Protein AF-A0A8T3WDE3-F1 (afdb_monomer_lite)

Radius of gyration: 59.28 Å; chains: 1; bounding box: 131×129×185 Å

Secondary structure (DSSP, 8-state):
-HHHHHHHHHHHHHHHHHHHHHHHHHHHHHHHHHHHHHHHHHHHHHHHHHHHHHHHHHHHHHTT-HHHHHHHHHHHHHHHHTS-HHHHHHHHHHHHHHHHHHHHHHHHHHHHHHHHHHHHHHHHHHHHHHHHHHHHHHHHHHHHHHHHHHHHHHHHHHHHHHHHHHTT-S--TTTHHHHHHHHHHHHHHHHHHHHHHHHHHHHHHHHHHHHHHHHHHHHHHHHHHHHHHHHHHHHHHHHHHHHHHHHHHHHHHHHHHHHHHHHHHHHHHHHHHHHHHHHHHHHHHHHHHHHHHHHHHHHHHHHHHHHHHHHHHHHHHHSTTTGGGSTTTTTTTHHHHHHHHHHHHHHHHHHHHHHHHHHHHHHHHHHHHHHHHHHHHHHHHHHHHHHHHHHHHHHHHHHHHHHHHHHHHHHHHHHHHHHHHHHHHHHHHHHHHHHHHHHHHHHHHHHHHHHHHHHHHHHHHHHHHHHHHGGGS-HHHHHHHHHHHHHHHHHHHHHHHHHHHHHHHHHHHHHHHHHHHHHHHHHHHHHHTTSSSPHHHHHHHHHHHHHHHHHHHHHHHHHHHHHHHHHHHHHHHHHHHHHHHHHHHHHHHHHHHHHHHHHTTTTTTTTTS------------------------------------------------------------------------------------S-------SSSSSSS-SS---S-----PPPPPPHHHHHHHHHHHHHHHHHHHHHHHHHHHHHHHHHHHHHHHHHHHHHHHHHHHHHGGGS-------PPPP--------SHHHHSSSSSS--------------------------------------------------------TT--HHHHHHHHHHHHHHHHHHTT-HHHHHHHHHHHHHHHTTS-HHHHHHHHHHHHHHHHHHH-

Structure (mmCIF, N/CA/C/O backbone):
data_AF-A0A8T3WDE3-F1
#
_entry.id   AF-A0A8T3WDE3-F1
#
loop_
_atom_site.group_PDB
_atom_site.id
_atom_site.type_symbol
_atom_site.label_atom_id
_atom_site.label_alt_id
_atom_site.label_comp_id
_atom_site.label_asym_id
_atom_site.label_entity_id
_atom_site.label_seq_id
_atom_site.pdbx_PDB_ins_code
_atom_site.Cartn_x
_atom_site.Cartn_y
_atom_site.Cartn_z
_atom_site.occupancy
_atom_site.B_iso_or_equiv
_atom_site.auth_seq_id
_atom_site.auth_comp_id
_atom_site.auth_asym_id
_atom_site.auth_atom_id
_atom_site.pdbx_PDB_model_num
ATOM 1 N N . ARG A 1 1 ? -43.737 63.883 -14.590 1.00 59.25 1 ARG A N 1
ATOM 2 C CA . ARG A 1 1 ? -43.101 63.045 -15.646 1.00 59.25 1 ARG A CA 1
ATOM 3 C C . ARG A 1 1 ? -41.974 63.747 -16.408 1.00 59.25 1 ARG A C 1
ATOM 5 O O . ARG A 1 1 ? -40.887 63.188 -16.427 1.00 59.25 1 ARG A O 1
ATOM 12 N N . GLY A 1 2 ? -42.183 64.905 -17.054 1.00 72.88 2 GLY A N 1
ATOM 13 C CA . GLY A 1 2 ? -41.092 65.641 -17.728 1.00 72.88 2 GLY A CA 1
ATOM 14 C C . GLY A 1 2 ? -40.029 66.145 -16.743 1.00 72.88 2 GLY A C 1
ATOM 15 O O . GLY A 1 2 ? -38.862 65.785 -16.854 1.00 72.88 2 GLY A O 1
ATOM 16 N N . GLU A 1 3 ? -40.470 66.841 -15.697 1.00 69.88 3 GLU A N 1
ATOM 17 C CA . GLU A 1 3 ? -39.607 67.372 -14.630 1.00 69.88 3 GLU A CA 1
ATOM 18 C C . GLU A 1 3 ? -38.892 66.276 -13.823 1.00 69.88 3 GLU A C 1
ATOM 20 O O . GLU A 1 3 ? -37.726 66.413 -13.474 1.00 69.88 3 GLU A O 1
ATOM 25 N N . GLU A 1 4 ? -39.544 65.134 -13.582 1.00 68.06 4 GLU A N 1
ATOM 26 C CA . GLU A 1 4 ? -38.920 63.985 -12.901 1.00 68.06 4 GLU A CA 1
ATOM 27 C C . GLU A 1 4 ? -37.795 63.356 -13.731 1.00 68.06 4 GLU A C 1
ATOM 29 O O . GLU A 1 4 ? -36.775 62.941 -13.182 1.00 68.06 4 GLU A O 1
ATOM 34 N N . ARG A 1 5 ? -37.948 63.307 -15.062 1.00 69.81 5 ARG A N 1
ATOM 35 C CA . ARG A 1 5 ? -36.880 62.841 -15.959 1.00 69.81 5 ARG A CA 1
ATOM 36 C C . ARG A 1 5 ? -35.717 63.823 -15.985 1.00 69.81 5 ARG A C 1
ATOM 38 O O . ARG A 1 5 ? -34.568 63.394 -16.030 1.00 69.81 5 ARG A O 1
ATOM 45 N N . GLU A 1 6 ? -36.006 65.118 -15.926 1.00 77.75 6 GLU A N 1
ATOM 46 C CA . GLU A 1 6 ? -34.978 66.151 -15.862 1.00 77.75 6 GLU A CA 1
ATOM 47 C C . GLU A 1 6 ? -34.227 66.125 -14.523 1.00 77.75 6 GLU A C 1
ATOM 49 O O . GLU A 1 6 ? -32.999 66.192 -14.506 1.00 77.75 6 GLU A O 1
ATOM 54 N N . LYS A 1 7 ? -34.935 65.913 -13.408 1.00 82.75 7 LYS A N 1
ATOM 55 C CA . LYS A 1 7 ? -34.335 65.742 -12.080 1.00 82.75 7 LYS A CA 1
ATOM 56 C C . LYS A 1 7 ? -33.436 64.506 -12.013 1.00 82.75 7 LYS A C 1
ATOM 58 O O . LYS A 1 7 ? -32.291 64.616 -11.590 1.00 82.75 7 LYS A O 1
ATOM 63 N N . HIS A 1 8 ? -33.896 63.364 -12.528 1.00 77.75 8 HIS A N 1
ATOM 64 C CA . HIS A 1 8 ? -33.082 62.146 -12.585 1.00 77.75 8 HIS A CA 1
ATOM 65 C C . HIS A 1 8 ? -31.847 62.318 -13.490 1.00 77.75 8 HIS A C 1
ATOM 67 O O . HIS A 1 8 ? -30.788 61.744 -13.224 1.00 77.75 8 HIS A O 1
ATOM 73 N N . ARG A 1 9 ? -31.956 63.094 -14.576 1.00 82.44 9 ARG A N 1
ATOM 74 C CA . ARG A 1 9 ? -30.813 63.385 -15.450 1.00 82.44 9 ARG A CA 1
ATOM 75 C C . ARG A 1 9 ? -29.769 64.242 -14.731 1.00 82.44 9 ARG A C 1
ATOM 77 O O . ARG A 1 9 ? -28.599 63.877 -14.750 1.00 82.44 9 ARG A O 1
ATOM 84 N N . LYS A 1 10 ? -30.202 65.291 -14.026 1.00 85.31 10 LYS A N 1
ATOM 85 C CA . LYS A 1 10 ? -29.323 66.140 -13.204 1.00 85.31 10 LYS A CA 1
ATOM 86 C C . LYS A 1 10 ? -28.672 65.353 -12.059 1.00 85.31 10 LYS A C 1
ATOM 88 O O . LYS A 1 10 ? -27.486 65.517 -11.810 1.00 85.31 10 LYS A O 1
ATOM 93 N N . GLU A 1 11 ? -29.400 64.446 -11.407 1.00 84.69 11 GLU A N 1
ATOM 94 C CA . GLU A 1 11 ? -28.840 63.576 -10.358 1.00 84.69 11 GLU A CA 1
ATOM 95 C C . GLU A 1 11 ? -27.772 62.612 -10.902 1.00 84.69 11 GLU A C 1
ATOM 97 O O . GLU A 1 11 ? -26.721 62.459 -10.281 1.00 84.69 11 GLU A O 1
ATOM 102 N N . LYS A 1 12 ? -27.988 62.026 -12.089 1.00 83.50 12 LYS A N 1
ATOM 103 C CA . LYS A 1 12 ? -26.982 61.186 -12.762 1.00 83.50 12 LYS A CA 1
ATOM 104 C C . LYS A 1 12 ? -25.739 61.968 -13.175 1.00 83.50 12 LYS A C 1
ATOM 106 O O . LYS A 1 12 ? -24.635 61.467 -13.003 1.00 83.50 12 LYS A O 1
ATOM 111 N N . GLU A 1 13 ? -25.904 63.182 -13.693 1.00 87.44 13 GLU A N 1
ATOM 112 C CA . GLU A 1 13 ? -24.774 64.044 -14.063 1.00 87.44 13 GLU A CA 1
ATOM 113 C C . GLU A 1 13 ? -23.933 64.413 -12.828 1.00 87.44 13 GLU A C 1
ATOM 115 O O . GLU A 1 13 ? -22.708 64.297 -12.861 1.00 87.44 13 GLU A O 1
ATOM 120 N N . VAL A 1 14 ? -24.577 64.728 -11.697 1.00 87.44 14 VAL A N 1
ATOM 121 C CA . VAL A 1 14 ? -23.891 64.986 -10.417 1.00 87.44 14 VAL A CA 1
ATOM 122 C C . VAL A 1 14 ? -23.185 63.733 -9.880 1.00 87.44 14 VAL A C 1
ATOM 124 O O . VAL A 1 14 ? -22.096 63.826 -9.308 1.00 87.44 14 VAL A O 1
ATOM 127 N N . GLU A 1 15 ? -23.774 62.548 -10.040 1.00 86.06 15 GLU A N 1
ATOM 128 C CA . GLU A 1 15 ? -23.151 61.292 -9.615 1.00 86.06 15 GLU A CA 1
ATOM 129 C C . GLU A 1 15 ? -21.940 60.923 -10.488 1.00 86.06 15 GLU A C 1
ATOM 131 O O . GLU A 1 15 ? -20.881 60.585 -9.952 1.00 86.06 15 GLU A O 1
ATOM 136 N N . GLU A 1 16 ? -22.034 61.096 -11.810 1.00 87.12 16 GLU A N 1
ATOM 137 C CA . GLU A 1 16 ? -20.905 60.918 -12.730 1.00 87.12 16 GLU A CA 1
ATOM 138 C C . GLU A 1 16 ? -19.761 61.901 -12.447 1.00 87.12 16 GLU A C 1
ATOM 140 O O . GLU A 1 16 ? -18.586 61.524 -12.516 1.00 87.12 16 GLU A O 1
ATOM 145 N N . GLU A 1 17 ? -20.061 63.156 -12.104 1.00 87.00 17 GLU A N 1
ATOM 146 C CA . GLU A 1 17 ? -19.039 64.123 -11.691 1.00 87.00 17 GLU A CA 1
ATOM 147 C C . GLU A 1 17 ? -18.347 63.706 -10.390 1.00 87.00 17 GLU A C 1
ATOM 149 O O . GLU A 1 17 ? -17.114 63.740 -10.311 1.00 87.00 17 GLU A O 1
ATOM 154 N N . ARG A 1 18 ? -19.100 63.212 -9.399 1.00 85.69 18 ARG A N 1
ATOM 155 C CA . ARG A 1 18 ? -18.530 62.672 -8.152 1.00 85.69 18 ARG A CA 1
ATOM 156 C C . ARG A 1 18 ? -17.650 61.450 -8.407 1.00 85.69 18 ARG A C 1
ATOM 158 O O . ARG A 1 18 ? -16.615 61.296 -7.754 1.00 85.69 18 ARG A O 1
ATOM 165 N N . GLU A 1 19 ? -18.013 60.578 -9.345 1.00 85.31 19 GLU A N 1
ATOM 166 C CA . GLU A 1 19 ? -17.170 59.442 -9.734 1.00 85.31 19 GLU A CA 1
ATOM 167 C C . GLU A 1 19 ? -15.892 59.881 -10.453 1.00 85.31 19 GLU A C 1
ATOM 169 O O . GLU A 1 19 ? -14.805 59.391 -10.123 1.00 85.31 19 GLU A O 1
ATOM 174 N N . LYS A 1 20 ? -15.982 60.849 -11.373 1.00 87.88 20 LYS A N 1
ATOM 175 C CA . LYS A 1 20 ? -14.810 61.445 -12.036 1.00 87.88 20 LYS A CA 1
ATOM 176 C C . LYS A 1 20 ? -13.873 62.096 -11.019 1.00 87.88 20 LYS A C 1
ATOM 178 O O . LYS A 1 20 ? -12.659 61.902 -11.099 1.00 87.88 20 LYS A O 1
ATOM 183 N N . GLU A 1 21 ? -14.413 62.791 -10.021 1.00 89.12 21 GLU A N 1
ATOM 184 C CA . GLU A 1 21 ? -13.631 63.395 -8.941 1.00 89.12 21 GLU A CA 1
ATOM 185 C C . GLU A 1 21 ? -12.954 62.333 -8.055 1.00 89.12 21 GLU A C 1
ATOM 187 O O . GLU A 1 21 ? -11.772 62.455 -7.726 1.00 89.12 21 GLU A O 1
ATOM 192 N N . ARG A 1 22 ? -13.652 61.236 -7.721 1.00 87.56 22 ARG A N 1
ATOM 193 C CA . ARG A 1 22 ? -13.064 60.092 -6.993 1.00 87.56 22 ARG A CA 1
ATOM 194 C C . ARG A 1 22 ? -11.936 59.434 -7.784 1.00 87.56 22 ARG A C 1
ATOM 196 O O . ARG A 1 22 ? -10.885 59.140 -7.215 1.00 87.56 22 ARG A O 1
ATOM 203 N N . LEU A 1 23 ? -12.123 59.232 -9.088 1.00 87.25 23 LEU A N 1
ATOM 204 C CA . LEU A 1 23 ? -11.095 58.703 -9.988 1.00 87.25 23 LEU A CA 1
ATOM 205 C C . LEU A 1 23 ? -9.884 59.636 -10.075 1.00 87.25 23 LEU A C 1
ATOM 207 O O . LEU A 1 23 ? -8.751 59.153 -10.035 1.00 87.25 23 LEU A O 1
ATOM 211 N N . LYS A 1 24 ? -10.107 60.953 -10.139 1.00 90.88 24 LYS A N 1
ATOM 212 C CA . LYS A 1 24 ? -9.041 61.961 -10.139 1.00 90.88 24 LYS A CA 1
ATOM 213 C C . LYS A 1 24 ? -8.242 61.933 -8.832 1.00 90.88 24 LYS A C 1
ATOM 215 O O . LYS A 1 24 ? -7.031 61.742 -8.883 1.00 90.88 24 LYS A O 1
ATOM 220 N N . LYS A 1 25 ? -8.911 61.963 -7.673 1.00 87.94 25 LYS A N 1
ATOM 221 C CA . LYS A 1 25 ? -8.264 61.835 -6.349 1.00 87.94 25 LYS A CA 1
ATOM 222 C C . LYS A 1 25 ? -7.477 60.527 -6.210 1.00 87.94 25 LYS A C 1
ATOM 224 O O . LYS A 1 25 ? -6.413 60.496 -5.596 1.00 87.94 25 LYS A O 1
ATOM 229 N N . LEU A 1 26 ? -7.970 59.433 -6.795 1.00 86.62 26 LEU A N 1
ATOM 230 C CA . LEU A 1 26 ? -7.289 58.138 -6.763 1.00 86.62 26 LEU A CA 1
ATOM 231 C C . LEU A 1 26 ? -6.051 58.098 -7.675 1.00 86.62 26 LEU A C 1
ATOM 233 O O . LEU A 1 26 ? -5.077 57.430 -7.329 1.00 86.62 26 LEU A O 1
ATOM 237 N N . ARG A 1 27 ? -6.060 58.820 -8.805 1.00 85.88 27 ARG A N 1
ATOM 238 C CA . ARG A 1 27 ? -4.871 59.024 -9.652 1.00 85.88 27 ARG A CA 1
ATOM 239 C C . ARG A 1 27 ? -3.837 59.897 -8.950 1.00 85.88 27 ARG A C 1
ATOM 241 O O . ARG A 1 27 ? -2.703 59.460 -8.814 1.00 85.88 27 ARG A O 1
ATOM 248 N N . GLU A 1 28 ? -4.246 61.037 -8.400 1.00 87.69 28 GLU A N 1
ATOM 249 C CA . GLU A 1 28 ? -3.359 61.945 -7.656 1.00 87.69 28 GLU A CA 1
ATOM 250 C C . GLU A 1 28 ? -2.711 61.246 -6.452 1.00 87.69 28 GLU A C 1
ATOM 252 O O . GLU A 1 28 ? -1.512 61.383 -6.214 1.00 87.69 28 GLU A O 1
ATOM 257 N N . ARG A 1 29 ? -3.466 60.412 -5.723 1.00 84.06 29 ARG A N 1
ATOM 258 C CA . ARG A 1 29 ? -2.914 59.600 -4.631 1.00 84.06 29 ARG A CA 1
ATOM 259 C C . ARG A 1 29 ? -1.891 58.573 -5.123 1.00 84.06 29 ARG A C 1
ATOM 261 O O . ARG A 1 29 ? -0.862 58.406 -4.473 1.00 84.06 29 ARG A O 1
ATOM 268 N N . LYS A 1 30 ? -2.149 57.896 -6.248 1.00 84.38 30 LYS A N 1
ATOM 269 C CA . LYS A 1 30 ? -1.196 56.948 -6.851 1.00 84.38 30 LYS A CA 1
ATOM 270 C C . LYS A 1 30 ? 0.073 57.653 -7.317 1.00 84.38 30 LYS A C 1
ATOM 272 O O . LYS A 1 30 ? 1.156 57.169 -7.020 1.00 84.38 30 LYS A O 1
ATOM 277 N N . GLU A 1 31 ? -0.054 58.808 -7.960 1.00 85.38 31 GLU A N 1
ATOM 278 C CA . GLU A 1 31 ? 1.087 59.621 -8.388 1.00 85.38 31 GLU A CA 1
ATOM 279 C C . GLU A 1 31 ? 1.900 60.129 -7.191 1.00 85.38 31 GLU A C 1
ATOM 281 O O . GLU A 1 31 ? 3.127 60.063 -7.203 1.00 85.38 31 GLU A O 1
ATOM 286 N N . LEU A 1 32 ? 1.243 60.577 -6.115 1.00 85.88 32 LEU A N 1
ATOM 287 C CA . LEU A 1 32 ? 1.921 60.979 -4.880 1.00 85.88 32 LEU A CA 1
ATOM 288 C C . LEU A 1 32 ? 2.655 59.795 -4.226 1.00 85.88 32 LEU A C 1
ATOM 290 O O . LEU A 1 32 ? 3.780 59.947 -3.746 1.00 85.88 32 LEU A O 1
ATOM 294 N N . GLU A 1 33 ? 2.036 58.614 -4.195 1.00 81.31 33 GLU A N 1
ATOM 295 C CA . GLU A 1 33 ? 2.661 57.389 -3.686 1.00 81.31 33 GLU A CA 1
ATOM 296 C C . GLU A 1 33 ? 3.837 56.940 -4.569 1.00 81.31 33 GLU A C 1
ATOM 298 O O . GLU A 1 33 ? 4.871 56.537 -4.033 1.00 81.31 33 GLU A O 1
ATOM 303 N N . GLU A 1 34 ? 3.734 57.071 -5.893 1.00 80.69 34 GLU A N 1
ATOM 304 C CA . GLU A 1 34 ? 4.823 56.807 -6.837 1.00 80.69 34 GLU A CA 1
ATOM 305 C C . GLU A 1 34 ? 5.979 57.792 -6.664 1.00 80.69 34 GLU A C 1
ATOM 307 O O . GLU A 1 34 ? 7.121 57.348 -6.553 1.00 80.69 34 GLU A O 1
ATOM 312 N N . ARG A 1 35 ? 5.707 59.096 -6.518 1.00 77.94 35 ARG A N 1
ATOM 313 C CA . ARG A 1 35 ? 6.735 60.108 -6.217 1.00 77.94 35 ARG A CA 1
ATOM 314 C C . ARG A 1 35 ? 7.446 59.808 -4.901 1.00 77.94 35 ARG A C 1
ATOM 316 O O . ARG A 1 35 ? 8.670 59.764 -4.860 1.00 77.94 35 ARG A O 1
ATOM 323 N N . LYS A 1 36 ? 6.699 59.498 -3.834 1.00 80.62 36 LYS A N 1
ATOM 324 C CA . LYS A 1 36 ? 7.280 59.099 -2.536 1.00 80.62 36 LYS A CA 1
ATOM 325 C C . LYS A 1 36 ? 8.092 57.808 -2.637 1.00 80.62 36 LYS A C 1
ATOM 327 O O . LYS A 1 36 ? 9.055 57.624 -1.894 1.00 80.62 36 LYS A O 1
ATOM 332 N N . LYS A 1 37 ? 7.699 56.882 -3.512 1.00 79.00 37 LYS A N 1
ATOM 333 C CA . LYS A 1 37 ? 8.418 55.628 -3.742 1.00 79.00 37 LYS A CA 1
ATOM 334 C C . LYS A 1 37 ? 9.713 55.863 -4.517 1.00 79.00 37 LYS A C 1
ATOM 336 O O . LYS A 1 37 ? 10.736 55.342 -4.090 1.00 79.00 37 LYS A O 1
ATOM 341 N N . GLN A 1 38 ? 9.679 56.684 -5.564 1.00 76.25 38 GLN A N 1
ATOM 342 C CA . GLN A 1 38 ? 10.861 57.103 -6.320 1.00 76.25 38 GLN A CA 1
ATOM 343 C C . GLN A 1 38 ? 11.845 57.871 -5.431 1.00 76.25 38 GLN A C 1
ATOM 345 O O . GLN A 1 38 ? 13.034 57.579 -5.447 1.00 76.25 38 GLN A O 1
ATOM 350 N N . GLU A 1 39 ? 11.357 58.773 -4.575 1.00 79.12 39 GLU A N 1
ATOM 351 C CA . GLU A 1 39 ? 12.195 59.514 -3.624 1.00 79.12 39 GLU A CA 1
ATOM 352 C C . GLU A 1 39 ? 12.849 58.580 -2.593 1.00 79.12 39 GLU A C 1
ATOM 354 O O . GLU A 1 39 ? 14.033 58.706 -2.281 1.00 79.12 39 GLU A O 1
ATOM 359 N N . LYS A 1 40 ? 12.101 57.592 -2.082 1.00 77.81 40 LYS A N 1
ATOM 360 C CA . LYS A 1 40 ? 12.667 56.551 -1.214 1.00 77.81 40 LYS A CA 1
ATOM 361 C C . LYS A 1 40 ? 13.713 55.727 -1.960 1.00 77.81 40 LYS A C 1
ATOM 363 O O . LYS A 1 40 ? 14.777 55.510 -1.400 1.00 77.81 40 LYS A O 1
ATOM 368 N N . GLU A 1 41 ? 13.427 55.281 -3.183 1.00 74.44 41 GLU A N 1
ATOM 369 C CA . GLU A 1 41 ? 14.337 54.488 -4.026 1.00 74.44 41 GLU A CA 1
ATOM 370 C C . GLU A 1 41 ? 15.632 55.245 -4.351 1.00 74.44 41 GLU A C 1
ATOM 372 O O . GLU A 1 41 ? 16.709 54.668 -4.208 1.00 74.44 41 GLU A O 1
ATOM 377 N N . ALA A 1 42 ? 15.551 56.546 -4.641 1.00 77.12 42 ALA A N 1
ATOM 378 C CA . ALA A 1 42 ? 16.715 57.410 -4.827 1.00 77.12 42 ALA A CA 1
ATOM 379 C C . ALA A 1 42 ? 17.589 57.502 -3.560 1.00 77.12 42 ALA A C 1
ATOM 381 O O . ALA A 1 42 ? 18.812 57.433 -3.655 1.00 77.12 42 ALA A O 1
ATOM 382 N N . LYS A 1 43 ? 16.981 57.573 -2.365 1.00 77.31 43 LYS A N 1
ATOM 383 C CA . LYS A 1 43 ? 17.709 57.634 -1.079 1.00 77.31 43 LYS A CA 1
ATOM 384 C C . LYS A 1 43 ? 18.438 56.339 -0.704 1.00 77.31 43 LYS A C 1
ATOM 386 O O . LYS A 1 43 ? 19.350 56.372 0.110 1.00 77.31 43 LYS A O 1
ATOM 391 N N . ILE A 1 44 ? 18.023 55.193 -1.243 1.00 79.69 44 ILE A N 1
ATOM 392 C CA . ILE A 1 44 ? 18.559 53.871 -0.865 1.00 79.69 44 ILE A CA 1
ATOM 393 C C . ILE A 1 44 ? 19.778 53.479 -1.714 1.00 79.69 44 ILE A C 1
ATOM 395 O O . ILE A 1 44 ? 20.548 52.602 -1.316 1.00 79.69 44 ILE A O 1
ATOM 399 N N . GLY A 1 45 ? 19.951 54.111 -2.879 1.00 88.38 45 GLY A N 1
ATOM 400 C CA . GLY A 1 45 ? 20.974 53.748 -3.857 1.00 88.38 45 GLY A CA 1
ATOM 401 C C . GLY A 1 45 ? 20.726 52.380 -4.509 1.00 88.38 45 GLY A C 1
ATOM 402 O O . GLY A 1 45 ? 19.945 51.553 -4.029 1.00 88.38 45 GLY A O 1
ATOM 403 N N . GLY A 1 46 ? 21.410 52.108 -5.625 1.00 88.44 46 GLY A N 1
ATOM 404 C CA . GLY A 1 46 ? 21.230 50.853 -6.369 1.00 88.44 46 GLY A CA 1
ATOM 405 C C . GLY A 1 46 ? 21.548 49.600 -5.536 1.00 88.44 46 GLY A C 1
ATOM 406 O O . GLY A 1 46 ? 20.845 48.596 -5.633 1.00 88.44 46 GLY A O 1
ATOM 407 N N . VAL A 1 47 ? 22.554 49.684 -4.658 1.00 92.00 47 VAL A N 1
ATOM 408 C CA . VAL A 1 47 ? 22.977 48.598 -3.754 1.00 92.00 47 VAL A CA 1
ATOM 409 C C . VAL A 1 47 ? 21.833 48.162 -2.835 1.00 92.00 47 VAL A C 1
ATOM 411 O O . VAL A 1 47 ? 21.506 46.975 -2.754 1.00 92.00 47 VAL A O 1
ATOM 414 N N . GLY A 1 48 ? 21.155 49.111 -2.182 1.00 91.31 48 GLY A N 1
ATOM 415 C CA . GLY A 1 48 ? 20.051 48.784 -1.282 1.00 91.31 48 GLY A CA 1
ATOM 416 C C . GLY A 1 48 ? 18.786 48.315 -2.014 1.00 91.31 48 GLY A C 1
ATOM 417 O O . GLY A 1 48 ? 18.014 47.526 -1.461 1.00 91.31 48 GLY A O 1
ATOM 418 N N . ILE A 1 49 ? 18.580 48.726 -3.273 1.00 92.81 49 ILE A N 1
ATOM 419 C CA . ILE A 1 49 ? 17.501 48.181 -4.114 1.00 92.81 49 ILE A CA 1
ATOM 420 C C . ILE A 1 49 ? 17.769 46.702 -4.426 1.00 92.81 49 ILE A C 1
ATOM 422 O O . ILE A 1 49 ? 16.859 45.882 -4.262 1.00 92.81 49 ILE A O 1
ATOM 426 N N . CYS A 1 50 ? 19.007 46.338 -4.784 1.00 94.81 50 CYS A N 1
ATOM 427 C CA . CYS A 1 50 ? 19.394 44.942 -4.999 1.00 94.81 50 CYS A CA 1
ATOM 428 C C . CYS A 1 50 ? 19.152 44.084 -3.750 1.00 94.81 50 CYS A C 1
ATOM 430 O O . CYS A 1 50 ? 18.479 43.058 -3.855 1.00 94.81 50 CYS A O 1
ATOM 432 N N . ARG A 1 51 ? 19.575 44.531 -2.557 1.00 96.25 51 ARG A N 1
ATOM 433 C CA . ARG A 1 51 ? 19.331 43.800 -1.294 1.00 96.25 51 ARG A CA 1
ATOM 434 C C . ARG A 1 51 ? 17.845 43.536 -1.032 1.00 96.25 51 ARG A C 1
ATOM 436 O O . ARG A 1 51 ? 17.442 42.407 -0.761 1.00 96.25 51 ARG A O 1
ATOM 443 N N . ARG A 1 52 ? 16.982 44.542 -1.218 1.00 95.00 52 ARG A N 1
ATOM 444 C CA . ARG A 1 52 ? 15.523 44.366 -1.056 1.00 95.00 52 ARG A CA 1
ATOM 445 C C . ARG A 1 52 ? 14.918 43.400 -2.065 1.00 95.00 52 ARG A C 1
ATOM 447 O O . ARG A 1 52 ? 13.938 42.717 -1.756 1.00 95.00 52 ARG A O 1
ATOM 454 N N . LEU A 1 53 ? 15.422 43.391 -3.296 1.00 96.19 53 LEU A N 1
ATOM 455 C CA . LEU A 1 53 ? 14.969 42.441 -4.306 1.00 96.19 53 LEU A CA 1
ATOM 456 C C . LEU A 1 53 ? 15.430 41.020 -3.969 1.00 96.19 53 LEU A C 1
ATOM 458 O O . LEU A 1 53 ? 14.628 40.100 -4.129 1.00 96.19 53 LEU A O 1
ATOM 462 N N . ILE A 1 54 ? 16.644 40.854 -3.436 1.00 96.81 54 ILE A N 1
ATOM 463 C CA . ILE A 1 54 ? 17.172 39.572 -2.949 1.00 96.81 54 ILE A CA 1
ATOM 464 C C . ILE A 1 54 ? 16.293 39.030 -1.814 1.00 96.81 54 ILE A C 1
ATOM 466 O O . ILE A 1 54 ? 15.816 37.900 -1.901 1.00 96.81 54 ILE A O 1
ATOM 470 N N . GLU A 1 55 ? 15.957 39.842 -0.807 1.00 97.00 55 GLU A N 1
ATOM 471 C CA . GLU A 1 55 ? 15.044 39.441 0.278 1.00 97.00 55 GLU A CA 1
ATOM 472 C C . GLU A 1 55 ? 13.655 39.034 -0.236 1.00 97.00 55 GLU A C 1
ATOM 474 O O . GLU A 1 55 ? 13.084 38.020 0.176 1.00 97.00 55 GLU A O 1
ATOM 479 N N . LYS A 1 56 ? 13.085 39.812 -1.169 1.00 96.94 56 LYS A N 1
ATOM 480 C CA . LYS A 1 56 ? 11.816 39.457 -1.828 1.00 96.94 56 LYS A CA 1
ATOM 481 C C . LYS A 1 56 ? 11.942 38.157 -2.623 1.00 96.94 56 LYS A C 1
ATOM 483 O O . LYS A 1 56 ? 10.962 37.416 -2.719 1.00 96.94 56 LYS A O 1
ATOM 488 N N . GLY A 1 57 ? 13.116 37.902 -3.194 1.00 97.06 57 GLY A N 1
ATOM 489 C CA . GLY A 1 57 ? 13.480 36.678 -3.890 1.00 97.06 57 GLY A CA 1
ATOM 490 C C . GLY A 1 57 ? 13.468 35.473 -2.956 1.00 97.06 57 GLY A C 1
ATOM 491 O O . GLY A 1 57 ? 12.774 34.499 -3.244 1.00 97.06 57 GLY A O 1
ATOM 492 N N . TYR A 1 58 ? 14.139 35.560 -1.806 1.00 97.81 58 TYR A N 1
ATOM 493 C CA . TYR A 1 58 ? 14.121 34.512 -0.780 1.00 97.81 58 TYR A CA 1
ATOM 494 C C . TYR A 1 58 ? 12.710 34.247 -0.251 1.00 97.81 58 TYR A C 1
ATOM 496 O O . TYR A 1 58 ? 12.263 33.102 -0.264 1.00 97.81 58 TYR A O 1
ATOM 504 N N . LYS A 1 59 ? 11.932 35.295 0.051 1.00 96.81 59 LYS A N 1
ATOM 505 C CA . LYS A 1 59 ? 10.510 35.143 0.417 1.00 96.81 59 LYS A CA 1
ATOM 506 C C . LYS A 1 59 ? 9.693 34.459 -0.684 1.00 96.81 59 LYS A C 1
ATOM 508 O O . LYS A 1 59 ? 8.737 33.740 -0.401 1.00 96.81 59 LYS A O 1
ATOM 513 N N . ALA A 1 60 ? 10.012 34.680 -1.960 1.00 96.00 60 ALA A N 1
ATOM 514 C CA . ALA A 1 60 ? 9.353 33.974 -3.057 1.00 96.00 60 ALA A CA 1
ATOM 515 C C . ALA A 1 60 ? 9.775 32.495 -3.137 1.00 96.00 60 ALA A C 1
ATOM 517 O O . ALA A 1 60 ? 8.921 31.660 -3.439 1.00 96.00 60 ALA A O 1
ATOM 518 N N . LEU A 1 61 ? 11.040 32.172 -2.845 1.00 95.56 61 LEU A N 1
ATOM 519 C CA . LEU A 1 61 ? 11.553 30.798 -2.775 1.00 95.56 61 LEU A CA 1
ATOM 520 C C . LEU A 1 61 ? 10.953 29.993 -1.618 1.00 95.56 61 LEU A C 1
ATOM 522 O O . LEU A 1 61 ? 10.591 28.835 -1.822 1.00 95.56 61 LEU A O 1
ATOM 526 N N . GLU A 1 62 ? 10.802 30.602 -0.441 1.00 93.88 62 GLU A N 1
ATOM 527 C CA . GLU A 1 62 ? 10.144 29.991 0.725 1.00 93.88 62 GLU A CA 1
ATOM 528 C C . GLU A 1 62 ? 8.688 29.622 0.425 1.00 93.88 62 GLU A C 1
ATOM 530 O O . GLU A 1 62 ? 8.220 28.554 0.799 1.00 93.88 62 GLU A O 1
ATOM 535 N N . ASN A 1 63 ? 7.993 30.474 -0.333 1.00 94.00 63 ASN A N 1
ATOM 536 C CA . ASN A 1 63 ? 6.610 30.255 -0.757 1.00 94.00 63 ASN A CA 1
ATOM 537 C C . ASN A 1 63 ? 6.475 29.376 -2.022 1.00 94.00 63 ASN A C 1
ATOM 539 O O . ASN A 1 63 ? 5.422 29.403 -2.662 1.00 94.00 63 ASN A O 1
ATOM 543 N N . ASP A 1 64 ? 7.533 28.672 -2.443 1.00 92.69 64 ASP A N 1
ATOM 544 C CA . ASP A 1 64 ? 7.588 27.823 -3.648 1.00 92.69 64 ASP A CA 1
ATOM 545 C C . ASP A 1 64 ? 7.225 28.545 -4.975 1.00 92.69 64 ASP A C 1
ATOM 547 O O . ASP A 1 64 ? 6.892 27.925 -5.990 1.00 92.69 64 ASP A O 1
ATOM 551 N N . LYS A 1 65 ? 7.334 29.881 -5.032 1.00 95.31 65 LYS A N 1
ATOM 552 C CA . LYS A 1 65 ? 7.018 30.704 -6.218 1.00 95.31 65 LYS A CA 1
ATOM 553 C C . LYS A 1 65 ? 8.249 30.915 -7.105 1.00 95.31 65 LYS A C 1
ATOM 555 O O . LYS A 1 65 ? 8.651 32.054 -7.349 1.00 95.31 65 LYS A O 1
ATOM 560 N N . ILE A 1 66 ? 8.808 29.831 -7.653 1.00 94.69 66 ILE A N 1
ATOM 561 C CA . ILE A 1 66 ? 10.070 29.863 -8.428 1.00 94.69 66 ILE A CA 1
ATOM 562 C C . ILE A 1 66 ? 10.044 30.881 -9.575 1.00 94.69 66 ILE A C 1
ATOM 564 O O . ILE A 1 66 ? 10.931 31.719 -9.653 1.00 94.69 66 ILE A O 1
ATOM 568 N N . ARG A 1 67 ? 8.984 30.924 -10.394 1.00 93.88 67 ARG A N 1
ATOM 569 C CA . ARG A 1 67 ? 8.874 31.898 -11.507 1.00 93.88 67 ARG A CA 1
ATOM 570 C C . ARG A 1 67 ? 8.887 33.362 -11.060 1.00 93.88 67 ARG A C 1
ATOM 572 O O . ARG A 1 67 ? 9.115 34.258 -11.869 1.00 93.88 67 ARG A O 1
ATOM 579 N N . LYS A 1 68 ? 8.506 33.638 -9.809 1.00 95.81 68 LYS A N 1
ATOM 580 C CA . LYS A 1 68 ? 8.576 34.987 -9.235 1.00 95.81 68 LYS A CA 1
ATOM 581 C C . LYS A 1 68 ? 9.995 35.274 -8.749 1.00 95.81 68 LYS A C 1
ATOM 583 O O . LYS A 1 68 ? 10.457 36.387 -8.948 1.00 95.81 68 LYS A O 1
ATOM 588 N N . ALA A 1 69 ? 10.666 34.286 -8.158 1.00 96.56 69 ALA A N 1
ATOM 589 C CA . ALA A 1 69 ? 12.068 34.385 -7.765 1.00 96.56 69 ALA A CA 1
ATOM 590 C C . ALA A 1 69 ? 13.001 34.549 -8.984 1.00 96.56 69 ALA A C 1
ATOM 592 O O . ALA A 1 69 ? 13.856 35.422 -8.945 1.00 96.56 69 ALA A O 1
ATOM 593 N N . GLU A 1 70 ? 12.772 33.822 -10.087 1.00 96.19 70 GLU A N 1
ATOM 594 C CA . GLU A 1 70 ? 13.502 33.983 -11.362 1.00 96.19 70 GLU A CA 1
ATOM 595 C C . GLU A 1 70 ? 13.347 35.409 -11.918 1.00 96.19 70 GLU A C 1
ATOM 597 O O . GLU A 1 70 ? 14.336 36.090 -12.157 1.00 96.19 70 GLU A O 1
ATOM 602 N N . ARG A 1 71 ? 12.112 35.927 -11.990 1.00 96.88 71 ARG A N 1
ATOM 603 C CA . ARG A 1 71 ? 11.853 37.316 -12.416 1.00 96.88 71 ARG A CA 1
ATOM 604 C C . ARG A 1 71 ? 12.462 38.373 -11.496 1.00 96.88 71 ARG A C 1
ATOM 606 O O . ARG A 1 71 ? 12.707 39.496 -11.922 1.00 96.88 71 ARG A O 1
ATOM 613 N N . LEU A 1 72 ? 12.616 38.070 -10.207 1.00 96.44 72 LEU A N 1
ATOM 614 C CA . LEU A 1 72 ? 13.298 38.965 -9.273 1.00 96.44 72 LEU A CA 1
ATOM 615 C C . LEU A 1 72 ? 14.812 38.898 -9.468 1.00 96.44 72 LEU A C 1
ATOM 617 O O . LEU A 1 72 ? 15.446 39.943 -9.414 1.00 96.44 72 LEU A O 1
ATOM 621 N N . TYR A 1 73 ? 15.364 37.714 -9.746 1.00 97.25 73 TYR A N 1
ATOM 622 C CA . TYR A 1 73 ? 16.771 37.535 -10.099 1.00 97.25 73 TYR A CA 1
ATOM 623 C C . TYR A 1 73 ? 17.146 38.313 -11.364 1.00 97.25 73 TYR A C 1
ATOM 625 O O . TYR A 1 73 ? 18.111 39.064 -11.332 1.00 97.25 73 TYR A O 1
ATOM 633 N N . GLU A 1 74 ? 16.340 38.229 -12.426 1.00 96.75 74 GLU A N 1
ATOM 634 C CA . GLU A 1 74 ? 16.532 39.018 -13.655 1.00 96.75 74 GLU A CA 1
ATOM 635 C C . GLU A 1 74 ? 16.626 40.522 -13.346 1.00 96.75 74 GLU A C 1
ATOM 637 O O . GLU A 1 74 ? 17.615 41.165 -13.681 1.00 96.75 74 GLU A O 1
ATOM 642 N N . LYS A 1 75 ? 15.674 41.057 -12.568 1.00 96.81 75 LYS A N 1
ATOM 643 C CA . LYS A 1 75 ? 15.689 42.470 -12.144 1.00 96.81 75 LYS A CA 1
ATOM 644 C C . LYS A 1 75 ? 16.900 42.846 -11.293 1.00 96.81 75 LYS A C 1
ATOM 646 O O . LYS A 1 75 ? 17.348 43.986 -11.342 1.00 96.81 75 LYS A O 1
ATOM 651 N N . ILE A 1 76 ? 17.392 41.923 -10.466 1.00 96.69 76 ILE A N 1
ATOM 652 C CA . ILE A 1 76 ? 18.610 42.135 -9.677 1.00 96.69 76 ILE A CA 1
ATOM 653 C C . ILE A 1 76 ? 19.815 42.248 -10.613 1.00 96.69 76 ILE A C 1
ATOM 655 O O . ILE A 1 76 ? 20.641 43.130 -10.406 1.00 96.69 76 ILE A O 1
ATOM 659 N N . MET A 1 77 ? 19.898 41.403 -11.644 1.00 97.00 77 MET A N 1
ATOM 660 C CA . MET A 1 77 ? 20.993 41.431 -12.617 1.00 97.00 77 MET A CA 1
ATOM 661 C C . MET A 1 77 ? 20.978 42.705 -13.471 1.00 97.00 77 MET A C 1
ATOM 663 O O . MET A 1 77 ? 22.041 43.285 -13.690 1.00 97.00 77 MET A O 1
ATOM 667 N N . ASP A 1 78 ? 19.796 43.190 -13.865 1.00 95.50 78 ASP A N 1
ATOM 668 C CA . ASP A 1 78 ? 19.649 44.459 -14.592 1.00 95.50 78 ASP A CA 1
ATOM 669 C C . ASP A 1 78 ? 20.189 45.643 -13.773 1.00 95.50 78 ASP A C 1
ATOM 671 O O . ASP A 1 78 ? 20.969 46.455 -14.265 1.00 95.50 78 ASP A O 1
ATOM 675 N N . ILE A 1 79 ? 19.833 45.724 -12.485 1.00 95.31 79 ILE A N 1
ATOM 676 C CA . ILE A 1 79 ? 20.329 46.790 -11.599 1.00 95.31 79 ILE A CA 1
ATOM 677 C C . ILE A 1 79 ? 21.822 46.604 -11.324 1.00 95.31 79 ILE A C 1
ATOM 679 O O . ILE A 1 79 ? 22.574 47.577 -11.341 1.00 95.31 79 ILE A O 1
ATOM 683 N N . TYR A 1 80 ? 22.263 45.362 -11.110 1.00 95.31 80 TYR A N 1
ATOM 684 C CA . TYR A 1 80 ? 23.664 45.032 -10.876 1.00 95.31 80 TYR A CA 1
ATOM 685 C C . TYR A 1 80 ? 24.565 45.499 -12.023 1.00 95.31 80 TYR A C 1
ATOM 687 O O . TYR A 1 80 ? 25.653 46.004 -11.760 1.00 95.31 80 TYR A O 1
ATOM 695 N N . ALA A 1 81 ? 24.113 45.411 -13.279 1.00 95.94 81 ALA A N 1
ATOM 696 C CA . ALA A 1 81 ? 24.870 45.890 -14.435 1.00 95.94 81 ALA A CA 1
ATOM 697 C C . ALA A 1 81 ? 25.221 47.389 -14.336 1.00 95.94 81 ALA A C 1
ATOM 699 O O . ALA A 1 81 ? 26.348 47.774 -14.667 1.00 95.94 81 ALA A O 1
ATOM 700 N N . HIS A 1 82 ? 24.305 48.202 -13.797 1.00 94.75 82 HIS A N 1
ATOM 701 C CA . HIS A 1 82 ? 24.438 49.656 -13.656 1.00 94.75 82 HIS A CA 1
ATOM 702 C C . HIS A 1 82 ? 25.094 50.120 -12.343 1.00 94.75 82 HIS A C 1
ATOM 704 O O . HIS A 1 82 ? 25.285 51.320 -12.150 1.00 94.75 82 HIS A O 1
ATOM 710 N N . LEU A 1 83 ? 25.455 49.206 -11.436 1.00 94.19 83 LEU A N 1
ATOM 711 C CA . LEU A 1 83 ? 26.176 49.555 -10.208 1.00 94.19 83 LEU A CA 1
ATOM 712 C C . LEU A 1 83 ? 27.640 49.940 -10.484 1.00 94.19 83 LEU A C 1
ATOM 714 O O . LEU A 1 83 ? 28.280 49.412 -11.403 1.00 94.19 83 LEU A O 1
ATOM 718 N N . SER A 1 84 ? 28.184 50.819 -9.635 1.00 92.88 84 SER A N 1
ATOM 719 C CA . SER A 1 84 ? 29.623 51.104 -9.569 1.00 92.88 84 SER A CA 1
ATOM 720 C C . SER A 1 84 ? 30.415 49.842 -9.202 1.00 92.88 84 SER A C 1
ATOM 722 O O . SER A 1 84 ? 29.858 48.880 -8.672 1.00 92.88 84 SER A O 1
ATOM 724 N N . ALA A 1 85 ? 31.721 49.821 -9.485 1.00 92.75 85 ALA A N 1
ATOM 725 C CA . ALA A 1 85 ? 32.569 48.657 -9.208 1.00 92.75 85 ALA A CA 1
ATOM 726 C C . ALA A 1 85 ? 32.551 48.254 -7.720 1.00 92.75 85 ALA A C 1
ATOM 728 O O . ALA A 1 85 ? 32.400 47.076 -7.407 1.00 92.75 85 ALA A O 1
ATOM 729 N N . GLU A 1 86 ? 32.605 49.232 -6.815 1.00 90.69 86 GLU A N 1
ATOM 730 C CA . GLU A 1 86 ? 32.507 49.017 -5.365 1.00 90.69 86 GLU A CA 1
ATOM 731 C C . GLU A 1 86 ? 31.141 48.429 -4.975 1.00 90.69 86 GLU A C 1
ATOM 733 O O . GLU A 1 86 ? 31.067 47.380 -4.336 1.00 90.69 86 GLU A O 1
ATOM 738 N N . GLY A 1 87 ? 30.045 49.013 -5.478 1.00 90.19 87 GLY A N 1
ATOM 739 C CA . GLY A 1 87 ? 28.694 48.513 -5.210 1.00 90.19 87 GLY A CA 1
ATOM 740 C C . GLY A 1 87 ? 28.423 47.118 -5.788 1.00 90.19 87 GLY A C 1
ATOM 741 O O . GLY A 1 87 ? 27.614 46.367 -5.243 1.00 90.19 87 GLY A O 1
ATOM 742 N N . LYS A 1 88 ? 29.107 46.737 -6.875 1.00 94.12 88 LYS A N 1
ATOM 743 C CA . LYS A 1 88 ? 29.062 45.373 -7.420 1.00 94.12 88 LYS A CA 1
ATOM 744 C C . LYS A 1 88 ? 29.695 44.378 -6.451 1.00 94.12 88 LYS A C 1
ATOM 746 O O . LYS A 1 88 ? 29.074 43.361 -6.147 1.00 94.12 88 LYS A O 1
ATOM 751 N N . ILE A 1 89 ? 30.884 44.679 -5.930 1.00 93.00 89 ILE A N 1
ATOM 752 C CA . ILE A 1 89 ? 31.605 43.796 -5.000 1.00 93.00 89 ILE A CA 1
ATOM 753 C C . ILE A 1 89 ? 30.769 43.533 -3.738 1.00 93.00 89 ILE A C 1
ATOM 755 O O . ILE A 1 89 ? 30.634 42.376 -3.327 1.00 93.00 89 ILE A O 1
ATOM 759 N N . ASP A 1 90 ? 30.137 44.574 -3.191 1.00 92.31 90 ASP A N 1
ATOM 760 C CA . ASP A 1 90 ? 29.358 44.488 -1.951 1.00 92.31 90 ASP A CA 1
ATOM 761 C C . ASP A 1 90 ? 28.146 43.556 -2.044 1.00 92.31 90 ASP A C 1
ATOM 763 O O . ASP A 1 90 ? 27.819 42.849 -1.089 1.00 92.31 90 ASP A O 1
ATOM 767 N N . VAL A 1 91 ? 27.467 43.528 -3.195 1.00 95.12 91 VAL A N 1
ATOM 768 C CA . VAL A 1 91 ? 26.208 42.779 -3.355 1.00 95.12 91 VAL A CA 1
ATOM 769 C C . VAL A 1 91 ? 26.418 41.438 -4.061 1.00 95.12 91 VAL A C 1
ATOM 771 O O . VAL A 1 91 ? 25.578 40.542 -3.957 1.00 95.12 91 VAL A O 1
ATOM 774 N N . PHE A 1 92 ? 27.555 41.236 -4.733 1.00 95.81 92 PHE A N 1
ATOM 775 C CA . PHE A 1 92 ? 27.831 40.028 -5.515 1.00 95.81 92 PHE A CA 1
ATOM 776 C C . PHE A 1 92 ? 27.711 38.735 -4.698 1.00 95.81 92 PHE A C 1
ATOM 778 O O . PHE A 1 92 ? 27.116 37.759 -5.162 1.00 95.81 92 PHE A O 1
ATOM 785 N N . LYS A 1 93 ? 28.221 38.721 -3.458 1.00 96.00 93 LYS A N 1
ATOM 786 C CA . LYS A 1 93 ? 28.131 37.541 -2.577 1.00 96.00 93 LYS A CA 1
ATOM 787 C C . LYS A 1 93 ? 26.677 37.168 -2.268 1.00 96.00 93 LYS A C 1
ATOM 789 O O . LYS A 1 93 ? 26.324 35.989 -2.317 1.00 96.00 93 LYS A O 1
ATOM 794 N N . GLU A 1 94 ? 25.828 38.159 -2.004 1.00 96.19 94 GLU A N 1
ATOM 795 C CA . GLU A 1 94 ? 24.406 37.958 -1.704 1.00 96.19 94 GLU A CA 1
ATOM 796 C C . GLU A 1 94 ? 23.629 37.487 -2.944 1.00 96.19 94 GLU A C 1
ATOM 798 O O . GLU A 1 94 ? 22.832 36.550 -2.852 1.00 96.19 94 GLU A O 1
ATOM 803 N N . ILE A 1 95 ? 23.918 38.066 -4.117 1.00 97.25 95 ILE A N 1
ATOM 804 C CA . ILE A 1 95 ? 23.333 37.658 -5.408 1.00 97.25 95 ILE A CA 1
ATOM 805 C C . ILE A 1 95 ? 23.698 36.210 -5.724 1.00 97.25 95 ILE A C 1
ATOM 807 O O . ILE A 1 95 ? 22.828 35.417 -6.086 1.00 97.25 95 ILE A O 1
ATOM 811 N N . ASN A 1 96 ? 24.970 35.844 -5.556 1.00 96.94 96 ASN A N 1
ATOM 812 C CA . ASN A 1 96 ? 25.446 34.490 -5.816 1.00 96.94 96 ASN A CA 1
ATOM 813 C C . ASN A 1 96 ? 24.813 33.477 -4.845 1.00 96.94 96 ASN A C 1
ATOM 815 O O . ASN A 1 96 ? 24.381 32.401 -5.256 1.00 96.94 96 ASN A O 1
ATOM 819 N N . SER A 1 97 ? 24.686 33.836 -3.564 1.00 97.19 97 SER A N 1
ATOM 820 C CA . SER A 1 97 ? 23.984 33.014 -2.569 1.00 97.19 97 SER A CA 1
ATOM 821 C C . SER A 1 97 ? 22.509 32.793 -2.940 1.00 97.19 97 SER A C 1
ATOM 823 O O . SER A 1 97 ? 22.010 31.660 -2.928 1.00 97.19 97 SER A O 1
ATOM 825 N N . PHE A 1 98 ? 21.823 33.858 -3.369 1.00 97.50 98 PHE A N 1
ATOM 826 C CA . PHE A 1 98 ? 20.429 33.784 -3.806 1.00 97.50 98 PHE A CA 1
ATOM 827 C C . PHE A 1 98 ? 20.268 32.925 -5.063 1.00 97.50 98 PHE A C 1
ATOM 829 O O . PHE A 1 98 ? 19.374 32.080 -5.121 1.00 97.50 98 PHE A O 1
ATOM 836 N N . TYR A 1 99 ? 21.171 33.068 -6.033 1.00 97.56 99 TYR A N 1
ATOM 837 C CA . TYR A 1 99 ? 21.178 32.262 -7.251 1.00 97.56 99 TYR A CA 1
ATOM 838 C C . TYR A 1 99 ? 21.380 30.767 -6.966 1.00 97.56 99 TYR A C 1
ATOM 840 O O . TYR A 1 99 ? 20.622 29.936 -7.468 1.00 97.56 99 TYR A O 1
ATOM 848 N N . LYS A 1 100 ? 22.337 30.409 -6.100 1.00 96.88 100 LYS A N 1
ATOM 849 C CA . LYS A 1 100 ? 22.545 29.014 -5.671 1.00 96.88 100 LYS A CA 1
ATOM 850 C C . LYS A 1 100 ? 21.297 28.437 -5.001 1.00 96.88 100 LYS A C 1
ATOM 852 O O . LYS A 1 100 ? 20.891 27.320 -5.316 1.00 96.88 100 LYS A O 1
ATOM 857 N N . SER A 1 101 ? 20.651 29.217 -4.136 1.00 96.12 101 SER A N 1
ATOM 858 C CA . SER A 1 101 ? 19.400 28.823 -3.475 1.00 96.12 101 SER A CA 1
ATOM 859 C C . SER A 1 101 ? 18.250 28.635 -4.472 1.00 96.12 101 SER A C 1
ATOM 861 O O . SER A 1 101 ? 17.477 27.680 -4.364 1.00 96.12 101 SER A O 1
ATOM 863 N N . LEU A 1 102 ? 18.157 29.507 -5.481 1.00 96.94 102 LEU A N 1
ATOM 864 C CA . LEU A 1 102 ? 17.187 29.411 -6.572 1.00 96.94 102 LEU A CA 1
ATOM 865 C C . LEU A 1 102 ? 17.397 28.143 -7.414 1.00 96.94 102 LEU A C 1
ATOM 867 O O . LEU A 1 102 ? 16.425 27.431 -7.680 1.00 96.94 102 LEU A O 1
ATOM 871 N N . LEU A 1 103 ? 18.642 27.834 -7.792 1.00 95.94 103 LEU A N 1
ATOM 872 C CA . LEU A 1 103 ? 18.991 26.618 -8.536 1.00 95.94 103 LEU A CA 1
ATOM 873 C C . LEU A 1 103 ? 18.665 25.352 -7.742 1.00 95.94 103 LEU A C 1
ATOM 875 O O . LEU A 1 103 ? 17.944 24.488 -8.241 1.00 95.94 103 LEU A O 1
ATOM 879 N N . LEU A 1 104 ? 19.097 25.284 -6.480 1.00 95.56 104 LEU A N 1
ATOM 880 C CA . LEU A 1 104 ? 18.825 24.136 -5.616 1.00 95.56 104 LEU A CA 1
ATOM 881 C C . LEU A 1 104 ? 17.314 23.899 -5.479 1.00 95.56 104 LEU A C 1
ATOM 883 O O . LEU A 1 104 ? 16.824 22.779 -5.628 1.00 95.56 104 LEU A O 1
ATOM 887 N N . LYS A 1 105 ? 16.537 24.968 -5.270 1.00 94.88 105 LYS A N 1
ATOM 888 C CA . LYS A 1 105 ? 15.078 24.869 -5.183 1.00 94.88 105 LYS A CA 1
ATOM 889 C C . LYS A 1 105 ? 14.456 24.397 -6.504 1.00 94.88 105 LYS A C 1
ATOM 891 O O . LYS A 1 105 ? 13.534 23.578 -6.482 1.00 94.88 105 LYS A O 1
ATOM 896 N N . LYS A 1 106 ? 14.965 24.851 -7.651 1.00 93.38 106 LYS A N 1
ATOM 897 C CA . LYS A 1 106 ? 14.517 24.413 -8.984 1.00 93.38 106 LYS A CA 1
ATOM 898 C C . LYS A 1 106 ? 14.738 22.917 -9.197 1.00 93.38 106 LYS A C 1
ATOM 900 O O . LYS A 1 106 ? 13.833 22.242 -9.689 1.00 93.38 106 LYS A O 1
ATOM 905 N N . ASP A 1 107 ? 15.873 22.389 -8.757 1.00 91.31 107 ASP A N 1
ATOM 906 C CA . ASP A 1 107 ? 16.181 20.961 -8.863 1.00 91.31 107 ASP A CA 1
ATOM 907 C C . ASP A 1 107 ? 15.328 20.118 -7.912 1.00 91.31 107 ASP A C 1
ATOM 909 O O . ASP A 1 107 ? 14.764 19.104 -8.325 1.00 91.31 107 ASP A O 1
ATOM 913 N N . THR A 1 108 ? 15.081 20.589 -6.683 1.00 92.12 108 THR A N 1
ATOM 914 C CA . THR A 1 108 ? 14.144 19.896 -5.778 1.00 92.12 108 THR A CA 1
ATOM 915 C C . THR A 1 108 ? 12.722 19.819 -6.342 1.00 92.12 108 THR A C 1
ATOM 917 O O . THR A 1 108 ? 12.057 18.794 -6.180 1.00 92.12 108 THR A O 1
ATOM 920 N N . LEU A 1 109 ? 12.235 20.861 -7.032 1.00 89.88 109 LEU A N 1
ATOM 921 C CA . LEU A 1 109 ? 10.924 20.809 -7.685 1.00 89.88 109 LEU A CA 1
ATOM 922 C C . LEU A 1 109 ? 10.915 19.906 -8.921 1.00 89.88 109 LEU A C 1
ATOM 924 O O . LEU A 1 109 ? 9.900 19.252 -9.155 1.00 89.88 109 LEU A O 1
ATOM 928 N N . ARG A 1 110 ? 12.013 19.840 -9.686 1.00 88.06 110 ARG A N 1
ATOM 929 C CA . ARG A 1 110 ? 12.151 18.878 -10.791 1.00 88.06 110 ARG A CA 1
ATOM 930 C C . ARG A 1 110 ? 12.051 17.444 -10.279 1.00 88.06 110 ARG A C 1
ATOM 932 O O . ARG A 1 110 ? 11.155 16.730 -10.712 1.00 88.06 110 ARG A O 1
ATOM 939 N N . HIS A 1 111 ? 12.821 17.083 -9.256 1.00 86.94 111 HIS A N 1
ATOM 940 C CA . HIS A 1 111 ? 12.728 15.754 -8.648 1.00 86.94 111 HIS A CA 1
ATOM 941 C C . HIS A 1 111 ? 11.357 15.454 -8.031 1.00 86.94 111 HIS A C 1
ATOM 943 O O . HIS A 1 111 ? 10.880 14.324 -8.108 1.00 86.94 111 HIS A O 1
ATOM 949 N N . LYS A 1 112 ? 10.683 16.444 -7.426 1.00 88.56 112 LYS A N 1
ATOM 950 C CA . LYS A 1 112 ? 9.303 16.254 -6.946 1.00 88.56 112 LYS A CA 1
ATOM 951 C C . LYS A 1 112 ? 8.335 15.962 -8.096 1.00 88.56 112 LYS A C 1
ATOM 953 O O . LYS A 1 112 ? 7.487 15.090 -7.933 1.00 88.56 112 LYS A O 1
ATOM 958 N N . ARG A 1 113 ? 8.465 16.648 -9.238 1.00 86.00 113 ARG A N 1
ATOM 959 C CA . ARG A 1 113 ? 7.650 16.378 -10.435 1.00 86.00 113 ARG A CA 1
ATOM 960 C C . ARG A 1 113 ? 7.950 15.013 -11.032 1.00 86.00 113 ARG A C 1
ATOM 962 O O . ARG A 1 113 ? 7.015 14.264 -11.252 1.00 86.00 113 ARG A O 1
ATOM 969 N N . GLU A 1 114 ? 9.219 14.653 -11.192 1.00 89.38 114 GLU A N 1
ATOM 970 C CA . GLU A 1 114 ? 9.625 13.327 -11.680 1.00 89.38 114 GLU A CA 1
ATOM 971 C C . GLU A 1 114 ? 9.070 12.208 -10.788 1.00 89.38 114 GLU A C 1
ATOM 973 O O . GLU A 1 114 ? 8.531 11.223 -11.285 1.00 89.38 114 GLU A O 1
ATOM 978 N N . LYS A 1 115 ? 9.118 12.376 -9.458 1.00 89.38 115 LYS A N 1
ATOM 979 C CA . LYS A 1 115 ? 8.506 11.428 -8.512 1.00 89.38 115 LYS A CA 1
ATOM 980 C C . LYS A 1 115 ? 6.983 11.359 -8.648 1.00 89.38 115 LYS A C 1
ATOM 982 O O . LYS A 1 115 ? 6.425 10.270 -8.551 1.00 89.38 115 LYS A O 1
ATOM 987 N N . GLN A 1 116 ? 6.309 12.492 -8.851 1.00 84.88 116 GLN A N 1
ATOM 988 C CA . GLN A 1 116 ? 4.860 12.530 -9.076 1.00 84.88 116 GLN A CA 1
ATOM 989 C C . GLN A 1 116 ? 4.479 11.860 -10.399 1.00 84.88 116 GLN A C 1
ATOM 991 O O . GLN A 1 116 ? 3.585 11.022 -10.407 1.00 84.88 116 GLN A O 1
ATOM 996 N N . GLU A 1 117 ? 5.191 12.154 -11.484 1.00 87.75 117 GLU A N 1
ATOM 997 C CA . GLU A 1 117 ? 4.988 11.533 -12.795 1.00 87.75 117 GLU A CA 1
ATOM 998 C C . GLU A 1 117 ? 5.240 10.020 -12.737 1.00 87.75 117 GLU A C 1
ATOM 1000 O O . GLU A 1 117 ? 4.412 9.244 -13.212 1.00 87.75 117 GLU A O 1
ATOM 1005 N N . ALA A 1 118 ? 6.307 9.576 -12.063 1.00 86.56 118 ALA A N 1
ATOM 1006 C CA . ALA A 1 118 ? 6.577 8.156 -11.840 1.00 86.56 118 ALA A CA 1
ATOM 1007 C C . ALA A 1 118 ? 5.468 7.473 -11.015 1.00 86.56 118 ALA A C 1
ATOM 1009 O O . ALA A 1 118 ? 5.060 6.352 -11.329 1.00 86.56 118 ALA A O 1
ATOM 1010 N N . ALA A 1 119 ? 4.939 8.145 -9.986 1.00 85.19 119 ALA A N 1
ATOM 1011 C CA . ALA A 1 119 ? 3.819 7.640 -9.193 1.00 85.19 119 ALA A CA 1
ATOM 1012 C C . ALA A 1 119 ? 2.518 7.565 -10.015 1.00 85.19 119 ALA A C 1
ATOM 1014 O O . ALA A 1 119 ? 1.803 6.564 -9.955 1.00 85.19 119 ALA A O 1
ATOM 1015 N N . GLU A 1 120 ? 2.219 8.581 -10.826 1.00 87.12 120 GLU A N 1
ATOM 1016 C CA . GLU A 1 120 ? 1.071 8.584 -11.738 1.00 87.12 120 GLU A CA 1
ATOM 1017 C C . GLU A 1 120 ? 1.185 7.483 -12.800 1.00 87.12 120 GLU A C 1
ATOM 1019 O O . GLU A 1 120 ? 0.203 6.786 -13.085 1.00 87.12 120 GLU A O 1
ATOM 1024 N N . GLU A 1 121 ? 2.381 7.266 -13.349 1.00 88.88 121 GLU A N 1
ATOM 1025 C CA . GLU A 1 121 ? 2.649 6.193 -14.302 1.00 88.88 121 GLU A CA 1
ATOM 1026 C C . GLU A 1 121 ? 2.499 4.811 -13.649 1.00 88.88 121 GLU A C 1
ATOM 1028 O O . GLU A 1 121 ? 1.882 3.917 -14.236 1.00 88.88 121 GLU A O 1
ATOM 1033 N N . ALA A 1 122 ? 2.972 4.637 -12.411 1.00 85.44 122 ALA A N 1
ATOM 1034 C CA . ALA A 1 122 ? 2.775 3.412 -11.638 1.00 85.44 122 ALA A CA 1
ATOM 1035 C C . ALA A 1 122 ? 1.282 3.133 -11.384 1.00 85.44 122 ALA A C 1
ATOM 1037 O O . ALA A 1 122 ? 0.809 2.020 -11.635 1.00 85.44 122 ALA A O 1
ATOM 1038 N N . ILE A 1 123 ? 0.505 4.151 -10.993 1.00 86.56 123 ILE A N 1
ATOM 1039 C CA . ILE A 1 123 ? -0.955 4.046 -10.827 1.00 86.56 123 ILE A CA 1
ATOM 1040 C C . ILE A 1 123 ? -1.626 3.681 -12.159 1.00 86.56 123 ILE A C 1
ATOM 1042 O O . ILE A 1 123 ? -2.553 2.864 -12.198 1.00 86.56 123 ILE A O 1
ATOM 1046 N N . LYS A 1 124 ? -1.170 4.260 -13.275 1.00 87.06 124 LYS A N 1
ATOM 1047 C CA . LYS A 1 124 ? -1.693 3.956 -14.613 1.00 87.06 124 LYS A CA 1
ATOM 1048 C C . LYS A 1 124 ? -1.402 2.505 -15.011 1.00 87.06 124 LYS A C 1
ATOM 1050 O O . LYS A 1 124 ? -2.330 1.817 -15.440 1.00 87.06 124 LYS A O 1
ATOM 1055 N N . LYS A 1 125 ? -0.175 2.018 -14.788 1.00 86.44 125 LYS A N 1
ATOM 1056 C CA . LYS A 1 125 ? 0.224 0.613 -15.002 1.00 86.44 125 LYS A CA 1
ATOM 1057 C C . LYS A 1 125 ? -0.602 -0.343 -14.140 1.00 86.44 125 LYS A C 1
ATOM 1059 O O . LYS A 1 125 ? -1.100 -1.348 -14.645 1.00 86.44 125 LYS A O 1
ATOM 1064 N N . GLN A 1 126 ? -0.840 -0.003 -12.873 1.00 82.00 126 GLN A N 1
ATOM 1065 C CA . GLN A 1 126 ? -1.668 -0.804 -11.969 1.00 82.00 126 GLN A CA 1
ATOM 1066 C C . GLN A 1 126 ? -3.127 -0.888 -12.449 1.00 82.00 126 GLN A C 1
ATOM 1068 O O . GLN A 1 126 ? -3.693 -1.981 -12.521 1.00 82.00 126 GLN A O 1
ATOM 1073 N N . LYS A 1 127 ? -3.725 0.239 -12.864 1.00 87.12 127 LYS A N 1
ATOM 1074 C CA . LYS A 1 127 ? -5.083 0.277 -13.441 1.00 87.12 127 LYS A CA 1
ATOM 1075 C C . LYS A 1 127 ? -5.182 -0.509 -14.750 1.00 87.12 127 LYS A C 1
ATOM 1077 O O . LYS A 1 127 ? -6.214 -1.123 -15.024 1.00 87.12 127 LYS A O 1
ATOM 1082 N N . GLU A 1 128 ? -4.142 -0.491 -15.578 1.00 88.38 128 GLU A N 1
ATOM 1083 C CA . GLU A 1 128 ? -4.102 -1.265 -16.820 1.00 88.38 128 GLU A CA 1
ATOM 1084 C C . GLU A 1 128 ? -4.002 -2.772 -16.551 1.00 88.38 128 GLU A C 1
ATOM 1086 O O . GLU A 1 128 ? -4.776 -3.550 -17.114 1.00 88.38 128 GLU A O 1
ATOM 1091 N N . LEU A 1 129 ? -3.132 -3.183 -15.625 1.00 84.00 129 LEU A N 1
ATOM 1092 C CA . LEU A 1 129 ? -3.038 -4.567 -15.157 1.00 84.00 129 LEU A CA 1
ATOM 1093 C C . LEU A 1 129 ? -4.361 -5.053 -14.555 1.00 84.00 129 LEU A C 1
ATOM 1095 O O . LEU A 1 129 ? -4.791 -6.174 -14.825 1.00 84.00 129 LEU A O 1
ATOM 1099 N N . GLU A 1 130 ? -5.058 -4.211 -13.789 1.00 86.12 130 GLU A N 1
ATOM 1100 C CA . GLU A 1 130 ? -6.373 -4.552 -13.247 1.00 86.12 130 GLU A CA 1
ATOM 1101 C C . GLU A 1 130 ? -7.421 -4.734 -14.358 1.00 86.12 130 GLU A C 1
ATOM 1103 O O . GLU A 1 130 ? -8.203 -5.688 -14.330 1.00 86.12 130 GLU A O 1
ATOM 1108 N N . LYS A 1 131 ? -7.414 -3.872 -15.386 1.00 86.75 131 LYS A N 1
ATOM 1109 C CA . LYS A 1 131 ? -8.277 -4.031 -16.567 1.00 86.75 131 LYS A CA 1
ATOM 1110 C C . LYS A 1 131 ? -7.980 -5.332 -17.317 1.00 86.75 131 LYS A C 1
ATOM 1112 O O . LYS A 1 131 ? -8.933 -6.038 -17.656 1.00 86.75 131 LYS A O 1
ATOM 1117 N N . LYS A 1 132 ? -6.702 -5.683 -17.519 1.00 84.62 132 LYS A N 1
ATOM 1118 C CA . LYS A 1 132 ? -6.293 -6.965 -18.126 1.00 84.62 132 LYS A CA 1
ATOM 1119 C C . LYS A 1 132 ? -6.806 -8.150 -17.303 1.00 84.62 132 LYS A C 1
ATOM 1121 O O . LYS A 1 132 ? -7.527 -8.988 -17.838 1.00 84.62 132 LYS A O 1
ATOM 1126 N N . ARG A 1 133 ? -6.605 -8.139 -15.980 1.00 81.69 133 ARG A N 1
ATOM 1127 C CA . ARG A 1 133 ? -7.130 -9.168 -15.057 1.00 81.69 133 ARG A CA 1
ATOM 1128 C C . ARG A 1 133 ? -8.660 -9.277 -15.081 1.00 81.69 133 ARG A C 1
ATOM 1130 O O . ARG A 1 133 ? -9.209 -10.371 -14.963 1.00 81.69 133 ARG A O 1
ATOM 1137 N N . ARG A 1 134 ? -9.390 -8.163 -15.224 1.00 83.38 134 ARG A N 1
ATOM 1138 C CA . ARG A 1 134 ? -10.862 -8.182 -15.363 1.00 83.38 134 ARG A CA 1
ATOM 1139 C C . ARG A 1 134 ? -11.306 -8.805 -16.686 1.00 83.38 134 ARG A C 1
ATOM 1141 O O . ARG A 1 134 ? -12.322 -9.499 -16.701 1.00 83.38 134 ARG A O 1
ATOM 1148 N N . LEU A 1 135 ? -10.591 -8.547 -17.780 1.00 83.81 135 LEU A N 1
ATOM 1149 C CA . LEU A 1 135 ? -10.868 -9.167 -19.078 1.00 83.81 135 LEU A CA 1
ATOM 1150 C C . LEU A 1 135 ? -10.575 -10.668 -19.046 1.00 83.81 135 LEU A C 1
ATOM 1152 O O . LEU A 1 135 ? -11.425 -11.447 -19.464 1.00 83.81 135 LEU A O 1
ATOM 1156 N N . GLU A 1 136 ? -9.459 -11.066 -18.445 1.00 82.12 136 GLU A N 1
ATOM 1157 C CA . GLU A 1 136 ? -9.069 -12.466 -18.272 1.00 82.12 136 GLU A CA 1
ATOM 1158 C C . GLU A 1 136 ? -10.067 -13.249 -17.400 1.00 82.12 136 GLU A C 1
ATOM 1160 O O . GLU A 1 136 ? -10.535 -14.323 -17.763 1.00 82.12 136 GLU A O 1
ATOM 1165 N N . ARG A 1 137 ? -10.544 -12.662 -16.295 1.00 82.31 137 ARG A N 1
ATOM 1166 C CA . ARG A 1 137 ? -11.640 -13.255 -15.507 1.00 82.31 137 ARG A CA 1
ATOM 1167 C C . ARG A 1 137 ? -12.927 -13.415 -16.319 1.00 82.31 137 ARG A C 1
ATOM 1169 O O . ARG A 1 137 ? -13.682 -14.361 -16.100 1.00 82.31 137 ARG A O 1
ATOM 1176 N N . LYS A 1 138 ? -13.219 -12.489 -17.240 1.00 85.12 138 LYS A N 1
ATOM 1177 C CA . LYS A 1 138 ? -14.389 -12.591 -18.128 1.00 85.12 138 LYS A CA 1
ATOM 1178 C C . LYS A 1 138 ? -14.202 -13.685 -19.180 1.00 85.12 138 LYS A C 1
ATOM 1180 O O . LYS A 1 138 ? -15.184 -14.361 -19.482 1.00 85.12 138 LYS A O 1
ATOM 1185 N N . THR A 1 139 ? -13.000 -13.874 -19.725 1.00 83.62 139 THR A N 1
ATOM 1186 C CA . THR A 1 139 ? -12.710 -14.956 -20.681 1.00 83.62 139 THR A CA 1
ATOM 1187 C C . THR A 1 139 ? -12.716 -16.315 -19.987 1.00 83.62 139 THR A C 1
ATOM 1189 O O . THR A 1 139 ? -13.414 -17.207 -20.458 1.00 83.62 139 THR A O 1
ATOM 1192 N N . GLN A 1 140 ? -12.097 -16.450 -18.811 1.00 80.62 140 GLN A N 1
ATOM 1193 C CA . GLN A 1 140 ? -12.139 -17.676 -18.003 1.00 80.62 140 GLN A CA 1
ATOM 1194 C C . GLN A 1 140 ? -13.572 -18.055 -17.600 1.00 80.62 140 GLN A C 1
ATOM 1196 O O . GLN A 1 140 ? -13.995 -19.189 -17.805 1.00 80.62 140 GLN A O 1
ATOM 1201 N N . LYS A 1 141 ? -14.387 -17.100 -17.121 1.00 84.38 141 LYS A N 1
ATOM 1202 C CA . LYS A 1 141 ? -15.809 -17.362 -16.817 1.00 84.38 141 LYS A CA 1
ATOM 1203 C C . LYS A 1 141 ? -16.616 -17.780 -18.051 1.00 84.38 141 LYS A C 1
ATOM 1205 O O . LYS A 1 141 ? -17.551 -18.569 -17.919 1.00 84.38 141 LYS A O 1
ATOM 1210 N N . LYS A 1 142 ? -16.295 -17.254 -19.239 1.00 82.88 142 LYS A N 1
ATOM 1211 C CA . LYS A 1 142 ? -16.916 -17.695 -20.498 1.00 82.88 142 LYS A CA 1
ATOM 1212 C C . LYS A 1 142 ? -16.481 -19.114 -20.863 1.00 82.88 142 LYS A C 1
ATOM 1214 O O . LYS A 1 142 ? -17.360 -19.920 -21.135 1.00 82.88 142 LYS A O 1
ATOM 1219 N N . ALA A 1 143 ? -15.190 -19.427 -20.770 1.00 80.19 143 ALA A N 1
ATOM 1220 C CA . ALA A 1 143 ? -14.652 -20.759 -21.041 1.00 80.19 143 ALA A CA 1
ATOM 1221 C C . ALA A 1 143 ? -15.239 -21.825 -20.098 1.00 80.19 143 ALA A C 1
ATOM 1223 O O . ALA A 1 143 ? -15.664 -22.881 -20.552 1.00 80.19 143 ALA A O 1
ATOM 1224 N N . ILE A 1 144 ? -15.370 -21.526 -18.800 1.00 82.69 144 ILE A N 1
ATOM 1225 C CA . ILE A 1 144 ? -16.013 -22.429 -17.829 1.00 82.69 144 ILE A CA 1
ATOM 1226 C C . ILE A 1 144 ? -17.493 -22.643 -18.178 1.00 82.69 144 ILE A C 1
ATOM 1228 O O . ILE A 1 144 ? -17.971 -23.775 -18.190 1.00 82.69 144 ILE A O 1
ATOM 1232 N N . ARG A 1 145 ? -18.231 -21.573 -18.517 1.00 80.19 145 ARG A N 1
ATOM 1233 C CA . ARG A 1 145 ? -19.632 -21.686 -18.965 1.00 80.19 145 ARG A CA 1
ATOM 1234 C C . ARG A 1 145 ? -19.773 -22.479 -20.263 1.00 80.19 145 ARG A C 1
ATOM 1236 O O . ARG A 1 145 ? -20.799 -23.124 -20.456 1.00 80.19 145 ARG A O 1
ATOM 1243 N N . GLU A 1 146 ? -18.795 -22.396 -21.154 1.00 81.44 146 GLU A N 1
ATOM 1244 C CA . GLU A 1 146 ? -18.774 -23.128 -22.417 1.00 81.44 146 GLU A CA 1
ATOM 1245 C C . GLU A 1 146 ? -18.493 -24.615 -22.193 1.00 81.44 146 GLU A C 1
ATOM 1247 O O . GLU A 1 146 ? -19.286 -25.429 -22.655 1.00 81.44 146 GLU A O 1
ATOM 1252 N N . ARG A 1 147 ? -17.506 -24.967 -21.355 1.00 79.25 147 ARG A N 1
ATOM 1253 C CA . ARG A 1 147 ? -17.254 -26.356 -20.926 1.00 79.25 147 ARG A CA 1
ATOM 1254 C C . ARG A 1 147 ? -18.479 -26.989 -20.265 1.00 79.25 147 ARG A C 1
ATOM 1256 O O . ARG A 1 147 ? -18.894 -28.069 -20.662 1.00 79.25 147 ARG A O 1
ATOM 1263 N N . LEU A 1 148 ? -19.147 -26.271 -19.357 1.00 77.62 148 LEU A N 1
ATOM 1264 C CA . LEU A 1 148 ? -20.402 -26.721 -18.733 1.00 77.62 148 LEU A CA 1
ATOM 1265 C C . LEU A 1 148 ? -21.541 -26.926 -19.745 1.00 77.62 148 LEU A C 1
ATOM 1267 O O . LEU A 1 148 ? -22.400 -27.790 -19.565 1.00 77.62 148 LEU A O 1
ATOM 1271 N N . ARG A 1 149 ? -21.600 -26.117 -20.810 1.00 76.81 149 ARG A N 1
ATOM 1272 C CA . ARG A 1 149 ? -22.578 -26.303 -21.895 1.00 76.81 149 ARG A CA 1
ATOM 1273 C C . ARG A 1 149 ? -22.219 -27.496 -22.769 1.00 76.81 149 ARG A C 1
ATOM 1275 O O . ARG A 1 149 ? -23.124 -28.189 -23.222 1.00 76.81 149 ARG A O 1
ATOM 1282 N N . GLU A 1 150 ? -20.936 -27.720 -23.003 1.00 78.56 150 GLU A N 1
ATOM 1283 C CA . GLU A 1 150 ? -20.424 -28.824 -23.802 1.00 78.56 150 GLU A CA 1
ATOM 1284 C C . GLU A 1 150 ? -20.593 -30.167 -23.083 1.00 78.56 150 GLU A C 1
ATOM 1286 O O . GLU A 1 150 ? -21.099 -31.108 -23.682 1.00 78.56 150 GLU A O 1
ATOM 1291 N N . GLU A 1 151 ? -20.332 -30.238 -21.777 1.00 75.50 151 GLU A N 1
ATOM 1292 C CA . GLU A 1 151 ? -20.653 -31.406 -20.946 1.00 75.50 151 GLU A CA 1
ATOM 1293 C C . GLU A 1 151 ? -22.154 -31.701 -20.930 1.00 75.50 151 GLU A C 1
ATOM 1295 O O . GLU A 1 151 ? -22.563 -32.843 -21.123 1.00 75.50 151 GLU A O 1
ATOM 1300 N N . LYS A 1 152 ? -23.006 -30.673 -20.802 1.00 80.00 152 LYS A N 1
ATOM 1301 C CA . LYS A 1 152 ? -24.465 -30.848 -20.909 1.00 80.00 152 LYS A CA 1
ATOM 1302 C C . LYS A 1 152 ? -24.908 -31.313 -22.298 1.00 80.00 152 LYS A C 1
ATOM 1304 O O . LYS A 1 152 ? -25.926 -31.993 -22.400 1.00 80.00 152 LYS A O 1
ATOM 1309 N N . ARG A 1 153 ? -24.191 -30.947 -23.366 1.00 75.94 153 ARG A N 1
ATOM 1310 C CA . ARG A 1 153 ? -24.442 -31.464 -24.722 1.00 75.94 153 ARG A CA 1
ATOM 1311 C C . ARG A 1 153 ? -24.008 -32.920 -24.837 1.00 75.94 153 ARG A C 1
ATOM 1313 O O . ARG A 1 153 ? -24.824 -33.721 -25.266 1.00 75.94 153 ARG A O 1
ATOM 1320 N N . LYS A 1 154 ? -22.816 -33.272 -24.349 1.00 76.88 154 LYS A N 1
ATOM 1321 C CA . LYS A 1 154 ? -22.311 -34.653 -24.325 1.00 76.88 154 LYS A CA 1
ATOM 1322 C C . LYS A 1 154 ? -23.204 -35.578 -23.498 1.00 76.88 154 LYS A C 1
ATOM 1324 O O . LYS A 1 154 ? -23.507 -36.675 -23.941 1.00 76.88 154 LYS A O 1
ATOM 1329 N N . ALA A 1 155 ? -23.713 -35.124 -22.351 1.00 72.88 155 ALA A N 1
ATOM 1330 C CA . ALA A 1 155 ? -24.673 -35.882 -21.547 1.00 72.88 155 ALA A CA 1
ATOM 1331 C C . ALA A 1 155 ? -26.003 -36.105 -22.288 1.00 72.88 155 ALA A C 1
ATOM 1333 O O . ALA A 1 155 ? -26.546 -37.205 -22.264 1.00 72.88 155 ALA A O 1
ATOM 1334 N N . LYS A 1 156 ? -26.502 -35.085 -23.002 1.00 76.56 156 LYS A N 1
ATOM 1335 C CA . LYS A 1 156 ? -27.701 -35.203 -23.851 1.00 76.56 156 LYS A CA 1
ATOM 1336 C C . LYS A 1 156 ? -27.476 -36.068 -25.091 1.00 76.56 156 LYS A C 1
ATOM 1338 O O . LYS A 1 156 ? -28.411 -36.705 -25.560 1.00 76.56 156 LYS A O 1
ATOM 1343 N N . GLU A 1 157 ? -26.269 -36.075 -25.644 1.00 72.75 157 GLU A N 1
ATOM 1344 C CA . GLU A 1 157 ? -25.888 -36.963 -26.743 1.00 72.75 157 GLU A CA 1
ATOM 1345 C C . GLU A 1 157 ? -25.765 -38.404 -26.265 1.00 72.75 157 GLU A C 1
ATOM 1347 O O . GLU A 1 157 ? -26.237 -39.290 -26.962 1.00 72.75 157 GLU A O 1
ATOM 1352 N N . LYS A 1 158 ? -25.242 -38.642 -25.057 1.00 70.06 158 LYS A N 1
ATOM 1353 C CA . LYS A 1 158 ? -25.168 -39.979 -24.459 1.00 70.06 158 LYS A CA 1
ATOM 1354 C C . LYS A 1 158 ? -26.561 -40.551 -24.194 1.00 70.06 158 LYS A C 1
ATOM 1356 O O . LYS A 1 158 ? -26.838 -41.671 -24.603 1.00 70.06 158 LYS A O 1
ATOM 1361 N N . THR A 1 159 ? -27.479 -39.748 -23.648 1.00 72.44 159 THR A N 1
ATOM 1362 C CA . THR A 1 159 ? -28.876 -40.176 -23.458 1.00 72.44 159 THR A CA 1
ATOM 1363 C C . THR A 1 159 ? -29.631 -40.330 -24.776 1.00 72.44 159 THR A C 1
ATOM 1365 O O . THR A 1 159 ? -30.416 -41.262 -24.913 1.00 72.44 159 THR A O 1
ATOM 1368 N N . ARG A 1 160 ? -29.380 -39.479 -25.783 1.00 66.38 160 ARG A N 1
ATOM 1369 C CA . ARG A 1 160 ? -29.933 -39.666 -27.138 1.00 66.38 160 ARG A CA 1
ATOM 1370 C C . ARG A 1 160 ? -29.381 -40.908 -27.824 1.00 66.38 160 ARG A C 1
ATOM 1372 O O . ARG A 1 160 ? -30.134 -41.581 -28.512 1.00 66.38 160 ARG A O 1
ATOM 1379 N N . PHE A 1 161 ? -28.098 -41.201 -27.654 1.00 57.19 161 PHE A N 1
ATOM 1380 C CA . PHE A 1 161 ? -27.449 -42.367 -28.237 1.00 57.19 161 PHE A CA 1
ATOM 1381 C C . PHE A 1 161 ? -27.952 -43.656 -27.584 1.00 57.19 161 PHE A C 1
ATOM 1383 O O . PHE A 1 161 ? -28.344 -44.571 -28.294 1.00 57.19 161 PHE A O 1
ATOM 1390 N N . GLU A 1 162 ? -28.059 -43.700 -26.254 1.00 64.81 162 GLU A N 1
ATOM 1391 C CA . GLU A 1 162 ? -28.659 -44.829 -25.528 1.00 64.81 162 GLU A CA 1
ATOM 1392 C C . GLU A 1 162 ? -30.141 -45.021 -25.878 1.00 64.81 162 GLU A C 1
ATOM 1394 O O . GLU A 1 162 ? -30.608 -46.150 -26.018 1.00 64.81 162 GLU A O 1
ATOM 1399 N N . PHE A 1 163 ? -30.879 -43.927 -26.080 1.00 67.81 163 PHE A N 1
ATOM 1400 C CA . PHE A 1 163 ? -32.269 -43.964 -26.532 1.00 67.81 163 PHE A CA 1
ATOM 1401 C C . PHE A 1 163 ? -32.402 -44.483 -27.974 1.00 67.81 163 PHE A C 1
ATOM 1403 O O . PHE A 1 163 ? -33.238 -45.341 -28.244 1.00 67.81 163 PHE A O 1
ATOM 1410 N N . LEU A 1 164 ? -31.551 -44.023 -28.896 1.00 57.28 164 LEU A N 1
ATOM 1411 C CA . LEU A 1 164 ? -31.540 -44.475 -30.294 1.00 57.28 164 LEU A CA 1
ATOM 1412 C C . LEU A 1 164 ? -31.038 -45.918 -30.440 1.00 57.28 164 LEU A C 1
ATOM 1414 O O . LEU A 1 164 ? -31.529 -46.645 -31.299 1.00 57.28 164 LEU A O 1
ATOM 1418 N N . HIS A 1 165 ? -30.120 -46.355 -29.579 1.00 58.00 165 HIS A N 1
ATOM 1419 C CA . HIS A 1 165 ? -29.673 -47.745 -29.511 1.00 58.00 165 HIS A CA 1
ATOM 1420 C C . HIS A 1 165 ? -30.782 -48.667 -28.986 1.00 58.00 165 HIS A C 1
ATOM 1422 O O . HIS A 1 165 ? -31.013 -49.730 -29.551 1.00 58.00 165 HIS A O 1
ATOM 1428 N N . LYS A 1 166 ? -31.549 -48.237 -27.972 1.00 59.94 166 LYS A N 1
ATOM 1429 C CA . LYS A 1 166 ? -32.726 -48.981 -27.480 1.00 59.94 166 LYS A CA 1
ATOM 1430 C C . LYS A 1 166 ? -33.869 -49.072 -28.495 1.00 59.94 166 LYS A C 1
ATOM 1432 O O . LYS A 1 166 ? -34.645 -50.016 -28.432 1.00 59.94 166 LYS A O 1
ATOM 1437 N N . LEU A 1 167 ? -33.965 -48.121 -29.424 1.00 66.25 167 LEU A N 1
ATOM 1438 C CA . LEU A 1 167 ? -34.937 -48.137 -30.523 1.00 66.25 167 LEU A CA 1
ATOM 1439 C C . LEU A 1 167 ? -34.449 -48.899 -31.772 1.00 66.25 167 LEU A C 1
ATOM 1441 O O . LEU A 1 167 ? -35.155 -48.907 -32.776 1.00 66.25 167 LEU A O 1
ATOM 1445 N N . GLY A 1 168 ? -33.253 -49.503 -31.750 1.00 48.56 168 GLY A N 1
ATOM 1446 C CA . GLY A 1 168 ? -32.699 -50.233 -32.902 1.00 48.56 168 GLY A CA 1
ATOM 1447 C C . GLY A 1 168 ? -32.251 -49.341 -34.070 1.00 48.56 168 GLY A C 1
ATOM 1448 O O . GLY A 1 168 ? -32.023 -49.826 -35.173 1.00 48.56 168 GLY A O 1
ATOM 1449 N N . LEU A 1 169 ? -32.113 -48.029 -33.845 1.00 58.09 169 LEU A N 1
ATOM 1450 C CA . LEU A 1 169 ? -31.702 -47.043 -34.854 1.00 58.09 169 LEU A CA 1
ATOM 1451 C C . LEU A 1 169 ? -30.180 -46.783 -34.857 1.00 58.09 169 LEU A C 1
ATOM 1453 O O . LEU A 1 169 ? -29.695 -46.032 -35.705 1.00 58.09 169 LEU A O 1
ATOM 1457 N N . ALA A 1 170 ? -29.420 -47.380 -33.928 1.00 48.41 170 ALA A N 1
ATOM 1458 C CA . ALA A 1 170 ? -27.957 -47.296 -33.858 1.00 48.41 170 ALA A CA 1
ATOM 1459 C C . ALA A 1 170 ? -27.320 -48.693 -33.977 1.00 48.41 170 ALA A C 1
ATOM 1461 O O . ALA A 1 170 ? -27.678 -49.606 -33.241 1.00 48.41 170 ALA A O 1
ATOM 1462 N N . LYS A 1 171 ? -26.386 -48.824 -34.923 1.00 46.19 171 LYS A N 1
ATOM 1463 C CA . LYS A 1 171 ? -25.905 -50.078 -35.523 1.00 46.19 171 LYS A CA 1
ATOM 1464 C C . LYS A 1 171 ? -24.527 -50.527 -35.003 1.00 46.19 171 LYS A C 1
ATOM 1466 O O . LYS A 1 171 ? -23.677 -49.679 -34.710 1.00 46.19 171 LYS A O 1
ATOM 1471 N N . THR A 1 172 ? -24.292 -51.840 -34.921 1.00 54.78 172 THR A N 1
ATOM 1472 C CA . THR A 1 172 ? -23.050 -52.489 -34.436 1.00 54.78 172 THR A CA 1
ATOM 1473 C C . THR A 1 172 ? -21.970 -52.618 -35.525 1.00 54.78 172 THR A C 1
ATOM 1475 O O . THR A 1 172 ? -22.182 -52.299 -36.694 1.00 54.78 172 THR A O 1
ATOM 1478 N N . GLU A 1 173 ? -20.749 -53.011 -35.136 1.00 45.88 173 GLU A N 1
ATOM 1479 C CA . GLU A 1 173 ? -19.538 -52.979 -35.979 1.00 45.88 173 GLU A CA 1
ATOM 1480 C C . GLU A 1 173 ? -19.575 -53.846 -37.246 1.00 45.88 173 GLU A C 1
ATOM 1482 O O . GLU A 1 173 ? -18.825 -53.570 -38.183 1.00 45.88 173 GLU A O 1
ATOM 1487 N N . GLU A 1 174 ? -20.480 -54.815 -37.338 1.00 46.31 174 GLU A N 1
ATOM 1488 C CA . GLU A 1 174 ? -20.640 -55.654 -38.531 1.00 46.31 174 GLU A CA 1
ATOM 1489 C C . GLU A 1 174 ? -21.446 -54.950 -39.637 1.00 46.31 174 GLU A C 1
ATOM 1491 O O . GLU A 1 174 ? -21.115 -55.075 -40.815 1.00 46.31 174 GLU A O 1
ATOM 1496 N N . GLU A 1 175 ? -22.372 -54.053 -39.283 1.00 46.12 175 GLU A N 1
ATOM 1497 C CA . GLU A 1 175 ? -23.087 -53.200 -40.247 1.00 46.12 175 GLU A CA 1
ATOM 1498 C C . GLU A 1 175 ? -22.215 -52.033 -40.763 1.00 46.12 175 GLU A C 1
ATOM 1500 O O . GLU A 1 175 ? -22.514 -51.417 -41.789 1.00 46.12 175 GLU A O 1
ATOM 1505 N N . LYS A 1 176 ? -21.081 -51.737 -40.103 1.00 47.66 176 LYS A N 1
ATOM 1506 C CA . LYS A 1 176 ? -20.116 -50.707 -40.545 1.00 47.66 176 LYS A CA 1
ATOM 1507 C C . LYS A 1 176 ? -19.326 -51.113 -41.797 1.00 47.66 176 LYS A C 1
ATOM 1509 O O . LYS A 1 176 ? -18.837 -50.217 -42.490 1.00 47.66 176 LYS A O 1
ATOM 1514 N N . LYS A 1 177 ? -19.223 -52.412 -42.110 1.00 50.41 177 LYS A N 1
ATOM 1515 C CA . LYS A 1 177 ? -18.467 -52.928 -43.270 1.00 50.41 177 LYS A CA 1
ATOM 1516 C C . LYS A 1 177 ? -19.247 -52.832 -44.588 1.00 50.41 177 LYS A C 1
ATOM 1518 O O . LYS A 1 177 ? -18.651 -52.635 -45.643 1.00 50.41 177 LYS A O 1
ATOM 1523 N N . GLU A 1 178 ? -20.577 -52.842 -44.540 1.00 47.81 178 GLU A N 1
ATOM 1524 C CA . GLU A 1 178 ? -21.424 -52.624 -45.724 1.00 47.81 178 GLU A CA 1
ATOM 1525 C C . GLU A 1 178 ? -21.570 -51.122 -46.065 1.00 47.81 178 GLU A C 1
ATOM 1527 O O . GLU A 1 178 ? -21.624 -50.721 -47.231 1.00 47.81 178 GLU A O 1
ATOM 1532 N N . ILE A 1 179 ? -21.479 -50.260 -45.045 1.00 48.59 179 ILE A N 1
ATOM 1533 C CA . ILE A 1 179 ? -21.476 -48.792 -45.168 1.00 48.59 179 ILE A CA 1
ATOM 1534 C C . ILE A 1 179 ? -20.185 -48.265 -45.829 1.00 48.59 179 ILE A C 1
ATOM 1536 O O . ILE A 1 179 ? -20.186 -47.191 -46.431 1.00 48.59 179 ILE A O 1
ATOM 1540 N N . GLU A 1 180 ? -19.076 -49.005 -45.790 1.00 48.16 180 GLU A N 1
ATOM 1541 C CA . GLU A 1 180 ? -17.809 -48.594 -46.412 1.00 48.16 180 GLU A CA 1
ATOM 1542 C C . GLU A 1 180 ? -17.883 -48.563 -47.952 1.00 48.16 180 GLU A C 1
ATOM 1544 O O . GLU A 1 180 ? -17.336 -47.657 -48.589 1.00 48.16 180 GLU A O 1
ATOM 1549 N N . LYS A 1 181 ? -18.684 -49.455 -48.554 1.00 55.16 181 LYS A N 1
ATOM 1550 C CA . LYS A 1 181 ? -19.000 -49.421 -49.993 1.00 55.16 181 LYS A CA 1
ATOM 1551 C C . LYS A 1 181 ? -19.912 -48.247 -50.374 1.00 55.16 181 LYS A C 1
ATOM 1553 O O . LYS A 1 181 ? -19.762 -47.702 -51.468 1.00 55.16 181 LYS A O 1
ATOM 1558 N N . GLN A 1 182 ? -20.798 -47.795 -49.481 1.00 49.94 182 GLN A N 1
ATOM 1559 C CA . GLN A 1 182 ? -21.612 -46.586 -49.694 1.00 49.94 182 GLN A CA 1
ATOM 1560 C C . GLN A 1 182 ? -20.821 -45.285 -49.459 1.00 49.94 182 GLN A C 1
ATOM 1562 O O . GLN A 1 182 ? -21.012 -44.316 -50.196 1.00 49.94 182 GLN A O 1
ATOM 1567 N N . LYS A 1 183 ? -19.854 -45.274 -48.530 1.00 52.44 183 LYS A N 1
ATOM 1568 C CA . LYS A 1 183 ? -18.977 -44.121 -48.239 1.00 52.44 183 LYS A CA 1
ATOM 1569 C C . LYS A 1 183 ? -18.119 -43.681 -49.425 1.00 52.44 183 LYS A C 1
ATOM 1571 O O . LYS A 1 183 ? -17.813 -42.496 -49.533 1.00 52.44 183 LYS A O 1
ATOM 1576 N N . LYS A 1 184 ? -17.773 -44.589 -50.346 1.00 55.19 184 LYS A N 1
ATOM 1577 C CA . LYS A 1 184 ? -17.046 -44.236 -51.580 1.00 55.19 184 LYS A CA 1
ATOM 1578 C C . LYS A 1 184 ? -17.899 -43.384 -52.534 1.00 55.19 184 LYS A C 1
ATOM 1580 O O . LYS A 1 184 ? -17.394 -42.405 -53.068 1.00 55.19 184 LYS A O 1
ATOM 1585 N N . LYS A 1 185 ? -19.203 -43.677 -52.654 1.00 55.72 185 LYS A N 1
ATOM 1586 C CA . LYS A 1 185 ? -20.171 -42.859 -53.419 1.00 55.72 185 LYS A CA 1
ATOM 1587 C C . LYS A 1 185 ? -20.621 -41.606 -52.650 1.00 55.72 185 LYS A C 1
ATOM 1589 O O . LYS A 1 185 ? -20.926 -40.577 -53.247 1.00 55.72 185 LYS A O 1
ATOM 1594 N N . GLU A 1 186 ? -20.624 -41.655 -51.317 1.00 48.97 186 GLU A N 1
ATOM 1595 C CA . GLU A 1 186 ? -20.925 -40.496 -50.469 1.00 48.97 186 GLU A CA 1
ATOM 1596 C C . GLU A 1 186 ? -19.783 -39.466 -50.453 1.00 48.97 186 GLU A C 1
ATOM 1598 O O . GLU A 1 186 ? -20.054 -38.269 -50.396 1.00 48.97 186 GLU A O 1
ATOM 1603 N N . ASN A 1 187 ? -18.517 -39.886 -50.556 1.00 57.19 187 ASN A N 1
ATOM 1604 C CA . ASN A 1 187 ? -17.377 -38.965 -50.612 1.00 57.19 187 ASN A CA 1
ATOM 1605 C C . ASN A 1 187 ? -17.391 -38.080 -51.868 1.00 57.19 187 ASN A C 1
ATOM 1607 O O . ASN A 1 187 ? -17.140 -36.883 -51.746 1.00 57.19 187 ASN A O 1
ATOM 1611 N N . GLU A 1 188 ? -17.779 -38.609 -53.033 1.00 58.41 188 GLU A N 1
ATOM 1612 C CA . GLU A 1 188 ? -17.962 -37.801 -54.252 1.00 58.41 188 GLU A CA 1
ATOM 1613 C C . GLU A 1 188 ? -19.115 -36.794 -54.111 1.00 58.41 188 GLU A C 1
ATOM 1615 O O . GLU A 1 188 ? -19.016 -35.642 -54.547 1.00 58.41 188 GLU A O 1
ATOM 1620 N N . ARG A 1 189 ? -20.203 -37.181 -53.429 1.00 56.59 189 ARG A N 1
ATOM 1621 C CA . ARG A 1 189 ? -21.309 -36.264 -53.115 1.00 56.59 189 ARG A CA 1
ATOM 1622 C C . ARG A 1 189 ? -20.889 -35.201 -52.092 1.00 56.59 189 ARG A C 1
ATOM 1624 O O . ARG A 1 189 ? -21.221 -34.032 -52.271 1.00 56.59 189 ARG A O 1
ATOM 1631 N N . ARG A 1 190 ? -20.106 -35.571 -51.072 1.00 54.69 190 ARG A N 1
ATOM 1632 C CA . ARG A 1 190 ? -19.541 -34.660 -50.060 1.00 54.69 190 ARG A CA 1
ATOM 1633 C C . ARG A 1 190 ? -18.517 -33.700 -50.646 1.00 54.69 190 ARG A C 1
ATOM 1635 O O . ARG A 1 190 ? -18.383 -32.601 -50.125 1.00 54.69 190 ARG A O 1
ATOM 1642 N N . GLU A 1 191 ? -17.808 -34.062 -51.709 1.00 60.03 191 GLU A N 1
ATOM 1643 C CA . GLU A 1 191 ? -16.885 -33.139 -52.372 1.00 60.03 191 GLU A CA 1
ATOM 1644 C C . GLU A 1 191 ? -17.639 -32.047 -53.146 1.00 60.03 191 GLU A C 1
ATOM 1646 O O . GLU A 1 191 ? -17.312 -30.864 -53.029 1.00 60.03 191 GLU A O 1
ATOM 1651 N N . ARG A 1 192 ? -18.732 -32.407 -53.836 1.00 59.06 192 ARG A N 1
ATOM 1652 C CA . ARG A 1 192 ? -19.643 -31.428 -54.462 1.00 59.06 192 ARG A CA 1
ATOM 1653 C C . ARG A 1 192 ? -20.352 -30.559 -53.419 1.00 59.06 192 ARG A C 1
ATOM 1655 O O . ARG A 1 192 ? -20.492 -29.352 -53.607 1.00 59.06 192 ARG A O 1
ATOM 1662 N N . GLU A 1 193 ? -20.720 -31.145 -52.283 1.00 59.81 193 GLU A N 1
ATOM 1663 C CA . GLU A 1 193 ? -21.331 -30.430 -51.161 1.00 59.81 193 GLU A CA 1
ATOM 1664 C C . GLU A 1 193 ? -20.327 -29.524 -50.422 1.00 59.81 193 GLU A C 1
ATOM 1666 O O . GLU A 1 193 ? -20.702 -28.447 -49.972 1.00 59.81 193 GLU A O 1
ATOM 1671 N N . LYS A 1 194 ? -19.039 -29.894 -50.329 1.00 60.72 194 LYS A N 1
ATOM 1672 C CA . LYS A 1 194 ? -17.967 -29.026 -49.801 1.00 60.72 194 LYS A CA 1
ATOM 1673 C C . LYS A 1 194 ? -17.770 -27.800 -50.683 1.00 60.72 194 LYS A C 1
ATOM 1675 O O . LYS A 1 194 ? -17.717 -26.695 -50.158 1.00 60.72 194 LYS A O 1
ATOM 1680 N N . ARG A 1 195 ? -17.787 -27.967 -52.010 1.00 64.62 195 ARG A N 1
ATOM 1681 C CA . ARG A 1 195 ? -17.714 -26.835 -52.950 1.00 64.62 195 ARG A CA 1
ATOM 1682 C C . ARG A 1 195 ? -18.918 -25.893 -52.808 1.00 64.62 195 ARG A C 1
ATOM 1684 O O . ARG A 1 195 ? -18.737 -24.679 -52.825 1.00 64.62 195 ARG A O 1
ATOM 1691 N N . GLN A 1 196 ? -20.125 -26.416 -52.574 1.00 60.50 196 GLN A N 1
ATOM 1692 C CA . GLN A 1 196 ? -21.296 -25.583 -52.253 1.00 60.50 196 GLN A CA 1
ATOM 1693 C C . GLN A 1 196 ? -21.201 -24.926 -50.864 1.00 60.50 196 GLN A C 1
ATOM 1695 O O . GLN A 1 196 ? -21.481 -23.735 -50.735 1.00 60.50 196 GLN A O 1
ATOM 1700 N N . LYS A 1 197 ? -20.725 -25.651 -49.844 1.00 63.00 197 LYS A N 1
ATOM 1701 C CA . LYS A 1 197 ? -20.512 -25.130 -48.483 1.00 63.00 197 LYS A CA 1
ATOM 1702 C C . LYS A 1 197 ? -19.424 -24.065 -48.423 1.00 63.00 197 LYS A C 1
ATOM 1704 O O . LYS A 1 197 ? -19.541 -23.161 -47.607 1.00 63.00 197 LYS A O 1
ATOM 1709 N N . ASP A 1 198 ? -18.415 -24.115 -49.288 1.00 66.06 198 ASP A N 1
ATOM 1710 C CA . ASP A 1 198 ? -17.376 -23.086 -49.385 1.00 66.06 198 ASP A CA 1
ATOM 1711 C C . ASP A 1 198 ? -17.895 -21.812 -50.065 1.00 66.06 198 ASP A C 1
ATOM 1713 O O . ASP A 1 198 ? -17.552 -20.702 -49.652 1.00 66.06 198 ASP A O 1
ATOM 1717 N N . ILE A 1 199 ? -18.801 -21.947 -51.040 1.00 69.75 199 ILE A N 1
ATOM 1718 C CA . ILE A 1 199 ? -19.515 -20.808 -51.637 1.00 69.75 199 ILE A CA 1
ATOM 1719 C C . ILE A 1 199 ? -20.476 -20.181 -50.614 1.00 69.75 199 ILE A C 1
ATOM 1721 O O . ILE A 1 199 ? -20.526 -18.956 -50.485 1.00 69.75 199 ILE A O 1
ATOM 1725 N N . GLU A 1 200 ? -21.197 -20.989 -49.835 1.00 65.88 200 GLU A N 1
ATOM 1726 C CA . GLU A 1 200 ? -22.039 -20.492 -48.743 1.00 65.88 200 GLU A CA 1
ATOM 1727 C C . GLU A 1 200 ? -21.220 -19.903 -47.591 1.00 65.88 200 GLU A C 1
ATOM 1729 O O . GLU A 1 200 ? -21.601 -18.863 -47.057 1.00 65.88 200 GLU A O 1
ATOM 1734 N N . ARG A 1 201 ? -20.059 -20.478 -47.247 1.00 63.88 201 ARG A N 1
ATOM 1735 C CA . ARG A 1 201 ? -19.126 -19.911 -46.259 1.00 63.88 201 ARG A CA 1
ATOM 1736 C C . ARG A 1 201 ? -18.628 -18.547 -46.692 1.00 63.88 201 ARG A C 1
ATOM 1738 O O . ARG A 1 201 ? -18.644 -17.640 -45.868 1.00 63.88 201 ARG A O 1
ATOM 1745 N N . LYS A 1 202 ? -18.255 -18.379 -47.964 1.00 73.56 202 LYS A N 1
ATOM 1746 C CA . LYS A 1 202 ? -17.857 -17.073 -48.509 1.00 73.56 202 LYS A CA 1
ATOM 1747 C C . LYS A 1 202 ? -19.000 -16.062 -48.421 1.00 73.56 202 LYS A C 1
ATOM 1749 O O . LYS A 1 202 ? -18.802 -14.970 -47.895 1.00 73.56 202 LYS A O 1
ATOM 1754 N N . LYS A 1 203 ? -20.225 -16.447 -48.802 1.00 73.56 203 LYS A N 1
ATOM 1755 C CA . LYS A 1 203 ? -21.413 -15.584 -48.653 1.00 73.56 203 LYS A CA 1
ATOM 1756 C C . LYS A 1 203 ? -21.700 -15.231 -47.187 1.00 73.56 203 LYS A C 1
ATOM 1758 O O . LYS A 1 203 ? -22.063 -14.094 -46.890 1.00 73.56 203 LYS A O 1
ATOM 1763 N N . LEU A 1 204 ? -21.504 -16.170 -46.262 1.00 64.88 204 LEU A N 1
ATOM 1764 C CA . LEU A 1 204 ? -21.709 -15.967 -44.827 1.00 64.88 204 LEU A CA 1
ATOM 1765 C C . LEU A 1 204 ? -20.604 -15.106 -44.196 1.00 64.88 204 LEU A C 1
ATOM 1767 O O . LEU A 1 204 ? -20.878 -14.319 -43.292 1.00 64.88 204 LEU A O 1
ATOM 1771 N N . GLU A 1 205 ? -19.360 -15.240 -44.651 1.00 70.88 205 GLU A N 1
ATOM 1772 C CA . GLU A 1 205 ? -18.234 -14.401 -44.234 1.00 70.88 205 GLU A CA 1
ATOM 1773 C C . GLU A 1 205 ? -18.390 -12.966 -44.721 1.00 70.88 205 GLU A C 1
ATOM 1775 O O . GLU A 1 205 ? -18.143 -12.039 -43.950 1.00 70.88 205 GLU A O 1
ATOM 1780 N N . ASP A 1 206 ? -18.883 -12.765 -45.941 1.00 71.88 206 ASP A N 1
ATOM 1781 C CA . ASP A 1 206 ? -19.188 -11.432 -46.456 1.00 71.88 206 ASP A CA 1
ATOM 1782 C C . ASP A 1 206 ? -20.383 -10.802 -45.727 1.00 71.88 206 ASP A C 1
ATOM 1784 O O . ASP A 1 206 ? -20.354 -9.610 -45.404 1.00 71.88 206 ASP A O 1
ATOM 1788 N N . LEU A 1 207 ? -21.392 -11.596 -45.348 1.00 68.19 207 LEU A N 1
ATOM 1789 C CA . LEU A 1 207 ? -22.476 -11.128 -44.479 1.00 68.19 207 LEU A CA 1
ATOM 1790 C C . LEU A 1 207 ? -21.971 -10.776 -43.071 1.00 68.19 207 LEU A C 1
ATOM 1792 O O . LEU A 1 207 ? -22.361 -9.752 -42.513 1.00 68.19 207 LEU A O 1
ATOM 1796 N N . LYS A 1 208 ? -21.064 -11.582 -42.503 1.00 68.62 208 LYS A N 1
ATOM 1797 C CA . LYS A 1 208 ? -20.435 -11.307 -41.202 1.00 68.62 208 LYS A CA 1
ATOM 1798 C C . LYS A 1 208 ? -19.530 -10.083 -41.252 1.00 68.62 208 LYS A C 1
ATOM 1800 O O . LYS A 1 208 ? -19.524 -9.322 -40.291 1.00 68.62 208 LYS A O 1
ATOM 1805 N N . LYS A 1 209 ? -18.807 -9.852 -42.351 1.00 73.38 209 LYS A N 1
ATOM 1806 C CA . LYS A 1 209 ? -18.031 -8.621 -42.565 1.00 73.38 209 LYS A CA 1
ATOM 1807 C C . LYS A 1 209 ? -18.945 -7.403 -42.626 1.00 73.38 209 LYS A C 1
ATOM 1809 O O . LYS A 1 209 ? -18.662 -6.429 -41.936 1.00 73.38 209 LYS A O 1
ATOM 1814 N N . LYS A 1 210 ? -20.073 -7.479 -43.343 1.00 72.12 210 LYS A N 1
ATOM 1815 C CA . LYS A 1 210 ? -21.080 -6.403 -43.361 1.00 72.12 210 LYS A CA 1
ATOM 1816 C C . LYS A 1 210 ? -21.676 -6.146 -41.973 1.00 72.12 210 LYS A C 1
ATOM 1818 O O . LYS A 1 210 ? -21.707 -5.003 -41.534 1.00 72.12 210 LYS A O 1
ATOM 1823 N N . GLN A 1 211 ? -22.037 -7.194 -41.232 1.00 62.84 211 GLN A N 1
ATOM 1824 C CA . GLN A 1 211 ? -22.539 -7.060 -39.858 1.00 62.84 211 GLN A CA 1
ATOM 1825 C C . GLN A 1 211 ? -21.478 -6.534 -38.881 1.00 62.84 211 GLN A C 1
ATOM 1827 O O . GLN A 1 211 ? -21.801 -5.781 -37.967 1.00 62.84 211 GLN A O 1
ATOM 1832 N N . GLN A 1 212 ? -20.204 -6.896 -39.053 1.00 65.00 212 GLN A N 1
ATOM 1833 C CA . GLN A 1 212 ? -19.108 -6.346 -38.254 1.00 65.00 212 GLN A CA 1
ATOM 1834 C C . GLN A 1 212 ? -18.852 -4.876 -38.584 1.00 65.00 212 GLN A C 1
ATOM 1836 O O . GLN A 1 212 ? -18.600 -4.094 -37.669 1.00 65.00 212 GLN A O 1
ATOM 1841 N N . GLU A 1 213 ? -18.949 -4.481 -39.852 1.00 72.31 213 GLU A N 1
ATOM 1842 C CA . GLU A 1 213 ? -18.820 -3.084 -40.260 1.00 72.31 213 GLU A CA 1
ATOM 1843 C C . GLU A 1 213 ? -19.983 -2.235 -39.723 1.00 72.31 213 GLU A C 1
ATOM 1845 O O . GLU A 1 213 ? -19.751 -1.170 -39.149 1.00 72.31 213 GLU A O 1
ATOM 1850 N N . GLU A 1 214 ? -21.221 -2.730 -39.796 1.00 70.81 214 GLU A N 1
ATOM 1851 C CA . GLU A 1 214 ? -22.382 -2.084 -39.174 1.00 70.81 214 GLU A CA 1
ATOM 1852 C C . GLU A 1 214 ? -22.277 -2.046 -37.646 1.00 70.81 214 GLU A C 1
ATOM 1854 O O . GLU A 1 214 ? -22.548 -1.011 -37.041 1.00 70.81 214 GLU A O 1
ATOM 1859 N N . ALA A 1 215 ? -21.790 -3.110 -37.003 1.00 68.25 215 ALA A N 1
ATOM 1860 C CA . ALA A 1 215 ? -21.548 -3.120 -35.562 1.00 68.25 215 ALA A CA 1
ATOM 1861 C C . ALA A 1 215 ? -20.440 -2.136 -35.151 1.00 68.25 215 ALA A C 1
ATOM 1863 O O . ALA A 1 215 ? -20.504 -1.551 -34.070 1.00 68.25 215 ALA A O 1
ATOM 1864 N N . LEU A 1 216 ? -19.424 -1.926 -35.992 1.00 69.50 216 LEU A N 1
ATOM 1865 C CA . LEU A 1 216 ? -18.394 -0.910 -35.769 1.00 69.50 216 LEU A CA 1
ATOM 1866 C C . LEU A 1 216 ? -18.954 0.506 -35.956 1.00 69.50 216 LEU A C 1
ATOM 1868 O O . LEU A 1 216 ? -18.631 1.386 -35.156 1.00 69.50 216 LEU A O 1
ATOM 1872 N N . ARG A 1 217 ? -19.839 0.726 -36.939 1.00 69.00 217 ARG A N 1
ATOM 1873 C CA . ARG A 1 217 ? -20.561 2.002 -37.106 1.00 69.00 217 ARG A CA 1
ATOM 1874 C C . ARG A 1 217 ? -21.509 2.277 -35.932 1.00 69.00 217 ARG A C 1
ATOM 1876 O O . ARG A 1 217 ? -21.507 3.393 -35.415 1.00 69.00 217 ARG A O 1
ATOM 1883 N N . GLY A 1 218 ? -22.223 1.261 -35.449 1.00 69.44 218 GLY A N 1
ATOM 1884 C CA . GLY A 1 218 ? -23.071 1.334 -34.257 1.00 69.44 218 GLY A CA 1
ATOM 1885 C C . GLY A 1 218 ? -22.273 1.650 -32.991 1.00 69.44 218 GLY A C 1
ATOM 1886 O O . GLY A 1 218 ? -22.615 2.582 -32.271 1.00 69.44 218 GLY A O 1
ATOM 1887 N N . LYS A 1 219 ? -21.137 0.973 -32.767 1.00 66.81 219 LYS A N 1
ATOM 1888 C CA . LYS A 1 219 ? -20.235 1.263 -31.636 1.00 66.81 219 LYS A CA 1
ATOM 1889 C C . LYS A 1 219 ? -19.667 2.679 -31.684 1.00 66.81 219 LYS A C 1
ATOM 1891 O O . LYS A 1 219 ? -19.572 3.316 -30.644 1.00 66.81 219 LYS A O 1
ATOM 1896 N N . ALA A 1 220 ? -19.329 3.194 -32.866 1.00 69.56 220 ALA A N 1
ATOM 1897 C CA . ALA A 1 220 ? -18.847 4.567 -33.014 1.00 69.56 220 ALA A CA 1
ATOM 1898 C C . ALA A 1 220 ? -19.940 5.613 -32.714 1.00 69.56 220 ALA A C 1
ATOM 1900 O O . ALA A 1 220 ? -19.646 6.683 -32.181 1.00 69.56 220 ALA A O 1
ATOM 1901 N N . GLN A 1 221 ? -21.204 5.322 -33.036 1.00 68.00 221 GLN A N 1
ATOM 1902 C CA . GLN A 1 221 ? -22.336 6.180 -32.671 1.00 68.00 221 GLN A CA 1
ATOM 1903 C C . GLN A 1 221 ? -22.675 6.083 -31.176 1.00 68.00 221 GLN A C 1
ATOM 1905 O O . GLN A 1 221 ? -22.906 7.111 -30.539 1.00 68.00 221 GLN A O 1
ATOM 1910 N N . GLU A 1 222 ? -22.622 4.884 -30.598 1.00 69.88 222 GLU A N 1
ATOM 1911 C CA . GLU A 1 222 ? -22.807 4.641 -29.163 1.00 69.88 222 GLU A CA 1
ATOM 1912 C C . GLU A 1 222 ? -21.696 5.305 -28.332 1.00 69.88 222 GLU A C 1
ATOM 1914 O O . GLU A 1 222 ? -21.958 5.901 -27.292 1.00 69.88 222 GLU A O 1
ATOM 1919 N N . GLU A 1 223 ? -20.450 5.279 -28.807 1.00 71.38 223 GLU A N 1
ATOM 1920 C CA . GLU A 1 223 ? -19.321 5.952 -28.161 1.00 71.38 223 GLU A CA 1
ATOM 1921 C C . GLU A 1 223 ? -19.477 7.479 -28.210 1.00 71.38 223 GLU A C 1
ATOM 1923 O O . GLU A 1 223 ? -19.265 8.143 -27.196 1.00 71.38 223 GLU A O 1
ATOM 1928 N N . LYS A 1 224 ? -19.976 8.036 -29.325 1.00 74.25 224 LYS A N 1
ATOM 1929 C CA . LYS A 1 224 ? -20.355 9.459 -29.409 1.00 74.25 224 LYS A CA 1
ATOM 1930 C C . LYS A 1 224 ? -21.505 9.825 -28.467 1.00 74.25 224 LYS A C 1
ATOM 1932 O O . LYS A 1 224 ? -21.521 10.936 -27.939 1.00 74.25 224 LYS A O 1
ATOM 1937 N N . GLN A 1 225 ? -22.468 8.929 -28.245 1.00 69.19 225 GLN A N 1
ATOM 1938 C CA . GLN A 1 225 ? -23.542 9.149 -27.270 1.00 69.19 225 GLN A CA 1
ATOM 1939 C C . GLN A 1 225 ? -23.018 9.080 -25.830 1.00 69.19 225 GLN A C 1
ATOM 1941 O O . GLN A 1 225 ? -23.292 9.990 -25.051 1.00 69.19 225 GLN A O 1
ATOM 1946 N N . LYS A 1 226 ? -22.169 8.099 -25.506 1.00 71.69 226 LYS A N 1
ATOM 1947 C CA . LYS A 1 226 ? -21.507 7.979 -24.196 1.00 71.69 226 LYS A CA 1
ATOM 1948 C C . LYS A 1 226 ? -20.572 9.145 -23.901 1.00 71.69 226 LYS A C 1
ATOM 1950 O O . LYS A 1 226 ? -20.449 9.552 -22.753 1.00 71.69 226 LYS A O 1
ATOM 1955 N N . GLU A 1 227 ? -19.908 9.706 -24.907 1.00 72.56 227 GLU A N 1
ATOM 1956 C CA . GLU A 1 227 ? -19.087 10.906 -24.735 1.00 72.56 227 GLU A CA 1
ATOM 1957 C C . GLU A 1 227 ? -19.949 12.136 -24.408 1.00 72.56 227 GLU A C 1
ATOM 1959 O O . GLU A 1 227 ? -19.602 12.913 -23.519 1.00 72.56 227 GLU A O 1
ATOM 1964 N N . LYS A 1 228 ? -21.105 12.294 -25.068 1.00 74.06 228 LYS A N 1
ATOM 1965 C CA . LYS A 1 228 ? -22.076 13.351 -24.734 1.00 74.06 228 LYS A CA 1
ATOM 1966 C C . LYS A 1 228 ? -22.672 13.161 -23.338 1.00 74.06 228 LYS A C 1
ATOM 1968 O O . LYS A 1 228 ? -22.833 14.135 -22.613 1.00 74.06 228 LYS A O 1
ATOM 1973 N N . GLU A 1 229 ? -22.959 11.925 -22.950 1.00 72.00 229 GLU A N 1
ATOM 1974 C CA . GLU A 1 229 ? -23.460 11.580 -21.619 1.00 72.00 229 GLU A CA 1
ATOM 1975 C C . GLU A 1 229 ? -22.408 11.838 -20.533 1.00 72.00 229 GLU A C 1
ATOM 1977 O O . GLU A 1 229 ? -22.713 12.452 -19.518 1.00 72.00 229 GLU A O 1
ATOM 1982 N N . ARG A 1 230 ? -21.135 11.503 -20.782 1.00 73.00 230 ARG A N 1
ATOM 1983 C CA . ARG A 1 230 ? -20.021 11.858 -19.887 1.00 73.00 230 ARG A CA 1
ATOM 1984 C C . ARG A 1 230 ? -19.881 13.362 -19.703 1.00 73.00 230 ARG A C 1
ATOM 1986 O O . ARG A 1 230 ? -19.683 13.796 -18.577 1.00 73.00 230 ARG A O 1
ATOM 1993 N N . LYS A 1 231 ? -20.028 14.150 -20.774 1.00 77.44 231 LYS A N 1
ATOM 1994 C CA . LYS A 1 231 ? -20.006 15.619 -20.682 1.00 77.44 231 LYS A CA 1
ATOM 1995 C C . LYS A 1 231 ? -21.165 16.155 -19.839 1.00 77.44 231 LYS A C 1
ATOM 1997 O O . LYS A 1 231 ? -20.944 17.064 -19.051 1.00 77.44 231 LYS A O 1
ATOM 2002 N N . ARG A 1 232 ? -22.359 15.555 -19.935 1.00 76.75 232 ARG A N 1
ATOM 2003 C CA . ARG A 1 232 ? -23.504 15.904 -19.073 1.00 76.75 232 ARG A CA 1
ATOM 2004 C C . ARG A 1 232 ? -23.253 15.545 -17.607 1.00 76.75 232 ARG A C 1
ATOM 2006 O O . ARG A 1 232 ? -23.434 16.399 -16.752 1.00 76.75 232 ARG A O 1
ATOM 2013 N N . ILE A 1 233 ? -22.763 14.336 -17.334 1.00 73.12 233 ILE A N 1
ATOM 2014 C CA . ILE A 1 233 ? -22.446 13.873 -15.971 1.00 73.12 233 ILE A CA 1
ATOM 2015 C C . ILE A 1 233 ? -21.328 14.719 -15.344 1.00 73.12 233 ILE A C 1
ATOM 2017 O O . ILE A 1 233 ? -21.366 15.016 -14.155 1.00 73.12 233 ILE A O 1
ATOM 2021 N N . GLU A 1 234 ? -20.319 15.116 -16.120 1.00 73.56 234 GLU A N 1
ATOM 2022 C CA . GLU A 1 234 ? -19.217 15.952 -15.634 1.00 73.56 234 GLU A CA 1
ATOM 2023 C C . GLU A 1 234 ? -19.659 17.398 -15.365 1.00 73.56 234 GLU A C 1
ATOM 2025 O O . GLU A 1 234 ? -19.239 17.998 -14.374 1.00 73.56 234 GLU A O 1
ATOM 2030 N N . GLU A 1 235 ? -20.556 17.943 -16.189 1.00 77.69 235 GLU A N 1
ATOM 2031 C CA . GLU A 1 235 ? -21.185 19.242 -15.940 1.00 77.69 235 GLU A CA 1
ATOM 2032 C C . GLU A 1 235 ? -22.091 19.211 -14.696 1.00 77.69 235 GLU A C 1
ATOM 2034 O O . GLU A 1 235 ? -22.057 20.129 -13.879 1.00 77.69 235 GLU A O 1
ATOM 2039 N N . GLU A 1 236 ? -22.849 18.133 -14.506 1.00 76.19 236 GLU A N 1
ATOM 2040 C CA . GLU A 1 236 ? -23.690 17.911 -13.326 1.00 76.19 236 GLU A CA 1
ATOM 2041 C C . GLU A 1 236 ? -22.848 17.734 -12.053 1.00 76.19 236 GLU A C 1
ATOM 2043 O O . GLU A 1 236 ? -23.148 18.331 -11.021 1.00 76.19 236 GLU A O 1
ATOM 2048 N N . ARG A 1 237 ? -21.711 17.030 -12.143 1.00 73.62 237 ARG A N 1
ATOM 2049 C CA . ARG A 1 237 ? -20.722 16.948 -11.058 1.00 73.62 237 ARG A CA 1
ATOM 2050 C C . ARG A 1 237 ? -20.150 18.307 -10.683 1.00 73.62 237 ARG A C 1
ATOM 2052 O O . ARG A 1 237 ? -20.021 18.588 -9.498 1.00 73.62 237 ARG A O 1
ATOM 2059 N N . ARG A 1 238 ? -19.838 19.160 -11.665 1.00 75.38 238 ARG A N 1
ATOM 2060 C CA . ARG A 1 238 ? -19.374 20.531 -11.395 1.00 75.38 238 ARG A CA 1
ATOM 2061 C C . ARG A 1 238 ? -20.439 21.361 -10.683 1.00 75.38 238 ARG A C 1
ATOM 2063 O O . ARG A 1 238 ? -20.103 22.064 -9.736 1.00 75.38 238 ARG A O 1
ATOM 2070 N N . LYS A 1 239 ? -21.709 21.243 -11.086 1.00 80.88 239 LYS A N 1
ATOM 2071 C CA . LYS A 1 239 ? -22.831 21.920 -10.411 1.00 80.88 239 LYS A CA 1
ATOM 2072 C C . LYS A 1 239 ? -23.008 21.414 -8.974 1.00 80.88 239 LYS A C 1
ATOM 2074 O O . LYS A 1 239 ? -23.092 22.229 -8.061 1.00 80.88 239 LYS A O 1
ATOM 2079 N N . ALA A 1 240 ? -22.947 20.100 -8.757 1.00 73.19 240 ALA A N 1
ATOM 2080 C CA . ALA A 1 240 ? -23.036 19.495 -7.427 1.00 73.19 240 ALA A CA 1
ATOM 2081 C C . ALA A 1 240 ? -21.829 19.827 -6.525 1.00 73.19 240 ALA A C 1
ATOM 2083 O O . ALA A 1 240 ? -21.981 19.997 -5.317 1.00 73.19 240 ALA A O 1
ATOM 2084 N N . GLU A 1 241 ? -20.615 19.930 -7.072 1.00 75.06 241 GLU A N 1
ATOM 2085 C CA . GLU A 1 241 ? -19.430 20.370 -6.322 1.00 75.06 241 GLU A CA 1
ATOM 2086 C C . GLU A 1 241 ? -19.527 21.846 -5.922 1.00 75.06 241 GLU A C 1
ATOM 2088 O O . GLU A 1 241 ? -19.170 22.204 -4.798 1.00 75.06 241 GLU A O 1
ATOM 2093 N N . GLU A 1 242 ? -20.046 22.701 -6.804 1.00 77.44 242 GLU A N 1
ATOM 2094 C CA . GLU A 1 242 ? -20.270 24.115 -6.507 1.00 77.44 242 GLU A CA 1
ATOM 2095 C C . GLU A 1 242 ? -21.373 24.313 -5.455 1.00 77.44 242 GLU A C 1
ATOM 2097 O O . GLU A 1 242 ? -21.230 25.139 -4.551 1.00 77.44 242 GLU A O 1
ATOM 2102 N N . GLU A 1 243 ? -22.439 23.518 -5.519 1.00 78.00 243 GLU A N 1
ATOM 2103 C CA . GLU A 1 243 ? -23.502 23.502 -4.514 1.00 78.00 243 GLU A CA 1
ATOM 2104 C C . GLU A 1 243 ? -22.999 22.987 -3.158 1.00 78.00 243 GLU A C 1
ATOM 2106 O O . GLU A 1 243 ? -23.212 23.640 -2.136 1.00 78.00 243 GLU A O 1
ATOM 2111 N N . ASN A 1 244 ? -22.217 21.903 -3.138 1.00 72.25 244 ASN A N 1
ATOM 2112 C CA . ASN A 1 244 ? -21.557 21.420 -1.923 1.00 72.25 244 ASN A CA 1
ATOM 2113 C C . ASN A 1 244 ? -20.585 22.454 -1.336 1.00 72.25 244 ASN A C 1
ATOM 2115 O O . ASN A 1 244 ? -20.460 22.566 -0.115 1.00 72.25 244 ASN A O 1
ATOM 2119 N N . ARG A 1 245 ? -19.899 23.241 -2.178 1.00 76.50 245 ARG A N 1
ATOM 2120 C CA . ARG A 1 245 ? -19.046 24.341 -1.707 1.00 76.50 245 ARG A CA 1
ATOM 2121 C C . ARG A 1 245 ? -19.875 25.426 -1.020 1.00 76.50 245 ARG A C 1
ATOM 2123 O O . ARG A 1 245 ? -19.511 25.849 0.074 1.00 76.50 245 ARG A O 1
ATOM 2130 N N . LYS A 1 246 ? -21.016 25.807 -1.604 1.00 81.44 246 LYS A N 1
ATOM 2131 C CA . LYS A 1 246 ? -21.965 26.765 -1.007 1.00 81.44 246 LYS A CA 1
ATOM 2132 C C . LYS A 1 246 ? -22.563 26.238 0.303 1.00 81.44 246 LYS A C 1
ATOM 2134 O O . LYS A 1 246 ? -22.656 26.993 1.267 1.00 81.44 246 LYS A O 1
ATOM 2139 N N . GLN A 1 247 ? -22.885 24.945 0.383 1.00 70.06 247 GLN A N 1
ATOM 2140 C CA . GLN A 1 247 ? -23.366 24.313 1.617 1.00 70.06 247 GLN A CA 1
ATOM 2141 C C . GLN A 1 247 ? -22.298 24.302 2.720 1.00 70.06 247 GLN A C 1
ATOM 2143 O O . GLN A 1 247 ? -22.599 24.670 3.852 1.00 70.06 247 GLN A O 1
ATOM 2148 N N . ARG A 1 248 ? -21.036 23.978 2.401 1.00 70.00 248 ARG A N 1
ATOM 2149 C CA . ARG A 1 248 ? -19.921 24.025 3.370 1.00 70.00 248 ARG A CA 1
ATOM 2150 C C . ARG A 1 248 ? -19.618 25.442 3.853 1.00 70.00 248 ARG A C 1
ATOM 2152 O O . ARG A 1 248 ? -19.336 25.638 5.032 1.00 70.00 248 ARG A O 1
ATOM 2159 N N . GLU A 1 249 ? -19.693 26.433 2.967 1.00 75.50 249 GLU A N 1
ATOM 2160 C CA . GLU A 1 249 ? -19.550 27.846 3.338 1.00 75.50 249 GLU A CA 1
ATOM 2161 C C . GLU A 1 249 ? -20.698 28.297 4.262 1.00 75.50 249 GLU A C 1
ATOM 2163 O O . GLU A 1 249 ? -20.447 28.955 5.273 1.00 75.50 249 GLU A O 1
ATOM 2168 N N . ALA A 1 250 ? -21.941 27.888 3.986 1.00 72.94 250 ALA A N 1
ATOM 2169 C CA . ALA A 1 250 ? -23.089 28.162 4.853 1.00 72.94 250 ALA A CA 1
ATOM 2170 C C . ALA A 1 250 ? -22.986 27.447 6.213 1.00 72.94 250 ALA A C 1
ATOM 2172 O O . ALA A 1 250 ? -23.274 28.043 7.249 1.00 72.94 250 ALA A O 1
ATOM 2173 N N . GLU A 1 251 ? -22.525 26.195 6.240 1.00 75.88 251 GLU A N 1
ATOM 2174 C CA . GLU A 1 251 ? -22.309 25.433 7.473 1.00 75.88 251 GLU A CA 1
ATOM 2175 C C . GLU A 1 251 ? -21.175 26.035 8.318 1.00 75.88 251 GLU A C 1
ATOM 2177 O O . GLU A 1 251 ? -21.294 26.130 9.538 1.00 75.88 251 GLU A O 1
ATOM 2182 N N . SER A 1 252 ? -20.100 26.516 7.683 1.00 71.31 252 SER A N 1
ATOM 2183 C CA . SER A 1 252 ? -19.030 27.246 8.371 1.00 71.31 252 SER A CA 1
ATOM 2184 C C . SER A 1 252 ? -19.546 28.538 9.005 1.00 71.31 252 SER A C 1
ATOM 2186 O O . SER A 1 252 ? -19.184 28.831 10.144 1.00 71.31 252 SER A O 1
ATOM 2188 N N . ARG A 1 253 ? -20.424 29.282 8.315 1.00 77.38 253 ARG A N 1
ATOM 2189 C CA . ARG A 1 253 ? -21.074 30.482 8.873 1.00 77.38 253 ARG A CA 1
ATOM 2190 C C . ARG A 1 253 ? -21.974 30.136 10.060 1.00 77.38 253 ARG A C 1
ATOM 2192 O O . ARG A 1 253 ? -21.838 30.764 11.103 1.00 77.38 253 ARG A O 1
ATOM 2199 N N . LYS A 1 254 ? -22.788 29.076 9.961 1.00 78.50 254 LYS A N 1
ATOM 2200 C CA . LYS A 1 254 ? -23.622 28.583 11.076 1.00 78.50 254 LYS A CA 1
ATOM 2201 C C . LYS A 1 254 ? -22.789 28.134 12.281 1.00 78.50 254 LYS A C 1
ATOM 2203 O O . LYS A 1 254 ? -23.147 28.427 13.415 1.00 78.50 254 LYS A O 1
ATOM 2208 N N . LYS A 1 255 ? -21.653 27.459 12.062 1.00 71.75 255 LYS A N 1
ATOM 2209 C CA . LYS A 1 255 ? -20.723 27.064 13.138 1.00 71.75 255 LYS A CA 1
ATOM 2210 C C . LYS A 1 255 ? -20.052 28.269 13.794 1.00 71.75 255 LYS A C 1
ATOM 2212 O O . LYS A 1 255 ? -19.792 28.241 14.995 1.00 71.75 255 LYS A O 1
ATOM 2217 N N . GLU A 1 256 ? -19.744 29.312 13.030 1.00 75.50 256 GLU A N 1
ATOM 2218 C CA . GLU A 1 256 ? -19.183 30.549 13.573 1.00 75.50 256 GLU A CA 1
ATOM 2219 C C . GLU A 1 256 ? -20.226 31.337 14.379 1.00 75.50 256 GLU A C 1
ATOM 2221 O O . GLU A 1 256 ? -19.925 31.811 15.472 1.00 75.50 256 GLU A O 1
ATOM 2226 N N . GLU A 1 257 ? -21.464 31.399 13.894 1.00 75.00 257 GLU A N 1
ATOM 2227 C CA . GLU A 1 257 ? -22.600 32.023 14.576 1.00 75.00 257 GLU A CA 1
ATOM 2228 C C . GLU A 1 257 ? -22.972 31.275 15.865 1.00 75.00 257 GLU A C 1
ATOM 2230 O O . GLU A 1 257 ? -23.061 31.889 16.925 1.00 75.00 257 GLU A O 1
ATOM 2235 N N . ALA A 1 258 ? -23.019 29.939 15.839 1.00 73.25 258 ALA A N 1
ATOM 2236 C CA . ALA A 1 258 ? -23.204 29.115 17.036 1.00 73.25 258 ALA A CA 1
ATOM 2237 C C . ALA A 1 258 ? -22.081 29.320 18.071 1.00 73.25 258 ALA A C 1
ATOM 2239 O O . ALA A 1 258 ? -22.335 29.348 19.273 1.00 73.25 258 ALA A O 1
ATOM 2240 N N . LYS A 1 259 ? -20.831 29.529 17.629 1.00 75.38 259 LYS A N 1
ATOM 2241 C CA . LYS A 1 259 ? -19.717 29.886 18.527 1.00 75.38 259 LYS A CA 1
ATOM 2242 C C . LYS A 1 259 ? -19.867 31.284 19.131 1.00 75.38 259 LYS A C 1
ATOM 2244 O O . LYS A 1 259 ? -19.362 31.499 20.233 1.00 75.38 259 LYS A O 1
ATOM 2249 N N . ARG A 1 260 ? -20.511 32.232 18.438 1.00 75.62 260 ARG A N 1
ATOM 2250 C CA . ARG A 1 260 ? -20.835 33.562 18.985 1.00 75.62 260 ARG A CA 1
ATOM 2251 C C . ARG A 1 260 ? -21.951 33.454 20.022 1.00 75.62 260 ARG A C 1
ATOM 2253 O O . ARG A 1 260 ? -21.739 33.884 21.150 1.00 75.62 260 ARG A O 1
ATOM 2260 N N . ILE A 1 261 ? -23.034 32.748 19.695 1.00 74.38 261 ILE A N 1
ATOM 2261 C CA . ILE A 1 261 ? -24.153 32.483 20.612 1.00 74.38 261 ILE A CA 1
ATOM 2262 C C . ILE A 1 261 ? -23.664 31.761 21.876 1.00 74.38 261 ILE A C 1
ATOM 2264 O O . ILE A 1 261 ? -23.952 32.201 22.981 1.00 74.38 261 ILE A O 1
ATOM 2268 N N . TRP A 1 262 ? -22.829 30.723 21.748 1.00 76.62 262 TRP A N 1
ATOM 2269 C CA . TRP A 1 262 ? -22.282 30.001 22.905 1.00 76.62 262 TRP A CA 1
ATOM 2270 C C . TRP A 1 262 ? -21.394 30.880 23.802 1.00 76.62 262 TRP A C 1
ATOM 2272 O O . TRP A 1 262 ? -21.398 30.731 25.024 1.00 76.62 262 TRP A O 1
ATOM 2282 N N . LYS A 1 263 ? -20.630 31.819 23.224 1.00 72.50 263 LYS A N 1
ATOM 2283 C CA . LYS A 1 263 ? -19.827 32.779 24.001 1.00 72.50 263 LYS A CA 1
ATOM 2284 C C . LYS A 1 263 ? -20.707 33.782 24.746 1.00 72.50 263 LYS A C 1
ATOM 2286 O O . LYS A 1 263 ? -20.427 34.055 25.912 1.00 72.50 263 LYS A O 1
ATOM 2291 N N . GLU A 1 264 ? -21.762 34.281 24.108 1.00 74.69 264 GLU A N 1
ATOM 2292 C CA . GLU A 1 264 ? -22.742 35.180 24.729 1.00 74.69 264 GLU A CA 1
ATOM 2293 C C . GLU A 1 264 ? -23.542 34.472 25.829 1.00 74.69 264 GLU A C 1
ATOM 2295 O O . GLU A 1 264 ? -23.704 35.009 26.922 1.00 74.69 264 GLU A O 1
ATOM 2300 N N . GLU A 1 265 ? -23.966 33.228 25.606 1.00 72.62 265 GLU A N 1
ATOM 2301 C CA . GLU A 1 265 ? -24.677 32.422 26.601 1.00 72.62 265 GLU A CA 1
ATOM 2302 C C . GLU A 1 265 ? -23.773 32.077 27.794 1.00 72.62 265 GLU A C 1
ATOM 2304 O O . GLU A 1 265 ? -24.202 32.118 28.947 1.00 72.62 265 GLU A O 1
ATOM 2309 N N . LYS A 1 266 ? -22.483 31.819 27.547 1.00 72.69 266 LYS A N 1
ATOM 2310 C CA . LYS A 1 266 ? -21.484 31.616 28.605 1.00 72.69 266 LYS A CA 1
ATOM 2311 C C . LYS A 1 266 ? -21.227 32.892 29.412 1.00 72.69 266 LYS A C 1
ATOM 2313 O O . LYS A 1 266 ? -20.985 32.798 30.614 1.00 72.69 266 LYS A O 1
ATOM 2318 N N . GLN A 1 267 ? -21.284 34.070 28.789 1.00 74.06 267 GLN A N 1
ATOM 2319 C CA . GLN A 1 267 ? -21.219 35.350 29.504 1.00 74.06 267 GLN A CA 1
ATOM 2320 C C . GLN A 1 267 ? -22.490 35.596 30.326 1.00 74.06 267 GLN A C 1
ATOM 2322 O O . GLN A 1 267 ? -22.376 35.899 31.510 1.00 74.06 267 GLN A O 1
ATOM 2327 N N . LYS A 1 268 ? -23.677 35.341 29.761 1.00 75.44 268 LYS A N 1
ATOM 2328 C CA . LYS A 1 268 ? -24.957 35.429 30.482 1.00 75.44 268 LYS A CA 1
ATOM 2329 C C . LYS A 1 268 ? -25.037 34.457 31.663 1.00 75.44 268 LYS A C 1
ATOM 2331 O O . LYS A 1 268 ? -25.508 34.848 32.723 1.00 75.44 268 LYS A O 1
ATOM 2336 N N . LYS A 1 269 ? -24.523 33.226 31.533 1.00 70.75 269 LYS A N 1
ATOM 2337 C CA . LYS A 1 269 ? -24.442 32.257 32.645 1.00 70.75 269 LYS A CA 1
ATOM 2338 C C . LYS A 1 269 ? -23.521 32.740 33.762 1.00 70.75 269 LYS A C 1
ATOM 2340 O O . LYS A 1 269 ? -23.901 32.645 34.920 1.00 70.75 269 LYS A O 1
ATOM 2345 N N . LYS A 1 270 ? -22.361 33.321 33.433 1.00 72.44 270 LYS A N 1
ATOM 2346 C CA . LYS A 1 270 ? -21.463 33.923 34.436 1.00 72.44 270 LYS A CA 1
ATOM 2347 C C . LYS A 1 270 ? -22.089 35.135 35.128 1.00 72.44 270 LYS A C 1
ATOM 2349 O O . LYS A 1 270 ? -21.917 35.301 36.330 1.00 72.44 270 LYS A O 1
ATOM 2354 N N . GLU A 1 271 ? -22.821 35.966 34.392 1.00 73.00 271 GLU A N 1
ATOM 2355 C CA . GLU A 1 271 ? -23.512 37.129 34.955 1.00 73.00 271 GLU A CA 1
ATOM 2356 C C . GLU A 1 271 ? -24.699 36.714 35.842 1.00 73.00 271 GLU A C 1
ATOM 2358 O O . GLU A 1 271 ? -24.880 37.257 36.929 1.00 73.00 271 GLU A O 1
ATOM 2363 N N . ALA A 1 272 ? -25.464 35.698 35.432 1.00 70.31 272 ALA A N 1
ATOM 2364 C CA . ALA A 1 272 ? -26.539 35.116 36.233 1.00 70.31 272 ALA A CA 1
ATOM 2365 C C . ALA A 1 272 ? -26.007 34.405 37.487 1.00 70.31 272 ALA A C 1
ATOM 2367 O O . ALA A 1 272 ? -26.612 34.506 38.548 1.00 70.31 272 ALA A O 1
ATOM 2368 N N . GLU A 1 273 ? -24.860 33.726 37.401 1.00 74.81 273 GLU A N 1
ATOM 2369 C CA . GLU A 1 273 ? -24.204 33.103 38.554 1.00 74.81 273 GLU A CA 1
ATOM 2370 C C . GLU A 1 273 ? -23.695 34.153 39.555 1.00 74.81 273 GLU A C 1
ATOM 2372 O O . GLU A 1 273 ? -23.810 33.958 40.763 1.00 74.81 273 GLU A O 1
ATOM 2377 N N . LEU A 1 274 ? -23.186 35.294 39.073 1.00 70.19 274 LEU A N 1
ATOM 2378 C CA . LEU A 1 274 ? -22.812 36.423 39.931 1.00 70.19 274 LEU A CA 1
ATOM 2379 C C . LEU A 1 274 ? -24.034 37.054 40.611 1.00 70.19 274 LEU A C 1
ATOM 2381 O O . LEU A 1 274 ? -23.976 37.303 41.813 1.00 70.19 274 LEU A O 1
ATOM 2385 N N . LYS A 1 275 ? -25.151 37.228 39.889 1.00 75.88 275 LYS A N 1
ATOM 2386 C CA . LYS A 1 275 ? -26.419 37.712 40.466 1.00 75.88 275 LYS A CA 1
ATOM 2387 C C . LYS A 1 275 ? -26.988 36.731 41.497 1.00 75.88 275 LYS A C 1
ATOM 2389 O O . LYS A 1 275 ? -27.331 37.159 42.593 1.00 75.88 275 LYS A O 1
ATOM 2394 N N . LYS A 1 276 ? -26.964 35.419 41.223 1.00 71.81 276 LYS A N 1
ATOM 2395 C CA . LYS A 1 276 ? -27.356 34.378 42.192 1.00 71.81 276 LYS A CA 1
ATOM 2396 C C . LYS A 1 276 ? -26.469 34.378 43.437 1.00 71.81 276 LYS A C 1
ATOM 2398 O O . LYS A 1 276 ? -26.990 34.311 44.540 1.00 71.81 276 LYS A O 1
ATOM 2403 N N . LYS A 1 277 ? -25.147 34.522 43.288 1.00 71.56 277 LYS A N 1
ATOM 2404 C CA . LYS A 1 277 ? -24.216 34.639 44.428 1.00 71.56 277 LYS A CA 1
ATOM 2405 C C . LYS A 1 277 ? -24.440 35.913 45.246 1.00 71.56 277 LYS A C 1
ATOM 2407 O O . LYS A 1 277 ? -24.143 35.928 46.439 1.00 71.56 277 LYS A O 1
ATOM 2412 N N . GLU A 1 278 ? -24.924 36.989 44.633 1.00 72.38 278 GLU A N 1
ATOM 2413 C CA . GLU A 1 278 ? -25.267 38.226 45.337 1.00 72.38 278 GLU A CA 1
ATOM 2414 C C . GLU A 1 278 ? -26.617 38.117 46.065 1.00 72.38 278 GLU A C 1
ATOM 2416 O O . GLU A 1 278 ? -26.713 38.496 47.232 1.00 72.38 278 GLU A O 1
ATOM 2421 N N . GLU A 1 279 ? -27.633 37.529 45.430 1.00 70.31 279 GLU A N 1
ATOM 2422 C CA . GLU A 1 279 ? -28.935 37.241 46.047 1.00 70.31 279 GLU A CA 1
ATOM 2423 C C . GLU A 1 279 ? -28.817 36.227 47.186 1.00 70.31 279 GLU A C 1
ATOM 2425 O O . GLU A 1 279 ? -29.378 36.443 48.256 1.00 70.31 279 GLU A O 1
ATOM 2430 N N . GLU A 1 280 ? -28.006 35.183 47.023 1.00 72.25 280 GLU A N 1
ATOM 2431 C CA . GLU A 1 280 ? -27.715 34.204 48.069 1.00 72.25 280 GLU A CA 1
ATOM 2432 C C . GLU A 1 280 ? -27.001 34.854 49.266 1.00 72.25 280 GLU A C 1
ATOM 2434 O O . GLU A 1 280 ? -27.311 34.555 50.417 1.00 72.25 280 GLU A O 1
ATOM 2439 N N . LYS A 1 281 ? -26.099 35.819 49.033 1.00 73.69 281 LYS A N 1
ATOM 2440 C CA . LYS A 1 281 ? -25.500 36.616 50.119 1.00 73.69 281 LYS A CA 1
ATOM 2441 C C . LYS A 1 281 ? -26.530 37.500 50.827 1.00 73.69 281 LYS A C 1
ATOM 2443 O O . LYS A 1 281 ? -26.438 37.656 52.044 1.00 73.69 281 LYS A O 1
ATOM 2448 N N . ARG A 1 282 ? -27.508 38.058 50.103 1.00 70.75 282 ARG A N 1
ATOM 2449 C CA . ARG A 1 282 ? -28.612 38.839 50.695 1.00 70.75 282 ARG A CA 1
ATOM 2450 C C . ARG A 1 282 ? -29.574 37.950 51.489 1.00 70.75 282 ARG A C 1
ATOM 2452 O O . ARG A 1 282 ? -29.963 38.336 52.588 1.00 70.75 282 ARG A O 1
ATOM 2459 N N . LEU A 1 283 ? -29.882 36.751 50.994 1.00 67.50 283 LEU A N 1
ATOM 2460 C CA . LEU A 1 283 ? -30.707 35.757 51.685 1.00 67.50 283 LEU A CA 1
ATOM 2461 C C . LEU A 1 283 ? -30.018 35.234 52.947 1.00 67.50 283 LEU A C 1
ATOM 2463 O O . LEU A 1 283 ? -30.609 35.311 54.016 1.00 67.50 283 LEU A O 1
ATOM 2467 N N . ARG A 1 284 ? -28.733 34.861 52.880 1.00 68.19 284 ARG A N 1
ATOM 2468 C CA . ARG A 1 284 ? -27.949 34.452 54.061 1.00 68.19 284 ARG A CA 1
ATOM 2469 C C . ARG A 1 284 ? -27.807 35.572 55.100 1.00 68.19 284 ARG A C 1
ATOM 2471 O O . ARG A 1 284 ? -27.667 35.295 56.288 1.00 68.19 284 ARG A O 1
ATOM 2478 N N . ALA A 1 285 ? -27.831 36.843 54.687 1.00 71.12 285 ALA A N 1
ATOM 2479 C CA . ALA A 1 285 ? -27.830 37.980 55.611 1.00 71.12 285 ALA A CA 1
ATOM 2480 C C . ALA A 1 285 ? -29.199 38.199 56.285 1.00 71.12 285 ALA A C 1
ATOM 2482 O O . ALA A 1 285 ? -29.247 38.555 57.462 1.00 71.12 285 ALA A O 1
ATOM 2483 N N . LEU A 1 286 ? -30.302 37.971 55.565 1.00 67.56 286 LEU A N 1
ATOM 2484 C CA . LEU A 1 286 ? -31.662 38.018 56.114 1.00 67.56 286 LEU A CA 1
ATOM 2485 C C . LEU A 1 286 ? -31.950 36.821 57.028 1.00 67.56 286 LEU A C 1
ATOM 2487 O O . LEU A 1 286 ? -32.550 36.989 58.083 1.00 67.56 286 LEU A O 1
ATOM 2491 N N . GLU A 1 287 ? -31.467 35.638 56.667 1.00 66.75 287 GLU A N 1
ATOM 2492 C CA . GLU A 1 287 ? -31.600 34.410 57.449 1.00 66.75 287 GLU A CA 1
ATOM 2493 C C . GLU A 1 287 ? -30.786 34.479 58.747 1.00 66.75 287 GLU A C 1
ATOM 2495 O O . GLU A 1 287 ? -31.300 34.148 59.810 1.00 66.75 287 GLU A O 1
ATOM 2500 N N . LYS A 1 288 ? -29.574 35.055 58.713 1.00 70.88 288 LYS A N 1
ATOM 2501 C CA . LYS A 1 288 ? -28.815 35.366 59.938 1.00 70.88 288 LYS A CA 1
ATOM 2502 C C . LYS A 1 288 ? -29.531 36.358 60.857 1.00 70.88 288 LYS A C 1
ATOM 2504 O O . LYS A 1 288 ? -29.408 36.226 62.068 1.00 70.88 288 LYS A O 1
ATOM 2509 N N . LYS A 1 289 ? -30.282 37.323 60.309 1.00 68.50 289 LYS A N 1
ATOM 2510 C CA . LYS A 1 289 ? -31.101 38.242 61.119 1.00 68.50 289 LYS A CA 1
ATOM 2511 C C . LYS A 1 289 ? -32.299 37.533 61.753 1.00 68.50 289 LYS A C 1
ATOM 2513 O O . LYS A 1 289 ? -32.535 37.736 62.937 1.00 68.50 289 LYS A O 1
ATOM 2518 N N . LYS A 1 290 ? -32.984 36.657 61.010 1.00 68.12 290 LYS A N 1
ATOM 2519 C CA . LYS A 1 290 ? -34.108 35.859 61.530 1.00 68.12 290 LYS A CA 1
ATOM 2520 C C . LYS A 1 290 ? -33.666 34.856 62.600 1.00 68.12 290 LYS A C 1
ATOM 2522 O O . LYS A 1 290 ? -34.298 34.776 63.643 1.00 68.12 290 LYS A O 1
ATOM 2527 N N . LEU A 1 291 ? -32.532 34.180 62.402 1.00 63.69 291 LEU A N 1
ATOM 2528 C CA . LEU A 1 291 ? -31.976 33.230 63.374 1.00 63.69 291 LEU A CA 1
ATOM 2529 C C . LEU A 1 291 ? -31.494 33.922 64.667 1.00 63.69 291 LEU A C 1
ATOM 2531 O O . LEU A 1 291 ? -31.492 33.324 65.742 1.00 63.69 291 LEU A O 1
ATOM 2535 N N . GLU A 1 292 ? -31.056 35.184 64.591 1.00 67.50 292 GLU A N 1
ATOM 2536 C CA . GLU A 1 292 ? -30.684 35.965 65.779 1.00 67.50 292 GLU A CA 1
ATOM 2537 C C . GLU A 1 292 ? -31.915 36.481 66.545 1.00 67.50 292 GLU A C 1
ATOM 2539 O O . GLU A 1 292 ? -31.892 36.520 67.775 1.00 67.50 292 GLU A O 1
ATOM 2544 N N . GLU A 1 293 ? -32.990 36.832 65.836 1.00 66.38 293 GLU A N 1
ATOM 2545 C CA . GLU A 1 293 ? -34.283 37.245 66.398 1.00 66.38 293 GLU A CA 1
ATOM 2546 C C . GLU A 1 293 ? -34.996 36.067 67.085 1.00 66.38 293 GLU A C 1
ATOM 2548 O O . GLU A 1 293 ? -35.364 36.165 68.255 1.00 66.38 293 GLU A O 1
ATOM 2553 N N . GLU A 1 294 ? -35.016 34.895 66.448 1.00 65.00 294 GLU A N 1
ATOM 2554 C CA . GLU A 1 294 ? -35.566 33.653 67.005 1.00 65.00 294 GLU A CA 1
ATOM 2555 C C . GLU A 1 294 ? -34.792 33.199 68.263 1.00 65.00 294 GLU A C 1
ATOM 2557 O O . GLU A 1 294 ? -35.386 32.812 69.269 1.00 65.00 294 GLU A O 1
ATOM 2562 N N . ARG A 1 295 ? -33.458 33.379 68.302 1.00 65.44 295 ARG A N 1
ATOM 2563 C CA . ARG A 1 295 ? -32.648 33.146 69.521 1.00 65.44 295 ARG A CA 1
ATOM 2564 C C . ARG A 1 295 ? -32.892 34.168 70.638 1.00 65.44 295 ARG A C 1
ATOM 2566 O O . ARG A 1 295 ? -32.496 33.898 71.778 1.00 65.44 295 ARG A O 1
ATOM 2573 N N . ARG A 1 296 ? -33.482 35.337 70.357 1.00 64.94 296 ARG A N 1
ATOM 2574 C CA . ARG A 1 296 ? -33.918 36.302 71.387 1.00 64.94 296 ARG A CA 1
ATOM 2575 C C . ARG A 1 296 ? -35.299 35.928 71.927 1.00 64.94 296 ARG A C 1
ATOM 2577 O O . ARG A 1 296 ? -35.462 35.905 73.145 1.00 64.94 296 ARG A O 1
ATOM 2584 N N . GLU A 1 297 ? -36.222 35.520 71.062 1.00 62.91 297 GLU A N 1
ATOM 2585 C CA . GLU A 1 297 ? -37.566 35.063 71.446 1.00 62.91 297 GLU A CA 1
ATOM 2586 C C . GLU A 1 297 ? -37.534 33.752 72.253 1.00 62.91 297 GLU A C 1
ATOM 2588 O O . GLU A 1 297 ? -38.209 33.627 73.278 1.00 62.91 297 GLU A O 1
ATOM 2593 N N . GLU A 1 298 ? -36.660 32.807 71.889 1.00 62.41 298 GLU A N 1
ATOM 2594 C CA . GLU A 1 298 ? -36.497 31.537 72.610 1.00 62.41 298 GLU A CA 1
ATOM 2595 C C . GLU A 1 298 ? -35.906 31.737 74.024 1.00 62.41 298 GLU A C 1
ATOM 2597 O O . GLU A 1 298 ? -36.202 30.988 74.962 1.00 62.41 298 GLU A O 1
ATOM 2602 N N . LYS A 1 299 ? -35.089 32.785 74.219 1.00 60.91 299 LYS A N 1
ATOM 2603 C CA . LYS A 1 299 ? -34.577 33.181 75.544 1.00 60.91 299 LYS A CA 1
ATOM 2604 C C . LYS A 1 299 ? -35.652 33.864 76.391 1.00 60.91 299 LYS A C 1
ATOM 2606 O O . LYS A 1 299 ? -35.662 33.676 77.607 1.00 60.91 299 LYS A O 1
ATOM 2611 N N . GLU A 1 300 ? -36.576 34.591 75.768 1.00 58.31 300 GLU A N 1
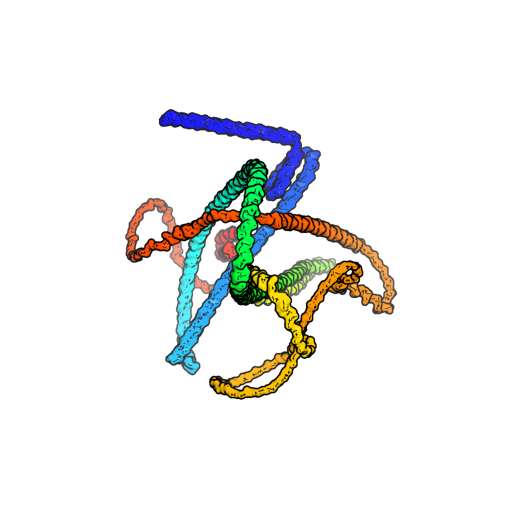ATOM 2612 C CA . GLU A 1 300 ? -37.702 35.233 76.450 1.00 58.31 300 GLU A CA 1
ATOM 2613 C C . GLU A 1 300 ? -38.790 34.216 76.857 1.00 58.31 300 GLU A C 1
ATOM 2615 O O . GLU A 1 300 ? -39.322 34.279 77.968 1.00 58.31 300 GLU A O 1
ATOM 2620 N N . GLN A 1 301 ? -39.052 33.200 76.025 1.00 54.59 301 GLN A N 1
ATOM 2621 C CA . GLN A 1 301 ? -39.951 32.084 76.360 1.00 54.59 301 GLN A CA 1
ATOM 2622 C C . GLN A 1 301 ? -39.378 31.164 77.454 1.00 54.59 301 GLN A C 1
ATOM 2624 O O . GLN A 1 301 ? -40.120 30.709 78.329 1.00 54.59 301 GLN A O 1
ATOM 2629 N N . LYS A 1 302 ? -38.053 30.945 77.488 1.00 56.72 302 LYS A N 1
ATOM 2630 C CA . LYS A 1 302 ? -37.385 30.180 78.565 1.00 56.72 302 LYS A CA 1
ATOM 2631 C C . LYS A 1 302 ? -37.415 30.888 79.928 1.00 56.72 302 LYS A C 1
ATOM 2633 O O . LYS A 1 302 ? -37.357 30.209 80.954 1.00 56.72 302 LYS A O 1
ATOM 2638 N N . LEU A 1 303 ? -37.551 32.217 79.964 1.00 56.41 303 LEU A N 1
ATOM 2639 C CA . LEU A 1 303 ? -37.757 32.979 81.203 1.00 56.41 303 LEU A CA 1
ATOM 2640 C C . LEU A 1 303 ? -39.216 32.909 81.689 1.00 56.41 303 LEU A C 1
ATOM 2642 O O . LEU A 1 303 ? -39.433 32.689 82.879 1.00 56.41 303 LEU A O 1
ATOM 2646 N N . LYS A 1 304 ? -40.204 32.964 80.782 1.00 54.53 304 LYS A N 1
ATOM 2647 C CA . LYS A 1 304 ? -41.640 32.846 81.121 1.00 54.53 304 LYS A CA 1
ATOM 2648 C C . LYS A 1 304 ? -42.038 31.432 81.592 1.00 54.53 304 LYS A C 1
ATOM 2650 O O . LYS A 1 304 ? -42.841 31.296 82.514 1.00 54.53 304 LYS A O 1
ATOM 2655 N N . ASN A 1 305 ? -41.420 30.372 81.056 1.00 53.00 305 ASN A N 1
ATOM 2656 C CA . ASN A 1 305 ? -41.695 28.989 81.487 1.00 53.00 305 ASN A CA 1
ATOM 2657 C C . ASN A 1 305 ? -41.082 28.623 82.855 1.00 53.00 305 ASN A C 1
ATOM 2659 O O . ASN A 1 305 ? -41.674 27.838 83.593 1.00 53.00 305 ASN A O 1
ATOM 2663 N N . LYS A 1 306 ? -39.967 29.253 83.258 1.00 54.81 306 LYS A N 1
ATOM 2664 C CA . LYS A 1 306 ? -39.379 29.074 84.603 1.00 54.81 306 LYS A CA 1
ATOM 2665 C C . LYS A 1 306 ? -40.180 29.745 85.727 1.00 54.81 306 LYS A C 1
ATOM 2667 O O . LYS A 1 306 ? -39.987 29.407 86.895 1.00 54.81 306 LYS A O 1
ATOM 2672 N N . GLU A 1 307 ? -41.070 30.678 85.398 1.00 51.50 307 GLU A N 1
ATOM 2673 C CA . GLU A 1 307 ? -41.919 31.387 86.364 1.00 51.50 307 GLU A CA 1
ATOM 2674 C C . GLU A 1 307 ? -43.259 30.659 86.609 1.00 51.50 307 GLU A C 1
ATOM 2676 O O . GLU A 1 307 ? -43.783 30.666 87.724 1.00 51.50 307 GLU A O 1
ATOM 2681 N N . LEU A 1 308 ? -43.766 29.926 85.607 1.00 49.09 308 LEU A N 1
ATOM 2682 C CA . LEU A 1 308 ? -44.972 29.089 85.707 1.00 49.09 308 LEU A CA 1
ATOM 2683 C C . LEU A 1 308 ? -44.738 27.747 86.427 1.00 49.09 308 LEU A C 1
ATOM 2685 O O . LEU A 1 308 ? -45.644 27.257 87.105 1.00 49.09 308 LEU A O 1
ATOM 2689 N N . GLU A 1 309 ? -43.531 27.175 86.353 1.00 51.09 309 GLU A N 1
ATOM 2690 C CA . GLU A 1 309 ? -43.174 25.955 87.102 1.00 51.09 309 GLU A CA 1
ATOM 2691 C C . GLU A 1 309 ? -43.060 26.188 88.617 1.00 51.09 309 GLU A C 1
ATOM 2693 O O . GLU A 1 309 ? -43.398 25.303 89.404 1.00 51.09 309 GLU A O 1
ATOM 2698 N N . LYS A 1 310 ? -42.679 27.396 89.055 1.00 54.59 310 LYS A N 1
ATOM 2699 C CA . LYS A 1 310 ? -42.601 27.728 90.488 1.00 54.59 310 LYS A CA 1
ATOM 2700 C C . LYS A 1 310 ? -43.974 27.887 91.155 1.00 54.59 310 LYS A C 1
ATOM 2702 O O . LYS A 1 310 ? -44.077 27.626 92.346 1.00 54.59 310 LYS A O 1
ATOM 2707 N N . LYS A 1 311 ? -45.034 28.218 90.401 1.00 51.12 311 LYS A N 1
ATOM 2708 C CA . LYS A 1 311 ? -46.419 28.296 90.918 1.00 51.12 311 LYS A CA 1
ATOM 2709 C C . LYS A 1 311 ? -47.125 26.938 91.019 1.00 51.12 311 LYS A C 1
ATOM 2711 O O . LYS A 1 311 ? -47.993 26.775 91.865 1.00 51.12 311 LYS A O 1
ATOM 2716 N N . LYS A 1 312 ? -46.742 25.938 90.213 1.00 48.34 312 LYS A N 1
ATOM 2717 C CA . LYS A 1 312 ? -47.348 24.589 90.265 1.00 48.34 312 LYS A CA 1
ATOM 2718 C C . LYS A 1 312 ? -46.758 23.692 91.361 1.00 48.34 312 LYS A C 1
ATOM 2720 O O . LYS A 1 312 ? -47.440 22.788 91.831 1.00 48.34 312 LYS A O 1
ATOM 2725 N N . ALA A 1 313 ? -45.541 23.983 91.823 1.00 49.28 313 ALA A N 1
ATOM 2726 C CA . ALA A 1 313 ? -44.893 23.249 92.913 1.00 49.28 313 ALA A CA 1
ATOM 2727 C C . ALA A 1 313 ? -45.399 23.634 94.326 1.00 49.28 313 ALA A C 1
ATOM 2729 O O . ALA A 1 313 ? -45.126 22.914 95.290 1.00 49.28 313 ALA A O 1
ATOM 2730 N N . GLU A 1 314 ? -46.141 24.740 94.465 1.00 46.88 314 GLU A N 1
ATOM 2731 C CA . GLU A 1 314 ? -46.664 25.228 95.753 1.00 46.88 314 GLU A CA 1
ATOM 2732 C C . GLU A 1 314 ? -48.080 24.691 96.061 1.00 46.88 314 GLU A C 1
ATOM 2734 O O . GLU A 1 314 ? -48.353 24.280 97.191 1.00 46.88 314 GLU A O 1
ATOM 2739 N N . ASP A 1 315 ? -48.944 24.541 95.048 1.00 44.78 315 ASP A N 1
ATOM 2740 C CA . ASP A 1 315 ? -50.303 23.986 95.207 1.00 44.78 315 ASP A CA 1
ATOM 2741 C C . ASP A 1 315 ? -50.335 22.454 95.355 1.00 44.78 315 ASP A C 1
ATOM 2743 O O . ASP A 1 315 ? -51.272 21.886 95.927 1.00 44.78 315 ASP A O 1
ATOM 2747 N N . GLU A 1 316 ? -49.279 21.759 94.925 1.00 45.41 316 GLU A N 1
ATOM 2748 C CA . GLU A 1 316 ? -49.156 20.305 95.088 1.00 45.41 316 GLU A CA 1
ATOM 2749 C C . GLU A 1 316 ? -48.744 19.890 96.515 1.00 45.41 316 GLU A C 1
ATOM 2751 O O . GLU A 1 316 ? -48.861 18.719 96.891 1.00 45.41 316 GLU A O 1
ATOM 2756 N N . ARG A 1 317 ? -48.312 20.849 97.352 1.00 47.81 317 ARG A N 1
ATOM 2757 C CA . ARG A 1 317 ? -48.034 20.615 98.780 1.00 47.81 317 ARG A CA 1
ATOM 2758 C C . ARG A 1 317 ? -49.284 20.713 99.661 1.00 47.81 317 ARG A C 1
ATOM 2760 O O . ARG A 1 317 ? -49.314 20.064 100.700 1.00 47.81 317 ARG A O 1
ATOM 2767 N N . ARG A 1 318 ? -50.346 21.412 99.233 1.00 48.38 318 ARG A N 1
ATOM 2768 C CA . ARG A 1 318 ? -51.601 21.553 100.009 1.00 48.38 318 ARG A CA 1
ATOM 2769 C C . ARG A 1 318 ? -52.602 20.405 99.821 1.00 48.38 318 ARG A C 1
ATOM 2771 O O . ARG A 1 318 ? -53.478 20.224 100.660 1.00 48.38 318 ARG A O 1
ATOM 2778 N N . LYS A 1 319 ? -52.460 19.577 98.777 1.00 46.09 319 LYS A N 1
ATOM 2779 C CA . LYS A 1 319 ? -53.313 18.384 98.568 1.00 46.09 319 LYS A CA 1
ATOM 2780 C C . LYS A 1 319 ? -52.833 17.126 99.301 1.00 46.09 319 LYS A C 1
ATOM 2782 O O . LYS A 1 319 ? -53.626 16.219 99.520 1.00 46.09 319 LYS A O 1
ATOM 2787 N N . LYS A 1 320 ? -51.575 17.084 99.757 1.00 46.81 320 LYS A N 1
ATOM 2788 C CA . LYS A 1 320 ? -50.976 15.900 100.408 1.00 46.81 320 LYS A CA 1
ATOM 2789 C C . LYS A 1 320 ? -51.251 15.796 101.921 1.00 46.81 320 LYS A C 1
ATOM 2791 O O . LYS A 1 320 ? -50.758 14.871 102.562 1.00 46.81 320 LYS A O 1
ATOM 2796 N N . GLU A 1 321 ? -52.060 16.698 102.486 1.00 44.31 321 GLU A N 1
ATOM 2797 C CA . GLU A 1 321 ? -52.351 16.751 103.931 1.00 44.31 321 GLU A CA 1
ATOM 2798 C C . GLU A 1 321 ? -53.774 16.281 104.310 1.00 44.31 321 GLU A C 1
ATOM 2800 O O . GLU A 1 321 ? -54.002 15.867 105.444 1.00 44.31 321 GLU A O 1
ATOM 2805 N N . ILE A 1 322 ? -54.719 16.223 103.360 1.00 46.12 322 ILE A N 1
ATOM 2806 C CA . ILE A 1 322 ? -56.109 15.779 103.618 1.00 46.12 322 ILE A CA 1
ATOM 2807 C C . ILE A 1 322 ? -56.297 14.270 103.353 1.00 46.12 322 ILE A C 1
ATOM 2809 O O . ILE A 1 322 ? -57.201 13.637 103.895 1.00 46.12 322 ILE A O 1
ATOM 2813 N N . GLU A 1 323 ? -55.384 13.643 102.613 1.00 43.00 323 GLU A N 1
ATOM 2814 C CA . GLU A 1 323 ? -55.492 12.232 102.214 1.00 43.00 323 GLU A CA 1
ATOM 2815 C C . GLU A 1 323 ? -54.903 11.247 103.244 1.00 43.00 323 GLU A C 1
ATOM 2817 O O . GLU A 1 323 ? -55.116 10.039 103.168 1.00 43.00 323 GLU A O 1
ATOM 2822 N N . LYS A 1 324 ? -54.229 11.756 104.287 1.00 49.19 324 LYS A N 1
ATOM 2823 C CA . LYS A 1 324 ? -53.617 10.935 105.348 1.00 49.19 324 LYS A CA 1
ATOM 2824 C C . LYS A 1 324 ? -54.555 10.519 106.488 1.00 49.19 324 LYS A C 1
ATOM 2826 O O . LYS A 1 324 ? -54.122 9.768 107.352 1.00 49.19 324 LYS A O 1
ATOM 2831 N N . LYS A 1 325 ? -55.828 10.937 106.491 1.00 46.75 325 LYS A N 1
ATOM 2832 C CA . LYS A 1 325 ? -56.810 10.557 107.535 1.00 46.75 325 LYS A CA 1
ATOM 2833 C C . LYS A 1 325 ? -57.930 9.616 107.068 1.00 46.75 325 LYS A C 1
ATOM 2835 O O . LYS A 1 325 ? -58.765 9.238 107.877 1.00 46.75 325 LYS A O 1
ATOM 2840 N N . ARG A 1 326 ? -57.923 9.178 105.801 1.00 45.59 326 ARG A N 1
ATOM 2841 C CA . ARG A 1 326 ? -58.833 8.126 105.291 1.00 45.59 326 ARG A CA 1
ATOM 2842 C C . ARG A 1 326 ? -58.221 6.716 105.262 1.00 45.59 326 ARG A C 1
ATOM 2844 O O . ARG A 1 326 ? -58.955 5.744 105.182 1.00 45.59 326 ARG A O 1
ATOM 2851 N N . ILE A 1 327 ? -56.898 6.596 105.400 1.00 46.91 327 ILE A N 1
ATOM 2852 C CA . ILE A 1 327 ? -56.140 5.348 105.161 1.00 46.91 327 ILE A CA 1
ATOM 2853 C C . ILE A 1 327 ? -56.035 4.442 106.413 1.00 46.91 327 ILE A C 1
ATOM 2855 O O . ILE A 1 327 ? -55.486 3.343 106.351 1.00 46.91 327 ILE A O 1
ATOM 2859 N N . GLU A 1 328 ? -56.564 4.852 107.570 1.00 46.06 328 GLU A N 1
ATOM 2860 C CA . GLU A 1 328 ? -56.418 4.085 108.822 1.00 46.06 328 GLU A CA 1
ATOM 2861 C C . GLU A 1 328 ? -57.644 3.225 109.182 1.00 46.06 328 GLU A C 1
ATOM 2863 O O . GLU A 1 328 ? -57.494 2.184 109.819 1.00 46.06 328 GLU A O 1
ATOM 2868 N N . GLU A 1 329 ? -58.834 3.560 108.675 1.00 44.44 329 GLU A N 1
ATOM 2869 C CA . GLU A 1 329 ? -60.064 2.781 108.905 1.00 44.44 329 GLU A CA 1
ATOM 2870 C C . GLU A 1 329 ? -60.275 1.675 107.846 1.00 44.44 329 GLU A C 1
ATOM 2872 O O . GLU A 1 329 ? -60.908 0.649 108.097 1.00 44.44 329 GLU A O 1
ATOM 2877 N N . GLU A 1 330 ? -59.626 1.812 106.685 1.00 44.66 330 GLU A N 1
ATOM 2878 C CA . GLU A 1 330 ? -59.627 0.835 105.586 1.00 44.66 330 GLU A CA 1
ATOM 2879 C C . GLU A 1 330 ? -58.648 -0.341 105.818 1.00 44.66 330 GLU A C 1
ATOM 2881 O O . GLU A 1 330 ? -58.682 -1.355 105.122 1.00 44.66 330 GLU A O 1
ATOM 2886 N N . LYS A 1 331 ? -57.817 -0.274 106.871 1.00 46.88 331 LYS A N 1
ATOM 2887 C CA . LYS A 1 331 ? -56.829 -1.313 107.230 1.00 46.88 331 LYS A CA 1
ATOM 2888 C C . LYS A 1 331 ? -57.402 -2.525 107.977 1.00 46.88 331 LYS A C 1
ATOM 2890 O O . LYS A 1 331 ? -56.676 -3.497 108.182 1.00 46.88 331 LYS A O 1
ATOM 2895 N N . ARG A 1 332 ? -58.688 -2.512 108.363 1.00 47.62 332 ARG A N 1
ATOM 2896 C CA . ARG A 1 332 ? -59.369 -3.678 108.976 1.00 47.62 332 ARG A CA 1
ATOM 2897 C C . ARG A 1 332 ? -60.245 -4.486 108.011 1.00 47.62 332 ARG A C 1
ATOM 2899 O O . ARG A 1 332 ? -60.495 -5.647 108.305 1.00 47.62 332 ARG A O 1
ATOM 2906 N N . LYS A 1 333 ? -60.625 -3.936 106.849 1.00 47.16 333 LYS A N 1
ATOM 2907 C CA . LYS A 1 333 ? -61.271 -4.688 105.746 1.00 47.16 333 LYS A CA 1
ATOM 2908 C C . LYS A 1 333 ? -60.274 -5.193 104.690 1.00 47.16 333 LYS A C 1
ATOM 2910 O O . LYS A 1 333 ? -60.586 -6.127 103.960 1.00 47.16 333 LYS A O 1
ATOM 2915 N N . ALA A 1 334 ? -59.061 -4.629 104.649 1.00 47.28 334 ALA A N 1
ATOM 2916 C CA . ALA A 1 334 ? -58.012 -5.017 103.706 1.00 47.28 334 ALA A CA 1
ATOM 2917 C C . ALA A 1 334 ? -57.538 -6.473 103.873 1.00 47.28 334 ALA A C 1
ATOM 2919 O O . ALA A 1 334 ? -57.367 -7.147 102.875 1.00 47.28 334 ALA A O 1
ATOM 2920 N N . ARG A 1 335 ? -57.426 -7.010 105.096 1.00 44.44 335 ARG A N 1
ATOM 2921 C CA . ARG A 1 335 ? -56.766 -8.314 105.347 1.00 44.44 335 ARG A CA 1
ATOM 2922 C C . ARG A 1 335 ? -57.569 -9.564 104.946 1.00 44.44 335 ARG A C 1
ATOM 2924 O O . ARG A 1 335 ? -57.024 -10.663 104.960 1.00 44.44 335 ARG A O 1
ATOM 2931 N N . GLU A 1 336 ? -58.849 -9.412 104.602 1.00 45.12 336 GLU A N 1
ATOM 2932 C CA . GLU A 1 336 ? -59.721 -10.511 104.143 1.00 45.12 336 GLU A CA 1
ATOM 2933 C C . GLU A 1 336 ? -59.967 -10.446 102.619 1.00 45.12 336 GLU A C 1
ATOM 2935 O O . GLU A 1 336 ? -60.021 -11.481 101.960 1.00 45.12 336 GLU A O 1
ATOM 2940 N N . LEU A 1 337 ? -59.961 -9.236 102.035 1.00 48.66 337 LEU A N 1
ATOM 2941 C CA . LEU A 1 337 ? -59.856 -8.994 100.585 1.00 48.66 337 LEU A CA 1
ATOM 2942 C C . LEU A 1 337 ? -58.437 -9.238 100.039 1.00 48.66 337 LEU A C 1
ATOM 2944 O O . LEU A 1 337 ? -58.294 -9.569 98.873 1.00 48.66 337 LEU A O 1
ATOM 2948 N N . GLU A 1 338 ? -57.394 -9.109 100.862 1.00 46.81 338 GLU A N 1
ATOM 2949 C CA . GLU A 1 338 ? -55.982 -9.343 100.508 1.00 46.81 338 GLU A CA 1
ATOM 2950 C C . GLU A 1 338 ? -55.698 -10.823 100.217 1.00 46.81 338 GLU A C 1
ATOM 2952 O O . GLU A 1 338 ? -54.909 -11.112 99.331 1.00 46.81 338 GLU A O 1
ATOM 2957 N N . LYS A 1 339 ? -56.432 -11.765 100.831 1.00 53.41 339 LYS A N 1
ATOM 2958 C CA . LYS A 1 339 ? -56.335 -13.198 100.491 1.00 53.41 339 LYS A CA 1
ATOM 2959 C C . LYS A 1 339 ? -57.057 -13.575 99.192 1.00 53.41 339 LYS A C 1
ATOM 2961 O O . LYS A 1 339 ? -56.594 -14.463 98.489 1.00 53.41 339 LYS A O 1
ATOM 2966 N N . GLN A 1 340 ? -58.166 -12.905 98.860 1.00 50.44 340 GLN A N 1
ATOM 2967 C CA . GLN A 1 340 ? -58.838 -13.080 97.561 1.00 50.44 340 GLN A CA 1
ATOM 2968 C C . GLN A 1 340 ? -58.094 -12.343 96.436 1.00 50.44 340 GLN A C 1
ATOM 2970 O O . GLN A 1 340 ? -58.005 -12.869 95.333 1.00 50.44 340 GLN A O 1
ATOM 2975 N N . ARG A 1 341 ? -57.474 -11.192 96.734 1.00 51.03 341 ARG A N 1
ATOM 2976 C CA . ARG A 1 341 ? -56.565 -10.488 95.822 1.00 51.03 341 ARG A CA 1
ATOM 2977 C C . ARG A 1 341 ? -55.258 -11.238 95.610 1.00 51.03 341 ARG A C 1
ATOM 2979 O O . ARG A 1 341 ? -54.854 -11.304 94.472 1.00 51.03 341 ARG A O 1
ATOM 2986 N N . GLU A 1 342 ? -54.646 -11.868 96.615 1.00 54.34 342 GLU A N 1
ATOM 2987 C CA . GLU A 1 342 ? -53.440 -12.698 96.411 1.00 54.34 342 GLU A CA 1
ATOM 2988 C C . GLU A 1 342 ? -53.714 -13.923 95.517 1.00 54.34 342 GLU A C 1
ATOM 2990 O O . GLU A 1 342 ? -52.843 -14.346 94.757 1.00 54.34 342 GLU A O 1
ATOM 2995 N N . GLU A 1 343 ? -54.912 -14.518 95.587 1.00 56.78 343 GLU A N 1
ATOM 2996 C CA . GLU A 1 343 ? -55.281 -15.665 94.744 1.00 56.78 343 GLU A CA 1
ATOM 2997 C C . GLU A 1 343 ? -55.684 -15.239 93.318 1.00 56.78 343 GLU A C 1
ATOM 2999 O O . GLU A 1 343 ? -55.340 -15.920 92.349 1.00 56.78 343 GLU A O 1
ATOM 3004 N N . GLU A 1 344 ? -56.348 -14.090 93.165 1.00 61.22 344 GLU A N 1
ATOM 3005 C CA . GLU A 1 344 ? -56.642 -13.462 91.870 1.00 61.22 344 GLU A CA 1
ATOM 3006 C C . GLU A 1 344 ? -55.373 -12.884 91.214 1.00 61.22 344 GLU A C 1
ATOM 3008 O O . GLU A 1 344 ? -55.167 -13.067 90.022 1.00 61.22 344 GLU A O 1
ATOM 3013 N N . GLU A 1 345 ? -54.448 -12.323 91.993 1.00 62.69 345 GLU A N 1
ATOM 3014 C CA . GLU A 1 345 ? -53.131 -11.835 91.566 1.00 62.69 345 GLU A CA 1
ATOM 3015 C C . GLU A 1 345 ? -52.223 -12.999 91.153 1.00 62.69 345 G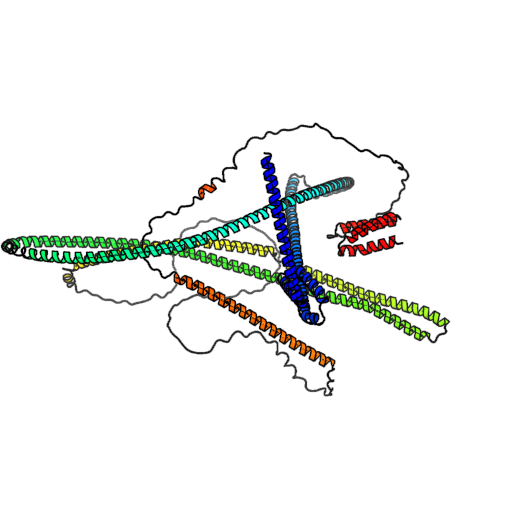LU A C 1
ATOM 3017 O O . GLU A 1 345 ? -51.539 -12.899 90.140 1.00 62.69 345 GLU A O 1
ATOM 3022 N N . ARG A 1 346 ? -52.303 -14.164 91.821 1.00 63.50 346 ARG A N 1
ATOM 3023 C CA . ARG A 1 346 ? -51.664 -15.402 91.335 1.00 63.50 346 ARG A CA 1
ATOM 3024 C C . ARG A 1 346 ? -52.249 -15.894 90.011 1.00 63.50 346 ARG A C 1
ATOM 3026 O O . ARG A 1 346 ? -51.484 -16.327 89.151 1.00 63.50 346 ARG A O 1
ATOM 3033 N N . ARG A 1 347 ? -53.573 -15.830 89.817 1.00 67.06 347 ARG A N 1
ATOM 3034 C CA . ARG A 1 347 ? -54.204 -16.192 88.530 1.00 67.06 347 ARG A CA 1
ATOM 3035 C C . ARG A 1 347 ? -53.852 -15.194 87.427 1.00 67.06 347 ARG A C 1
ATOM 3037 O O . ARG A 1 347 ? -53.524 -15.619 86.324 1.00 67.06 347 ARG A O 1
ATOM 3044 N N . GLU A 1 348 ? -53.829 -13.901 87.731 1.00 70.31 348 GLU A N 1
ATOM 3045 C CA . GLU A 1 348 ? -53.387 -12.861 86.804 1.00 70.31 348 GLU A CA 1
ATOM 3046 C C . GLU A 1 348 ? -51.896 -12.976 86.470 1.00 70.31 348 GLU A C 1
ATOM 3048 O O . GLU A 1 348 ? -51.510 -12.753 85.328 1.00 70.31 348 GLU A O 1
ATOM 3053 N N . GLU A 1 349 ? -51.033 -13.317 87.429 1.00 70.38 349 GLU A N 1
ATOM 3054 C CA . GLU A 1 349 ? -49.610 -13.561 87.177 1.00 70.38 349 GLU A CA 1
ATOM 3055 C C . GLU A 1 349 ? -49.393 -14.809 86.315 1.00 70.38 349 GLU A C 1
ATOM 3057 O O . GLU A 1 349 ? -48.546 -14.793 85.418 1.00 70.38 349 GLU A O 1
ATOM 3062 N N . GLU A 1 350 ? -50.161 -15.880 86.532 1.00 74.06 350 GLU A N 1
ATOM 3063 C CA . GLU A 1 350 ? -50.126 -17.074 85.683 1.00 74.06 350 GLU A CA 1
ATOM 3064 C C . GLU A 1 350 ? -50.657 -16.804 84.269 1.00 74.06 350 GLU A C 1
ATOM 3066 O O . GLU A 1 350 ? -50.062 -17.282 83.300 1.00 74.06 350 GLU A O 1
ATOM 3071 N N . GLU A 1 351 ? -51.717 -16.008 84.112 1.00 76.06 351 GLU A N 1
ATOM 3072 C CA . GLU A 1 351 ? -52.207 -15.571 82.799 1.00 76.06 351 GLU A CA 1
ATOM 3073 C C . GLU A 1 351 ? -51.228 -14.619 82.105 1.00 76.06 351 GLU A C 1
ATOM 3075 O O . GLU A 1 351 ? -50.950 -14.799 80.920 1.00 76.06 351 GLU A O 1
ATOM 3080 N N . LYS A 1 352 ? -50.611 -13.677 82.829 1.00 77.19 352 LYS A N 1
ATOM 3081 C CA . LYS A 1 352 ? -49.543 -12.809 82.300 1.00 77.19 352 LYS A CA 1
ATOM 3082 C C . LYS A 1 352 ? -48.330 -13.634 81.865 1.00 77.19 352 LYS A C 1
ATOM 3084 O O . LYS A 1 352 ? -47.753 -13.357 80.815 1.00 77.19 352 LYS A O 1
ATOM 3089 N N . ARG A 1 353 ? -47.969 -14.691 82.608 1.00 77.38 353 ARG A N 1
ATOM 3090 C CA . ARG A 1 353 ? -46.912 -15.641 82.215 1.00 77.38 353 ARG A CA 1
ATOM 3091 C C . ARG A 1 353 ? -47.290 -16.453 80.982 1.00 77.38 353 ARG A C 1
ATOM 3093 O O . ARG A 1 353 ? -46.454 -16.590 80.095 1.00 77.38 353 ARG A O 1
ATOM 3100 N N . LYS A 1 354 ? -48.518 -16.973 80.900 1.00 81.25 354 LYS A N 1
ATOM 3101 C CA . LYS A 1 354 ? -49.001 -17.690 79.707 1.00 81.25 354 LYS A CA 1
ATOM 3102 C C . LYS A 1 354 ? -49.025 -16.779 78.481 1.00 81.25 354 LYS A C 1
ATOM 3104 O O . LYS A 1 354 ? -48.443 -17.139 77.469 1.00 81.25 354 LYS A O 1
ATOM 3109 N N . SER A 1 355 ? -49.565 -15.568 78.610 1.00 81.94 355 SER A N 1
ATOM 3110 C CA . SER A 1 355 ? -49.568 -14.559 77.545 1.00 81.94 355 SER A CA 1
ATOM 3111 C C . SER A 1 355 ? -48.149 -14.195 77.095 1.00 81.94 355 SER A C 1
ATOM 3113 O O . SER A 1 355 ? -47.890 -14.103 75.900 1.00 81.94 355 SER A O 1
ATOM 3115 N N . ALA A 1 356 ? -47.204 -14.027 78.027 1.00 82.12 356 ALA A N 1
ATOM 3116 C CA . ALA A 1 356 ? -45.807 -13.748 77.692 1.00 82.12 356 ALA A CA 1
ATOM 3117 C C . ALA A 1 356 ? -45.112 -14.938 77.003 1.00 82.12 356 ALA A C 1
ATOM 3119 O O . ALA A 1 356 ? -44.299 -14.734 76.102 1.00 82.12 356 ALA A O 1
ATOM 3120 N N . LEU A 1 357 ? -45.431 -16.177 77.394 1.00 81.50 357 LEU A N 1
ATOM 3121 C CA . LEU A 1 357 ? -44.934 -17.385 76.728 1.00 81.50 357 LEU A CA 1
ATOM 3122 C C . LEU A 1 357 ? -45.505 -17.532 75.312 1.00 81.50 357 LEU A C 1
ATOM 3124 O O . LEU A 1 357 ? -44.753 -17.859 74.395 1.00 81.50 357 LEU A O 1
ATOM 3128 N N . ASP A 1 358 ? -46.790 -17.240 75.115 1.00 84.69 358 ASP A N 1
ATOM 3129 C CA . ASP A 1 358 ? -47.423 -17.254 73.793 1.00 84.69 358 ASP A CA 1
ATOM 3130 C C . ASP A 1 358 ? -46.856 -16.149 72.883 1.00 84.69 358 ASP A C 1
ATOM 3132 O O . ASP A 1 358 ? -46.604 -16.383 71.700 1.00 84.69 358 ASP A O 1
ATOM 3136 N N . GLU A 1 359 ? -46.558 -14.965 73.429 1.00 85.81 359 GLU A N 1
ATOM 3137 C CA . GLU A 1 359 ? -45.841 -13.905 72.707 1.00 85.81 359 GLU A CA 1
ATOM 3138 C C . GLU A 1 359 ? -44.432 -14.340 72.284 1.00 85.81 359 GLU A C 1
ATOM 3140 O O . GLU A 1 359 ? -44.048 -14.122 71.135 1.00 85.81 359 GLU A O 1
ATOM 3145 N N . ILE A 1 360 ? -43.665 -14.980 73.175 1.00 85.94 360 ILE A N 1
ATOM 3146 C CA . ILE A 1 360 ? -42.331 -15.508 72.844 1.00 85.94 360 ILE A CA 1
ATOM 3147 C C . ILE A 1 360 ? -42.433 -16.556 71.741 1.00 85.94 360 ILE A C 1
ATOM 3149 O O . ILE A 1 360 ? -41.655 -16.503 70.791 1.00 85.94 360 ILE A O 1
ATOM 3153 N N . LYS A 1 361 ? -43.408 -17.465 71.827 1.00 91.25 361 LYS A N 1
ATOM 3154 C CA . LYS A 1 361 ? -43.619 -18.506 70.821 1.00 91.25 361 LYS A CA 1
ATOM 3155 C C . LYS A 1 361 ? -43.951 -17.913 69.450 1.00 91.25 361 LYS A C 1
ATOM 3157 O O . LYS A 1 361 ? -43.349 -18.306 68.458 1.00 91.25 361 LYS A O 1
ATOM 3162 N N . ASN A 1 362 ? -44.815 -16.899 69.398 1.00 90.81 362 ASN A N 1
ATOM 3163 C CA . ASN A 1 362 ? -45.112 -16.179 68.156 1.00 90.81 362 ASN A CA 1
ATOM 3164 C C . ASN A 1 362 ? -43.872 -15.473 67.574 1.00 90.81 362 ASN A C 1
ATOM 3166 O O . ASN A 1 362 ? -43.703 -15.421 66.355 1.00 90.81 362 ASN A O 1
ATOM 3170 N N . ILE A 1 363 ? -42.991 -14.928 68.424 1.00 91.19 363 ILE A N 1
ATOM 3171 C CA . ILE A 1 363 ? -41.724 -14.327 67.978 1.00 91.19 363 ILE A CA 1
ATOM 3172 C C . ILE A 1 363 ? -40.768 -15.406 67.446 1.00 91.19 363 ILE A C 1
ATOM 3174 O O . ILE A 1 363 ? -40.136 -15.192 66.413 1.00 91.19 363 ILE A O 1
ATOM 3178 N N . GLU A 1 364 ? -40.678 -16.563 68.107 1.00 90.19 364 GLU A N 1
ATOM 3179 C CA . GLU A 1 364 ? -39.863 -17.706 67.670 1.00 90.19 364 GLU A CA 1
ATOM 3180 C C . GLU A 1 364 ? -40.339 -18.272 66.325 1.00 90.19 364 GLU A C 1
ATOM 3182 O O . GLU A 1 364 ? -39.520 -18.492 65.429 1.00 90.19 364 GLU A O 1
ATOM 3187 N N . ASP A 1 365 ? -41.652 -18.404 66.129 1.00 91.50 365 ASP A N 1
ATOM 3188 C CA . ASP A 1 365 ? -42.241 -18.773 64.839 1.00 91.50 365 ASP A CA 1
ATOM 3189 C C . ASP A 1 365 ? -41.915 -17.718 63.765 1.00 91.50 365 ASP A C 1
ATOM 3191 O O . ASP A 1 365 ? -41.559 -18.055 62.632 1.00 91.50 365 ASP A O 1
ATOM 3195 N N . GLY A 1 366 ? -41.948 -16.430 64.129 1.00 93.81 366 GLY A N 1
ATOM 3196 C CA . GLY A 1 366 ? -41.517 -15.328 63.268 1.00 93.81 366 GLY A CA 1
ATOM 3197 C C . GLY A 1 366 ? -40.045 -15.426 62.849 1.00 93.81 366 GLY A C 1
ATOM 3198 O O . GLY A 1 366 ? -39.730 -15.221 61.677 1.00 93.81 366 GLY A O 1
ATOM 3199 N N . ILE A 1 367 ? -39.145 -15.790 63.769 1.00 92.56 367 ILE A N 1
ATOM 3200 C CA . ILE A 1 367 ? -37.719 -16.028 63.481 1.00 92.56 367 ILE A CA 1
ATOM 3201 C C . ILE A 1 367 ? -37.564 -17.203 62.507 1.00 92.56 367 ILE A C 1
ATOM 3203 O O . ILE A 1 367 ? -36.873 -17.065 61.499 1.00 92.56 367 ILE A O 1
ATOM 3207 N N . SER A 1 368 ? -38.259 -18.319 62.749 1.00 93.38 368 SER A N 1
ATOM 3208 C CA . SER A 1 368 ? -38.204 -19.507 61.884 1.00 93.38 368 SER A CA 1
ATOM 3209 C C . SER A 1 368 ? -38.699 -19.224 60.456 1.00 93.38 368 SER A C 1
ATOM 3211 O O . SER A 1 368 ? -38.109 -19.683 59.471 1.00 93.38 368 SER A O 1
ATOM 3213 N N . GLN A 1 369 ? -39.738 -18.394 60.315 1.00 93.75 369 GLN A N 1
ATOM 3214 C CA . GLN A 1 369 ? -40.205 -17.926 59.008 1.00 93.75 369 GLN A CA 1
ATOM 3215 C C . GLN A 1 369 ? -39.154 -17.067 58.288 1.00 93.75 369 GLN A C 1
ATOM 3217 O O . GLN A 1 369 ? -38.974 -17.210 57.075 1.00 93.75 369 GLN A O 1
ATOM 3222 N N . LYS A 1 370 ? -38.444 -16.184 59.007 1.00 95.12 370 LYS A N 1
ATOM 3223 C CA . LYS A 1 370 ? -37.352 -15.386 58.422 1.00 95.12 370 LYS A CA 1
ATOM 3224 C C . LYS A 1 370 ? -36.178 -16.265 58.002 1.00 95.12 370 LYS A C 1
ATOM 3226 O O . LYS A 1 370 ? -35.668 -16.055 56.908 1.00 95.12 370 LYS A O 1
ATOM 3231 N N . ASP A 1 371 ? -35.821 -17.273 58.794 1.00 93.50 371 ASP A N 1
ATOM 3232 C CA . ASP A 1 371 ? -34.779 -18.247 58.444 1.00 93.50 371 ASP A CA 1
ATOM 3233 C C . ASP A 1 371 ? -35.097 -18.990 57.146 1.00 93.50 371 ASP A C 1
ATOM 3235 O O . ASP A 1 371 ? -34.271 -19.027 56.234 1.00 93.50 371 ASP A O 1
ATOM 3239 N N . SER A 1 372 ? -36.330 -19.482 57.013 1.00 94.56 372 SER A N 1
ATOM 3240 C CA . SER A 1 372 ? -36.786 -20.151 55.787 1.00 94.56 372 SER A CA 1
ATOM 3241 C C . SER A 1 372 ? -36.690 -19.216 54.571 1.00 94.56 372 SER A C 1
ATOM 3243 O O . SER A 1 372 ? -36.219 -19.603 53.501 1.00 94.56 372 SER A O 1
ATOM 3245 N N . LYS A 1 373 ? -37.071 -17.942 54.740 1.00 96.25 373 LYS A N 1
ATOM 3246 C CA . LYS A 1 373 ? -36.982 -16.928 53.679 1.00 96.25 373 LYS A CA 1
ATOM 3247 C C . LYS A 1 373 ? -35.535 -16.585 53.308 1.00 96.25 373 LYS A C 1
ATOM 3249 O O . LYS A 1 373 ? -35.244 -16.423 52.122 1.00 96.25 373 LYS A O 1
ATOM 3254 N N . ILE A 1 374 ? -34.635 -16.481 54.286 1.00 94.50 374 ILE A N 1
ATOM 3255 C CA . ILE A 1 374 ? -33.200 -16.268 54.049 1.00 94.50 374 ILE A CA 1
ATOM 3256 C C . ILE A 1 374 ? -32.634 -17.446 53.254 1.00 94.50 374 ILE A C 1
ATOM 3258 O O . ILE A 1 374 ? -31.929 -17.229 52.268 1.00 94.50 374 ILE A O 1
ATOM 3262 N N . GLU A 1 375 ? -32.988 -18.685 53.601 1.00 95.44 375 GLU A N 1
ATOM 3263 C CA . GLU A 1 375 ? -32.520 -19.875 52.887 1.00 95.44 375 GLU A CA 1
ATOM 3264 C C . GLU A 1 375 ? -32.996 -19.893 51.422 1.00 95.44 375 GLU A C 1
ATOM 3266 O O . GLU A 1 375 ? -32.199 -20.121 50.504 1.00 95.44 375 GLU A O 1
ATOM 3271 N N . GLU A 1 376 ? -34.266 -19.560 51.170 1.00 95.62 376 GLU A N 1
ATOM 3272 C CA . GLU A 1 376 ? -34.807 -19.408 49.814 1.00 95.62 376 GLU A CA 1
ATOM 3273 C C . GLU A 1 376 ? -34.071 -18.338 48.996 1.00 95.62 376 GLU A C 1
ATOM 3275 O O . GLU A 1 376 ? -33.727 -18.568 47.830 1.00 95.62 376 GLU A O 1
ATOM 3280 N N . LEU A 1 377 ? -33.830 -17.162 49.586 1.00 95.81 377 LEU A N 1
ATOM 3281 C CA . LEU A 1 377 ? -33.093 -16.079 48.933 1.00 95.81 377 LEU A CA 1
ATOM 3282 C C . LEU A 1 377 ? -31.647 -16.491 48.652 1.00 95.81 377 LEU A C 1
ATOM 3284 O O . LEU A 1 377 ? -31.156 -16.267 47.547 1.00 95.81 377 LEU A O 1
ATOM 3288 N N . THR A 1 378 ? -31.001 -17.175 49.593 1.00 94.19 378 THR A N 1
ATOM 3289 C CA . THR A 1 378 ? -29.633 -17.685 49.449 1.00 94.19 378 THR A CA 1
ATOM 3290 C C . THR A 1 378 ? -29.530 -18.706 48.312 1.00 94.19 378 THR A C 1
ATOM 3292 O O . THR A 1 378 ? -28.576 -18.683 47.533 1.00 94.19 378 THR A O 1
ATOM 3295 N N . ASN A 1 379 ? -30.523 -19.585 48.149 1.00 95.62 379 ASN A N 1
ATOM 3296 C CA . ASN A 1 379 ? -30.564 -20.535 47.034 1.00 95.62 379 ASN A CA 1
ATOM 3297 C C . ASN A 1 379 ? -30.752 -19.837 45.675 1.00 95.62 379 ASN A C 1
ATOM 3299 O O . ASN A 1 379 ? -30.093 -20.205 44.698 1.00 95.62 379 ASN A O 1
ATOM 3303 N N . LYS A 1 380 ? -31.577 -18.782 45.609 1.00 96.62 380 LYS A N 1
ATOM 3304 C CA . LYS A 1 380 ? -31.697 -17.930 44.409 1.00 96.62 380 LYS A CA 1
ATOM 3305 C C . LYS A 1 380 ? -30.384 -17.207 44.095 1.00 96.62 380 LYS A C 1
ATOM 3307 O O . LYS A 1 380 ? -29.994 -17.156 42.930 1.00 96.62 380 LYS A O 1
ATOM 3312 N N . LEU A 1 381 ? -29.687 -16.716 45.122 1.00 95.69 381 LEU A N 1
ATOM 3313 C CA . LEU A 1 381 ? -28.382 -16.056 45.017 1.00 95.69 381 LEU A CA 1
ATOM 3314 C C . LEU A 1 381 ? -27.351 -17.008 44.385 1.00 95.69 381 LEU A C 1
ATOM 3316 O O . LEU A 1 381 ? -26.737 -16.681 43.371 1.00 95.69 381 LEU A O 1
ATOM 3320 N N . LYS A 1 382 ? -27.246 -18.239 44.909 1.00 96.25 382 LYS A N 1
ATOM 3321 C CA . LYS A 1 382 ? -26.370 -19.295 44.367 1.00 96.25 382 LYS A CA 1
ATOM 3322 C C . LYS A 1 382 ? -26.684 -19.617 42.903 1.00 96.25 382 LYS A C 1
ATOM 3324 O O . LYS A 1 382 ? -25.763 -19.729 42.096 1.00 96.25 382 LYS A O 1
ATOM 3329 N N . SER A 1 383 ? -27.967 -19.728 42.547 1.00 95.94 383 SER A N 1
ATOM 3330 C CA . SER A 1 383 ? -28.386 -19.949 41.155 1.00 95.94 383 SER A CA 1
ATOM 3331 C C . SER A 1 383 ? -27.932 -18.801 40.248 1.00 95.94 383 SER A C 1
ATOM 3333 O O . SER A 1 383 ? -27.298 -19.047 39.223 1.00 95.94 383 SER A O 1
ATOM 3335 N N . ALA A 1 384 ? -28.180 -17.548 40.644 1.00 96.00 384 ALA A N 1
ATOM 3336 C CA . ALA A 1 384 ? -27.794 -16.367 39.870 1.00 96.00 384 ALA A CA 1
ATOM 3337 C C . ALA A 1 384 ? -26.270 -16.261 39.673 1.00 96.00 384 ALA A C 1
ATOM 3339 O O . ALA A 1 384 ? -25.813 -15.965 38.566 1.00 96.00 384 ALA A O 1
ATOM 3340 N N . VAL A 1 385 ? -25.488 -16.564 40.714 1.00 95.31 385 VAL A N 1
ATOM 3341 C CA . VAL A 1 385 ? -24.018 -16.620 40.652 1.00 95.31 385 VAL A CA 1
ATOM 3342 C C . VAL A 1 385 ? -23.555 -17.707 39.680 1.00 95.31 385 VAL A C 1
ATOM 3344 O O . VAL A 1 385 ? -22.729 -17.430 38.814 1.00 95.31 385 VAL A O 1
ATOM 3347 N N . SER A 1 386 ? -24.135 -18.910 39.741 1.00 95.31 386 SER A N 1
ATOM 3348 C CA . SER A 1 386 ? -23.770 -20.003 38.826 1.00 95.31 386 SER A CA 1
ATOM 3349 C C . SER A 1 386 ? -24.073 -19.680 37.354 1.00 95.31 386 SER A C 1
ATOM 3351 O O . SER A 1 386 ? -23.286 -19.998 36.462 1.00 95.31 386 SER A O 1
ATOM 3353 N N . GLU A 1 387 ? -25.178 -18.981 37.082 1.00 96.06 387 GLU A N 1
ATOM 3354 C CA . GLU A 1 387 ? -25.525 -18.525 35.734 1.00 96.06 387 GLU A CA 1
ATOM 3355 C C . GLU A 1 387 ? -24.558 -17.444 35.233 1.00 96.06 387 GLU A C 1
ATOM 3357 O O . GLU A 1 387 ? -24.128 -17.489 34.077 1.00 96.06 387 GLU A O 1
ATOM 3362 N N . LYS A 1 388 ? -24.169 -16.499 36.101 1.00 96.31 388 LYS A N 1
ATOM 3363 C CA . LYS A 1 388 ? -23.139 -15.495 35.798 1.00 96.31 388 LYS A CA 1
ATOM 3364 C C . LYS A 1 388 ? -21.805 -16.159 35.454 1.00 96.31 388 LYS A C 1
ATOM 3366 O O . LYS A 1 388 ? -21.178 -15.789 34.460 1.00 96.31 388 LYS A O 1
ATOM 3371 N N . GLU A 1 389 ? -21.376 -17.142 36.242 1.00 95.50 389 GLU A N 1
ATOM 3372 C CA . GLU A 1 389 ? -20.154 -17.911 35.980 1.00 95.50 389 GLU A CA 1
ATOM 3373 C C . GLU A 1 389 ? -20.229 -18.660 34.644 1.00 95.50 389 GLU A C 1
ATOM 3375 O O . GLU A 1 389 ? -19.259 -18.657 33.884 1.00 95.50 389 GLU A O 1
ATOM 3380 N N . GLY A 1 390 ? -21.394 -19.226 34.307 1.00 96.31 390 GLY A N 1
ATOM 3381 C CA . GLY A 1 390 ? -21.647 -19.849 33.007 1.00 96.31 390 GLY A CA 1
ATOM 3382 C C . GLY A 1 390 ? -21.440 -18.886 31.832 1.00 96.31 390 GLY A C 1
ATOM 3383 O O . GLY A 1 390 ? -20.700 -19.206 30.898 1.00 96.31 390 GLY A O 1
ATOM 3384 N N . LEU A 1 391 ? -22.023 -17.683 31.908 1.00 96.31 391 LEU A N 1
ATOM 3385 C CA . LEU A 1 391 ? -21.860 -16.635 30.890 1.00 96.31 391 LEU A CA 1
ATOM 3386 C C . LEU A 1 391 ? -20.405 -16.145 30.793 1.00 96.31 391 LEU A C 1
ATOM 3388 O O . LEU A 1 391 ? -19.871 -15.992 29.696 1.00 96.31 391 LEU A O 1
ATOM 3392 N N . SER A 1 392 ? -19.736 -15.943 31.932 1.00 94.69 392 SER A N 1
ATOM 3393 C CA . SER A 1 392 ? -18.318 -15.553 31.985 1.00 94.69 392 SER A CA 1
ATOM 3394 C C . SER A 1 392 ? -17.404 -16.613 31.351 1.00 94.69 392 SER A C 1
ATOM 3396 O O . SER A 1 392 ? -16.474 -16.299 30.597 1.00 94.69 392 SER A O 1
ATOM 3398 N N . GLY A 1 393 ? -17.709 -17.893 31.583 1.00 95.56 393 GLY A N 1
ATOM 3399 C CA . GLY A 1 393 ? -17.030 -19.015 30.941 1.00 95.56 393 GLY A CA 1
ATOM 3400 C C . GLY A 1 393 ? -17.211 -19.033 29.420 1.00 95.56 393 GLY A C 1
ATOM 3401 O O . GLY A 1 393 ? -16.262 -19.340 28.697 1.00 95.56 393 GLY A O 1
ATOM 3402 N N . GLU A 1 394 ? -18.393 -18.673 28.916 1.00 96.69 394 GLU A N 1
ATOM 3403 C CA . GLU A 1 394 ? -18.661 -18.557 27.477 1.00 96.69 394 GLU A CA 1
ATOM 3404 C C . GLU A 1 394 ? -17.889 -17.396 26.835 1.00 96.69 394 GLU A C 1
ATOM 3406 O O . GLU A 1 394 ? -17.233 -17.596 25.810 1.00 96.69 394 GLU A O 1
ATOM 3411 N N . ILE A 1 395 ? -17.848 -16.226 27.483 1.00 96.06 395 ILE A N 1
ATOM 3412 C CA . ILE A 1 395 ? -17.016 -15.093 27.040 1.00 96.06 395 ILE A CA 1
ATOM 3413 C C . ILE A 1 395 ? -15.542 -15.498 26.965 1.00 96.06 395 ILE A C 1
ATOM 3415 O O . ILE A 1 395 ? -14.885 -15.247 25.957 1.00 96.06 395 ILE A O 1
ATOM 3419 N N . SER A 1 396 ? -15.030 -16.184 27.989 1.00 96.00 396 SER A N 1
ATOM 3420 C CA . SER A 1 396 ? -13.635 -16.645 28.020 1.00 96.00 396 SER A CA 1
ATOM 3421 C C . SER A 1 396 ? -13.317 -17.626 26.881 1.00 96.00 396 SER A C 1
ATOM 3423 O O . SER A 1 396 ? -12.218 -17.608 26.323 1.00 96.00 396 SER A O 1
ATOM 3425 N N . ARG A 1 397 ? -14.276 -18.485 26.500 1.00 97.19 397 ARG A N 1
ATOM 3426 C CA . ARG A 1 397 ? -14.135 -19.381 25.338 1.00 97.19 397 ARG A CA 1
ATOM 3427 C C . ARG A 1 397 ? -14.088 -18.597 24.028 1.00 97.19 397 ARG A C 1
ATOM 3429 O O . ARG A 1 397 ? -13.221 -18.878 23.204 1.00 97.19 397 ARG A O 1
ATOM 3436 N N . LEU A 1 398 ? -14.969 -17.612 23.849 1.00 96.69 398 LEU A N 1
ATOM 3437 C CA . LEU A 1 398 ? -14.979 -16.754 22.658 1.00 96.69 398 LEU A CA 1
ATOM 3438 C C . LEU A 1 398 ? -13.693 -15.926 22.537 1.00 96.69 398 LEU A C 1
ATOM 3440 O O . LEU A 1 398 ? -13.129 -15.836 21.449 1.00 96.69 398 LEU A O 1
ATOM 3444 N N . GLN A 1 399 ? -13.185 -15.386 23.649 1.00 96.56 399 GLN A N 1
ATOM 3445 C CA . GLN A 1 399 ? -11.913 -14.655 23.688 1.00 96.56 399 GLN A CA 1
ATOM 3446 C C . GLN A 1 399 ? -10.736 -15.531 23.249 1.00 96.56 399 GLN A C 1
ATOM 3448 O O . GLN A 1 399 ? -9.939 -15.108 22.413 1.00 96.56 399 GLN A O 1
ATOM 3453 N N . ARG A 1 400 ? -10.665 -16.777 23.735 1.00 96.44 400 ARG A N 1
ATOM 3454 C CA . ARG A 1 400 ? -9.649 -17.739 23.282 1.00 96.44 400 ARG A CA 1
ATOM 3455 C C . ARG A 1 400 ? -9.784 -18.052 21.791 1.00 96.44 400 ARG A C 1
ATOM 3457 O O . ARG A 1 400 ? -8.781 -18.089 21.089 1.00 96.44 400 ARG A O 1
ATOM 3464 N N . GLY A 1 401 ? -11.014 -18.207 21.296 1.00 96.81 401 GLY A N 1
ATOM 3465 C CA . GLY A 1 401 ? -11.276 -18.383 19.865 1.00 96.81 401 GLY A CA 1
ATOM 3466 C C . GLY A 1 401 ? -10.770 -17.206 19.022 1.00 96.81 401 GLY A C 1
ATOM 3467 O O . GLY A 1 401 ? -10.139 -17.416 17.992 1.00 96.81 401 GLY A O 1
ATOM 3468 N N . ILE A 1 402 ? -10.975 -15.964 19.476 1.00 96.69 402 ILE A N 1
ATOM 3469 C CA . ILE A 1 402 ? -10.426 -14.764 18.818 1.00 96.69 402 ILE A CA 1
ATOM 3470 C C . ILE A 1 402 ? -8.891 -14.796 18.795 1.00 96.69 402 ILE A C 1
ATOM 3472 O O . ILE A 1 402 ? -8.289 -14.480 17.769 1.00 96.69 402 ILE A O 1
ATOM 3476 N N . GLU A 1 403 ? -8.249 -15.183 19.897 1.00 96.25 403 GLU A N 1
ATOM 3477 C CA . GLU A 1 403 ? -6.789 -15.289 19.982 1.00 96.25 403 GLU A CA 1
ATOM 3478 C C . GLU A 1 403 ? -6.232 -16.358 19.024 1.00 96.25 403 GLU A C 1
ATOM 3480 O O . GLU A 1 403 ? -5.290 -16.094 18.276 1.00 96.25 403 GLU A O 1
ATOM 3485 N N . GLU A 1 404 ? -6.861 -17.533 18.959 1.00 96.94 404 GLU A N 1
ATOM 3486 C CA . GLU A 1 404 ? -6.512 -18.596 18.009 1.00 96.94 404 GLU A CA 1
ATOM 3487 C C . GLU A 1 404 ? -6.656 -18.136 16.549 1.00 96.94 404 GLU A C 1
ATOM 3489 O O . GLU A 1 404 ? -5.750 -18.356 15.738 1.00 96.94 404 GLU A O 1
ATOM 3494 N N . ILE A 1 405 ? -7.747 -17.440 16.211 1.00 96.62 405 ILE A N 1
ATOM 3495 C CA . ILE A 1 405 ? -7.970 -16.885 14.867 1.00 96.62 405 ILE A CA 1
ATOM 3496 C C . ILE A 1 405 ? -6.929 -15.803 14.534 1.00 96.62 405 ILE A C 1
ATOM 3498 O O . ILE A 1 405 ? -6.416 -15.754 13.411 1.00 96.62 405 ILE A O 1
ATOM 3502 N N . ASN A 1 406 ? -6.559 -14.956 15.499 1.00 95.38 406 ASN A N 1
ATOM 3503 C CA . ASN A 1 406 ? -5.495 -13.967 15.318 1.00 95.38 406 ASN A CA 1
ATOM 3504 C C . ASN A 1 406 ? -4.136 -14.631 15.059 1.00 95.38 406 ASN A C 1
ATOM 3506 O O . ASN A 1 406 ? -3.439 -14.232 14.125 1.00 95.38 406 ASN A O 1
ATOM 3510 N N . ASN A 1 407 ? -3.799 -15.696 15.788 1.00 96.19 407 ASN A N 1
ATOM 3511 C CA . ASN A 1 407 ? -2.577 -16.468 15.550 1.00 96.19 407 ASN A CA 1
ATOM 3512 C C . ASN A 1 407 ? -2.555 -17.086 14.139 1.00 96.19 407 ASN A C 1
ATOM 3514 O O . ASN A 1 407 ? -1.534 -17.037 13.449 1.00 96.19 407 ASN A O 1
ATOM 3518 N N . GLN A 1 408 ? -3.689 -17.609 13.658 1.00 95.69 408 GLN A N 1
ATOM 3519 C CA . GLN A 1 408 ? -3.813 -18.102 12.278 1.00 95.69 408 GLN A CA 1
ATOM 3520 C C . GLN A 1 408 ? -3.620 -16.983 11.247 1.00 95.69 408 GLN A C 1
ATOM 3522 O O . GLN A 1 408 ? -2.939 -17.162 10.234 1.00 95.69 408 GLN A O 1
ATOM 3527 N N . LYS A 1 409 ? -4.192 -15.804 11.504 1.00 94.94 409 LYS A N 1
ATOM 3528 C CA . LYS A 1 409 ? -4.041 -14.627 10.646 1.00 94.94 409 LYS A CA 1
ATOM 3529 C C . LYS A 1 409 ? -2.587 -14.158 10.577 1.00 94.94 409 LYS A C 1
ATOM 3531 O O . LYS A 1 409 ? -2.118 -13.824 9.488 1.00 94.94 409 LYS A O 1
ATOM 3536 N N . GLU A 1 410 ? -1.867 -14.159 11.695 1.00 94.94 410 GLU A N 1
ATOM 3537 C CA . GLU A 1 410 ? -0.434 -13.850 11.729 1.00 94.94 410 GLU A CA 1
ATOM 3538 C C . GLU A 1 410 ? 0.405 -14.877 10.966 1.00 94.94 410 GLU A C 1
ATOM 3540 O O . GLU A 1 410 ? 1.298 -14.489 10.211 1.00 94.94 410 GLU A O 1
ATOM 3545 N N . ALA A 1 411 ? 0.101 -16.172 11.095 1.00 95.00 411 ALA A N 1
ATOM 3546 C CA . ALA A 1 411 ? 0.779 -17.220 10.333 1.00 95.00 411 ALA A CA 1
ATOM 3547 C C . ALA A 1 411 ? 0.616 -17.015 8.815 1.00 95.00 411 ALA A C 1
ATOM 3549 O O . ALA A 1 411 ? 1.603 -17.028 8.080 1.00 95.00 411 ALA A O 1
ATOM 3550 N N . ILE A 1 412 ? -0.603 -16.707 8.348 1.00 93.69 412 ILE A N 1
ATOM 3551 C CA . ILE A 1 412 ? -0.871 -16.403 6.930 1.00 93.69 412 ILE A CA 1
ATOM 3552 C C . ILE A 1 412 ? -0.089 -15.166 6.459 1.00 93.69 412 ILE A C 1
ATOM 3554 O O . ILE A 1 412 ? 0.377 -15.130 5.317 1.00 93.69 412 ILE A O 1
ATOM 3558 N N . LEU A 1 413 ? 0.049 -14.142 7.309 1.00 91.56 413 LEU A N 1
ATOM 3559 C CA . LEU A 1 413 ? 0.829 -12.944 6.986 1.00 91.56 413 LEU A CA 1
ATOM 3560 C C . LEU A 1 413 ? 2.324 -13.258 6.859 1.00 91.56 413 LEU A C 1
ATOM 3562 O O . LEU A 1 413 ? 2.922 -12.862 5.861 1.00 91.56 413 LEU A O 1
ATOM 3566 N N . LYS A 1 414 ? 2.900 -14.029 7.789 1.00 93.81 414 LYS A N 1
ATOM 3567 C CA . LYS A 1 414 ? 4.305 -14.469 7.715 1.00 93.81 414 LYS A CA 1
ATOM 3568 C C . LYS A 1 414 ? 4.575 -15.286 6.451 1.00 93.81 414 LYS A C 1
ATOM 3570 O O . LYS A 1 414 ? 5.485 -14.964 5.693 1.00 93.81 414 LYS A O 1
ATOM 3575 N N . GLU A 1 415 ? 3.722 -16.265 6.146 1.00 91.75 415 GLU A N 1
ATOM 3576 C CA . GLU A 1 415 ? 3.827 -17.050 4.908 1.00 91.75 415 GLU A CA 1
ATOM 3577 C C . GLU A 1 415 ? 3.727 -16.184 3.643 1.00 91.75 415 GLU A C 1
ATOM 3579 O O . GLU A 1 415 ? 4.311 -16.499 2.604 1.00 91.75 415 GLU A O 1
ATOM 3584 N N . TYR A 1 416 ? 2.925 -15.118 3.675 1.00 91.12 416 TYR A N 1
ATOM 3585 C CA . TYR A 1 416 ? 2.813 -14.178 2.562 1.00 91.12 416 TYR A CA 1
ATOM 3586 C C . TYR A 1 416 ? 4.070 -13.308 2.417 1.00 91.12 416 TYR A C 1
ATOM 3588 O O . TYR A 1 416 ? 4.541 -13.094 1.299 1.00 91.12 416 TYR A O 1
ATOM 3596 N N . GLU A 1 417 ? 4.633 -12.827 3.523 1.00 90.12 417 GLU A N 1
ATOM 3597 C CA . GLU A 1 417 ? 5.868 -12.038 3.533 1.00 90.12 417 GLU A CA 1
ATOM 3598 C C . GLU A 1 417 ? 7.069 -12.847 3.033 1.00 90.12 417 GLU A C 1
ATOM 3600 O O . GLU A 1 417 ? 7.813 -12.362 2.177 1.00 90.12 417 GLU A O 1
ATOM 3605 N N . GLU A 1 418 ? 7.209 -14.098 3.474 1.00 90.88 418 GLU A N 1
ATOM 3606 C CA . GLU A 1 418 ? 8.244 -15.021 2.995 1.00 90.88 418 GLU A CA 1
ATOM 3607 C C . GLU A 1 418 ? 8.117 -15.304 1.491 1.00 90.88 418 GLU A C 1
ATOM 3609 O O . GLU A 1 418 ? 9.111 -15.305 0.764 1.00 90.88 418 GLU A O 1
ATOM 3614 N N . GLU A 1 419 ? 6.895 -15.503 0.986 1.00 90.25 419 GLU A N 1
ATOM 3615 C CA . GLU A 1 419 ? 6.650 -15.687 -0.451 1.00 90.25 419 GLU A CA 1
ATOM 3616 C C . GLU A 1 419 ? 7.038 -14.434 -1.254 1.00 90.25 419 GLU A C 1
ATOM 3618 O O . GLU A 1 419 ? 7.653 -14.524 -2.322 1.00 90.25 419 GLU A O 1
ATOM 3623 N N . MET A 1 420 ? 6.720 -13.248 -0.733 1.00 87.44 420 MET A N 1
ATOM 3624 C CA . MET A 1 420 ? 7.101 -11.979 -1.353 1.00 87.44 420 MET A CA 1
ATOM 3625 C C . MET A 1 420 ? 8.610 -11.725 -1.296 1.00 87.44 420 MET A C 1
ATOM 3627 O O . MET A 1 420 ? 9.145 -11.095 -2.211 1.00 87.44 420 MET A O 1
ATOM 3631 N N . GLN A 1 421 ? 9.304 -12.202 -0.261 1.00 91.25 421 GLN A N 1
ATOM 3632 C CA . GLN A 1 421 ? 10.763 -12.147 -0.185 1.00 91.25 421 GLN A CA 1
ATOM 3633 C C . GLN A 1 421 ? 11.400 -13.063 -1.234 1.00 91.25 421 GLN A C 1
ATOM 3635 O O . GLN A 1 421 ? 12.162 -12.575 -2.060 1.00 91.25 421 GLN A O 1
ATOM 3640 N N . LYS A 1 422 ? 10.970 -14.329 -1.327 1.00 91.12 422 LYS A N 1
ATOM 3641 C CA . LYS A 1 422 ? 11.449 -15.275 -2.355 1.00 91.12 422 LYS A CA 1
ATOM 3642 C C . LYS A 1 422 ? 11.296 -14.725 -3.776 1.00 91.12 422 LYS A C 1
ATOM 3644 O O . LYS A 1 422 ? 12.172 -14.905 -4.617 1.00 91.12 422 LYS A O 1
ATOM 3649 N N . ARG A 1 423 ? 10.193 -14.020 -4.059 1.00 89.44 423 ARG A N 1
ATOM 3650 C CA . ARG A 1 423 ? 9.983 -13.357 -5.360 1.00 89.44 423 ARG A CA 1
ATOM 3651 C C . ARG A 1 423 ? 10.953 -12.204 -5.613 1.00 89.44 423 ARG A C 1
ATOM 3653 O O . ARG A 1 423 ? 11.365 -12.029 -6.757 1.00 89.44 423 ARG A O 1
ATOM 3660 N N . ARG A 1 424 ? 11.296 -11.424 -4.582 1.00 92.19 424 ARG A N 1
ATOM 3661 C CA . ARG A 1 424 ? 12.305 -10.358 -4.682 1.00 92.19 424 ARG A CA 1
ATOM 3662 C C . ARG A 1 424 ? 13.688 -10.944 -4.931 1.00 92.19 424 ARG A C 1
ATOM 3664 O O . ARG A 1 424 ? 14.322 -10.535 -5.896 1.00 92.19 424 ARG A O 1
ATOM 3671 N N . ASP A 1 425 ? 14.080 -11.954 -4.160 1.00 93.19 425 ASP A N 1
ATOM 3672 C CA . ASP A 1 425 ? 15.380 -12.620 -4.300 1.00 93.19 425 ASP A CA 1
ATOM 3673 C C . ASP A 1 425 ? 15.544 -13.226 -5.708 1.00 93.19 425 ASP A C 1
ATOM 3675 O O . ASP A 1 425 ? 16.589 -13.094 -6.344 1.00 93.19 425 ASP A O 1
ATOM 3679 N N . LEU A 1 426 ? 14.474 -13.815 -6.256 1.00 93.94 426 LEU A N 1
ATOM 3680 C CA . LEU A 1 426 ? 14.450 -14.351 -7.621 1.00 93.94 426 LEU A CA 1
ATOM 3681 C C . LEU A 1 426 ? 14.568 -13.256 -8.695 1.00 93.94 426 LEU A C 1
ATOM 3683 O O . LEU A 1 426 ? 15.217 -13.447 -9.725 1.00 93.94 426 LEU A O 1
ATOM 3687 N N . GLU A 1 427 ? 13.947 -12.096 -8.475 1.00 93.94 427 GLU A N 1
ATOM 3688 C CA . GLU A 1 427 ? 14.067 -10.947 -9.375 1.00 93.94 427 GLU A CA 1
ATOM 3689 C C . GLU A 1 427 ? 15.468 -10.319 -9.318 1.00 93.94 427 GLU A C 1
ATOM 3691 O O . GLU A 1 427 ? 16.000 -9.915 -10.353 1.00 93.94 427 GLU A O 1
ATOM 3696 N N . GLU A 1 428 ? 16.070 -10.245 -8.132 1.00 95.56 428 GLU A N 1
ATOM 3697 C CA . GLU A 1 428 ? 17.437 -9.763 -7.926 1.00 95.56 428 GLU A CA 1
ATOM 3698 C C . GLU A 1 428 ? 18.461 -10.701 -8.562 1.00 95.56 428 GLU A C 1
ATOM 3700 O O . GLU A 1 428 ? 19.303 -10.237 -9.329 1.00 95.56 428 GLU A O 1
ATOM 3705 N N . SER A 1 429 ? 18.326 -12.013 -8.351 1.00 95.81 429 SER A N 1
ATOM 3706 C CA . SER A 1 429 ? 19.149 -13.032 -9.009 1.00 95.81 429 SER A CA 1
ATOM 3707 C C . SER A 1 429 ? 19.100 -12.889 -10.535 1.00 95.81 429 SER A C 1
ATOM 3709 O O . SER A 1 429 ? 20.141 -12.768 -11.177 1.00 95.81 429 SER A O 1
ATOM 3711 N N . HIS A 1 430 ? 17.906 -12.761 -11.120 1.00 96.06 430 HIS A N 1
ATOM 3712 C CA . HIS A 1 430 ? 17.754 -12.547 -12.562 1.00 96.06 430 HIS A CA 1
ATOM 3713 C C . HIS A 1 430 ? 18.367 -11.227 -13.052 1.00 96.06 430 HIS A C 1
ATOM 3715 O O . HIS A 1 430 ? 18.993 -11.191 -14.112 1.00 96.06 430 HIS A O 1
ATOM 3721 N N . LYS A 1 431 ? 18.221 -10.129 -12.295 1.00 95.69 431 LYS A N 1
ATOM 3722 C CA . LYS A 1 431 ? 18.862 -8.845 -12.630 1.00 95.69 431 LYS A CA 1
ATOM 3723 C C . LYS A 1 431 ? 20.384 -8.965 -12.635 1.00 95.69 431 LYS A C 1
ATOM 3725 O O . LYS A 1 431 ? 21.006 -8.444 -13.561 1.00 95.69 431 LYS A O 1
ATOM 3730 N N . SER A 1 432 ? 20.959 -9.651 -11.650 1.00 97.00 432 SER A N 1
ATOM 3731 C CA . SER A 1 432 ? 22.399 -9.907 -11.567 1.00 97.00 432 SER A CA 1
ATOM 3732 C C . SER A 1 432 ? 22.879 -10.762 -12.739 1.00 97.00 432 SER A C 1
ATOM 3734 O O . SER A 1 432 ? 23.779 -10.331 -13.456 1.00 97.00 432 SER A O 1
ATOM 3736 N N . SER A 1 433 ? 22.207 -11.877 -13.047 1.00 97.12 433 SER A N 1
ATOM 3737 C CA . SER A 1 433 ? 22.561 -12.727 -14.195 1.00 97.12 433 SER A CA 1
ATOM 3738 C C . SER A 1 433 ? 22.449 -11.996 -15.538 1.00 97.12 433 SER A C 1
ATOM 3740 O O . SER A 1 433 ? 23.312 -12.142 -16.400 1.00 97.12 433 SER A O 1
ATOM 3742 N N . ILE A 1 434 ? 21.427 -11.149 -15.730 1.00 96.56 434 ILE A N 1
ATOM 3743 C CA . ILE A 1 434 ? 21.326 -10.301 -16.930 1.00 96.56 434 ILE A CA 1
ATOM 3744 C C . ILE A 1 434 ? 22.477 -9.297 -17.002 1.00 96.56 434 ILE A C 1
ATOM 3746 O O . ILE A 1 434 ? 22.955 -9.000 -18.097 1.00 96.56 434 ILE A O 1
ATOM 3750 N N . LYS A 1 435 ? 22.884 -8.718 -15.868 1.00 96.94 435 LYS A N 1
ATOM 3751 C CA . LYS A 1 435 ? 23.976 -7.744 -15.824 1.00 96.94 435 LYS A CA 1
ATOM 3752 C C . LYS A 1 435 ? 25.303 -8.403 -16.198 1.00 96.94 435 LYS A C 1
ATOM 3754 O O . LYS A 1 435 ? 25.966 -7.905 -17.100 1.00 96.94 435 LYS A O 1
ATOM 3759 N N . GLU A 1 436 ? 25.622 -9.544 -15.593 1.00 96.81 436 GLU A N 1
ATOM 3760 C CA . GLU A 1 436 ? 26.810 -10.340 -15.929 1.00 96.81 436 GLU A CA 1
ATOM 3761 C C . GLU A 1 436 ? 26.810 -10.750 -17.406 1.00 96.81 436 GLU A C 1
ATOM 3763 O O . GLU A 1 436 ? 27.812 -10.601 -18.102 1.00 96.81 436 GLU A O 1
ATOM 3768 N N . TRP A 1 437 ? 25.663 -11.202 -17.923 1.00 97.75 437 TRP A N 1
ATOM 3769 C CA . TRP A 1 437 ? 25.523 -11.528 -19.340 1.00 97.75 437 TRP A CA 1
ATOM 3770 C C . TRP A 1 437 ? 25.799 -10.322 -20.252 1.00 97.75 437 TRP A C 1
ATOM 3772 O O . TRP A 1 437 ? 26.490 -10.461 -21.261 1.00 97.75 437 TRP A O 1
ATOM 3782 N N . LYS A 1 438 ? 25.288 -9.132 -19.906 1.00 96.31 438 LYS A N 1
ATOM 3783 C CA . LYS A 1 438 ? 25.552 -7.901 -20.669 1.00 96.31 438 LYS A CA 1
ATOM 3784 C C . LYS A 1 438 ? 27.029 -7.537 -20.657 1.00 96.31 438 LYS A C 1
ATOM 3786 O O . LYS A 1 438 ? 27.560 -7.223 -21.711 1.00 96.31 438 LYS A O 1
ATOM 3791 N N . GLU A 1 439 ? 27.688 -7.626 -19.505 1.00 97.19 439 GLU A N 1
ATOM 3792 C CA . GLU A 1 439 ? 29.124 -7.355 -19.388 1.00 97.19 439 GLU A CA 1
ATOM 3793 C C . GLU A 1 439 ? 29.943 -8.313 -20.272 1.00 97.19 439 GLU A C 1
ATOM 3795 O O . GLU A 1 439 ? 30.803 -7.856 -21.026 1.00 97.19 439 GLU A O 1
ATOM 3800 N N . LYS A 1 440 ? 29.616 -9.617 -20.282 1.00 96.75 440 LYS A N 1
ATOM 3801 C CA . LYS A 1 440 ? 30.230 -10.598 -21.202 1.00 96.75 440 LYS A CA 1
ATOM 3802 C C . LYS A 1 440 ? 29.974 -10.256 -22.674 1.00 96.75 440 LYS A C 1
ATOM 3804 O O . LYS A 1 440 ? 30.882 -10.345 -23.498 1.00 96.75 440 LYS A O 1
ATOM 3809 N N . TYR A 1 441 ? 28.742 -9.880 -23.017 1.00 96.50 441 TYR A N 1
ATOM 3810 C CA . TYR A 1 441 ? 28.360 -9.529 -24.386 1.00 96.50 441 TYR A CA 1
ATOM 3811 C C . TYR A 1 441 ? 29.073 -8.265 -24.878 1.00 96.50 441 TYR A C 1
ATOM 3813 O O . TYR A 1 441 ? 29.600 -8.251 -25.990 1.00 96.50 441 TYR A O 1
ATOM 3821 N N . ASP A 1 442 ? 29.133 -7.227 -24.046 1.00 94.25 442 ASP A N 1
ATOM 3822 C CA . ASP A 1 442 ? 29.796 -5.967 -24.371 1.00 94.25 442 ASP A CA 1
ATOM 3823 C C . ASP A 1 442 ? 31.315 -6.163 -24.495 1.00 94.25 442 ASP A C 1
ATOM 3825 O O . ASP A 1 442 ? 31.915 -5.650 -25.440 1.00 94.25 442 ASP A O 1
ATOM 3829 N N . ALA A 1 443 ? 31.932 -6.975 -23.626 1.00 95.69 443 ALA A N 1
ATOM 3830 C CA . ALA A 1 443 ? 33.338 -7.367 -23.754 1.00 95.69 443 ALA A CA 1
ATOM 3831 C C . ALA A 1 443 ? 33.612 -8.113 -25.073 1.00 95.69 443 ALA A C 1
ATOM 3833 O O . ALA A 1 443 ? 34.577 -7.821 -25.776 1.00 95.69 443 ALA A O 1
ATOM 3834 N N . LYS A 1 444 ? 32.724 -9.023 -25.483 1.00 95.38 444 LYS A N 1
ATOM 3835 C CA . LYS A 1 444 ? 32.861 -9.709 -26.776 1.00 95.38 444 LYS A CA 1
ATOM 3836 C C . LYS A 1 444 ? 32.639 -8.786 -27.972 1.00 95.38 444 LYS A C 1
ATOM 3838 O O . LYS A 1 444 ? 33.299 -8.932 -29.002 1.00 95.38 444 LYS A O 1
ATOM 3843 N N . ALA A 1 445 ? 31.758 -7.798 -27.845 1.00 91.50 445 ALA A N 1
ATOM 3844 C CA . ALA A 1 445 ? 31.566 -6.783 -28.874 1.00 91.50 445 ALA A CA 1
ATOM 3845 C C . ALA A 1 445 ? 32.809 -5.888 -29.043 1.00 91.50 445 ALA A C 1
ATOM 3847 O O . ALA A 1 445 ? 33.167 -5.554 -30.177 1.00 91.50 445 ALA A O 1
ATOM 3848 N N . THR A 1 446 ? 33.495 -5.528 -27.951 1.00 93.19 446 THR A N 1
ATOM 3849 C CA . THR A 1 446 ? 34.749 -4.761 -28.019 1.00 93.19 446 THR A CA 1
ATOM 3850 C C . THR A 1 446 ? 35.909 -5.603 -28.548 1.00 93.19 446 THR A C 1
ATOM 3852 O O . THR A 1 446 ? 36.674 -5.099 -29.369 1.00 93.19 446 THR A O 1
ATOM 3855 N N . GLU A 1 447 ? 36.000 -6.890 -28.192 1.00 93.31 447 GLU A N 1
ATOM 3856 C CA . GLU A 1 447 ? 36.958 -7.827 -28.799 1.00 93.31 447 GLU A CA 1
ATOM 3857 C C . GLU A 1 447 ? 36.778 -7.917 -30.320 1.00 93.31 447 GLU A C 1
ATOM 3859 O O . GLU A 1 447 ? 37.754 -7.779 -31.054 1.00 93.31 447 GLU A O 1
ATOM 3864 N N . LYS A 1 448 ? 35.537 -8.041 -30.816 1.00 92.44 448 LYS A N 1
ATOM 3865 C CA . LYS A 1 448 ? 35.256 -8.039 -32.263 1.00 92.44 448 LYS A CA 1
ATOM 3866 C C . LYS A 1 448 ? 35.711 -6.739 -32.939 1.00 92.44 448 LYS A C 1
ATOM 3868 O O . LYS A 1 448 ? 36.261 -6.771 -34.040 1.00 92.44 448 LYS A O 1
ATOM 3873 N N . ALA A 1 449 ? 35.498 -5.592 -32.292 1.00 91.19 449 ALA A N 1
ATOM 3874 C CA . ALA A 1 449 ? 35.950 -4.302 -32.814 1.00 91.19 449 ALA A CA 1
ATOM 3875 C C . ALA A 1 449 ? 37.486 -4.192 -32.846 1.00 91.19 449 ALA A C 1
ATOM 3877 O O . ALA A 1 449 ? 38.043 -3.659 -33.809 1.00 91.19 449 ALA A O 1
ATOM 3878 N N . ASN A 1 450 ? 38.168 -4.720 -31.826 1.00 93.62 450 ASN A N 1
ATOM 3879 C CA . ASN A 1 450 ? 39.627 -4.759 -31.759 1.00 93.62 450 ASN A CA 1
ATOM 3880 C C . ASN A 1 450 ? 40.216 -5.738 -32.777 1.00 93.62 450 ASN A C 1
ATOM 3882 O O . ASN A 1 450 ? 41.222 -5.414 -33.402 1.00 93.62 450 ASN A O 1
ATOM 3886 N N . LEU A 1 451 ? 39.556 -6.869 -33.032 1.00 91.56 451 LEU A N 1
ATOM 3887 C CA . LEU A 1 451 ? 39.996 -7.847 -34.020 1.00 91.56 451 LEU A CA 1
ATOM 3888 C C . LEU A 1 451 ? 40.166 -7.212 -35.408 1.00 91.56 451 LEU A C 1
ATOM 3890 O O . LEU A 1 451 ? 41.222 -7.361 -36.012 1.00 91.56 451 LEU A O 1
ATOM 3894 N N . SER A 1 452 ? 39.171 -6.449 -35.878 1.00 88.62 452 SER A N 1
ATOM 3895 C CA . SER A 1 452 ? 39.242 -5.764 -37.182 1.00 88.62 452 SER A CA 1
ATOM 3896 C C . SER A 1 452 ? 40.376 -4.731 -37.252 1.00 88.62 452 SER A C 1
ATOM 3898 O O . SER A 1 452 ? 40.869 -4.425 -38.335 1.00 88.62 452 SER A O 1
ATOM 3900 N N . ARG A 1 453 ? 40.802 -4.173 -36.110 1.00 92.75 453 ARG A N 1
ATOM 3901 C CA . ARG A 1 453 ? 41.988 -3.304 -36.049 1.00 92.75 453 ARG A CA 1
ATOM 3902 C C . ARG A 1 453 ? 43.264 -4.134 -36.133 1.00 92.75 453 ARG A C 1
ATOM 3904 O O . ARG A 1 453 ? 44.084 -3.864 -36.998 1.00 92.75 453 ARG A O 1
ATOM 3911 N N . THR A 1 454 ? 43.375 -5.193 -35.330 1.00 93.56 454 THR A N 1
ATOM 3912 C CA . THR A 1 454 ? 44.557 -6.071 -35.326 1.00 93.56 454 THR A CA 1
ATOM 3913 C C . THR A 1 454 ? 44.784 -6.772 -36.667 1.00 93.56 454 THR A C 1
ATOM 3915 O O . THR A 1 454 ? 45.918 -6.846 -37.113 1.00 93.56 454 THR A O 1
ATOM 3918 N N . THR A 1 455 ? 43.734 -7.215 -37.373 1.00 91.62 455 THR A N 1
ATOM 3919 C CA . THR A 1 455 ? 43.867 -7.814 -38.715 1.00 91.62 455 THR A CA 1
ATOM 3920 C C . THR A 1 455 ? 44.353 -6.803 -39.752 1.00 91.62 455 THR A C 1
ATOM 3922 O O . THR A 1 455 ? 45.120 -7.160 -40.645 1.00 91.62 455 THR A O 1
ATOM 3925 N N . LYS A 1 456 ? 43.925 -5.537 -39.644 1.00 93.06 456 LYS A N 1
ATOM 3926 C CA . LYS A 1 456 ? 44.410 -4.450 -40.508 1.00 93.06 456 LYS A CA 1
ATOM 3927 C C . LYS A 1 456 ? 45.865 -4.113 -40.214 1.00 93.06 456 LYS A C 1
ATOM 3929 O O . LYS A 1 456 ? 46.637 -3.991 -41.154 1.00 93.06 456 LYS A O 1
ATOM 3934 N N . GLU A 1 457 ? 46.239 -4.017 -38.943 1.00 94.69 457 GLU A N 1
ATOM 3935 C CA . GLU A 1 457 ? 47.623 -3.778 -38.522 1.00 94.69 457 GLU A CA 1
ATOM 3936 C C . GLU A 1 457 ? 48.551 -4.931 -38.946 1.00 94.69 457 GLU A C 1
ATOM 3938 O O . GLU A 1 457 ? 49.631 -4.682 -39.476 1.00 94.69 457 GLU A O 1
ATOM 3943 N N . GLU A 1 458 ? 48.127 -6.192 -38.786 1.00 94.75 458 GLU A N 1
ATOM 3944 C CA . GLU A 1 458 ? 48.843 -7.377 -39.291 1.00 94.75 458 GLU A CA 1
ATOM 3945 C C . GLU A 1 458 ? 49.059 -7.282 -40.813 1.00 94.75 458 GLU A C 1
ATOM 3947 O O . GLU A 1 458 ? 50.188 -7.421 -41.281 1.00 94.75 458 GLU A O 1
ATOM 3952 N N . TYR A 1 459 ? 48.012 -6.951 -41.578 1.00 94.38 459 TYR A N 1
ATOM 3953 C CA . TYR A 1 459 ? 48.094 -6.775 -43.032 1.00 94.38 459 TYR A CA 1
ATOM 3954 C C . TYR A 1 459 ? 49.003 -5.605 -43.450 1.00 94.38 459 TYR A C 1
ATOM 3956 O O . TYR A 1 459 ? 49.794 -5.736 -44.382 1.00 94.38 459 TYR A O 1
ATOM 3964 N N . GLU A 1 460 ? 48.937 -4.463 -42.763 1.00 95.19 460 GLU A N 1
ATOM 3965 C CA . GLU A 1 460 ? 49.823 -3.317 -43.013 1.00 95.19 460 GLU A CA 1
ATOM 3966 C C . GLU A 1 460 ? 51.289 -3.649 -42.708 1.00 95.19 460 GLU A C 1
ATOM 3968 O O . GLU A 1 460 ? 52.185 -3.250 -43.454 1.00 95.19 460 GLU A O 1
ATOM 3973 N N . ASN A 1 461 ? 51.545 -4.421 -41.651 1.00 96.25 461 ASN A N 1
ATOM 3974 C CA . ASN A 1 461 ? 52.886 -4.893 -41.318 1.00 96.25 461 ASN A CA 1
ATOM 3975 C C . ASN A 1 461 ? 53.421 -5.888 -42.360 1.00 96.25 461 ASN A C 1
ATOM 3977 O O . ASN A 1 461 ? 54.598 -5.824 -42.713 1.00 96.25 461 ASN A O 1
ATOM 3981 N N . GLU A 1 462 ? 52.580 -6.780 -42.890 1.00 95.81 462 GLU A N 1
ATOM 3982 C CA . GLU A 1 462 ? 52.945 -7.669 -44.003 1.00 95.81 462 GLU A CA 1
ATOM 3983 C C . GLU A 1 462 ? 53.243 -6.890 -45.291 1.00 95.81 462 GLU A C 1
ATOM 3985 O O . GLU A 1 462 ? 54.205 -7.210 -45.990 1.00 95.81 462 GLU A O 1
ATOM 3990 N N . LEU A 1 463 ? 52.481 -5.829 -45.578 1.00 94.06 463 LEU A N 1
ATOM 3991 C CA . LEU A 1 463 ? 52.771 -4.926 -46.695 1.00 94.06 463 LEU A CA 1
ATOM 3992 C C . LEU A 1 463 ? 54.119 -4.214 -46.526 1.00 94.06 463 LEU A C 1
ATOM 3994 O O . LEU A 1 463 ? 54.869 -4.127 -47.494 1.00 94.06 463 LEU A O 1
ATOM 3998 N N . ARG A 1 464 ? 54.456 -3.753 -45.313 1.00 96.00 464 ARG A N 1
ATOM 3999 C CA . ARG A 1 464 ? 55.769 -3.139 -45.039 1.00 96.00 464 ARG A CA 1
ATOM 400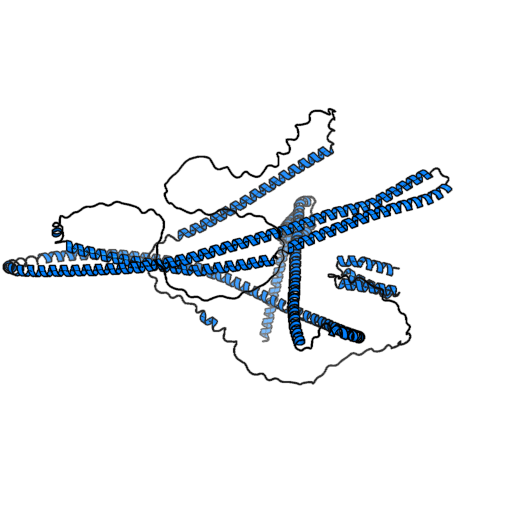0 C C . ARG A 1 464 ? 56.924 -4.114 -45.265 1.00 96.00 464 ARG A C 1
ATOM 4002 O O . ARG A 1 464 ? 57.879 -3.757 -45.944 1.00 96.00 464 ARG A O 1
ATOM 4009 N N . LYS A 1 465 ? 56.815 -5.350 -44.766 1.00 95.38 465 LYS A N 1
ATOM 4010 C CA . LYS A 1 465 ? 57.826 -6.403 -45.001 1.00 95.38 465 LYS A CA 1
ATOM 4011 C C . LYS A 1 465 ? 58.001 -6.701 -46.488 1.00 95.38 465 LYS A C 1
ATOM 4013 O O . LYS A 1 465 ? 59.113 -6.891 -46.966 1.00 95.38 465 LYS A O 1
ATOM 4018 N N . LEU A 1 466 ? 56.899 -6.715 -47.232 1.00 94.81 466 LEU A N 1
ATOM 4019 C CA . LEU A 1 466 ? 56.930 -6.911 -48.673 1.00 94.81 466 LEU A CA 1
ATOM 4020 C C . LEU A 1 466 ? 57.634 -5.760 -49.402 1.00 94.81 466 LEU A C 1
ATOM 4022 O O . LEU A 1 466 ? 58.389 -6.012 -50.338 1.00 94.81 466 LEU A O 1
ATOM 4026 N N . ASP A 1 467 ? 57.417 -4.514 -48.980 1.00 93.12 467 ASP A N 1
ATOM 4027 C CA . ASP A 1 467 ? 58.120 -3.361 -49.548 1.00 93.12 467 ASP A CA 1
ATOM 4028 C C . ASP A 1 467 ? 59.636 -3.440 -49.286 1.00 93.12 467 ASP A C 1
ATOM 4030 O O . ASP A 1 467 ? 60.411 -3.105 -50.182 1.00 93.12 467 ASP A O 1
ATOM 4034 N N . GLU A 1 468 ? 60.059 -3.931 -48.113 1.00 94.81 468 GLU A N 1
ATOM 4035 C CA . GLU A 1 468 ? 61.469 -4.200 -47.776 1.00 94.81 468 GLU A CA 1
ATOM 4036 C C . GLU A 1 468 ? 62.075 -5.296 -48.673 1.00 94.81 468 GLU A C 1
ATOM 4038 O O . GLU A 1 468 ? 63.138 -5.090 -49.258 1.00 94.81 468 GLU A O 1
ATOM 4043 N N . GLU A 1 469 ? 61.378 -6.425 -48.870 1.00 94.12 469 GLU A N 1
ATOM 4044 C CA . GLU A 1 469 ? 61.817 -7.515 -49.765 1.00 94.12 469 GLU A CA 1
ATOM 4045 C C . GLU A 1 469 ? 62.008 -7.062 -51.223 1.00 94.12 469 GLU A C 1
ATOM 4047 O O . GLU A 1 469 ? 62.818 -7.624 -51.962 1.00 94.12 469 GLU A O 1
ATOM 4052 N N . LEU A 1 470 ? 61.240 -6.064 -51.664 1.00 92.31 470 LEU A N 1
ATOM 4053 C CA . LEU A 1 470 ? 61.245 -5.574 -53.041 1.00 92.31 470 LEU A CA 1
ATOM 4054 C C . LEU A 1 470 ? 62.328 -4.522 -53.329 1.00 92.31 470 LEU A C 1
ATOM 4056 O O . LEU A 1 470 ? 62.516 -4.168 -54.495 1.00 92.31 470 LEU A O 1
ATOM 4060 N N . GLN A 1 471 ? 63.046 -4.011 -52.319 1.00 91.56 471 GLN A N 1
ATOM 4061 C CA . GLN A 1 471 ? 64.059 -2.961 -52.513 1.00 91.56 471 GLN A CA 1
ATOM 4062 C C . GLN A 1 471 ? 65.279 -3.408 -53.344 1.00 91.56 471 GLN A C 1
ATOM 4064 O O . GLN A 1 471 ? 65.996 -2.548 -53.846 1.00 91.56 471 GLN A O 1
ATOM 4069 N N . GLY A 1 472 ? 65.493 -4.716 -53.537 1.00 87.69 472 GLY A N 1
ATOM 4070 C CA . GLY A 1 472 ? 66.629 -5.267 -54.291 1.00 87.69 472 GLY A CA 1
ATOM 4071 C C . GLY A 1 472 ? 66.346 -5.721 -55.731 1.00 87.69 472 GLY A C 1
ATOM 4072 O O . GLY A 1 472 ? 67.233 -6.303 -56.347 1.00 87.69 472 GLY A O 1
ATOM 4073 N N . LEU A 1 473 ? 65.132 -5.520 -56.260 1.00 91.06 473 LEU A N 1
ATOM 4074 C CA . LEU A 1 473 ? 64.723 -5.999 -57.592 1.00 91.06 473 LEU A CA 1
ATOM 4075 C C . LEU A 1 473 ? 64.687 -4.877 -58.640 1.00 91.06 473 LEU A C 1
ATOM 4077 O O . LEU A 1 473 ? 64.446 -3.716 -58.303 1.00 91.06 473 LEU A O 1
ATOM 4081 N N . ASP A 1 474 ? 64.861 -5.248 -59.912 1.00 89.69 474 ASP A N 1
ATOM 4082 C CA . ASP A 1 474 ? 64.719 -4.335 -61.051 1.00 89.69 474 ASP A CA 1
ATOM 4083 C C . ASP A 1 474 ? 63.285 -3.782 -61.163 1.00 89.69 474 ASP A C 1
ATOM 4085 O O . ASP A 1 474 ? 62.311 -4.405 -60.729 1.00 89.69 474 ASP A O 1
ATOM 4089 N N . ALA A 1 475 ? 63.138 -2.575 -61.708 1.00 90.06 475 ALA A N 1
ATOM 4090 C CA . ALA A 1 475 ? 61.924 -1.771 -61.576 1.00 90.06 475 ALA A CA 1
ATOM 4091 C C . ALA A 1 475 ? 60.678 -2.401 -62.229 1.00 90.06 475 ALA A C 1
ATOM 4093 O O . ALA A 1 475 ? 59.558 -2.179 -61.752 1.00 90.06 475 ALA A O 1
ATOM 4094 N N . GLU A 1 476 ? 60.844 -3.168 -63.308 1.00 90.19 476 GLU A N 1
ATOM 4095 C CA . GLU A 1 476 ? 59.741 -3.859 -63.987 1.00 90.19 476 GLU A CA 1
ATOM 4096 C C . GLU A 1 476 ? 59.334 -5.137 -63.248 1.00 90.19 476 GLU A C 1
ATOM 4098 O O . GLU A 1 476 ? 58.163 -5.287 -62.882 1.00 90.19 476 GLU A O 1
ATOM 4103 N N . GLU A 1 477 ? 60.303 -5.991 -62.906 1.00 90.06 477 GLU A N 1
ATOM 4104 C CA . GLU A 1 477 ? 60.066 -7.207 -62.117 1.00 90.06 477 GLU A CA 1
ATOM 4105 C C . GLU A 1 477 ? 59.465 -6.889 -60.741 1.00 90.06 477 GLU A C 1
ATOM 4107 O O . GLU A 1 477 ? 58.590 -7.608 -60.244 1.00 90.06 477 GLU A O 1
ATOM 4112 N N . ARG A 1 478 ? 59.886 -5.771 -60.138 1.00 89.50 478 ARG A N 1
ATOM 4113 C CA . ARG A 1 478 ? 59.338 -5.257 -58.883 1.00 89.50 478 ARG A CA 1
ATOM 4114 C C . ARG A 1 478 ? 57.844 -4.985 -59.001 1.00 89.50 478 ARG A C 1
ATOM 4116 O O . ARG A 1 478 ? 57.092 -5.461 -58.159 1.00 89.50 478 ARG A O 1
ATOM 4123 N N . LYS A 1 479 ? 57.390 -4.278 -60.043 1.00 91.38 479 LYS A N 1
ATOM 4124 C CA . LYS A 1 479 ? 55.969 -3.918 -60.212 1.00 91.38 479 LYS A CA 1
ATOM 4125 C C . LYS A 1 479 ? 55.079 -5.142 -60.399 1.00 91.38 479 LYS A C 1
ATOM 4127 O O . LYS A 1 479 ? 53.954 -5.158 -59.896 1.00 91.38 479 LYS A O 1
ATOM 4132 N N . GLU A 1 480 ? 55.543 -6.153 -61.127 1.00 91.31 480 GLU A N 1
ATOM 4133 C CA . GLU A 1 480 ? 54.765 -7.378 -61.335 1.00 91.31 480 GLU A CA 1
ATOM 4134 C C . GLU A 1 480 ? 54.711 -8.240 -60.074 1.00 91.31 480 GLU A C 1
ATOM 4136 O O . GLU A 1 480 ? 53.618 -8.625 -59.644 1.00 91.31 480 GLU A O 1
ATOM 4141 N N . ARG A 1 481 ? 55.857 -8.474 -59.418 1.00 91.00 481 ARG A N 1
ATOM 4142 C CA . ARG A 1 481 ? 55.904 -9.223 -58.152 1.00 91.00 481 ARG A CA 1
ATOM 4143 C C . ARG A 1 481 ? 55.123 -8.522 -57.044 1.00 91.00 481 ARG A C 1
ATOM 4145 O O . ARG A 1 481 ? 54.422 -9.191 -56.287 1.00 91.00 481 ARG A O 1
ATOM 4152 N N . GLU A 1 482 ? 55.185 -7.195 -56.972 1.00 92.75 482 GLU A N 1
ATOM 4153 C CA . GLU A 1 482 ? 54.425 -6.389 -56.014 1.00 92.75 482 GLU A CA 1
ATOM 4154 C C . GLU A 1 482 ? 52.917 -6.557 -56.210 1.00 92.75 482 GLU A C 1
ATOM 4156 O O . GLU A 1 482 ? 52.197 -6.812 -55.245 1.00 92.75 482 GLU A O 1
ATOM 4161 N N . LYS A 1 483 ? 52.423 -6.477 -57.453 1.00 94.62 483 LYS A N 1
ATOM 4162 C CA . LYS A 1 483 ? 50.995 -6.662 -57.754 1.00 94.62 483 LYS A CA 1
ATOM 4163 C C . LYS A 1 483 ? 50.501 -8.044 -57.331 1.00 94.62 483 LYS A C 1
ATOM 4165 O O . LYS A 1 483 ? 49.477 -8.136 -56.653 1.00 94.62 483 LYS A O 1
ATOM 4170 N N . TRP A 1 484 ? 51.221 -9.102 -57.703 1.00 95.31 484 TRP A N 1
ATOM 4171 C CA . TRP A 1 484 ? 50.819 -10.475 -57.393 1.00 95.31 484 TRP A CA 1
ATOM 4172 C C . TRP A 1 484 ? 50.861 -10.769 -55.896 1.00 95.31 484 TRP A C 1
ATOM 4174 O O . TRP A 1 484 ? 49.859 -11.215 -55.336 1.00 95.31 484 TRP A O 1
ATOM 4184 N N . LYS A 1 485 ? 51.966 -10.441 -55.221 1.00 94.44 485 LYS A N 1
ATOM 4185 C CA . LYS A 1 485 ? 52.084 -10.671 -53.780 1.00 94.44 485 LYS A CA 1
ATOM 4186 C C . LYS A 1 485 ? 51.104 -9.801 -52.970 1.00 94.44 485 LYS A C 1
ATOM 4188 O O . LYS A 1 485 ? 50.532 -10.291 -52.001 1.00 94.44 485 LYS A O 1
ATOM 4193 N N . LYS A 1 486 ? 50.812 -8.552 -53.375 1.00 94.31 486 LYS A N 1
ATOM 4194 C CA . LYS A 1 486 ? 49.760 -7.730 -52.731 1.00 94.31 486 LYS A CA 1
ATOM 4195 C C . LYS A 1 486 ? 48.371 -8.353 -52.877 1.00 94.31 486 LYS A C 1
ATOM 4197 O O . LYS A 1 486 ? 47.586 -8.317 -51.930 1.00 94.31 486 LYS A O 1
ATOM 4202 N N . LEU A 1 487 ? 48.051 -8.930 -54.039 1.00 94.38 487 LEU A N 1
ATOM 4203 C CA . LEU A 1 487 ? 46.795 -9.663 -54.230 1.00 94.38 487 LEU A CA 1
ATOM 4204 C C . LEU A 1 487 ? 46.735 -10.921 -53.356 1.00 94.38 487 LEU A C 1
ATOM 4206 O O . LEU A 1 487 ? 45.692 -11.183 -52.755 1.00 94.38 487 LEU A O 1
ATOM 4210 N N . GLU A 1 488 ? 47.842 -11.654 -53.238 1.00 94.75 488 GLU A N 1
ATOM 4211 C CA . GLU A 1 488 ? 47.942 -12.844 -52.391 1.00 94.75 488 GLU A CA 1
ATOM 4212 C C . GLU A 1 488 ? 47.775 -12.509 -50.900 1.00 94.75 488 GLU A C 1
ATOM 4214 O O . GLU A 1 488 ? 46.928 -13.109 -50.234 1.00 94.75 488 GLU A O 1
ATOM 4219 N N . LEU A 1 489 ? 48.499 -11.507 -50.385 1.00 94.44 489 LEU A N 1
ATOM 4220 C CA . LEU A 1 489 ? 48.366 -11.031 -49.000 1.00 94.44 489 LEU A CA 1
ATOM 4221 C C . LEU A 1 489 ? 46.944 -10.547 -48.714 1.00 94.44 489 LEU A C 1
ATOM 4223 O O . LEU A 1 489 ? 46.356 -10.876 -47.687 1.00 94.44 489 LEU A O 1
ATOM 4227 N N . LYS A 1 490 ? 46.332 -9.824 -49.659 1.00 94.88 490 LYS A N 1
ATOM 4228 C CA . LYS A 1 490 ? 44.946 -9.368 -49.525 1.00 94.88 490 LYS A CA 1
ATOM 4229 C C . LYS A 1 490 ? 43.958 -10.533 -49.492 1.00 94.88 490 LYS A C 1
ATOM 4231 O O . LYS A 1 490 ? 42.960 -10.456 -48.777 1.00 94.88 490 LYS A O 1
ATOM 4236 N N . ALA A 1 491 ? 44.194 -11.594 -50.261 1.00 95.38 491 ALA A N 1
ATOM 4237 C CA . ALA A 1 491 ? 43.367 -12.797 -50.227 1.00 95.38 491 ALA A CA 1
ATOM 4238 C C . ALA A 1 491 ? 43.532 -13.558 -48.899 1.00 95.38 491 ALA A C 1
ATOM 4240 O O . ALA A 1 491 ? 42.524 -13.928 -48.294 1.00 95.38 491 ALA A O 1
ATOM 4241 N N . LYS A 1 492 ? 44.773 -13.720 -48.417 1.00 95.31 492 LYS A N 1
ATOM 4242 C CA . LYS A 1 492 ? 45.101 -14.355 -47.128 1.00 95.31 492 LYS A CA 1
ATOM 4243 C C . LYS A 1 492 ? 44.490 -13.601 -45.944 1.00 95.31 492 LYS A C 1
ATOM 4245 O O . LYS A 1 492 ? 43.734 -14.197 -45.181 1.00 95.31 492 LYS A O 1
ATOM 4250 N N . SER A 1 493 ? 44.707 -12.288 -45.859 1.00 93.88 493 SER A N 1
ATOM 4251 C CA . SER A 1 493 ? 44.141 -11.431 -44.807 1.00 93.88 493 SER A CA 1
ATOM 4252 C C . SER A 1 493 ? 42.607 -11.482 -44.790 1.00 93.88 493 SER A C 1
ATOM 4254 O O . SER A 1 493 ? 42.005 -11.654 -43.733 1.00 93.88 493 SER A O 1
ATOM 4256 N N . LYS A 1 494 ? 41.951 -11.462 -45.961 1.00 94.38 494 LYS A N 1
ATOM 4257 C CA . LYS A 1 494 ? 40.486 -11.601 -46.052 1.00 94.38 494 LYS A CA 1
ATOM 4258 C C . LYS A 1 494 ? 39.964 -12.968 -45.610 1.00 94.38 494 LYS A C 1
ATOM 4260 O O . LYS A 1 494 ? 38.854 -13.044 -45.087 1.00 94.38 494 LYS A O 1
ATOM 4265 N N . LEU A 1 495 ? 40.696 -14.050 -45.871 1.00 94.25 495 LEU A N 1
ATOM 4266 C CA . LEU A 1 495 ? 40.320 -15.386 -45.395 1.00 94.25 495 LEU A CA 1
ATOM 4267 C C . LEU A 1 495 ? 40.451 -15.472 -43.871 1.00 94.25 495 LEU A C 1
ATOM 4269 O O . LEU A 1 495 ? 39.509 -15.888 -43.203 1.00 94.25 495 LEU A O 1
ATOM 4273 N N . GLN A 1 496 ? 41.565 -14.984 -43.326 1.00 93.19 496 GLN A N 1
ATOM 4274 C CA . GLN A 1 496 ? 41.814 -14.938 -41.887 1.00 93.19 496 GLN A CA 1
ATOM 4275 C C . GLN A 1 496 ? 40.804 -14.048 -41.146 1.00 93.19 496 GLN A C 1
ATOM 4277 O O . GLN A 1 496 ? 40.321 -14.430 -40.080 1.00 93.19 496 GLN A O 1
ATOM 4282 N N . GLU A 1 497 ? 40.441 -12.893 -41.714 1.00 92.56 497 GLU A N 1
ATOM 4283 C CA . GLU A 1 497 ? 39.380 -12.026 -41.192 1.00 92.56 497 GLU A CA 1
ATOM 4284 C C . GLU A 1 497 ? 38.046 -12.778 -41.143 1.00 92.56 497 GLU A C 1
ATOM 4286 O O . GLU A 1 497 ? 37.431 -12.841 -40.082 1.00 92.56 497 GLU A O 1
ATOM 4291 N N . LYS A 1 498 ? 37.648 -13.449 -42.234 1.00 94.31 498 LYS A N 1
ATOM 4292 C CA . LYS A 1 498 ? 36.407 -14.240 -42.278 1.00 94.31 498 LYS A CA 1
ATOM 4293 C C . LYS A 1 498 ? 36.373 -15.378 -41.261 1.00 94.31 498 LYS A C 1
ATOM 4295 O O . LYS A 1 498 ? 35.320 -15.635 -40.681 1.00 94.31 498 LYS A O 1
ATOM 4300 N N . ASP A 1 499 ? 37.473 -16.097 -41.063 1.00 94.31 499 ASP A N 1
ATOM 4301 C CA . ASP A 1 499 ? 37.492 -17.229 -40.131 1.00 94.31 499 ASP A CA 1
ATOM 4302 C C . ASP A 1 499 ? 37.472 -16.766 -38.672 1.00 94.31 499 ASP A C 1
ATOM 4304 O O . ASP A 1 499 ? 36.730 -17.327 -37.860 1.00 94.31 499 ASP A O 1
ATOM 4308 N N . ARG A 1 500 ? 38.179 -15.674 -38.352 1.00 92.94 500 ARG A N 1
ATOM 4309 C CA . ARG A 1 500 ? 38.067 -15.019 -37.043 1.00 92.94 500 ARG A CA 1
ATOM 4310 C C . ARG A 1 500 ? 36.652 -14.457 -36.830 1.00 92.94 500 ARG A C 1
ATOM 4312 O O . ARG A 1 500 ? 36.073 -14.673 -35.769 1.00 92.94 500 ARG A O 1
ATOM 4319 N N . GLU A 1 501 ? 36.050 -13.809 -37.831 1.00 92.19 501 GLU A N 1
ATOM 4320 C CA . GLU A 1 501 ? 34.667 -13.310 -37.766 1.00 92.19 501 GLU A CA 1
ATOM 4321 C C . GLU A 1 501 ? 33.657 -14.426 -37.475 1.00 92.19 501 GLU A C 1
ATOM 4323 O O . GLU A 1 501 ? 32.819 -14.264 -36.585 1.00 92.19 501 GLU A O 1
ATOM 4328 N N . LYS A 1 502 ? 33.762 -15.577 -38.153 1.00 94.75 502 LYS A N 1
ATOM 4329 C CA . LYS A 1 502 ? 32.910 -16.747 -37.882 1.00 94.75 502 LYS A CA 1
ATOM 4330 C C . LYS A 1 502 ? 33.070 -17.258 -36.452 1.00 94.75 502 LYS A C 1
ATOM 4332 O O . LYS A 1 502 ? 32.067 -17.605 -35.830 1.00 94.75 502 LYS A O 1
ATOM 4337 N N . ALA A 1 503 ? 34.295 -17.309 -35.925 1.00 94.38 503 ALA A N 1
ATOM 4338 C CA . ALA A 1 503 ? 34.539 -17.727 -34.544 1.00 94.38 503 ALA A CA 1
ATOM 4339 C C . ALA A 1 503 ? 33.835 -16.787 -33.545 1.00 94.38 503 ALA A C 1
ATOM 4341 O O . ALA A 1 503 ? 33.095 -17.250 -32.677 1.00 94.38 503 ALA A O 1
ATOM 4342 N N . TYR A 1 504 ? 33.946 -15.467 -33.735 1.00 92.81 504 TYR A N 1
ATOM 4343 C CA . TYR A 1 504 ? 33.216 -14.493 -32.913 1.00 92.81 504 TYR A CA 1
ATOM 4344 C C . TYR A 1 504 ? 31.698 -14.607 -33.054 1.00 92.81 504 TYR A C 1
ATOM 4346 O O . TYR A 1 504 ? 30.973 -14.468 -32.071 1.00 92.81 504 TYR A O 1
ATOM 4354 N N . GLU A 1 505 ? 31.184 -14.857 -34.258 1.00 91.44 505 GLU A N 1
ATOM 4355 C CA . GLU A 1 505 ? 29.749 -15.065 -34.463 1.00 91.44 505 GLU A CA 1
ATOM 4356 C C . GLU A 1 505 ? 29.231 -16.310 -33.736 1.00 91.44 505 GLU A C 1
ATOM 4358 O O . GLU A 1 505 ? 28.119 -16.293 -33.202 1.00 91.44 505 GLU A O 1
ATOM 4363 N N . GLN A 1 506 ? 30.024 -17.381 -33.665 1.00 95.81 506 GLN A N 1
ATOM 4364 C CA . GLN A 1 506 ? 29.682 -18.573 -32.889 1.00 95.81 506 GLN A CA 1
ATOM 4365 C C . GLN A 1 506 ? 29.619 -18.272 -31.386 1.00 95.81 506 GLN A C 1
ATOM 4367 O O . GLN A 1 506 ? 28.638 -18.645 -30.737 1.00 95.81 506 GLN A O 1
ATOM 4372 N N . GLU A 1 507 ? 30.597 -17.545 -30.843 1.00 95.50 507 GLU A N 1
ATOM 4373 C CA . GLU A 1 507 ? 30.597 -17.116 -29.437 1.00 95.50 507 GLU A CA 1
ATOM 4374 C C . GLU A 1 507 ? 29.423 -16.180 -29.119 1.00 95.50 507 GLU A C 1
ATOM 4376 O O . GLU A 1 507 ? 28.732 -16.349 -28.113 1.00 95.50 507 GLU A O 1
ATOM 4381 N N . LEU A 1 508 ? 29.126 -15.227 -30.007 1.00 92.06 508 LEU A N 1
ATOM 4382 C CA . LEU A 1 508 ? 27.997 -14.314 -29.841 1.00 92.06 508 LEU A CA 1
ATOM 4383 C C . LEU A 1 508 ? 26.661 -15.074 -29.854 1.00 92.06 508 LEU A C 1
ATOM 4385 O O . LEU A 1 508 ? 25.777 -14.813 -29.036 1.00 92.06 508 LEU A O 1
ATOM 4389 N N . ASN A 1 509 ? 26.522 -16.063 -30.740 1.00 94.94 509 ASN A N 1
ATOM 4390 C CA . ASN A 1 509 ? 25.364 -16.953 -30.767 1.00 94.94 509 ASN A CA 1
ATOM 4391 C C . ASN A 1 509 ? 25.250 -17.804 -29.494 1.00 94.94 509 ASN A C 1
ATOM 4393 O O . ASN A 1 509 ? 24.132 -18.054 -29.035 1.00 94.94 509 ASN A O 1
ATOM 4397 N N . TYR A 1 510 ? 26.369 -18.235 -28.908 1.00 96.44 510 TYR A N 1
ATOM 4398 C CA . TYR A 1 510 ? 26.381 -18.923 -27.617 1.00 96.44 510 TYR A CA 1
ATOM 4399 C C . TYR A 1 510 ? 25.875 -18.010 -26.491 1.00 96.44 510 TYR A C 1
ATOM 4401 O O . TYR A 1 510 ? 24.947 -18.394 -25.780 1.00 96.44 510 TYR A O 1
ATOM 4409 N N . LEU A 1 511 ? 26.368 -16.770 -26.401 1.00 96.00 511 LEU A N 1
ATOM 4410 C CA . LEU A 1 511 ? 25.872 -15.787 -25.429 1.00 96.00 511 LEU A CA 1
ATOM 4411 C C . LEU A 1 511 ? 24.373 -15.513 -25.613 1.00 96.00 511 LEU A C 1
ATOM 4413 O O . LEU A 1 511 ? 23.631 -15.407 -24.639 1.00 96.00 511 LEU A O 1
ATOM 4417 N N . LEU A 1 512 ? 23.876 -15.436 -26.848 1.00 94.88 512 LEU A N 1
ATOM 4418 C CA . LEU A 1 512 ? 22.438 -15.278 -27.092 1.00 94.88 512 LEU A CA 1
ATOM 4419 C C . LEU A 1 512 ? 21.617 -16.486 -26.608 1.00 94.88 512 LEU A C 1
ATOM 4421 O O . LEU A 1 512 ? 20.481 -16.302 -26.163 1.00 94.88 512 LEU A O 1
ATOM 4425 N N . LYS A 1 513 ? 22.165 -17.707 -26.672 1.00 97.12 513 LYS A N 1
ATOM 4426 C CA . LYS A 1 513 ? 21.539 -18.905 -26.087 1.00 97.12 513 LYS A CA 1
ATOM 4427 C C . LYS A 1 513 ? 21.574 -18.867 -24.557 1.00 97.12 513 LYS A C 1
ATOM 4429 O O . LYS A 1 513 ? 20.539 -19.135 -23.953 1.00 97.12 513 LYS A O 1
ATOM 4434 N N . GLU A 1 514 ? 22.695 -18.470 -23.951 1.00 96.88 514 GLU A N 1
ATOM 4435 C CA . GLU A 1 514 ? 22.833 -18.280 -22.495 1.00 96.88 514 GLU A CA 1
ATOM 4436 C C . GLU A 1 514 ? 21.787 -17.281 -21.975 1.00 96.88 514 GLU A C 1
ATOM 4438 O O . GLU A 1 514 ? 21.072 -17.564 -21.018 1.00 96.88 514 GLU A O 1
ATOM 4443 N N . ARG A 1 515 ? 21.573 -16.159 -22.676 1.00 97.06 515 ARG A N 1
ATOM 4444 C CA . ARG A 1 515 ? 20.504 -15.210 -22.326 1.00 97.06 515 ARG A CA 1
ATOM 4445 C C . ARG A 1 515 ? 19.115 -15.839 -22.343 1.00 97.06 515 ARG A C 1
ATOM 4447 O O . ARG A 1 515 ? 18.318 -15.565 -21.450 1.00 97.06 515 ARG A O 1
ATOM 4454 N N . ARG A 1 516 ? 18.796 -16.634 -23.370 1.00 96.31 516 ARG A N 1
ATOM 4455 C CA . ARG A 1 516 ? 17.495 -17.321 -23.436 1.00 96.31 516 ARG A CA 1
ATOM 4456 C C . ARG A 1 516 ? 17.330 -18.282 -22.265 1.00 96.31 516 ARG A C 1
ATOM 4458 O O . ARG A 1 516 ? 16.254 -18.314 -21.689 1.00 96.31 516 ARG A O 1
ATOM 4465 N N . GLN A 1 517 ? 18.389 -18.998 -21.889 1.00 96.94 517 GLN A N 1
ATOM 4466 C CA . GLN A 1 517 ? 18.375 -19.870 -20.715 1.00 96.94 517 GLN A CA 1
ATOM 4467 C C . GLN A 1 517 ? 18.108 -19.078 -19.431 1.00 96.94 517 GLN A C 1
ATOM 4469 O O . GLN A 1 517 ? 17.190 -19.443 -18.710 1.00 96.94 517 GLN A O 1
ATOM 4474 N N . ILE A 1 518 ? 18.790 -17.947 -19.209 1.00 96.00 518 ILE A N 1
ATOM 4475 C CA . ILE A 1 518 ? 18.535 -17.055 -18.061 1.00 96.00 518 ILE A CA 1
ATOM 4476 C C . ILE A 1 518 ? 17.070 -16.583 -18.037 1.00 96.00 518 ILE A C 1
ATOM 4478 O O . ILE A 1 518 ? 16.420 -16.599 -16.990 1.00 96.00 518 ILE A O 1
ATOM 4482 N N . GLU A 1 519 ? 16.528 -16.173 -19.188 1.00 95.62 519 GLU A N 1
ATOM 4483 C CA . GLU A 1 519 ? 15.130 -15.740 -19.295 1.00 95.62 519 GLU A CA 1
ATOM 4484 C C . GLU A 1 519 ? 14.146 -16.894 -19.029 1.00 95.62 519 GLU A C 1
ATOM 4486 O O . GLU A 1 519 ? 13.105 -16.683 -18.404 1.00 95.62 519 GLU A O 1
ATOM 4491 N N . ASP A 1 520 ? 14.451 -18.108 -19.487 1.00 95.44 520 ASP A N 1
ATOM 4492 C CA . ASP A 1 520 ? 13.611 -19.289 -19.289 1.00 95.44 520 ASP A CA 1
ATOM 4493 C C . ASP A 1 520 ? 13.700 -19.833 -17.854 1.00 95.44 520 ASP A C 1
ATOM 4495 O O . ASP A 1 520 ? 12.673 -20.210 -17.292 1.00 95.44 520 ASP A O 1
ATOM 4499 N N . ASP A 1 521 ? 14.872 -19.797 -17.219 1.00 94.44 521 ASP A N 1
ATOM 4500 C CA . ASP A 1 521 ? 15.057 -20.105 -15.796 1.00 94.44 521 ASP A CA 1
ATOM 4501 C C . ASP A 1 521 ? 14.286 -19.128 -14.915 1.00 94.44 521 ASP A C 1
ATOM 4503 O O . ASP A 1 521 ? 13.582 -19.540 -13.991 1.00 94.44 521 ASP A O 1
ATOM 4507 N N . TRP A 1 522 ? 14.328 -17.836 -15.244 1.00 95.31 522 TRP A N 1
ATOM 4508 C CA . TRP A 1 522 ? 13.528 -16.839 -14.546 1.00 95.31 522 TRP A CA 1
ATOM 4509 C C . TRP A 1 522 ? 12.026 -17.060 -14.734 1.00 95.31 522 TRP A C 1
ATOM 4511 O O . TRP A 1 522 ? 11.272 -16.954 -13.765 1.00 95.31 522 TRP A O 1
ATOM 4521 N N . LYS A 1 523 ? 11.564 -17.405 -15.945 1.00 94.19 523 LYS A N 1
ATOM 4522 C CA . LYS A 1 523 ? 10.151 -17.756 -16.178 1.00 94.19 523 LYS A CA 1
ATOM 4523 C C . LYS A 1 523 ? 9.743 -18.983 -15.373 1.00 94.19 523 LYS A C 1
ATOM 4525 O O . LYS A 1 523 ? 8.745 -18.899 -14.666 1.00 94.19 523 LYS A O 1
ATOM 4530 N N . ARG A 1 524 ? 10.526 -20.067 -15.414 1.00 93.88 524 ARG A N 1
ATOM 4531 C CA . ARG A 1 524 ? 10.278 -21.284 -14.625 1.00 93.88 524 ARG A CA 1
ATOM 4532 C C . ARG A 1 524 ? 10.221 -20.980 -13.134 1.00 93.88 524 ARG A C 1
ATOM 4534 O O . ARG A 1 524 ? 9.278 -21.374 -12.457 1.00 93.88 524 ARG A O 1
ATOM 4541 N N . GLY A 1 525 ? 11.190 -20.222 -12.630 1.00 92.81 525 GLY A N 1
ATOM 4542 C CA . GLY A 1 525 ? 11.232 -19.808 -11.234 1.00 92.81 525 GLY A CA 1
ATOM 4543 C C . GLY A 1 525 ? 10.042 -18.924 -10.841 1.00 92.81 525 GLY A C 1
ATOM 4544 O O . GLY A 1 525 ? 9.476 -19.070 -9.759 1.00 92.81 525 GLY A O 1
ATOM 4545 N N . ARG A 1 526 ? 9.592 -18.050 -11.745 1.00 91.12 526 ARG A N 1
ATOM 4546 C CA . ARG A 1 526 ? 8.404 -17.215 -11.547 1.00 91.12 526 ARG A CA 1
ATOM 4547 C C . ARG A 1 526 ? 7.102 -18.012 -11.590 1.00 91.12 526 ARG A C 1
ATOM 4549 O O . ARG A 1 526 ? 6.189 -17.680 -10.840 1.00 91.12 526 ARG A O 1
ATOM 4556 N N . GLU A 1 527 ? 6.999 -19.006 -12.464 1.00 89.81 527 GLU A N 1
ATOM 4557 C CA . GLU A 1 527 ? 5.855 -19.917 -12.556 1.00 89.81 527 GLU A CA 1
ATOM 4558 C C . GLU A 1 527 ? 5.766 -20.785 -11.301 1.00 89.81 527 GLU A C 1
ATOM 4560 O O . GLU A 1 527 ? 4.729 -20.772 -10.645 1.00 89.81 527 GLU A O 1
ATOM 4565 N N . ALA A 1 528 ? 6.877 -21.388 -10.867 1.00 88.94 528 ALA A N 1
ATOM 4566 C CA . ALA A 1 528 ? 6.954 -22.121 -9.604 1.00 88.94 528 ALA A CA 1
ATOM 4567 C C . ALA A 1 528 ? 6.583 -21.236 -8.396 1.00 88.94 528 ALA A C 1
ATOM 4569 O O . ALA A 1 528 ? 5.833 -21.647 -7.514 1.00 88.94 528 ALA A O 1
ATOM 4570 N N . ALA A 1 529 ? 7.032 -19.974 -8.379 1.00 85.56 529 ALA A N 1
ATOM 4571 C CA . ALA A 1 529 ? 6.634 -18.999 -7.360 1.00 85.56 529 ALA A CA 1
ATOM 4572 C C . ALA A 1 529 ? 5.203 -18.448 -7.546 1.00 85.56 529 ALA A C 1
ATOM 4574 O O . ALA A 1 529 ? 4.691 -17.741 -6.674 1.00 85.56 529 ALA A O 1
ATOM 4575 N N . GLY A 1 530 ? 4.576 -18.684 -8.699 1.00 76.12 530 GLY A N 1
ATOM 4576 C CA . GLY A 1 530 ? 3.241 -18.220 -9.077 1.00 76.12 530 GLY A CA 1
ATOM 4577 C C . GLY A 1 530 ? 2.141 -19.260 -8.861 1.00 76.12 530 GLY A C 1
ATOM 4578 O O . GLY A 1 530 ? 0.985 -18.871 -8.710 1.00 76.12 530 GLY A O 1
ATOM 4579 N N . GLU A 1 531 ? 2.498 -20.545 -8.814 1.00 77.62 531 GLU A N 1
ATOM 4580 C CA . GLU A 1 531 ? 1.608 -21.664 -8.472 1.00 77.62 531 GLU A CA 1
ATOM 4581 C C . GLU A 1 531 ? 1.249 -21.720 -6.982 1.00 77.62 531 GLU A C 1
ATOM 4583 O O . GLU A 1 531 ? 0.274 -22.373 -6.604 1.00 77.62 531 GLU A O 1
ATOM 4588 N N . ALA A 1 532 ? 1.981 -20.991 -6.133 1.00 72.00 532 ALA A N 1
ATOM 4589 C CA . ALA A 1 532 ? 1.581 -20.760 -4.752 1.00 72.00 532 ALA A CA 1
ATOM 4590 C C . ALA A 1 532 ? 0.146 -20.187 -4.698 1.00 72.00 532 ALA A C 1
ATOM 4592 O O . ALA A 1 532 ? -0.217 -19.380 -5.566 1.00 72.00 532 ALA A O 1
ATOM 4593 N N . PRO A 1 533 ? -0.678 -20.590 -3.701 1.00 70.19 533 PRO A N 1
ATOM 4594 C CA . PRO A 1 533 ? -2.052 -20.119 -3.557 1.00 70.19 533 PRO A CA 1
ATOM 4595 C C . PRO A 1 533 ? -2.054 -18.609 -3.700 1.00 70.19 533 PRO A C 1
ATOM 4597 O O . PRO A 1 533 ? -1.309 -17.906 -3.013 1.00 70.19 533 PRO A O 1
ATOM 4600 N N . SER A 1 534 ? -2.820 -18.131 -4.678 1.00 73.69 534 SER A N 1
ATOM 4601 C CA . SER A 1 534 ? -2.646 -16.781 -5.179 1.00 73.69 534 SER A CA 1
ATOM 4602 C C . SER A 1 534 ? -2.771 -15.805 -4.012 1.00 73.69 534 SER A C 1
ATOM 4604 O O . SER A 1 534 ? -3.562 -16.031 -3.098 1.00 73.69 534 SER A O 1
ATOM 4606 N N . GLY A 1 535 ? -2.049 -14.681 -4.027 1.00 79.31 535 GLY A N 1
ATOM 4607 C CA . GLY A 1 535 ? -2.177 -13.688 -2.945 1.00 79.31 535 GLY A CA 1
ATOM 4608 C C . GLY A 1 535 ? -3.633 -13.264 -2.670 1.00 79.31 535 GLY A C 1
ATOM 4609 O O . GLY A 1 535 ? -3.954 -12.821 -1.577 1.00 79.31 535 GLY A O 1
ATOM 4610 N N . LYS A 1 536 ? -4.543 -13.480 -3.632 1.00 85.31 536 LYS A N 1
ATOM 4611 C CA . LYS A 1 536 ? -5.989 -13.298 -3.466 1.00 85.31 536 LYS A CA 1
ATOM 4612 C C . LYS A 1 536 ? -6.637 -14.340 -2.558 1.00 85.31 536 LYS A C 1
ATOM 4614 O O . LYS A 1 536 ? -7.554 -13.971 -1.841 1.00 85.31 536 LYS A O 1
ATOM 4619 N N . ASP A 1 537 ? -6.193 -15.590 -2.596 1.00 88.50 537 ASP A N 1
ATOM 4620 C CA . ASP A 1 537 ? -6.710 -16.672 -1.755 1.00 88.50 537 ASP A CA 1
ATOM 4621 C C . ASP A 1 537 ? -6.267 -16.459 -0.304 1.00 88.50 537 ASP A C 1
ATOM 4623 O O . ASP A 1 537 ? -7.092 -16.525 0.603 1.00 88.50 537 ASP A O 1
ATOM 4627 N N . LYS A 1 538 ? -4.999 -16.079 -0.080 1.00 89.38 538 LYS A N 1
ATOM 4628 C CA . LYS A 1 538 ? -4.504 -15.660 1.246 1.00 89.38 538 LYS A CA 1
ATOM 4629 C C . LYS A 1 538 ? -5.242 -14.415 1.762 1.00 89.38 538 LYS A C 1
ATOM 4631 O O . LYS A 1 538 ? -5.654 -14.372 2.919 1.00 89.38 538 LYS A O 1
ATOM 4636 N N . GLU A 1 539 ? -5.482 -13.421 0.903 1.00 88.50 539 GLU A N 1
ATOM 4637 C CA . GLU A 1 539 ? -6.248 -12.223 1.275 1.00 88.50 539 GLU A CA 1
ATOM 4638 C C . GLU A 1 539 ? -7.733 -12.525 1.539 1.00 88.50 539 GLU A C 1
ATOM 4640 O O . GLU A 1 539 ? -8.347 -11.901 2.404 1.00 88.50 539 GLU A O 1
ATOM 4645 N N . GLN A 1 540 ? -8.324 -13.475 0.812 1.00 92.94 540 GLN A N 1
ATOM 4646 C CA . GLN A 1 540 ? -9.692 -13.919 1.053 1.00 92.94 540 GLN A CA 1
ATOM 4647 C C . GLN A 1 540 ? -9.796 -14.656 2.390 1.00 92.94 540 GLN A C 1
ATOM 4649 O O . GLN A 1 540 ? -10.646 -14.280 3.193 1.00 92.94 540 GLN A O 1
ATOM 4654 N N . LYS A 1 541 ? -8.884 -15.594 2.679 1.00 93.75 541 LYS A N 1
ATOM 4655 C CA . LYS A 1 541 ? -8.796 -16.248 3.994 1.00 93.75 541 LYS A CA 1
ATOM 4656 C C . LYS A 1 541 ? -8.665 -15.227 5.120 1.00 93.75 541 LYS A C 1
ATOM 4658 O O . LYS A 1 541 ? -9.377 -15.309 6.108 1.00 93.75 541 LYS A O 1
ATOM 4663 N N . ARG A 1 542 ? -7.830 -14.195 4.951 1.00 92.50 542 ARG A N 1
ATOM 4664 C CA . ARG A 1 542 ? -7.711 -13.109 5.937 1.00 92.50 542 ARG A CA 1
ATOM 4665 C C . ARG A 1 542 ? -9.045 -12.397 6.195 1.00 92.50 542 ARG A C 1
ATOM 4667 O O . ARG A 1 542 ? -9.353 -12.110 7.343 1.00 92.50 542 ARG A O 1
ATOM 4674 N N . LYS A 1 543 ? -9.847 -12.141 5.155 1.00 93.31 543 LYS A N 1
ATOM 4675 C CA . LYS A 1 543 ? -11.184 -11.527 5.292 1.00 93.31 543 LYS A CA 1
ATOM 4676 C C . LYS A 1 543 ? -12.197 -12.459 5.955 1.00 93.31 543 LYS A C 1
ATOM 4678 O O . LYS A 1 543 ? -13.080 -11.977 6.660 1.00 93.31 543 LYS A O 1
ATOM 4683 N N . GLU A 1 544 ? -12.088 -13.760 5.705 1.00 96.25 544 GLU A N 1
ATOM 4684 C CA . GLU A 1 544 ? -12.897 -14.783 6.370 1.00 96.25 544 GLU A CA 1
ATOM 4685 C C . GLU A 1 544 ? -12.579 -14.801 7.875 1.00 96.25 544 GLU A C 1
ATOM 4687 O O . GLU A 1 544 ? -13.495 -14.611 8.672 1.00 96.25 544 GLU A O 1
ATOM 4692 N N . LEU A 1 545 ? -11.294 -14.847 8.251 1.00 96.25 545 LEU A N 1
ATOM 4693 C CA . LEU A 1 545 ? -10.849 -14.759 9.650 1.00 96.25 545 LEU A CA 1
ATOM 4694 C C . LEU A 1 545 ? -11.263 -13.432 10.316 1.00 96.25 545 LEU A C 1
ATOM 4696 O O . LEU A 1 545 ? -11.760 -13.435 11.437 1.00 96.25 545 LEU A O 1
ATOM 4700 N N . ASP A 1 546 ? -11.140 -12.294 9.620 1.00 95.00 546 ASP A N 1
ATOM 4701 C CA . ASP A 1 546 ? -11.599 -10.988 10.131 1.00 95.00 546 ASP A CA 1
ATOM 4702 C C . ASP A 1 546 ? -13.115 -10.967 10.399 1.00 95.00 546 ASP A C 1
ATOM 4704 O O . ASP A 1 546 ? -13.586 -10.322 11.337 1.00 95.00 546 ASP A O 1
ATOM 4708 N N . SER A 1 547 ? -13.894 -11.663 9.569 1.00 96.12 547 SER A N 1
ATOM 4709 C CA . SER A 1 547 ? -15.345 -11.764 9.747 1.00 96.12 547 SER A CA 1
ATOM 4710 C C . SER A 1 547 ? -15.700 -12.658 10.935 1.00 96.12 547 SER A C 1
ATOM 4712 O O . SER A 1 547 ? -16.648 -12.357 11.657 1.00 96.12 547 SER A O 1
ATOM 4714 N N . GLU A 1 548 ? -14.934 -13.726 11.155 1.00 96.69 548 GLU A N 1
ATOM 4715 C CA . GLU A 1 548 ? -15.102 -14.638 12.287 1.00 96.69 548 GLU A CA 1
ATOM 4716 C C . GLU A 1 548 ? -14.754 -13.965 13.621 1.00 96.69 548 GLU A C 1
ATOM 4718 O O . GLU A 1 548 ? -15.556 -14.023 14.552 1.00 96.69 548 GLU A O 1
ATOM 4723 N N . ILE A 1 549 ? -13.645 -13.213 13.677 1.00 96.19 549 ILE A N 1
ATOM 4724 C CA . ILE A 1 549 ? -13.300 -12.362 14.830 1.00 96.19 549 ILE A CA 1
ATOM 4725 C C . ILE A 1 549 ? -14.461 -11.423 15.149 1.00 96.19 549 ILE A C 1
ATOM 4727 O O . ILE A 1 549 ? -14.940 -11.398 16.278 1.00 96.19 549 ILE A O 1
ATOM 4731 N N . LYS A 1 550 ? -14.977 -10.713 14.140 1.00 96.19 550 LYS A N 1
ATOM 4732 C CA . LYS A 1 550 ? -16.075 -9.760 14.328 1.00 96.19 550 LYS A CA 1
ATOM 4733 C C . LYS A 1 550 ? -17.364 -10.420 14.827 1.00 96.19 550 LYS A C 1
ATOM 4735 O O . LYS A 1 550 ? -18.132 -9.793 15.552 1.00 96.19 550 LYS A O 1
ATOM 4740 N N . ASN A 1 551 ? -17.641 -11.657 14.419 1.00 96.56 551 ASN A N 1
ATOM 4741 C CA . ASN A 1 551 ? -18.798 -12.400 14.916 1.00 96.56 551 ASN A CA 1
ATOM 4742 C C . ASN A 1 551 ? -18.611 -12.802 16.386 1.00 96.56 551 ASN A C 1
ATOM 4744 O O . ASN A 1 551 ? -19.546 -12.644 17.168 1.00 96.56 551 ASN A O 1
ATOM 4748 N N . ASN A 1 552 ? -17.411 -13.241 16.775 1.00 96.31 552 ASN A N 1
ATOM 4749 C CA . ASN A 1 552 ? -17.095 -13.562 18.169 1.00 96.31 552 ASN A CA 1
ATOM 4750 C C . ASN A 1 552 ? -17.111 -12.312 19.064 1.00 96.31 552 ASN A C 1
ATOM 4752 O O . ASN A 1 552 ? -17.646 -12.364 20.167 1.00 96.31 552 ASN A O 1
ATOM 4756 N N . GLU A 1 553 ? -16.595 -11.177 18.583 1.00 96.00 553 GLU A N 1
ATOM 4757 C CA . GLU A 1 553 ? -16.663 -9.888 19.286 1.00 96.00 553 GLU A CA 1
ATOM 4758 C C . GLU A 1 553 ? -18.115 -9.471 19.546 1.00 96.00 553 GLU A C 1
ATOM 4760 O O . GLU A 1 553 ? -18.464 -9.143 20.677 1.00 96.00 553 GLU A O 1
ATOM 4765 N N . LYS A 1 554 ? -18.990 -9.572 18.537 1.00 96.06 554 LYS A N 1
ATOM 4766 C CA . LYS A 1 554 ? -20.427 -9.303 18.705 1.00 96.06 554 LYS A CA 1
ATOM 4767 C C . LYS A 1 554 ? -21.090 -10.246 19.705 1.00 96.06 554 LYS A C 1
ATOM 4769 O O . LYS A 1 554 ? -21.894 -9.799 20.514 1.00 96.06 554 LYS A O 1
ATOM 4774 N N . ALA A 1 555 ? -20.753 -11.534 19.673 1.00 96.62 555 ALA A N 1
ATOM 4775 C CA . ALA A 1 555 ? -21.280 -12.494 20.638 1.00 96.62 555 ALA A CA 1
ATOM 4776 C C . ALA A 1 555 ? -20.855 -12.137 22.077 1.00 96.62 555 ALA A C 1
ATOM 4778 O O . ALA A 1 555 ? -21.670 -12.206 22.993 1.00 96.62 555 ALA A O 1
ATOM 4779 N N . ILE A 1 556 ? -19.616 -11.672 22.278 1.00 96.88 556 ILE A N 1
ATOM 4780 C CA . ILE A 1 556 ? -19.154 -11.153 23.575 1.00 96.88 556 ILE A CA 1
ATOM 4781 C C . ILE A 1 556 ? -19.932 -9.885 23.967 1.00 96.88 556 ILE A C 1
ATOM 4783 O O . ILE A 1 556 ? -20.391 -9.776 25.106 1.00 96.88 556 ILE A O 1
ATOM 4787 N N . GLU A 1 557 ? -20.124 -8.946 23.035 1.00 95.50 557 GLU A N 1
ATOM 4788 C CA . GLU A 1 557 ? -20.919 -7.730 23.261 1.00 95.50 557 GLU A CA 1
ATOM 4789 C C . GLU A 1 557 ? -22.367 -8.044 23.672 1.00 95.50 557 GLU A C 1
ATOM 4791 O O . GLU A 1 557 ? -22.904 -7.358 24.537 1.00 95.50 557 GLU A O 1
ATOM 4796 N N . GLU A 1 558 ? -22.983 -9.096 23.123 1.00 96.50 558 GLU A N 1
ATOM 4797 C CA . GLU A 1 558 ? -24.332 -9.554 23.491 1.00 96.50 558 GLU A CA 1
ATOM 4798 C C . GLU A 1 558 ? -24.394 -10.262 24.860 1.00 96.50 558 GLU A C 1
ATOM 4800 O O . GLU A 1 558 ? -25.436 -10.239 25.525 1.00 96.50 558 GLU A O 1
ATOM 4805 N N . LEU A 1 559 ? -23.300 -10.889 25.308 1.00 96.81 559 LEU A N 1
ATOM 4806 C CA . LEU A 1 559 ? -23.219 -11.577 26.605 1.00 96.81 559 LEU A CA 1
ATOM 4807 C C . LEU A 1 559 ? -22.944 -10.615 27.772 1.00 96.81 559 LEU A C 1
ATOM 4809 O O . LEU A 1 559 ? -23.503 -10.794 28.856 1.00 96.81 559 LEU A O 1
ATOM 4813 N N . ASN A 1 560 ? -22.159 -9.559 27.555 1.00 94.94 560 ASN A N 1
ATOM 4814 C CA . ASN A 1 560 ? -21.849 -8.544 28.570 1.00 94.94 560 ASN A CA 1
ATOM 4815 C C . ASN A 1 560 ? -23.078 -7.920 29.273 1.00 94.94 560 ASN A C 1
ATOM 4817 O O . ASN A 1 560 ? -23.089 -7.873 30.506 1.00 94.94 560 ASN A O 1
ATOM 4821 N N . PRO A 1 561 ? -24.146 -7.474 28.576 1.00 96.00 561 PRO A N 1
ATOM 4822 C CA . PRO A 1 561 ? -25.328 -6.932 29.244 1.00 96.00 561 PRO A CA 1
ATOM 4823 C C . PRO A 1 561 ? -26.085 -7.998 30.044 1.00 96.00 561 PRO A C 1
ATOM 4825 O O . PRO A 1 561 ? -26.702 -7.666 31.055 1.00 96.00 561 PRO A O 1
ATOM 4828 N N . LYS A 1 562 ? -26.019 -9.278 29.644 1.00 96.75 562 LYS A N 1
ATOM 4829 C CA . LYS A 1 562 ? -26.617 -10.382 30.411 1.00 96.75 562 LYS A CA 1
ATOM 4830 C C . LYS A 1 562 ? -25.873 -10.600 31.727 1.00 96.75 562 LYS A C 1
ATOM 4832 O O . LYS A 1 562 ? -26.526 -10.788 32.748 1.00 96.75 562 LYS A O 1
ATOM 4837 N N . ILE A 1 563 ? -24.541 -10.510 31.722 1.00 96.00 563 ILE A N 1
ATOM 4838 C CA . ILE A 1 563 ? -23.729 -10.546 32.949 1.00 96.00 563 ILE A CA 1
ATOM 4839 C C . ILE A 1 563 ? -24.081 -9.364 33.854 1.00 96.00 563 ILE A C 1
ATOM 4841 O O . ILE A 1 563 ? -24.423 -9.582 35.011 1.00 96.00 563 ILE A O 1
ATOM 4845 N N . ALA A 1 564 ? -24.121 -8.142 33.316 1.00 94.88 564 ALA A N 1
ATOM 4846 C CA . ALA A 1 564 ? -24.479 -6.955 34.095 1.00 94.88 564 ALA A CA 1
ATOM 4847 C C . ALA A 1 564 ? -25.901 -7.036 34.687 1.00 94.88 564 ALA A C 1
ATOM 4849 O O . ALA A 1 564 ? -26.154 -6.554 35.789 1.00 94.88 564 ALA A O 1
ATOM 4850 N N . ALA A 1 565 ? -26.849 -7.657 33.976 1.00 95.81 565 ALA A N 1
ATOM 4851 C CA . ALA A 1 565 ? -28.187 -7.916 34.504 1.00 95.81 565 ALA A CA 1
ATOM 4852 C C . ALA A 1 565 ? -28.172 -8.942 35.651 1.00 95.81 565 ALA A C 1
ATOM 4854 O O . ALA A 1 565 ? -28.923 -8.786 36.614 1.00 95.81 565 ALA A O 1
ATOM 4855 N N . LYS A 1 566 ? -27.314 -9.969 35.574 1.00 96.25 566 LYS A N 1
ATOM 4856 C CA . LYS A 1 566 ? -27.122 -10.937 36.664 1.00 96.25 566 LYS A CA 1
ATOM 4857 C C . LYS A 1 566 ? -26.433 -10.310 37.871 1.00 96.25 566 LYS A C 1
ATOM 4859 O O . LYS A 1 566 ? -26.857 -10.597 38.981 1.00 96.25 566 LYS A O 1
ATOM 4864 N N . ASP A 1 567 ? -25.479 -9.405 37.668 1.00 95.38 567 ASP A N 1
ATOM 4865 C CA . ASP A 1 567 ? -24.845 -8.638 38.750 1.00 95.38 567 ASP A CA 1
ATOM 4866 C C . ASP A 1 567 ? -25.867 -7.811 39.533 1.00 95.38 567 ASP A C 1
ATOM 4868 O O . ASP A 1 567 ? -25.967 -7.942 40.748 1.00 95.38 567 ASP A O 1
ATOM 4872 N N . LYS A 1 568 ? -26.732 -7.067 38.834 1.00 96.25 568 LYS A N 1
ATOM 4873 C CA . LYS A 1 568 ? -27.824 -6.318 39.480 1.00 96.25 568 LYS A CA 1
ATOM 4874 C C . LYS A 1 568 ? -28.800 -7.221 40.238 1.00 96.25 568 LYS A C 1
ATOM 4876 O O . LYS A 1 568 ? -29.324 -6.835 41.279 1.00 96.25 568 LYS A O 1
ATOM 4881 N N . ALA A 1 569 ? -29.080 -8.415 39.711 1.00 95.88 569 ALA A N 1
ATOM 4882 C CA . ALA A 1 569 ? -29.941 -9.383 40.386 1.00 95.88 569 ALA A CA 1
ATOM 4883 C C . ALA A 1 569 ? -29.280 -9.950 41.654 1.00 95.88 569 ALA A C 1
ATOM 4885 O O . ALA A 1 569 ? -29.962 -10.131 42.658 1.00 95.88 569 ALA A O 1
ATOM 4886 N N . ILE A 1 570 ? -27.968 -10.194 41.615 1.00 96.12 570 ILE A N 1
ATOM 4887 C CA . ILE A 1 570 ? -27.160 -10.616 42.765 1.00 96.12 570 ILE A CA 1
ATOM 4888 C C . ILE A 1 570 ? -27.192 -9.532 43.851 1.00 96.12 570 ILE A C 1
ATOM 4890 O O . ILE A 1 570 ? -27.627 -9.828 44.959 1.00 96.12 570 ILE A O 1
ATOM 4894 N N . GLU A 1 571 ? -26.892 -8.273 43.516 1.00 95.81 571 GLU A N 1
ATOM 4895 C CA . GLU A 1 571 ? -26.937 -7.136 44.458 1.00 95.81 571 GLU A CA 1
ATOM 4896 C C . GLU A 1 571 ? -28.338 -6.947 45.083 1.00 95.81 571 GLU A C 1
ATOM 4898 O O . GLU A 1 571 ? -28.502 -6.703 46.283 1.00 95.81 571 GLU A O 1
ATOM 4903 N N . SER A 1 572 ? -29.395 -7.107 44.278 1.00 95.56 572 SER A N 1
ATOM 4904 C CA . SER A 1 572 ? -30.782 -7.061 44.758 1.00 95.56 572 SER A CA 1
ATOM 4905 C C . SER A 1 572 ? -31.118 -8.205 45.721 1.00 95.56 572 SER A C 1
ATOM 4907 O O . SER A 1 572 ? -31.937 -8.014 46.625 1.00 95.56 572 SER A O 1
ATOM 4909 N N . LEU A 1 573 ? -30.563 -9.399 45.508 1.00 96.19 573 LEU A N 1
ATOM 4910 C CA . LEU A 1 573 ? -30.784 -10.549 46.383 1.00 96.19 573 LEU A CA 1
ATOM 4911 C C . LEU A 1 573 ? -29.991 -10.404 47.681 1.00 96.19 573 LEU A C 1
ATOM 4913 O O . LEU A 1 573 ? -30.563 -10.635 48.741 1.00 96.19 573 LEU A O 1
ATOM 4917 N N . GLU A 1 574 ? -28.738 -9.956 47.612 1.00 95.75 574 GLU A N 1
ATOM 4918 C CA . GLU A 1 574 ? -27.887 -9.689 48.780 1.00 95.75 574 GLU A CA 1
ATOM 4919 C C . GLU A 1 574 ? -28.525 -8.646 49.705 1.00 95.75 574 GLU A C 1
ATOM 4921 O O . GLU A 1 574 ? -28.742 -8.922 50.881 1.00 95.75 574 GLU A O 1
ATOM 4926 N N . SER A 1 575 ? -28.969 -7.510 49.158 1.00 96.19 575 SER A N 1
ATOM 4927 C CA . SER A 1 575 ? -29.683 -6.485 49.940 1.00 96.19 575 SER A CA 1
ATOM 4928 C C . SER A 1 575 ? -31.029 -6.963 50.503 1.00 96.19 575 SER A C 1
ATOM 4930 O O . SER A 1 575 ? -31.495 -6.464 51.528 1.00 96.19 575 SER A O 1
ATOM 4932 N N . SER A 1 576 ? -31.690 -7.925 49.848 1.00 96.19 576 SER A N 1
ATOM 4933 C CA . SER A 1 576 ? -32.915 -8.534 50.380 1.00 96.19 576 SER A CA 1
ATOM 4934 C C . SER A 1 576 ? -32.619 -9.484 51.538 1.00 96.19 576 SER A C 1
ATOM 4936 O O . SER A 1 576 ? -33.391 -9.498 52.494 1.00 96.19 576 SER A O 1
ATOM 4938 N N . ILE A 1 577 ? -31.523 -10.248 51.451 1.00 95.56 577 ILE A N 1
ATOM 4939 C CA . ILE A 1 577 ? -31.039 -11.138 52.514 1.00 95.56 577 ILE A CA 1
ATOM 4940 C C . ILE A 1 577 ? -30.671 -10.310 53.745 1.00 95.56 577 ILE A C 1
ATOM 4942 O O . ILE A 1 577 ? -31.228 -10.566 54.810 1.00 95.56 577 ILE A O 1
ATOM 4946 N N . GLU A 1 578 ? -29.856 -9.267 53.572 1.00 96.12 578 GLU A N 1
ATOM 4947 C CA . GLU A 1 578 ? -29.416 -8.359 54.640 1.00 96.12 578 GLU A CA 1
ATOM 4948 C C . GLU A 1 578 ? -30.610 -7.754 55.398 1.00 96.12 578 GLU A C 1
ATOM 4950 O O . GLU A 1 578 ? -30.704 -7.860 56.619 1.00 96.12 578 GLU A O 1
ATOM 4955 N N . LYS A 1 579 ? -31.621 -7.240 54.681 1.00 96.06 579 LYS A N 1
ATOM 4956 C CA . LYS A 1 579 ? -32.856 -6.727 55.307 1.00 96.06 579 LYS A CA 1
ATOM 4957 C C . LYS A 1 579 ? -33.606 -7.791 56.110 1.00 96.06 579 LYS A C 1
ATOM 4959 O O . LYS A 1 579 ? -34.131 -7.497 57.182 1.00 96.06 579 LYS A O 1
ATOM 4964 N N . THR A 1 580 ? -33.708 -9.020 55.598 1.00 94.50 580 THR A N 1
ATOM 4965 C CA . THR A 1 580 ? -34.351 -10.112 56.349 1.00 94.50 580 THR A CA 1
ATOM 4966 C C . THR A 1 580 ? -33.538 -10.562 57.559 1.00 94.50 580 THR A C 1
ATOM 4968 O O . THR A 1 580 ? -34.142 -10.962 58.554 1.00 94.50 580 THR A O 1
ATOM 4971 N N . GLU A 1 581 ? -32.210 -10.474 57.502 1.00 93.69 581 GLU A N 1
ATOM 4972 C CA . GLU A 1 581 ? -31.320 -10.746 58.633 1.00 93.69 581 GLU A CA 1
ATOM 4973 C C . GLU A 1 581 ? -31.478 -9.685 59.729 1.00 93.69 581 GLU A C 1
ATOM 4975 O O . GLU A 1 581 ? -31.696 -10.050 60.883 1.00 93.69 581 GLU A O 1
ATOM 4980 N N . GLU A 1 582 ? -31.520 -8.395 59.380 1.00 94.69 582 GLU A N 1
ATOM 4981 C CA . GLU A 1 582 ? -31.800 -7.319 60.344 1.00 94.69 582 GLU A CA 1
ATOM 4982 C C . GLU A 1 582 ? -33.175 -7.475 61.018 1.00 94.69 582 GLU A C 1
ATOM 4984 O O . GLU A 1 582 ? -33.347 -7.219 62.211 1.00 94.69 582 GLU A O 1
ATOM 4989 N N . GLU A 1 583 ? -34.205 -7.862 60.258 1.00 94.81 583 GLU A N 1
ATOM 4990 C CA . GLU A 1 583 ? -35.540 -8.121 60.810 1.00 94.81 583 GLU A CA 1
ATOM 4991 C C . GLU A 1 583 ? -35.542 -9.322 61.761 1.00 94.81 583 GLU A C 1
ATOM 4993 O O . GLU A 1 583 ? -36.222 -9.291 62.790 1.00 94.81 583 GLU A O 1
ATOM 4998 N N . LYS A 1 584 ? -34.786 -10.372 61.425 1.00 94.44 584 LYS A N 1
ATOM 4999 C CA . LYS A 1 584 ? -34.603 -11.545 62.280 1.00 94.44 584 LYS A CA 1
ATOM 5000 C C . LYS A 1 584 ? -33.890 -11.166 63.578 1.00 94.44 584 LYS A C 1
ATOM 5002 O O . LYS A 1 584 ? -34.351 -11.571 64.642 1.00 94.44 584 LYS A O 1
ATOM 5007 N N . GLU A 1 585 ? -32.825 -10.373 63.506 1.00 94.44 585 GLU A N 1
ATOM 5008 C CA . GLU A 1 585 ? -32.076 -9.897 64.674 1.00 94.44 585 GLU A CA 1
ATOM 5009 C C . GLU A 1 585 ? -32.979 -9.083 65.614 1.00 94.44 585 GLU A C 1
ATOM 5011 O O . GLU A 1 585 ? -33.084 -9.392 66.800 1.00 94.44 585 GLU A O 1
ATOM 5016 N N . LYS A 1 586 ? -33.783 -8.158 65.071 1.00 94.19 586 LYS A N 1
ATOM 5017 C CA . LYS A 1 586 ? -34.786 -7.401 65.849 1.00 94.19 586 LYS A CA 1
ATOM 5018 C C . LYS A 1 586 ? -35.808 -8.304 66.550 1.00 94.19 586 LYS A C 1
ATOM 5020 O O . LYS A 1 586 ? -36.288 -7.965 67.633 1.00 94.19 586 LYS A O 1
ATOM 5025 N N . LEU A 1 587 ? -36.200 -9.424 65.938 1.00 93.19 587 LEU A N 1
ATOM 5026 C CA . LEU A 1 587 ? -37.082 -10.409 66.576 1.00 93.19 587 LEU A CA 1
ATOM 5027 C C . LEU A 1 587 ? -36.347 -11.207 67.661 1.00 93.19 587 LEU A C 1
ATOM 5029 O O . LEU A 1 587 ? -36.926 -11.450 68.719 1.00 93.19 587 LEU A O 1
ATOM 5033 N N . GLN A 1 588 ? -35.081 -11.568 67.443 1.00 91.44 588 GLN A N 1
ATOM 5034 C CA . GLN A 1 588 ? -34.247 -12.231 68.450 1.00 91.44 588 GLN A CA 1
ATOM 5035 C C . GLN A 1 588 ? -34.042 -11.353 69.688 1.00 91.44 588 GLN A C 1
ATOM 5037 O O . GLN A 1 588 ? -34.220 -11.841 70.806 1.00 91.44 588 GLN A O 1
ATOM 5042 N N . ASP A 1 589 ? -33.774 -10.061 69.503 1.00 91.12 589 ASP A N 1
ATOM 5043 C CA . ASP A 1 589 ? -33.646 -9.096 70.596 1.00 91.12 589 ASP A CA 1
ATOM 5044 C C . ASP A 1 589 ? -34.947 -8.967 71.394 1.00 91.12 589 ASP A C 1
ATOM 5046 O O . ASP A 1 589 ? -34.932 -9.042 72.624 1.00 91.12 589 ASP A O 1
ATOM 5050 N N . LYS A 1 590 ? -36.097 -8.873 70.708 1.00 91.81 590 LYS A N 1
ATOM 5051 C CA . LYS A 1 590 ? -37.421 -8.857 71.357 1.00 91.81 590 LYS A CA 1
ATOM 5052 C C . LYS A 1 590 ? -37.703 -10.143 72.131 1.00 91.81 590 LYS A C 1
ATOM 5054 O O . LYS A 1 590 ? -38.221 -10.082 73.246 1.00 91.81 590 LYS A O 1
ATOM 5059 N N . ALA A 1 591 ? -37.364 -11.306 71.569 1.00 89.44 591 ALA A N 1
ATOM 5060 C CA . ALA A 1 591 ? -37.498 -12.582 72.266 1.00 89.44 591 ALA A CA 1
ATOM 5061 C C . ALA A 1 591 ? -36.611 -12.621 73.519 1.00 89.44 591 ALA A C 1
ATOM 5063 O O . ALA A 1 591 ? -37.062 -13.055 74.578 1.00 89.44 591 ALA A O 1
ATOM 5064 N N . ALA A 1 592 ? -35.368 -12.142 73.423 1.00 88.06 592 ALA A N 1
ATOM 5065 C CA . ALA A 1 592 ? -34.435 -12.084 74.543 1.00 88.06 592 ALA A CA 1
ATOM 5066 C C . ALA A 1 592 ? -34.907 -11.116 75.640 1.00 88.06 592 ALA A C 1
ATOM 5068 O O . ALA A 1 592 ? -34.826 -11.445 76.822 1.00 88.06 592 ALA A O 1
ATOM 5069 N N . GLU A 1 593 ? -35.437 -9.949 75.274 1.00 88.56 593 GLU A N 1
ATOM 5070 C CA . GLU A 1 593 ? -35.998 -8.972 76.211 1.00 88.56 593 GLU A CA 1
ATOM 5071 C C . GLU A 1 593 ? -37.219 -9.536 76.954 1.00 88.56 593 GLU A C 1
ATOM 5073 O O . GLU A 1 593 ? -37.289 -9.473 78.184 1.00 88.56 593 GLU A O 1
ATOM 5078 N N . LYS A 1 594 ? -38.139 -10.188 76.232 1.00 86.88 594 LYS A N 1
ATOM 5079 C CA . LYS A 1 594 ? -39.310 -10.856 76.823 1.00 86.88 594 LYS A CA 1
ATOM 5080 C C . LYS A 1 594 ? -38.915 -12.024 77.734 1.00 86.88 594 LYS A C 1
ATOM 5082 O O . LYS A 1 594 ? -39.493 -12.174 78.810 1.00 86.88 594 LYS A O 1
ATOM 5087 N N . LYS A 1 595 ? -37.891 -12.802 77.363 1.00 85.44 595 LYS A N 1
ATOM 5088 C CA . LYS A 1 595 ? -37.322 -13.868 78.211 1.00 85.44 595 LYS A CA 1
ATOM 5089 C C . LYS A 1 595 ? -36.691 -13.310 79.491 1.00 85.44 595 LYS A C 1
ATOM 5091 O O . LYS A 1 595 ? -36.981 -13.820 80.569 1.00 85.44 595 LYS A O 1
ATOM 5096 N N . LYS A 1 596 ? -35.930 -12.211 79.413 1.00 84.38 596 LYS A N 1
ATOM 5097 C CA . LYS A 1 596 ? -35.380 -11.519 80.598 1.00 84.38 596 LYS A CA 1
ATOM 5098 C C . LYS A 1 596 ? -36.479 -11.023 81.546 1.00 84.38 596 LYS A C 1
ATOM 5100 O O . LYS A 1 596 ? -36.321 -11.113 82.761 1.00 84.38 596 LYS A O 1
ATOM 5105 N N . GLY A 1 597 ? -37.607 -10.556 81.004 1.00 77.88 597 GLY A N 1
ATOM 5106 C CA . GLY A 1 597 ? -38.788 -10.178 81.790 1.00 77.88 597 GLY A CA 1
ATOM 5107 C C . GLY A 1 597 ? -39.410 -11.340 82.578 1.00 77.88 597 GLY A C 1
ATOM 5108 O O . GLY A 1 597 ? -39.900 -11.131 83.685 1.00 77.88 597 GLY A O 1
ATOM 5109 N N . LEU A 1 598 ? -39.336 -12.571 82.058 1.00 72.38 598 LEU A N 1
ATOM 5110 C CA . LEU A 1 598 ? -39.773 -13.788 82.760 1.00 72.38 598 LEU A CA 1
ATOM 5111 C C . LEU A 1 598 ? -38.757 -14.272 83.811 1.00 72.38 598 LEU A C 1
ATOM 5113 O O . LEU A 1 598 ? -39.141 -14.872 84.817 1.00 72.38 598 LEU A O 1
ATOM 5117 N N . GLU A 1 599 ? -37.465 -14.003 83.610 1.00 59.59 599 GLU A N 1
ATOM 5118 C CA . GLU A 1 599 ? -36.389 -14.429 84.516 1.00 59.59 599 GLU A CA 1
ATOM 5119 C C . GLU A 1 599 ? -36.279 -13.575 85.794 1.00 59.59 599 GLU A C 1
ATOM 5121 O O . GLU A 1 599 ? -35.740 -14.048 86.797 1.00 59.59 599 GLU A O 1
ATOM 5126 N N . GLY A 1 600 ? -36.845 -12.362 85.802 1.00 54.81 600 GLY A N 1
ATOM 5127 C CA . GLY A 1 600 ? -36.651 -11.355 86.851 1.00 54.81 600 GLY A CA 1
ATOM 5128 C C . GLY A 1 600 ? -37.203 -11.658 88.252 1.00 54.81 600 GLY A C 1
ATOM 5129 O O . GLY A 1 600 ? -36.815 -10.957 89.182 1.00 54.81 600 GLY A O 1
ATOM 5130 N N . ILE A 1 601 ? -38.077 -12.656 88.458 1.00 47.00 601 ILE A N 1
ATOM 5131 C CA . ILE A 1 601 ? -38.685 -12.885 89.794 1.00 47.00 601 ILE A CA 1
ATOM 5132 C C . ILE A 1 601 ? -38.698 -14.359 90.264 1.00 47.00 601 ILE A C 1
ATOM 5134 O O . ILE A 1 601 ? -38.874 -14.605 91.453 1.00 47.00 601 ILE A O 1
ATOM 5138 N N . SER A 1 602 ? -38.439 -15.377 89.427 1.00 48.56 602 SER A N 1
ATOM 5139 C CA . SER A 1 602 ? -38.631 -16.777 89.886 1.00 48.56 602 SER A CA 1
ATOM 5140 C C . SER A 1 602 ? -37.677 -17.851 89.348 1.00 48.56 602 SER A C 1
ATOM 5142 O O . SER A 1 602 ? -37.706 -18.965 89.875 1.00 48.56 602 SER A O 1
ATOM 5144 N N . TYR A 1 603 ? -36.831 -17.588 88.346 1.00 46.62 603 TYR A N 1
ATOM 5145 C CA . TYR A 1 603 ? -36.078 -18.673 87.690 1.00 46.62 603 TYR A CA 1
ATOM 5146 C C . TYR A 1 603 ? -34.694 -18.956 88.306 1.00 46.62 603 TYR A C 1
ATOM 5148 O O . TYR A 1 603 ? -34.207 -20.089 88.273 1.00 46.62 603 TYR A O 1
ATOM 5156 N N . VAL A 1 604 ? -34.095 -17.975 88.996 1.00 49.88 604 VAL A N 1
ATOM 5157 C CA . VAL A 1 604 ? -32.840 -18.177 89.752 1.00 49.88 604 VAL A CA 1
ATOM 5158 C C . VAL A 1 604 ? -33.039 -19.142 90.940 1.00 49.88 604 VAL A C 1
ATOM 5160 O O . VAL A 1 604 ? -32.097 -19.816 91.353 1.00 49.88 604 VAL A O 1
ATOM 5163 N N . ALA A 1 605 ? -34.273 -19.310 91.434 1.00 46.97 605 ALA A N 1
ATOM 5164 C CA . ALA A 1 605 ? -34.598 -20.255 92.506 1.00 46.97 605 ALA A CA 1
ATOM 5165 C C . ALA A 1 605 ? -34.814 -21.711 92.028 1.00 46.97 605 ALA A C 1
ATOM 5167 O O . ALA A 1 605 ? -34.652 -22.638 92.825 1.00 46.97 605 ALA A O 1
ATOM 5168 N N . SER A 1 606 ? -35.144 -21.951 90.750 1.00 46.38 606 SER A N 1
ATOM 5169 C CA . SER A 1 606 ? -35.386 -23.306 90.214 1.00 46.38 606 SER A CA 1
ATOM 5170 C C . SER A 1 606 ? -34.158 -23.947 89.560 1.00 46.38 606 SER A C 1
ATOM 5172 O O . SER A 1 606 ? -34.049 -25.173 89.553 1.00 46.38 606 SER A O 1
ATOM 5174 N N . LEU A 1 607 ? -33.194 -23.156 89.077 1.00 48.00 607 LEU A N 1
ATOM 5175 C CA . LEU A 1 607 ? -31.970 -23.678 88.447 1.00 48.00 607 LEU A CA 1
ATOM 5176 C C . LEU A 1 607 ? -30.927 -24.240 89.435 1.00 48.00 607 LEU A C 1
ATOM 5178 O O . LEU A 1 607 ? -30.016 -24.947 89.013 1.00 48.00 607 LEU A O 1
ATOM 5182 N N . PHE A 1 608 ? -31.074 -24.014 90.746 1.00 49.09 608 PHE A N 1
ATOM 5183 C CA . PHE A 1 608 ? -30.154 -24.543 91.768 1.00 49.09 608 PHE A CA 1
ATOM 5184 C C . PHE A 1 608 ? -30.557 -25.899 92.385 1.00 49.09 608 PHE A C 1
ATOM 5186 O O . PHE A 1 608 ? -29.880 -26.369 93.299 1.00 49.09 608 PHE A O 1
ATOM 5193 N N . LYS A 1 609 ? -31.614 -26.572 91.896 1.00 48.56 609 LYS A N 1
ATOM 5194 C CA . LYS A 1 609 ? -32.091 -27.853 92.472 1.00 48.56 609 LYS A CA 1
ATOM 5195 C C . LYS A 1 609 ? -31.857 -29.127 91.653 1.00 48.56 609 LYS A C 1
ATOM 5197 O O . LYS A 1 609 ? -32.249 -30.189 92.121 1.00 48.56 609 LYS A O 1
ATOM 5202 N N . PHE A 1 610 ? -31.165 -29.091 90.513 1.00 41.78 610 PHE A N 1
ATOM 5203 C CA . PHE A 1 610 ? -30.808 -30.325 89.793 1.00 41.78 610 PHE A CA 1
ATOM 5204 C C . PHE A 1 610 ? -29.298 -30.454 89.578 1.00 41.78 610 PHE A C 1
ATOM 5206 O O . PHE A 1 610 ? -28.745 -30.163 88.520 1.00 41.78 610 PHE A O 1
ATOM 5213 N N . ARG A 1 611 ? -28.630 -30.919 90.638 1.00 44.84 611 ARG A N 1
ATOM 5214 C CA . ARG A 1 611 ? -27.299 -31.523 90.588 1.00 44.84 611 ARG A CA 1
ATOM 5215 C C . ARG A 1 611 ? -27.474 -33.039 90.402 1.00 44.84 611 ARG A C 1
ATOM 5217 O O . ARG A 1 611 ? -28.354 -33.628 91.016 1.00 44.84 611 ARG A O 1
ATOM 5224 N N . GLU A 1 612 ? -26.565 -33.627 89.622 1.00 45.25 612 GLU A N 1
ATOM 5225 C CA . GLU A 1 612 ? -26.215 -35.061 89.539 1.00 45.25 612 GLU A CA 1
ATOM 5226 C C . GLU A 1 612 ? -26.974 -35.954 88.538 1.00 45.25 612 GLU A C 1
ATOM 5228 O O . GLU A 1 612 ? -28.013 -36.535 88.836 1.00 45.25 612 GLU A O 1
ATOM 5233 N N . LYS A 1 613 ? -26.335 -36.196 87.379 1.00 41.78 613 LYS A N 1
ATOM 5234 C CA . LYS A 1 613 ? -25.852 -37.537 86.977 1.00 41.78 613 LYS A CA 1
ATOM 5235 C C . LYS A 1 613 ? -24.887 -37.467 85.776 1.00 41.78 613 LYS A C 1
ATOM 5237 O O . LYS A 1 613 ? -25.237 -37.013 84.695 1.00 41.78 613 LYS A O 1
ATOM 5242 N N . LYS A 1 614 ? -23.654 -37.935 86.001 1.00 46.50 614 LYS A N 1
ATOM 5243 C CA . LYS A 1 614 ? -22.646 -38.377 85.005 1.00 46.50 614 LYS A CA 1
ATOM 5244 C C . LYS A 1 614 ? -23.045 -39.781 84.479 1.00 46.50 614 LYS A C 1
ATOM 5246 O O . LYS A 1 614 ? -23.742 -40.469 85.228 1.00 46.50 614 LYS A O 1
ATOM 5251 N N . PRO A 1 615 ? -22.617 -40.248 83.275 1.00 50.81 615 PRO A N 1
ATOM 5252 C CA . PRO A 1 615 ? -21.224 -40.694 83.075 1.00 50.81 615 PRO A CA 1
ATOM 5253 C C . PRO A 1 615 ? -20.575 -40.508 81.677 1.00 50.81 615 PRO A C 1
ATOM 5255 O O . PRO A 1 615 ? -21.203 -40.636 80.639 1.00 50.81 615 PRO A O 1
ATOM 5258 N N . VAL A 1 616 ? -19.260 -40.240 81.713 1.00 39.06 616 VAL A N 1
ATOM 5259 C CA . VAL A 1 616 ? -18.130 -40.954 81.064 1.00 39.06 616 VAL A CA 1
ATOM 5260 C C . VAL A 1 616 ? -18.372 -41.672 79.712 1.00 39.06 616 VAL A C 1
ATOM 5262 O O . VAL A 1 616 ? -19.054 -42.690 79.686 1.00 39.06 616 VAL A O 1
ATOM 5265 N N . ARG A 1 617 ? -17.650 -41.284 78.641 1.00 39.25 617 ARG A N 1
ATOM 5266 C CA . ARG A 1 617 ? -16.494 -42.016 78.046 1.00 39.25 617 ARG A CA 1
ATOM 5267 C C . ARG A 1 617 ? -15.974 -41.361 76.755 1.00 39.25 617 ARG A C 1
ATOM 5269 O O . ARG A 1 617 ? -16.719 -40.794 75.970 1.00 39.25 617 ARG A O 1
ATOM 5276 N N . GLU A 1 618 ? -14.656 -41.453 76.620 1.00 45.19 618 GLU A N 1
ATOM 5277 C CA . GLU A 1 618 ? -13.779 -41.041 75.521 1.00 45.19 618 GLU A CA 1
ATOM 5278 C C . GLU A 1 618 ? -14.184 -41.641 74.162 1.00 45.19 618 GLU A C 1
ATOM 5280 O O . GLU A 1 618 ? -14.717 -42.744 74.141 1.00 45.19 618 GLU A O 1
ATOM 5285 N N . ILE A 1 619 ? -13.837 -40.972 73.049 1.00 38.69 619 ILE A N 1
ATOM 5286 C CA . ILE A 1 619 ? -13.098 -41.532 71.891 1.00 38.69 619 ILE A CA 1
ATOM 5287 C C . ILE A 1 619 ? -12.670 -40.382 70.947 1.00 38.69 619 ILE A C 1
ATOM 5289 O O . ILE A 1 619 ? -13.474 -39.750 70.275 1.00 38.69 619 ILE A O 1
ATOM 5293 N N . LYS A 1 620 ? -11.357 -40.133 70.989 1.00 39.66 620 LYS A N 1
ATOM 5294 C CA . LYS A 1 620 ? -10.365 -39.785 69.951 1.00 39.66 620 LYS A CA 1
ATOM 5295 C C . LYS A 1 620 ? -10.795 -39.127 68.626 1.00 39.66 620 LYS A C 1
ATOM 5297 O O . LYS A 1 620 ? -11.527 -39.695 67.823 1.00 39.66 620 LYS A O 1
ATOM 5302 N N . GLU A 1 621 ? -10.100 -38.018 68.363 1.00 46.78 621 GLU A N 1
ATOM 5303 C CA . GLU A 1 621 ? -9.660 -37.506 67.060 1.00 46.78 621 GLU A CA 1
ATOM 5304 C C . GLU A 1 621 ? -9.373 -38.603 66.019 1.00 46.78 621 GLU A C 1
ATOM 5306 O O . GLU A 1 621 ? -8.736 -39.611 66.344 1.00 46.78 621 GLU A O 1
ATOM 5311 N N . LYS A 1 622 ? -9.743 -38.348 64.754 1.00 36.53 622 LYS A N 1
ATOM 5312 C CA . LYS A 1 622 ? -8.944 -38.702 63.566 1.00 36.53 622 LYS A CA 1
ATOM 5313 C C . LYS A 1 622 ? -9.500 -38.072 62.284 1.00 36.53 622 LYS A C 1
ATOM 5315 O O . LYS A 1 622 ? -10.688 -38.163 61.990 1.00 36.53 622 LYS A O 1
ATOM 5320 N N . GLU A 1 623 ? -8.586 -37.468 61.527 1.00 40.78 623 GLU A N 1
ATOM 5321 C CA . GLU A 1 623 ? -8.698 -37.097 60.111 1.00 40.78 623 GLU A CA 1
ATOM 5322 C C . GLU A 1 623 ? -9.230 -38.245 59.232 1.00 40.78 623 GLU A C 1
ATOM 5324 O O . GLU A 1 623 ? -9.024 -39.416 59.561 1.00 40.78 623 GLU A O 1
ATOM 5329 N N . PRO A 1 624 ? -9.721 -37.948 58.015 1.00 52.53 624 PRO A N 1
ATOM 5330 C CA . PRO A 1 624 ? -9.675 -38.911 56.929 1.00 52.53 624 PRO A CA 1
ATOM 5331 C C . PRO A 1 624 ? -8.686 -38.479 55.836 1.00 52.53 624 PRO A C 1
ATOM 5333 O O . PRO A 1 624 ? -8.921 -37.547 55.065 1.00 52.53 624 PRO A O 1
ATOM 5336 N N . VAL A 1 625 ? -7.594 -39.238 55.723 1.00 34.22 625 VAL A N 1
ATOM 5337 C CA . VAL A 1 625 ? -6.782 -39.357 54.507 1.00 34.22 625 VAL A CA 1
ATOM 5338 C C . VAL A 1 625 ? -7.330 -40.511 53.655 1.00 34.22 625 VAL A C 1
ATOM 5340 O O . VAL A 1 625 ? -7.597 -41.601 54.150 1.00 34.22 625 VAL A O 1
ATOM 5343 N N . LEU A 1 626 ? -7.469 -40.232 52.357 1.00 44.50 626 LEU A N 1
ATOM 5344 C CA . LEU A 1 626 ? -7.699 -41.119 51.204 1.00 44.50 626 LEU A CA 1
ATOM 5345 C C . LEU A 1 626 ? -7.230 -42.586 51.348 1.00 44.50 626 LEU A C 1
ATOM 5347 O O . LEU A 1 626 ? -6.073 -42.808 51.704 1.00 44.50 626 LEU A O 1
ATOM 5351 N N . LYS A 1 627 ? -8.001 -43.546 50.798 1.00 35.47 627 LYS A N 1
ATOM 5352 C CA . LYS A 1 627 ? -7.601 -44.355 49.615 1.00 35.47 627 LYS A CA 1
ATOM 5353 C C . LYS A 1 627 ? -8.635 -45.404 49.158 1.00 35.47 627 LYS A C 1
ATOM 5355 O O . LYS A 1 627 ? -9.501 -45.849 49.893 1.00 35.47 627 LYS A O 1
ATOM 5360 N N . LYS A 1 628 ? -8.448 -45.714 47.872 1.00 38.44 628 LYS A N 1
ATOM 5361 C CA . LYS A 1 628 ? -9.001 -46.696 46.929 1.00 38.44 628 LYS A CA 1
ATOM 5362 C C . LYS A 1 628 ? -9.177 -48.150 47.420 1.00 38.44 628 LYS A C 1
ATOM 5364 O O . LYS A 1 628 ? -8.471 -48.583 48.317 1.00 38.44 628 LYS A O 1
ATOM 5369 N N . GLU A 1 629 ? -9.952 -48.874 46.596 1.00 37.31 629 GLU A N 1
ATOM 5370 C CA . GLU A 1 629 ? -9.728 -50.234 46.042 1.00 37.31 629 GLU A CA 1
ATOM 5371 C C . GLU A 1 629 ? -10.664 -51.398 46.458 1.00 37.31 629 GLU A C 1
ATOM 5373 O O . GLU A 1 629 ? -10.519 -51.994 47.511 1.00 37.31 629 GLU A O 1
ATOM 5378 N N . GLN A 1 630 ? -11.536 -51.753 45.495 1.00 37.03 630 GLN A N 1
ATOM 5379 C CA . GLN A 1 630 ? -11.679 -53.071 44.840 1.00 37.03 630 GLN A CA 1
ATOM 5380 C C . GLN A 1 630 ? -12.436 -54.265 45.487 1.00 37.03 630 GLN A C 1
ATOM 5382 O O . GLN A 1 630 ? -12.160 -54.689 46.599 1.00 37.03 630 GLN A O 1
ATOM 5387 N N . ILE A 1 631 ? -13.263 -54.873 44.607 1.00 33.53 631 ILE A N 1
ATOM 5388 C CA . ILE A 1 631 ? -13.629 -56.303 44.421 1.00 33.53 631 ILE A CA 1
ATOM 5389 C C . ILE A 1 631 ? -15.028 -56.796 44.878 1.00 33.53 631 ILE A C 1
ATOM 5391 O O . ILE A 1 631 ? -15.327 -56.937 46.054 1.00 33.53 631 ILE A O 1
ATOM 5395 N N . GLU A 1 632 ? -15.833 -57.082 43.835 1.00 32.94 632 GLU A N 1
ATOM 5396 C CA . GLU A 1 632 ? -16.738 -58.226 43.558 1.00 32.94 632 GLU A CA 1
ATOM 5397 C C . GLU A 1 632 ? -17.718 -58.761 44.633 1.00 32.94 632 GLU A C 1
ATOM 5399 O O . GLU A 1 632 ? -17.312 -59.265 45.670 1.00 32.94 632 GLU A O 1
ATOM 5404 N N . LYS A 1 633 ? -19.021 -58.885 44.312 1.00 37.66 633 LYS A N 1
ATOM 5405 C CA . LYS A 1 633 ? -19.651 -60.030 43.605 1.00 37.66 633 LYS A CA 1
ATOM 5406 C C . LYS A 1 633 ? -21.188 -59.893 43.482 1.00 37.66 633 LYS A C 1
ATOM 5408 O O . LYS A 1 633 ? -21.875 -59.521 44.420 1.00 37.66 633 LYS A O 1
ATOM 5413 N N . GLU A 1 634 ? -21.668 -60.282 42.295 1.00 33.25 634 GLU A N 1
ATOM 5414 C CA . GLU A 1 634 ? -22.889 -61.059 41.980 1.00 33.25 634 GLU A CA 1
ATOM 5415 C C . GLU A 1 634 ? -24.308 -60.559 42.344 1.00 33.25 634 GLU A C 1
ATOM 5417 O O . GLU A 1 634 ? -24.769 -60.692 43.472 1.00 33.25 634 GLU A O 1
ATOM 5422 N N . LYS A 1 635 ? -25.102 -60.222 41.306 1.00 37.25 635 LYS A N 1
ATOM 5423 C CA . LYS A 1 635 ? -26.205 -61.075 40.787 1.00 37.25 635 LYS A CA 1
ATOM 5424 C C . LYS A 1 635 ? -26.827 -60.514 39.483 1.00 37.25 635 LYS A C 1
ATOM 5426 O O . LYS A 1 635 ? -27.214 -59.357 39.392 1.00 37.25 635 LYS A O 1
ATOM 5431 N N . LYS A 1 636 ? -26.877 -61.384 38.467 1.00 40.09 636 LYS A N 1
ATOM 5432 C CA . LYS A 1 636 ? -27.546 -61.327 37.136 1.00 40.09 636 LYS A CA 1
ATOM 5433 C C . LYS A 1 636 ? -29.066 -61.652 37.252 1.00 40.09 636 LYS A C 1
ATOM 5435 O O . LYS A 1 636 ? -29.469 -61.999 38.359 1.00 40.09 636 LYS A O 1
ATOM 5440 N N . PRO A 1 637 ? -29.863 -61.843 36.160 1.00 52.31 637 PRO A N 1
ATOM 5441 C CA . PRO A 1 637 ? -29.952 -61.207 34.818 1.00 52.31 637 PRO A CA 1
ATOM 5442 C C . PRO A 1 637 ? -31.422 -60.940 34.350 1.00 52.31 637 PRO A C 1
ATOM 5444 O O . PRO A 1 637 ? -32.347 -61.555 34.866 1.00 52.31 637 PRO A O 1
ATOM 5447 N N . ALA A 1 638 ? -31.651 -60.177 33.264 1.00 34.91 638 ALA A N 1
ATOM 5448 C CA . ALA A 1 638 ? -32.759 -60.444 32.318 1.00 34.91 638 ALA A CA 1
ATOM 5449 C C . ALA A 1 638 ? -32.623 -59.698 30.964 1.00 34.91 638 ALA A C 1
ATOM 5451 O O . ALA A 1 638 ? -32.671 -58.478 30.910 1.00 34.91 638 ALA A O 1
ATOM 5452 N N . LYS A 1 639 ? -32.522 -60.505 29.893 1.00 37.44 639 LYS A N 1
ATOM 5453 C CA . LYS A 1 639 ? -33.148 -60.406 28.549 1.00 37.44 639 LYS A CA 1
ATOM 5454 C C . LYS A 1 639 ? -32.875 -59.223 27.579 1.00 37.44 639 LYS A C 1
ATOM 5456 O O . LYS A 1 639 ? -33.414 -58.135 27.717 1.00 37.44 639 LYS A O 1
ATOM 5461 N N . LYS A 1 640 ? -32.163 -59.566 26.482 1.00 42.31 640 LYS A N 1
ATOM 5462 C CA . LYS A 1 640 ? -32.333 -59.064 25.086 1.00 42.31 640 LYS A CA 1
ATOM 5463 C C . LYS A 1 640 ? -33.705 -59.500 24.496 1.00 42.31 640 LYS A C 1
ATOM 5465 O O . LYS A 1 640 ? -34.356 -60.327 25.144 1.00 42.31 640 LYS A O 1
ATOM 5470 N N . PRO A 1 641 ? -34.150 -59.002 23.314 1.00 52.88 641 PRO A N 1
ATOM 5471 C CA . PRO A 1 641 ? -33.732 -59.496 21.964 1.00 52.88 641 PRO A CA 1
ATOM 5472 C C . PRO A 1 641 ? -33.286 -58.354 21.005 1.00 52.88 641 PRO A C 1
ATOM 5474 O O . PRO A 1 641 ? -33.659 -57.210 21.224 1.00 52.88 641 PRO A O 1
ATOM 5477 N N . GLU A 1 642 ? -32.295 -58.538 20.111 1.00 34.81 642 GLU A N 1
ATOM 5478 C CA . GLU A 1 642 ? -32.387 -58.952 18.672 1.00 34.81 642 GLU A CA 1
ATOM 5479 C C . GLU A 1 642 ? -33.127 -57.928 17.773 1.00 34.81 642 GLU A C 1
ATOM 5481 O O . GLU A 1 642 ? -34.155 -57.405 18.172 1.00 34.81 642 GLU A O 1
ATOM 5486 N N . ILE A 1 643 ? -32.669 -57.543 16.569 1.00 33.97 643 ILE A N 1
ATOM 5487 C CA . ILE A 1 643 ? -32.531 -58.336 15.321 1.00 33.97 643 ILE A CA 1
ATOM 5488 C C . ILE A 1 643 ? -31.623 -57.548 14.327 1.00 33.97 643 ILE A C 1
ATOM 5490 O O . ILE A 1 643 ? -31.824 -56.350 14.154 1.00 33.97 643 ILE A O 1
ATOM 5494 N N . LYS A 1 644 ? -30.483 -58.126 13.895 1.00 37.09 644 LYS A N 1
ATOM 5495 C CA . LYS A 1 644 ? -30.072 -58.651 12.552 1.00 37.09 644 LYS A CA 1
ATOM 5496 C C . LYS A 1 644 ? -30.036 -57.644 11.379 1.00 37.09 644 LYS A C 1
ATOM 5498 O O . LYS A 1 644 ? -31.035 -56.989 11.134 1.00 37.09 644 LYS A O 1
ATOM 5503 N N . GLU A 1 645 ? -28.920 -57.376 10.683 1.00 39.25 645 GLU A N 1
ATOM 5504 C CA . GLU A 1 645 ? -27.925 -58.211 9.947 1.00 39.25 645 GLU A CA 1
ATOM 5505 C C . GLU A 1 645 ? -28.258 -58.332 8.440 1.00 39.25 645 GLU A C 1
ATOM 5507 O O . GLU A 1 645 ? -29.418 -58.253 8.046 1.00 39.25 645 GLU A O 1
ATOM 5512 N N . VAL A 1 646 ? -27.196 -58.592 7.660 1.00 34.97 646 VAL A N 1
ATOM 5513 C CA . VAL A 1 646 ? -27.091 -59.126 6.283 1.00 34.97 646 VAL A CA 1
ATOM 5514 C C . VAL A 1 646 ? -27.279 -58.094 5.137 1.00 34.97 646 VAL A C 1
ATOM 5516 O O . VAL A 1 646 ? -28.205 -57.300 5.167 1.00 34.97 646 VAL A O 1
ATOM 5519 N N . LEU A 1 647 ? -26.433 -57.962 4.099 1.00 33.81 647 LEU A N 1
ATOM 5520 C CA . LEU A 1 647 ? -25.642 -58.934 3.327 1.00 33.81 647 LEU A CA 1
ATOM 5521 C C . LEU A 1 647 ? -24.394 -58.301 2.647 1.00 33.81 647 LEU A C 1
ATOM 5523 O O . LEU A 1 647 ? -24.493 -57.297 1.947 1.00 33.81 647 LEU A O 1
ATOM 5527 N N . GLU A 1 648 ? -23.250 -58.979 2.779 1.00 39.12 648 GLU A N 1
ATOM 5528 C CA . GLU A 1 648 ? -22.195 -59.167 1.753 1.00 39.12 648 GLU A CA 1
ATOM 5529 C C . GLU A 1 648 ? -22.751 -59.957 0.524 1.00 39.12 648 GLU A C 1
ATOM 5531 O O . GLU A 1 648 ? -23.844 -60.498 0.689 1.00 39.12 648 GLU A O 1
ATOM 5536 N N . PRO A 1 649 ? -22.079 -60.161 -0.653 1.00 52.53 649 PRO A N 1
ATOM 5537 C CA . PRO A 1 649 ? -20.623 -60.393 -0.785 1.00 52.53 649 PRO A CA 1
ATOM 5538 C C . PRO A 1 649 ? -19.894 -60.036 -2.127 1.00 52.53 649 PRO A C 1
ATOM 5540 O O . PRO A 1 649 ? -20.513 -59.904 -3.175 1.00 52.53 649 PRO A O 1
ATOM 5543 N N . LYS A 1 650 ? -18.539 -60.081 -2.066 1.00 33.81 650 LYS A N 1
ATOM 5544 C CA . LYS A 1 650 ? -17.558 -60.654 -3.050 1.00 33.81 650 LYS A CA 1
ATOM 5545 C C . LYS A 1 650 ? -17.397 -59.973 -4.443 1.00 33.81 650 LYS A C 1
ATOM 5547 O O . LYS A 1 650 ? -18.374 -59.576 -5.047 1.00 33.81 650 LYS A O 1
ATOM 5552 N N . LYS A 1 651 ? -16.218 -59.838 -5.086 1.00 33.91 651 LYS A N 1
ATOM 5553 C CA . LYS A 1 651 ? -14.934 -60.583 -5.082 1.00 33.91 651 LYS A CA 1
ATOM 5554 C C . LYS A 1 651 ? -13.871 -59.828 -5.939 1.00 33.91 651 LYS A C 1
ATOM 5556 O O . LYS A 1 651 ? -14.272 -59.245 -6.936 1.00 33.91 651 LYS A O 1
ATOM 5561 N N . GLU A 1 652 ? -12.585 -59.937 -5.546 1.00 32.62 652 GLU A N 1
ATOM 5562 C CA . GLU A 1 652 ? -11.350 -60.212 -6.356 1.00 32.62 652 GLU A CA 1
ATOM 5563 C C . GLU A 1 652 ? -10.986 -59.248 -7.532 1.00 32.62 652 GLU A C 1
ATOM 5565 O O . GLU A 1 652 ? -11.853 -58.851 -8.289 1.00 32.62 652 GLU A O 1
ATOM 5570 N N . THR A 1 653 ? -9.755 -58.768 -7.793 1.00 33.16 653 THR A N 1
ATOM 5571 C CA . THR A 1 653 ? -8.372 -59.288 -7.654 1.00 33.16 653 THR A CA 1
ATOM 5572 C C . THR A 1 653 ? -7.314 -58.151 -7.657 1.00 33.16 653 THR A C 1
ATOM 5574 O O . THR A 1 653 ? -7.517 -57.146 -8.329 1.00 33.16 653 THR A O 1
ATOM 5577 N N . GLU A 1 654 ? -6.201 -58.365 -6.927 1.00 32.16 654 GLU A N 1
ATOM 5578 C CA . GLU A 1 654 ? -4.757 -58.215 -7.289 1.00 32.16 654 GLU A CA 1
ATOM 5579 C C . GLU A 1 654 ? -4.311 -57.029 -8.192 1.00 32.16 654 GLU A C 1
ATOM 5581 O O . GLU A 1 654 ? -4.905 -56.773 -9.226 1.00 32.16 654 GLU A O 1
ATOM 5586 N N . THR A 1 655 ? -3.256 -56.240 -7.931 1.00 34.47 655 THR A N 1
ATOM 5587 C CA . THR A 1 655 ? -1.847 -56.572 -7.612 1.00 34.47 655 THR A CA 1
ATOM 5588 C C . THR A 1 655 ? -1.102 -55.363 -6.991 1.00 34.47 655 THR A C 1
ATOM 5590 O O . THR A 1 655 ? -1.333 -54.226 -7.397 1.00 34.47 655 THR A O 1
ATOM 5593 N N . GLY A 1 656 ? -0.158 -55.604 -6.060 1.00 30.61 656 GLY A N 1
ATOM 5594 C CA . GLY A 1 656 ? 0.855 -54.626 -5.576 1.00 30.61 656 GLY A CA 1
ATOM 5595 C C . GLY A 1 656 ? 1.932 -54.270 -6.630 1.00 30.61 656 GLY A C 1
ATOM 5596 O O . GLY A 1 656 ? 1.741 -54.672 -7.777 1.00 30.61 656 GLY A O 1
ATOM 5597 N N . PRO A 1 657 ? 3.064 -53.573 -6.317 1.00 49.28 657 PRO A N 1
ATOM 5598 C CA . PRO A 1 657 ? 3.873 -53.595 -5.071 1.00 49.28 657 PRO A CA 1
ATOM 5599 C C . PRO A 1 657 ? 4.144 -52.194 -4.444 1.00 49.28 657 PRO A C 1
ATOM 5601 O O . PRO A 1 657 ? 4.068 -51.174 -5.113 1.00 49.28 657 PRO A O 1
ATOM 5604 N N . LYS A 1 658 ? 4.250 -52.060 -3.110 1.00 37.22 658 LYS A N 1
ATOM 5605 C CA . LYS A 1 658 ? 5.451 -52.116 -2.227 1.00 37.22 658 LYS A CA 1
ATOM 5606 C C . LYS A 1 658 ? 6.585 -51.123 -2.543 1.00 37.22 658 LYS A C 1
ATOM 5608 O O . LYS A 1 658 ? 7.333 -51.362 -3.473 1.00 37.22 658 LYS A O 1
ATOM 5613 N N . GLU A 1 659 ? 6.806 -50.183 -1.615 1.00 36.06 659 GLU A N 1
ATOM 5614 C CA . GLU A 1 659 ? 8.099 -49.851 -0.971 1.00 36.06 659 GLU A CA 1
ATOM 5615 C C . GLU A 1 659 ? 7.807 -49.013 0.300 1.00 36.06 659 GLU A C 1
ATOM 5617 O O . GLU A 1 659 ? 7.131 -47.994 0.235 1.00 36.06 659 GLU A O 1
ATOM 5622 N N . LYS A 1 660 ? 7.904 -49.613 1.500 1.00 37.75 660 LYS A N 1
ATOM 5623 C CA . LYS A 1 660 ? 9.025 -49.541 2.474 1.00 37.75 660 LYS A CA 1
ATOM 5624 C C . LYS A 1 660 ? 9.265 -48.108 2.997 1.00 37.75 660 LYS A C 1
ATOM 5626 O O . LYS A 1 660 ? 9.750 -47.269 2.264 1.00 37.75 660 LYS A O 1
ATOM 5631 N N . ALA A 1 661 ? 8.787 -47.740 4.189 1.00 35.75 661 ALA A N 1
ATOM 5632 C CA . ALA A 1 661 ? 9.231 -48.116 5.549 1.00 35.75 661 ALA A CA 1
ATOM 5633 C C . ALA A 1 661 ? 10.166 -47.058 6.171 1.00 35.75 661 ALA A C 1
ATOM 5635 O O . ALA A 1 661 ? 11.132 -46.642 5.546 1.00 35.75 661 ALA A O 1
ATOM 5636 N N . GLY A 1 662 ? 9.882 -46.682 7.426 1.00 32.78 662 GLY A N 1
ATOM 5637 C CA . GLY A 1 662 ? 10.728 -45.823 8.269 1.00 32.78 662 GLY A CA 1
ATOM 5638 C C . GLY A 1 662 ? 9.907 -44.961 9.243 1.00 32.78 662 GLY A C 1
ATOM 5639 O O . GLY A 1 662 ? 9.660 -43.800 8.957 1.00 32.78 662 GLY A O 1
ATOM 5640 N N . LEU A 1 663 ? 9.229 -45.535 10.247 1.00 38.22 663 LEU A N 1
ATOM 5641 C CA . LEU A 1 663 ? 9.705 -45.625 11.645 1.00 38.22 663 LEU A CA 1
ATOM 5642 C C . LEU A 1 663 ? 10.107 -44.273 12.270 1.00 38.22 663 LEU A C 1
ATOM 5644 O O . LEU A 1 663 ? 11.226 -43.831 12.068 1.00 38.22 663 LEU A O 1
ATOM 5648 N N . PHE A 1 664 ? 9.233 -43.694 13.104 1.00 33.38 664 PHE A N 1
ATOM 5649 C CA . PHE A 1 664 ? 9.570 -43.234 14.464 1.00 33.38 664 PHE A CA 1
ATOM 5650 C C . PHE A 1 664 ? 8.272 -42.884 15.216 1.00 33.38 664 PHE A C 1
ATOM 5652 O O . PHE A 1 664 ? 7.698 -41.810 15.068 1.00 33.38 664 PHE A O 1
ATOM 5659 N N . SER A 1 665 ? 7.786 -43.824 16.024 1.00 36.19 665 SER A N 1
ATOM 5660 C CA . SER A 1 665 ? 6.755 -43.585 17.035 1.00 36.19 665 SER A CA 1
ATOM 5661 C C . SER A 1 665 ? 7.308 -44.051 18.370 1.00 36.19 665 SER A C 1
ATOM 5663 O O . SER A 1 665 ? 7.619 -45.234 18.518 1.00 36.19 665 SER A O 1
ATOM 5665 N N . GLY A 1 666 ? 7.409 -43.148 19.342 1.00 33.62 666 GLY A N 1
ATOM 5666 C CA . GLY A 1 666 ? 7.795 -43.547 20.683 1.00 33.62 666 GLY A CA 1
ATOM 5667 C C . GLY A 1 666 ? 7.869 -42.425 21.715 1.00 33.62 666 GLY A C 1
ATOM 5668 O O . GLY A 1 666 ? 8.823 -41.665 21.714 1.00 33.62 666 GLY A O 1
ATOM 5669 N N . ILE A 1 667 ? 6.939 -42.509 22.679 1.00 37.56 667 ILE A N 1
ATOM 5670 C CA . ILE A 1 667 ? 7.120 -42.239 24.123 1.00 37.56 667 ILE A CA 1
ATOM 5671 C C . ILE A 1 667 ? 7.225 -40.733 24.499 1.00 37.56 667 ILE A C 1
ATOM 5673 O O . ILE A 1 667 ? 8.198 -40.072 24.185 1.00 37.56 667 ILE A O 1
ATOM 5677 N N . PHE A 1 668 ? 6.245 -40.098 25.165 1.00 35.22 668 PHE A N 1
ATOM 5678 C CA . PHE A 1 668 ? 6.055 -40.199 26.623 1.00 35.22 668 PHE A CA 1
ATOM 5679 C C . PHE A 1 668 ? 4.678 -39.692 27.108 1.00 35.22 668 PHE A C 1
ATOM 5681 O O . PHE A 1 668 ? 4.143 -38.687 26.647 1.00 35.22 668 PHE A O 1
ATOM 5688 N N . ARG A 1 669 ? 4.121 -40.412 28.090 1.00 39.72 669 ARG A N 1
ATOM 5689 C CA . ARG A 1 669 ? 2.860 -40.168 28.814 1.00 39.72 669 ARG A CA 1
ATOM 5690 C C . ARG A 1 669 ? 3.104 -39.369 30.110 1.00 39.72 669 ARG A C 1
ATOM 5692 O O . ARG A 1 669 ? 4.059 -39.659 30.815 1.00 39.72 669 ARG A O 1
ATOM 5699 N N . LYS A 1 670 ? 2.125 -38.514 30.455 1.00 40.66 670 LYS A N 1
ATOM 5700 C CA . LYS A 1 670 ? 1.536 -38.205 31.790 1.00 40.66 670 LYS A CA 1
ATOM 5701 C C . LYS A 1 670 ? 2.448 -38.067 33.032 1.00 40.66 670 LYS A C 1
ATOM 5703 O O . LYS A 1 670 ? 2.975 -39.066 33.512 1.00 40.66 670 LYS A O 1
ATOM 5708 N N . LYS A 1 671 ? 2.317 -36.933 33.744 1.00 39.47 671 LYS A N 1
ATOM 5709 C CA . LYS A 1 671 ? 2.071 -36.912 35.208 1.00 39.47 671 LYS A CA 1
ATOM 5710 C C . LYS A 1 671 ? 1.472 -35.581 35.698 1.00 39.47 671 LYS A C 1
ATOM 5712 O O . LYS A 1 671 ? 1.517 -34.585 34.994 1.00 39.47 671 LYS A O 1
ATOM 5717 N N . GLN A 1 672 ? 0.823 -35.672 36.857 1.00 38.25 672 GLN A N 1
ATOM 5718 C CA . GLN A 1 672 ? -0.273 -34.861 37.399 1.00 38.25 672 GLN A CA 1
ATOM 5719 C C . GLN A 1 672 ? 0.145 -33.724 38.353 1.00 38.25 672 GLN A C 1
ATOM 5721 O O . GLN A 1 672 ? 1.267 -33.701 38.849 1.00 38.25 672 GLN A O 1
ATOM 5726 N N . GLU A 1 673 ? -0.843 -32.867 38.640 1.00 37.53 673 GLU A N 1
ATOM 5727 C CA . GLU A 1 673 ? -0.987 -31.874 39.721 1.00 37.53 673 GLU A CA 1
ATOM 5728 C C . GLU A 1 673 ? -0.738 -32.392 41.158 1.00 37.53 673 GLU A C 1
ATOM 5730 O O . GLU A 1 673 ? -1.033 -33.550 41.454 1.00 37.53 673 GLU A O 1
ATOM 5735 N N . ALA A 1 674 ? -0.350 -31.483 42.073 1.00 34.75 674 ALA A N 1
ATOM 5736 C CA . ALA A 1 674 ? -0.948 -31.285 43.413 1.00 34.75 674 ALA A CA 1
ATOM 5737 C C . ALA A 1 674 ? -0.412 -29.993 44.099 1.00 34.75 674 ALA A C 1
ATOM 5739 O O . ALA A 1 674 ? 0.598 -29.440 43.684 1.00 34.75 674 ALA A O 1
ATOM 5740 N N . LYS A 1 675 ? -1.141 -29.518 45.125 1.00 43.12 675 LYS A N 1
ATOM 5741 C CA . LYS A 1 675 ? -1.273 -28.145 45.681 1.00 43.12 675 LYS A CA 1
ATOM 5742 C C . LYS A 1 675 ? -0.402 -27.830 46.924 1.00 43.12 675 LYS A C 1
ATOM 5744 O O . LYS A 1 675 ? 0.025 -28.779 47.576 1.00 43.12 675 LYS A O 1
ATOM 5749 N N . ARG A 1 676 ? -0.327 -26.527 47.304 1.00 32.28 676 ARG A N 1
ATOM 5750 C CA . ARG A 1 676 ? -0.378 -25.851 48.659 1.00 32.28 676 ARG A CA 1
ATOM 5751 C C . ARG A 1 676 ? 0.367 -24.479 48.573 1.00 32.28 676 ARG A C 1
ATOM 5753 O O . ARG A 1 676 ? 1.452 -24.482 48.012 1.00 32.28 676 ARG A O 1
ATOM 5760 N N . ILE A 1 677 ? -0.175 -23.264 48.826 1.00 37.97 677 ILE A N 1
ATOM 5761 C CA . ILE A 1 677 ? -0.718 -22.590 50.051 1.00 37.97 677 ILE A CA 1
ATOM 5762 C C . ILE A 1 677 ? 0.287 -22.728 51.226 1.00 37.97 677 ILE A C 1
ATOM 5764 O O . ILE A 1 677 ? 0.602 -23.865 51.546 1.00 37.97 677 ILE A O 1
ATOM 5768 N N . ASP A 1 678 ? 0.891 -21.724 51.888 1.00 36.94 678 ASP A N 1
ATOM 5769 C CA . ASP A 1 678 ? 0.546 -20.329 52.238 1.00 36.94 678 ASP A CA 1
ATOM 5770 C C . ASP A 1 678 ? 1.811 -19.521 52.686 1.00 36.94 678 ASP A C 1
ATOM 5772 O O . ASP A 1 678 ? 2.900 -20.083 52.764 1.00 36.94 678 ASP A O 1
ATOM 5776 N N . GLU A 1 679 ? 1.607 -18.245 53.065 1.00 31.92 679 GLU A N 1
ATOM 5777 C CA . GLU A 1 679 ? 2.387 -17.401 54.018 1.00 31.92 679 GLU A CA 1
ATOM 5778 C C . GLU A 1 679 ? 3.463 -16.377 53.549 1.00 31.92 679 GLU A C 1
ATOM 5780 O O . GLU A 1 679 ? 4.544 -16.682 53.052 1.00 31.92 679 GLU A O 1
ATOM 5785 N N . LYS A 1 680 ? 3.159 -15.097 53.847 1.00 41.94 680 LYS A N 1
ATOM 5786 C CA . LYS A 1 680 ? 4.074 -13.942 54.023 1.00 41.94 680 LYS A CA 1
ATOM 5787 C C . LYS A 1 680 ? 4.804 -14.057 55.384 1.00 41.94 680 LYS A C 1
ATOM 5789 O O . LYS A 1 680 ? 4.172 -14.552 56.313 1.00 41.94 680 LYS A O 1
ATOM 5794 N N . PRO A 1 681 ? 6.016 -13.479 55.595 1.00 44.16 681 PRO A N 1
ATOM 5795 C CA . PRO A 1 681 ? 6.098 -12.092 56.109 1.00 44.16 681 PRO A CA 1
ATOM 5796 C C . PRO A 1 681 ? 7.343 -11.236 55.719 1.00 44.16 681 PRO A C 1
ATOM 5798 O O . PRO A 1 681 ? 8.438 -11.722 55.490 1.00 44.16 681 PRO A O 1
ATOM 5801 N N . LYS A 1 682 ? 7.096 -9.913 55.694 1.00 36.41 682 LYS A N 1
ATOM 5802 C CA . LYS A 1 682 ? 7.900 -8.705 56.037 1.00 36.41 682 LYS A CA 1
ATOM 5803 C C . LYS A 1 682 ? 9.457 -8.637 55.948 1.00 36.41 682 LYS A C 1
ATOM 5805 O O . LYS A 1 682 ? 10.155 -9.334 56.663 1.00 36.41 682 LYS A O 1
ATOM 5810 N N . LYS A 1 683 ? 9.872 -7.508 55.326 1.00 35.06 683 LYS A N 1
ATOM 5811 C CA . LYS A 1 683 ? 10.967 -6.531 55.618 1.00 35.06 683 LYS A CA 1
ATOM 5812 C C . LYS A 1 683 ? 12.449 -6.862 55.278 1.00 35.06 683 LYS A C 1
ATOM 5814 O O . LYS A 1 683 ? 13.031 -7.778 55.829 1.00 35.06 683 LYS A O 1
ATOM 5819 N N . GLU A 1 684 ? 12.990 -6.002 54.393 1.00 36.19 684 GLU A N 1
ATOM 5820 C CA . GLU A 1 684 ? 14.363 -5.466 54.144 1.00 36.19 684 GLU A CA 1
ATOM 5821 C C . GLU A 1 684 ? 15.530 -5.736 55.134 1.00 36.19 684 GLU A C 1
ATOM 5823 O O . GLU A 1 684 ? 15.265 -6.002 56.303 1.00 36.19 684 GLU A O 1
ATOM 5828 N N . PRO A 1 685 ? 16.805 -5.391 54.790 1.00 56.75 685 PRO A N 1
ATOM 5829 C CA . PRO A 1 685 ? 17.494 -5.338 53.481 1.00 56.75 685 PRO A CA 1
ATOM 5830 C C . PRO A 1 685 ? 18.939 -5.929 53.526 1.00 56.75 685 PRO A C 1
ATOM 5832 O O . PRO A 1 685 ? 19.436 -6.301 54.579 1.00 56.75 685 PRO A O 1
ATOM 5835 N N . GLU A 1 686 ? 19.626 -5.919 52.372 1.00 32.28 686 GLU A N 1
ATOM 5836 C CA . GLU A 1 686 ? 21.097 -5.904 52.146 1.00 32.28 686 GLU A CA 1
ATOM 5837 C C . GLU A 1 686 ? 21.696 -7.019 51.258 1.00 32.28 686 GLU A C 1
ATOM 5839 O O . GLU A 1 686 ? 21.742 -8.193 51.601 1.00 32.28 686 GLU A O 1
ATOM 5844 N N . LYS A 1 687 ? 22.318 -6.540 50.165 1.00 34.50 687 LYS A N 1
ATOM 5845 C CA . LYS A 1 687 ? 23.626 -6.941 49.607 1.00 34.50 687 LYS A CA 1
ATOM 5846 C C . LYS A 1 687 ? 23.826 -8.398 49.150 1.00 34.50 687 LYS A C 1
ATOM 5848 O O . LYS A 1 687 ? 24.210 -9.248 49.939 1.00 34.50 687 LYS A O 1
ATOM 5853 N N . ARG A 1 688 ? 23.897 -8.593 47.824 1.00 33.03 688 ARG A N 1
ATOM 5854 C CA . ARG A 1 688 ? 25.130 -8.923 47.053 1.00 33.03 688 ARG A CA 1
ATOM 5855 C C . ARG A 1 688 ? 24.791 -9.574 45.706 1.00 33.03 688 ARG A C 1
ATOM 5857 O O . ARG A 1 688 ? 24.016 -10.512 45.639 1.00 33.03 688 ARG A O 1
ATOM 5864 N N . LYS A 1 689 ? 25.440 -9.037 44.666 1.00 40.28 689 LYS A N 1
ATOM 5865 C CA . LYS A 1 689 ? 26.074 -9.723 43.525 1.00 40.28 689 LYS A CA 1
ATOM 5866 C C . LYS A 1 689 ? 25.525 -11.110 43.167 1.00 40.28 689 LYS A C 1
ATOM 5868 O O . LYS A 1 689 ? 25.903 -12.070 43.814 1.00 40.28 689 LYS A O 1
ATOM 5873 N N . GLU A 1 690 ? 24.773 -11.188 42.071 1.00 34.75 690 GLU A N 1
ATOM 5874 C CA . GLU A 1 690 ? 24.835 -12.252 41.050 1.00 34.75 690 GLU A CA 1
ATOM 5875 C C . GLU A 1 690 ? 23.625 -12.108 40.125 1.00 34.75 690 GLU A C 1
ATOM 5877 O O . GLU A 1 690 ? 22.508 -12.416 40.532 1.00 34.75 690 GLU A O 1
ATOM 5882 N N . LYS A 1 691 ? 23.842 -11.605 38.902 1.00 35.84 691 LYS A N 1
ATOM 5883 C CA . LYS A 1 691 ? 23.033 -11.867 37.693 1.00 35.84 691 LYS A CA 1
ATOM 5884 C C . LYS A 1 691 ? 23.573 -11.040 36.524 1.00 35.84 691 LYS A C 1
ATOM 5886 O O . LYS A 1 691 ? 22.984 -10.055 36.107 1.00 35.84 691 LYS A O 1
ATOM 5891 N N . GLU A 1 692 ? 24.713 -11.473 36.005 1.00 34.97 692 GLU A N 1
ATOM 5892 C CA . GLU A 1 692 ? 25.130 -11.172 34.634 1.00 34.97 692 GLU A CA 1
ATOM 5893 C C . GLU A 1 692 ? 25.861 -12.411 34.102 1.00 34.97 692 GLU A C 1
ATOM 5895 O O . GLU A 1 692 ? 27.083 -12.511 34.075 1.00 34.97 692 GLU A O 1
ATOM 5900 N N . ARG A 1 693 ? 25.074 -13.452 33.820 1.00 35.62 693 ARG A N 1
ATOM 5901 C CA . ARG A 1 693 ? 25.459 -14.617 33.019 1.00 35.62 693 ARG A CA 1
ATOM 5902 C C . ARG A 1 693 ? 24.226 -15.034 32.228 1.00 35.62 693 ARG A C 1
ATOM 5904 O O . ARG A 1 693 ? 23.142 -15.084 32.800 1.00 35.62 693 ARG A O 1
ATOM 5911 N N . LEU A 1 694 ? 24.444 -15.359 30.955 1.00 37.62 694 LEU A N 1
ATOM 5912 C CA . LEU A 1 694 ? 23.475 -15.614 29.880 1.00 37.62 694 LEU A CA 1
ATOM 5913 C C . LEU A 1 694 ? 22.976 -14.360 29.146 1.00 37.62 694 LEU A C 1
ATOM 5915 O O . LEU A 1 694 ? 21.847 -13.931 29.339 1.00 37.62 694 LEU A O 1
ATOM 5919 N N . ILE A 1 695 ? 23.833 -13.810 28.280 1.00 36.97 695 ILE A N 1
ATOM 5920 C CA . ILE A 1 695 ? 23.672 -13.760 26.811 1.00 36.97 695 ILE A CA 1
ATOM 5921 C C . ILE A 1 695 ? 25.074 -13.435 26.266 1.00 36.97 695 ILE A C 1
ATOM 5923 O O . ILE A 1 695 ? 25.472 -12.281 26.180 1.00 36.97 695 ILE A O 1
ATOM 5927 N N . GLU A 1 696 ? 25.857 -14.465 25.954 1.00 35.91 696 GLU A N 1
ATOM 5928 C CA . GLU A 1 696 ? 27.114 -14.318 25.212 1.00 35.91 696 GLU A CA 1
ATOM 5929 C C . GLU A 1 696 ? 27.326 -15.576 24.362 1.00 35.91 696 GLU A C 1
ATOM 5931 O O . GLU A 1 696 ? 28.139 -16.438 24.656 1.00 35.91 696 GLU A O 1
ATOM 5936 N N . GLU A 1 697 ? 26.523 -15.712 23.308 1.00 39.16 697 GLU A N 1
ATOM 5937 C CA . GLU A 1 697 ? 26.802 -16.631 22.204 1.00 39.16 697 GLU A CA 1
ATOM 5938 C C . GLU A 1 697 ? 26.412 -15.943 20.895 1.00 39.16 697 GLU A C 1
ATOM 5940 O O . GLU A 1 697 ? 25.242 -15.926 20.512 1.00 39.16 697 GLU A O 1
ATOM 5945 N N . LYS A 1 698 ? 27.407 -15.326 20.240 1.00 38.56 698 LYS A N 1
ATOM 5946 C CA . LYS A 1 698 ? 27.659 -15.371 18.783 1.00 38.56 698 LYS A CA 1
ATOM 5947 C C . LYS A 1 698 ? 28.730 -14.350 18.383 1.00 38.56 698 LYS A C 1
ATOM 5949 O O . LYS A 1 698 ? 28.419 -13.233 17.981 1.00 38.56 698 LYS A O 1
ATOM 5954 N N . LYS A 1 699 ? 29.989 -14.783 18.462 1.00 40.72 699 LYS A N 1
ATOM 5955 C CA . LYS A 1 699 ? 31.107 -14.512 17.532 1.00 40.72 699 LYS A CA 1
ATOM 5956 C C . LYS A 1 699 ? 32.267 -15.419 17.968 1.00 40.72 699 LYS A C 1
ATOM 5958 O O . LYS A 1 699 ? 32.599 -15.416 19.149 1.00 40.72 699 LYS A O 1
ATOM 5963 N N . PRO A 1 700 ? 32.829 -16.231 17.058 1.00 41.56 700 PRO A N 1
ATOM 5964 C CA . PRO A 1 700 ? 34.175 -15.875 16.612 1.00 41.56 700 PRO A CA 1
ATOM 5965 C C . PRO A 1 700 ? 34.440 -16.235 15.139 1.00 41.56 700 PRO A C 1
ATOM 5967 O O . PRO A 1 700 ? 34.538 -17.401 14.770 1.00 41.56 700 PRO A O 1
ATOM 5970 N N . GLU A 1 701 ? 34.671 -15.217 14.315 1.00 39.25 701 GLU A N 1
ATOM 5971 C CA . GLU A 1 701 ? 35.418 -15.335 13.058 1.00 39.25 701 GLU A CA 1
ATOM 5972 C C . GLU A 1 701 ? 36.601 -14.366 13.127 1.00 39.25 701 GLU A C 1
ATOM 5974 O O . GLU A 1 701 ? 36.606 -13.332 12.474 1.00 39.25 701 GLU A O 1
ATOM 5979 N N . GLU A 1 702 ? 37.594 -14.652 13.974 1.00 45.81 702 GLU A N 1
ATOM 5980 C CA . GLU A 1 702 ? 38.882 -13.939 13.893 1.00 45.81 702 GLU A CA 1
ATOM 5981 C C . GLU A 1 702 ? 40.106 -14.722 14.411 1.00 45.81 702 GLU A C 1
ATOM 5983 O O . GLU A 1 702 ? 41.201 -14.174 14.506 1.00 45.81 702 GLU A O 1
ATOM 5988 N N . GLU A 1 703 ? 39.988 -16.035 14.652 1.00 40.41 703 GLU A N 1
ATOM 5989 C CA . GLU A 1 703 ? 41.092 -16.851 15.202 1.00 40.41 703 GLU A CA 1
ATOM 5990 C C . GLU A 1 703 ? 41.687 -17.915 14.259 1.00 40.41 703 GLU A C 1
ATOM 5992 O O . GLU A 1 703 ? 42.505 -18.733 14.676 1.00 40.41 703 GLU A O 1
ATOM 5997 N N . ILE A 1 704 ? 41.388 -17.880 12.955 1.00 43.22 704 ILE A N 1
ATOM 5998 C CA . ILE A 1 704 ? 41.951 -18.848 11.982 1.00 43.22 704 ILE A CA 1
ATOM 5999 C C . ILE A 1 704 ? 43.224 -18.329 11.269 1.00 43.22 704 ILE A C 1
ATOM 6001 O O . ILE A 1 704 ? 43.864 -19.057 10.516 1.00 43.22 704 ILE A O 1
ATOM 6005 N N . LYS A 1 705 ? 43.702 -17.107 11.555 1.00 43.97 705 LYS A N 1
ATOM 6006 C CA . LYS A 1 705 ? 44.915 -16.551 10.908 1.00 43.97 705 LYS A CA 1
ATOM 6007 C C . LYS A 1 705 ? 46.232 -16.657 11.692 1.00 43.97 705 LYS A C 1
ATOM 6009 O O . LYS A 1 705 ? 47.239 -16.163 11.202 1.00 43.97 705 LYS A O 1
ATOM 6014 N N . LYS A 1 706 ? 46.278 -17.316 12.859 1.00 45.88 706 LYS A N 1
ATOM 6015 C CA . LYS A 1 706 ? 47.506 -17.379 13.693 1.00 45.88 706 LYS A CA 1
ATOM 6016 C C . LYS A 1 706 ? 48.099 -18.772 13.956 1.00 45.88 706 LYS A C 1
ATOM 6018 O O . LYS A 1 706 ? 48.997 -18.891 14.780 1.00 45.88 706 LYS A O 1
ATOM 6023 N N . LYS A 1 707 ? 47.675 -19.829 13.253 1.00 43.50 707 LYS A N 1
ATOM 6024 C CA . LYS A 1 707 ? 48.249 -21.185 13.424 1.00 43.50 707 LYS A CA 1
ATOM 6025 C C . LYS A 1 707 ? 48.611 -21.872 12.103 1.00 43.50 707 LYS A C 1
ATOM 6027 O O . LYS A 1 707 ? 48.164 -22.982 11.837 1.00 43.50 707 LYS A O 1
ATOM 6032 N N . LYS A 1 708 ? 49.422 -21.212 11.273 1.00 40.50 708 LYS A N 1
ATOM 6033 C CA . LYS A 1 708 ? 50.052 -21.844 10.097 1.00 40.50 708 LYS A CA 1
ATOM 6034 C C . LYS A 1 708 ? 51.550 -21.559 9.930 1.00 40.50 708 LYS A C 1
ATOM 6036 O O . LYS A 1 708 ? 52.077 -21.832 8.865 1.00 40.50 708 LYS A O 1
ATOM 6041 N N . ASP A 1 709 ? 52.231 -21.135 10.996 1.00 40.59 709 ASP A N 1
ATOM 6042 C CA . ASP A 1 709 ? 53.684 -20.911 10.994 1.00 40.59 709 ASP A CA 1
ATOM 6043 C C . ASP A 1 709 ? 54.390 -21.731 12.084 1.00 40.59 709 ASP A C 1
ATOM 6045 O O . ASP A 1 709 ? 55.088 -21.176 12.919 1.00 40.59 709 ASP A O 1
ATOM 6049 N N . VAL A 1 710 ? 54.203 -23.053 12.115 1.00 51.12 710 VAL A N 1
ATOM 6050 C CA . VAL A 1 710 ? 55.147 -23.970 12.785 1.00 51.12 710 VAL A CA 1
ATOM 6051 C C . VAL A 1 710 ? 55.036 -25.340 12.117 1.00 51.12 710 VAL A C 1
ATOM 6053 O O . VAL A 1 710 ? 54.223 -26.144 12.552 1.00 51.12 710 VAL A O 1
ATOM 6056 N N . LEU A 1 711 ? 55.788 -25.583 11.037 1.00 47.88 711 LEU A N 1
ATOM 6057 C CA . LEU A 1 711 ? 56.285 -26.906 10.596 1.00 47.88 711 LEU A CA 1
ATOM 6058 C C . LEU A 1 711 ? 56.864 -26.787 9.177 1.00 47.88 711 LEU A C 1
ATOM 6060 O O . LEU A 1 711 ? 56.175 -27.097 8.220 1.00 47.88 711 LEU A O 1
ATOM 6064 N N . PHE A 1 712 ? 58.098 -26.287 9.058 1.00 43.19 712 PHE A N 1
ATOM 6065 C CA . PHE A 1 712 ? 59.096 -26.630 8.023 1.00 43.19 712 PHE A CA 1
ATOM 6066 C C . PHE A 1 712 ? 60.366 -25.787 8.272 1.00 43.19 712 PHE A C 1
ATOM 6068 O O . PHE A 1 712 ? 60.455 -24.661 7.784 1.00 43.19 712 PHE A O 1
ATOM 6075 N N . PRO A 1 713 ? 61.353 -26.265 9.054 1.00 46.47 713 PRO A N 1
ATOM 6076 C CA . PRO A 1 713 ? 62.658 -25.629 9.114 1.00 46.47 713 PRO A CA 1
ATOM 6077 C C . PRO A 1 713 ? 63.596 -26.298 8.102 1.00 46.47 713 PRO A C 1
ATOM 6079 O O . PRO A 1 713 ? 63.896 -27.483 8.217 1.00 46.47 713 PRO A O 1
ATOM 6082 N N . GLY A 1 714 ? 64.089 -25.521 7.138 1.00 44.75 714 GLY A N 1
ATOM 6083 C CA . GLY A 1 714 ? 65.295 -25.867 6.385 1.00 44.75 714 GLY A CA 1
ATOM 6084 C C . GLY A 1 714 ? 65.079 -26.185 4.911 1.00 44.75 714 GLY A C 1
ATOM 6085 O O . GLY A 1 714 ? 64.965 -27.344 4.539 1.00 44.75 714 GLY A O 1
ATOM 6086 N N . LEU A 1 715 ? 65.083 -25.145 4.078 1.00 43.94 715 LEU A N 1
ATOM 6087 C CA . LEU A 1 715 ? 65.877 -25.028 2.846 1.00 43.94 715 LEU A CA 1
ATOM 6088 C C . LEU A 1 715 ? 65.514 -23.684 2.188 1.00 43.94 715 LEU A C 1
ATOM 6090 O O . LEU A 1 715 ? 64.337 -23.356 2.117 1.00 43.94 715 LEU A O 1
ATOM 6094 N N . PHE A 1 716 ? 66.515 -22.963 1.676 1.00 39.38 716 PHE A N 1
ATOM 6095 C CA . PHE A 1 716 ? 66.476 -21.614 1.071 1.00 39.38 716 PHE A CA 1
ATOM 6096 C C . PHE A 1 716 ? 66.748 -20.423 2.003 1.00 39.38 716 PHE A C 1
ATOM 6098 O O . PHE A 1 716 ? 65.916 -19.545 2.206 1.00 39.38 716 PHE A O 1
ATOM 6105 N N . GLU A 1 717 ? 68.003 -20.311 2.445 1.00 48.03 717 GLU A N 1
ATOM 6106 C CA . GLU A 1 717 ? 68.653 -19.003 2.564 1.00 48.03 717 GLU A CA 1
ATOM 6107 C C . GLU A 1 717 ? 69.269 -18.620 1.211 1.00 48.03 717 GLU A C 1
ATOM 6109 O O . GLU A 1 717 ? 70.329 -19.117 0.837 1.00 48.03 717 GLU A O 1
ATOM 6114 N N . LYS A 1 718 ? 68.627 -17.701 0.484 1.00 43.31 718 LYS A N 1
ATOM 6115 C CA . LYS A 1 718 ? 69.331 -16.713 -0.344 1.00 43.31 718 LYS A CA 1
ATOM 6116 C C . LYS A 1 718 ? 68.597 -15.387 -0.220 1.00 43.31 718 LYS A C 1
ATOM 6118 O O . LYS A 1 718 ? 67.407 -15.291 -0.498 1.00 43.31 718 LYS A O 1
ATOM 6123 N N . GLY A 1 719 ? 69.322 -14.388 0.273 1.00 50.28 719 GLY A N 1
ATOM 6124 C CA . GLY A 1 719 ? 68.808 -13.053 0.521 1.00 50.28 719 GLY A CA 1
ATOM 6125 C C . GLY A 1 719 ? 68.371 -12.362 -0.764 1.00 50.28 719 GLY A C 1
ATOM 6126 O O . GLY A 1 719 ? 69.190 -12.083 -1.635 1.00 50.28 719 GLY A O 1
ATOM 6127 N N . GLU A 1 720 ? 67.094 -12.001 -0.823 1.00 38.62 720 GLU A N 1
ATOM 6128 C CA . GLU A 1 720 ? 66.599 -10.980 -1.735 1.00 38.62 720 GLU A CA 1
ATOM 6129 C C . GLU A 1 720 ? 66.246 -9.730 -0.927 1.00 38.62 720 GLU A C 1
ATOM 6131 O O . GLU A 1 720 ? 65.365 -9.718 -0.062 1.00 38.62 720 GLU A O 1
ATOM 6136 N N . LYS A 1 721 ? 66.995 -8.655 -1.195 1.00 52.47 721 LYS A N 1
ATOM 6137 C CA . LYS A 1 721 ? 66.688 -7.302 -0.731 1.00 52.47 721 LYS A CA 1
ATOM 6138 C C . LYS A 1 721 ? 65.284 -6.939 -1.221 1.00 52.47 721 LYS A C 1
ATOM 6140 O O . LYS A 1 721 ? 65.043 -6.922 -2.425 1.00 52.47 721 LYS A O 1
ATOM 6145 N N . LYS A 1 722 ? 64.374 -6.612 -0.295 1.00 42.00 722 LYS A N 1
ATOM 6146 C CA . LYS A 1 722 ? 63.049 -6.071 -0.633 1.00 42.00 722 LYS A CA 1
ATOM 6147 C C . LYS A 1 722 ? 63.228 -4.839 -1.538 1.00 42.00 722 LYS A C 1
ATOM 6149 O O . LYS A 1 722 ? 63.956 -3.928 -1.134 1.00 42.00 722 LYS A O 1
ATOM 6154 N N . PRO A 1 723 ? 62.596 -4.782 -2.723 1.00 49.03 723 PRO A N 1
ATOM 6155 C CA . PRO A 1 723 ? 62.676 -3.607 -3.577 1.00 49.03 723 PRO A CA 1
ATOM 6156 C C . PRO A 1 723 ? 62.024 -2.417 -2.866 1.00 49.03 723 PRO A C 1
ATOM 6158 O O . PRO A 1 723 ? 61.009 -2.566 -2.175 1.00 49.03 723 PRO A O 1
ATOM 6161 N N . ALA A 1 724 ? 62.632 -1.240 -3.013 1.00 51.94 724 ALA A N 1
ATOM 6162 C CA . ALA A 1 724 ? 62.077 0.014 -2.525 1.00 51.94 724 ALA A CA 1
ATOM 6163 C C . ALA A 1 724 ? 60.631 0.165 -3.028 1.00 51.94 724 ALA A C 1
ATOM 6165 O O . ALA A 1 724 ? 60.349 -0.079 -4.203 1.00 51.94 724 ALA A O 1
ATOM 6166 N N . LYS A 1 725 ? 59.705 0.518 -2.126 1.00 60.53 725 LYS A N 1
ATOM 6167 C CA . LYS A 1 725 ? 58.310 0.799 -2.488 1.00 60.53 725 LYS A CA 1
ATOM 6168 C C . LYS A 1 725 ? 58.312 1.890 -3.564 1.00 60.53 725 LYS A C 1
ATOM 6170 O O . LYS A 1 725 ? 58.880 2.956 -3.343 1.00 60.53 725 LYS A O 1
ATOM 6175 N N . THR A 1 726 ? 57.700 1.611 -4.710 1.00 75.81 726 THR A N 1
ATOM 6176 C CA . THR A 1 726 ? 57.508 2.587 -5.786 1.00 75.81 726 THR A CA 1
ATOM 6177 C C . THR A 1 726 ? 56.679 3.769 -5.276 1.00 75.81 726 THR A C 1
ATOM 6179 O O . THR A 1 726 ? 55.785 3.584 -4.446 1.00 75.81 726 THR A O 1
ATOM 6182 N N . GLU A 1 727 ? 56.970 4.984 -5.750 1.00 75.50 727 GLU A N 1
ATOM 6183 C CA . GLU A 1 727 ? 56.254 6.211 -5.353 1.00 75.50 727 GLU A CA 1
ATOM 6184 C C . GLU A 1 727 ? 54.735 6.089 -5.514 1.00 75.50 727 GLU A C 1
ATOM 6186 O O . GLU A 1 727 ? 53.985 6.584 -4.674 1.00 75.50 727 GLU A O 1
ATOM 6191 N N . ASP A 1 728 ? 54.275 5.373 -6.538 1.00 71.44 728 ASP A N 1
ATOM 6192 C CA . ASP A 1 728 ? 52.847 5.168 -6.790 1.00 71.44 728 ASP A CA 1
ATOM 6193 C C . ASP A 1 728 ? 52.177 4.366 -5.673 1.00 71.44 728 ASP A C 1
ATOM 6195 O O . ASP A 1 728 ? 51.078 4.697 -5.235 1.00 71.44 728 ASP A O 1
ATOM 6199 N N . ARG A 1 729 ? 52.888 3.393 -5.095 1.00 70.25 729 ARG A N 1
ATOM 6200 C CA . ARG A 1 729 ? 52.382 2.608 -3.965 1.00 70.25 729 ARG A CA 1
ATOM 6201 C C . ARG A 1 729 ? 52.313 3.434 -2.680 1.00 70.25 729 ARG A C 1
ATOM 6203 O O . ARG A 1 729 ? 51.480 3.165 -1.823 1.00 70.25 729 ARG A O 1
ATOM 6210 N N . ILE A 1 730 ? 53.175 4.444 -2.541 1.00 80.75 730 ILE A N 1
ATOM 6211 C CA . ILE A 1 730 ? 53.137 5.405 -1.427 1.00 80.75 730 ILE A CA 1
ATOM 6212 C C . ILE A 1 730 ? 51.970 6.388 -1.611 1.00 80.75 730 ILE A C 1
ATOM 6214 O O . ILE A 1 730 ? 51.308 6.731 -0.630 1.00 80.75 730 ILE A O 1
ATOM 6218 N N . LYS A 1 731 ? 51.679 6.812 -2.849 1.00 83.94 731 LYS A N 1
ATOM 6219 C CA . LYS A 1 731 ? 50.510 7.650 -3.166 1.00 83.94 731 LYS A CA 1
ATOM 6220 C C . LYS A 1 731 ? 49.200 6.916 -2.889 1.00 83.94 731 LYS A C 1
ATOM 6222 O O . LYS A 1 731 ? 48.376 7.454 -2.158 1.00 83.94 731 LYS A O 1
ATOM 6227 N N . GLU A 1 732 ? 49.060 5.673 -3.348 1.00 82.25 732 GLU A N 1
ATOM 6228 C CA . GLU A 1 732 ? 47.881 4.843 -3.056 1.00 82.25 732 GLU A CA 1
ATOM 6229 C C . GLU A 1 732 ? 47.684 4.636 -1.545 1.00 82.25 732 GLU A C 1
ATOM 6231 O O . GLU A 1 732 ? 46.571 4.755 -1.033 1.00 82.25 732 GLU A O 1
ATOM 6236 N N . GLU A 1 733 ? 48.766 4.386 -0.794 1.00 83.06 733 GLU A N 1
ATOM 6237 C CA . GLU A 1 733 ? 48.701 4.209 0.664 1.00 83.06 733 GLU A CA 1
ATOM 6238 C C . GLU A 1 733 ? 48.273 5.507 1.386 1.00 83.06 733 GLU A C 1
ATOM 6240 O O . GLU A 1 733 ? 47.605 5.458 2.422 1.00 83.06 733 GLU A O 1
ATOM 6245 N N . ASN A 1 734 ? 48.615 6.675 0.835 1.00 88.38 734 ASN A N 1
ATOM 6246 C CA . ASN A 1 734 ? 48.201 7.975 1.365 1.00 88.38 734 ASN A CA 1
ATOM 6247 C C . ASN A 1 734 ? 46.751 8.330 1.002 1.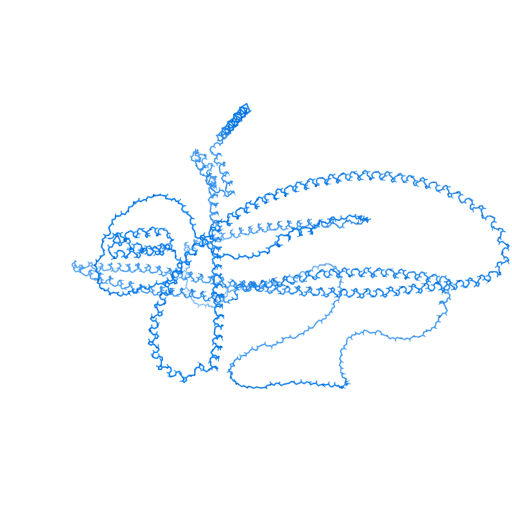00 88.38 734 ASN A C 1
ATOM 6249 O O . ASN A 1 734 ? 46.031 8.844 1.859 1.00 88.38 734 ASN A O 1
ATOM 6253 N N . GLU A 1 735 ? 46.300 8.013 -0.212 1.00 88.81 735 GLU A N 1
ATOM 6254 C CA . GLU A 1 735 ? 44.901 8.181 -0.631 1.00 88.81 735 GLU A CA 1
ATOM 6255 C C . GLU A 1 735 ? 43.963 7.289 0.192 1.00 88.81 735 GLU A C 1
ATOM 6257 O O . GLU A 1 735 ? 42.936 7.754 0.690 1.00 88.81 735 GLU A O 1
ATOM 6262 N N . LEU A 1 736 ? 44.360 6.037 0.448 1.00 87.06 736 LEU A N 1
ATOM 6263 C CA . LEU A 1 736 ? 43.639 5.129 1.345 1.00 87.06 736 LEU A CA 1
ATOM 6264 C C . LEU A 1 736 ? 43.535 5.688 2.769 1.00 87.06 736 LEU A C 1
ATOM 6266 O O . LEU A 1 736 ? 42.454 5.676 3.357 1.00 87.06 736 LEU A O 1
ATOM 6270 N N . LYS A 1 737 ? 44.627 6.243 3.313 1.00 88.06 737 LYS A N 1
ATOM 6271 C CA . LYS A 1 737 ? 44.614 6.898 4.635 1.00 88.06 737 LYS A CA 1
ATOM 6272 C C . LYS A 1 737 ? 43.726 8.141 4.666 1.00 88.06 737 LYS A C 1
ATOM 6274 O O . LYS A 1 737 ? 43.162 8.449 5.715 1.00 88.06 737 LYS A O 1
ATOM 6279 N N . GLN A 1 738 ? 43.605 8.867 3.557 1.00 90.38 738 GLN A N 1
ATOM 6280 C CA . GLN A 1 738 ? 42.725 10.029 3.462 1.00 90.38 738 GLN A CA 1
ATOM 6281 C C . GLN A 1 738 ? 41.250 9.611 3.424 1.00 90.38 738 GLN A C 1
ATOM 6283 O O . GLN A 1 738 ? 40.455 10.138 4.202 1.00 90.38 738 GLN A O 1
ATOM 6288 N N . LEU A 1 739 ? 40.906 8.602 2.620 1.00 87.88 739 LEU A N 1
ATOM 6289 C CA . LEU A 1 739 ? 39.558 8.027 2.584 1.00 87.88 739 LEU A CA 1
ATOM 6290 C C . LEU A 1 739 ? 39.142 7.462 3.947 1.00 87.88 739 LEU A C 1
ATOM 6292 O O . LEU A 1 739 ? 38.009 7.662 4.381 1.00 87.88 739 LEU A O 1
ATOM 6296 N N . GLU A 1 740 ? 40.061 6.820 4.671 1.00 86.38 740 GLU A N 1
ATOM 6297 C CA . GLU A 1 740 ? 39.775 6.298 6.011 1.00 86.38 740 GLU A CA 1
ATOM 6298 C C . GLU A 1 740 ? 39.418 7.416 7.013 1.00 86.38 740 GLU A C 1
ATOM 6300 O O . GLU A 1 740 ? 38.531 7.242 7.854 1.00 86.38 740 GLU A O 1
ATOM 6305 N N . ARG A 1 741 ? 40.058 8.592 6.906 1.00 90.62 741 ARG A N 1
ATOM 6306 C CA . ARG A 1 741 ? 39.715 9.772 7.724 1.00 90.62 741 ARG A CA 1
ATOM 6307 C C . ARG A 1 741 ? 38.346 10.339 7.356 1.00 90.62 741 ARG A C 1
ATOM 6309 O O . ARG A 1 741 ? 37.563 10.644 8.249 1.00 90.62 741 ARG A O 1
ATOM 6316 N N . GLU A 1 742 ? 38.031 10.433 6.066 1.00 89.50 742 GLU A N 1
ATOM 6317 C CA . GLU A 1 742 ? 36.733 10.939 5.599 1.00 89.50 742 GLU A CA 1
ATOM 6318 C C . GLU A 1 742 ? 35.567 10.042 6.035 1.00 89.50 742 GLU A C 1
ATOM 6320 O O . GLU A 1 742 ? 34.515 10.538 6.447 1.00 89.50 742 GLU A O 1
ATOM 6325 N N . VAL A 1 743 ? 35.765 8.719 6.015 1.00 89.19 743 VAL A N 1
ATOM 6326 C CA . VAL A 1 743 ? 34.779 7.754 6.518 1.00 89.19 743 VAL A CA 1
ATOM 6327 C C . VAL A 1 743 ? 34.587 7.907 8.029 1.00 89.19 743 VAL A C 1
ATOM 6329 O O . VAL A 1 743 ? 33.444 7.958 8.486 1.00 89.19 743 VAL A O 1
ATOM 6332 N N . LYS A 1 744 ? 35.668 8.057 8.809 1.00 90.44 744 LYS A N 1
ATOM 6333 C CA . LYS A 1 744 ? 35.583 8.315 10.261 1.00 90.44 744 LYS A CA 1
ATOM 6334 C C . LYS A 1 744 ? 34.808 9.604 10.577 1.00 90.44 744 LYS A C 1
ATOM 6336 O O . LYS A 1 744 ? 33.920 9.584 11.428 1.00 90.44 744 LYS A O 1
ATOM 6341 N N . ASP A 1 745 ? 35.048 10.686 9.840 1.00 90.12 745 ASP A N 1
ATOM 6342 C CA . ASP A 1 745 ? 34.319 11.955 9.998 1.00 90.12 745 ASP A CA 1
ATOM 6343 C C . ASP A 1 745 ? 32.834 11.870 9.606 1.00 90.12 745 ASP A C 1
ATOM 6345 O O . ASP A 1 745 ? 31.992 12.611 10.129 1.00 90.12 745 ASP A O 1
ATOM 6349 N N . LEU A 1 746 ? 32.486 11.006 8.650 1.00 84.81 746 LEU A N 1
ATOM 6350 C CA . LEU A 1 746 ? 31.095 10.743 8.277 1.00 84.81 746 LEU A CA 1
ATOM 6351 C C . LEU A 1 746 ? 30.362 9.957 9.365 1.00 84.81 746 LEU A C 1
ATOM 6353 O O . LEU A 1 746 ? 29.223 10.303 9.681 1.00 84.81 746 LEU A O 1
ATOM 6357 N N . VAL A 1 747 ? 31.013 8.953 9.960 1.00 85.69 747 VAL A N 1
ATOM 6358 C CA . VAL A 1 747 ? 30.449 8.162 11.064 1.00 85.69 747 VAL A CA 1
ATOM 6359 C C . VAL A 1 747 ? 30.144 9.058 12.266 1.00 85.69 747 VAL A C 1
ATOM 6361 O O . VAL A 1 747 ? 29.004 9.070 12.728 1.00 85.69 747 VAL A O 1
ATOM 6364 N N . LEU A 1 748 ? 31.088 9.911 12.682 1.00 89.19 748 LEU A N 1
ATOM 6365 C CA . LEU A 1 748 ? 30.873 10.863 13.783 1.00 89.19 748 LEU A CA 1
ATOM 6366 C C . LEU A 1 748 ? 29.697 11.820 13.510 1.00 89.19 748 LEU A C 1
ATOM 6368 O O . LEU A 1 748 ? 28.851 12.050 14.373 1.00 89.19 748 LEU A O 1
ATOM 6372 N N . ARG A 1 749 ? 29.559 12.316 12.271 1.00 84.25 749 ARG A N 1
ATOM 6373 C CA . ARG A 1 749 ? 28.424 13.176 11.879 1.00 84.25 749 ARG A CA 1
ATOM 6374 C C . ARG A 1 749 ? 27.074 12.458 11.877 1.00 84.25 749 ARG A C 1
ATOM 6376 O O . ARG A 1 749 ? 26.040 13.116 12.029 1.00 84.25 749 ARG A O 1
ATOM 6383 N N . VAL A 1 750 ? 27.048 11.147 11.648 1.00 82.50 750 VAL A N 1
ATOM 6384 C CA . VAL A 1 750 ? 25.823 10.337 11.729 1.00 82.50 750 VAL A CA 1
ATOM 6385 C C . VAL A 1 750 ? 25.459 10.075 13.189 1.00 82.50 750 VAL A C 1
ATOM 6387 O O . VAL A 1 750 ? 24.290 10.229 13.544 1.00 82.50 750 VAL A O 1
ATOM 6390 N N . GLU A 1 751 ? 26.440 9.779 14.042 1.00 84.50 751 GLU A N 1
ATOM 6391 C CA . GLU A 1 751 ? 26.236 9.600 15.483 1.00 84.50 751 GLU A CA 1
ATOM 6392 C C . GLU A 1 751 ? 25.697 10.872 16.155 1.00 84.50 751 GLU A C 1
ATOM 6394 O O . GLU A 1 751 ? 24.721 10.802 16.903 1.00 84.50 751 GLU A O 1
ATOM 6399 N N . ASP A 1 752 ? 26.234 12.049 15.819 1.00 87.38 752 ASP A N 1
ATOM 6400 C CA . ASP A 1 752 ? 25.739 13.331 16.342 1.00 87.38 752 ASP A CA 1
ATOM 6401 C C . ASP A 1 752 ? 24.296 13.629 15.910 1.00 87.38 752 ASP A C 1
ATOM 6403 O O . ASP A 1 752 ? 23.483 14.137 16.689 1.00 87.38 752 ASP A O 1
ATOM 6407 N N . LYS A 1 753 ? 23.929 13.270 14.672 1.00 85.69 753 LYS A N 1
ATOM 6408 C CA . LYS A 1 753 ? 22.536 13.367 14.212 1.00 85.69 753 LYS A CA 1
ATOM 6409 C C . LYS A 1 753 ? 21.634 12.381 14.949 1.00 85.69 753 LYS A C 1
ATOM 6411 O O . LYS A 1 753 ? 20.511 12.753 15.279 1.00 85.69 753 LYS A O 1
ATOM 6416 N N . GLY A 1 754 ? 22.111 11.167 15.222 1.00 82.25 754 GLY A N 1
ATOM 6417 C CA . GLY A 1 754 ? 21.394 10.164 16.013 1.00 82.25 754 GLY A CA 1
ATOM 6418 C C . GLY A 1 754 ? 21.103 10.650 17.434 1.00 82.25 754 GLY A C 1
ATOM 6419 O O . GLY A 1 754 ? 19.952 10.623 17.861 1.00 82.25 754 GLY A O 1
ATOM 6420 N N . LYS A 1 755 ? 22.110 11.203 18.123 1.00 87.44 755 LYS A N 1
ATOM 6421 C CA . LYS A 1 755 ? 21.953 11.808 19.460 1.00 87.44 755 LYS A CA 1
ATOM 6422 C C . LYS A 1 755 ? 20.950 12.962 19.456 1.00 87.44 755 LYS A C 1
ATOM 6424 O O . LYS A 1 755 ? 20.109 13.050 20.344 1.00 87.44 755 LYS A O 1
ATOM 6429 N N . LYS A 1 756 ? 20.974 13.807 18.420 1.00 87.94 756 LYS A N 1
ATOM 6430 C CA . LYS A 1 756 ? 20.003 14.900 18.262 1.00 87.94 756 LYS A CA 1
ATOM 6431 C C . LYS A 1 756 ? 18.566 14.399 18.070 1.00 87.94 756 LYS A C 1
ATOM 6433 O O . LYS A 1 756 ? 17.643 15.009 18.594 1.00 87.94 756 LYS A O 1
ATOM 6438 N N . TRP A 1 757 ? 18.369 13.309 17.328 1.00 83.06 757 TRP A N 1
ATOM 6439 C CA . TRP A 1 757 ? 17.050 12.689 17.166 1.00 83.06 757 TRP A CA 1
ATOM 6440 C C . TRP A 1 757 ? 16.548 12.028 18.452 1.00 83.06 757 TRP A C 1
ATOM 6442 O O . TRP A 1 757 ? 15.364 12.142 18.756 1.00 83.06 757 TRP A O 1
ATOM 6452 N N . LEU A 1 758 ? 17.437 11.390 19.218 1.00 78.56 758 LEU A N 1
ATOM 6453 C CA . LEU A 1 758 ? 17.100 10.819 20.524 1.00 78.56 758 LEU A CA 1
ATOM 6454 C C . LEU A 1 758 ? 16.664 11.898 21.524 1.00 78.56 758 LEU A C 1
ATOM 6456 O O . LEU A 1 758 ? 15.632 11.724 22.157 1.00 78.56 758 LEU A O 1
ATOM 6460 N N . GLY A 1 759 ? 17.355 13.042 21.578 1.00 85.31 759 GLY A N 1
ATOM 6461 C CA . GLY A 1 759 ? 16.947 14.155 22.446 1.00 85.31 759 GLY A CA 1
ATOM 6462 C C . GLY A 1 759 ? 15.558 14.722 22.113 1.00 85.31 759 GLY A C 1
ATOM 6463 O O . GLY A 1 759 ? 14.795 15.043 23.015 1.00 85.31 759 GLY A O 1
ATOM 6464 N N . ILE A 1 760 ? 15.181 14.778 20.828 1.00 85.44 760 ILE A N 1
ATOM 6465 C CA . ILE A 1 760 ? 13.828 15.205 20.413 1.00 85.44 760 ILE A CA 1
ATOM 6466 C C . ILE A 1 760 ? 12.764 14.197 20.876 1.00 85.44 760 ILE A C 1
ATOM 6468 O O . ILE A 1 760 ? 11.688 14.590 21.317 1.00 85.44 760 ILE A O 1
ATOM 6472 N N . LEU A 1 761 ? 13.058 12.897 20.781 1.00 78.12 761 LEU A N 1
ATOM 6473 C CA . LEU A 1 761 ? 12.153 11.842 21.247 1.00 78.12 761 LEU A CA 1
ATOM 6474 C C . LEU A 1 761 ? 11.983 11.858 22.771 1.00 78.12 761 LEU A C 1
ATOM 6476 O O . LEU A 1 761 ? 10.884 11.604 23.257 1.00 78.12 761 LEU A O 1
ATOM 6480 N N . GLU A 1 762 ? 13.048 12.169 23.508 1.00 85.44 762 GLU A N 1
ATOM 6481 C CA . GLU A 1 762 ? 13.038 12.270 24.969 1.00 85.44 762 GLU A CA 1
ATOM 6482 C C . GLU A 1 762 ? 12.213 13.484 25.439 1.00 85.44 762 GLU A C 1
ATOM 6484 O O . GLU A 1 762 ? 11.330 13.330 26.284 1.00 85.44 762 GLU A O 1
ATOM 6489 N N . GLU A 1 763 ? 12.366 14.650 24.795 1.00 86.44 763 GLU A N 1
ATOM 6490 C CA . GLU A 1 763 ? 11.513 15.829 25.039 1.00 86.44 763 GLU A CA 1
ATOM 6491 C C . GLU A 1 763 ? 10.024 15.560 24.738 1.00 86.44 763 GLU A C 1
ATOM 6493 O O . GLU A 1 763 ? 9.135 15.994 25.481 1.00 86.44 763 GLU A O 1
ATOM 6498 N N . ASP A 1 764 ? 9.721 14.841 23.653 1.00 84.50 764 ASP A N 1
ATOM 6499 C CA . ASP A 1 764 ? 8.342 14.486 23.302 1.00 84.50 764 ASP A CA 1
ATOM 6500 C C . ASP A 1 764 ? 7.728 13.486 24.301 1.00 84.50 764 ASP A C 1
ATOM 6502 O O . ASP A 1 764 ? 6.528 13.572 24.598 1.00 84.50 764 ASP A O 1
ATOM 6506 N N . LEU A 1 765 ? 8.537 12.578 24.858 1.00 84.19 765 LEU A N 1
ATOM 6507 C CA . LEU A 1 765 ? 8.117 11.633 25.893 1.00 84.19 765 LEU A CA 1
ATOM 6508 C C . LEU A 1 765 ? 7.808 12.354 27.215 1.00 84.19 765 LEU A C 1
ATOM 6510 O O . LEU A 1 765 ? 6.723 12.162 27.768 1.00 84.19 765 LEU A O 1
ATOM 6514 N N . GLU A 1 766 ? 8.681 13.258 27.671 1.00 87.62 766 GLU A N 1
ATOM 6515 C CA . GLU A 1 766 ? 8.440 14.080 28.869 1.00 87.62 766 GLU A CA 1
ATOM 6516 C C . GLU A 1 766 ? 7.177 14.942 28.724 1.00 87.62 766 GLU A C 1
ATOM 6518 O O . GLU A 1 766 ? 6.353 15.057 29.640 1.00 87.62 766 GLU A O 1
ATOM 6523 N N . ARG A 1 767 ? 6.960 15.511 27.532 1.00 85.56 767 ARG A N 1
ATOM 6524 C CA . ARG A 1 767 ? 5.755 16.290 27.221 1.00 85.56 767 ARG A CA 1
ATOM 6525 C C . ARG A 1 767 ? 4.485 15.439 27.265 1.00 85.56 767 ARG A C 1
ATOM 6527 O O . ARG A 1 767 ? 3.421 15.933 27.659 1.00 85.56 767 ARG A O 1
ATOM 6534 N N . TRP A 1 768 ? 4.571 14.181 26.841 1.00 85.75 768 TRP A N 1
ATOM 6535 C CA . TRP A 1 768 ? 3.461 13.235 26.897 1.00 85.75 768 TRP A CA 1
ATOM 6536 C C . TRP A 1 768 ? 3.146 12.814 28.340 1.00 85.75 768 TRP A C 1
ATOM 6538 O O . TRP A 1 768 ? 1.979 12.848 28.742 1.00 85.75 768 TRP A O 1
ATOM 6548 N N . GLU A 1 769 ? 4.164 12.532 29.155 1.00 78.56 769 GLU A N 1
ATOM 6549 C CA . GLU A 1 769 ? 3.993 12.217 30.579 1.00 78.56 769 GLU A CA 1
ATOM 6550 C C . GLU A 1 769 ? 3.429 13.395 31.385 1.00 78.56 769 GLU A C 1
ATOM 6552 O O . GLU A 1 769 ? 2.542 13.208 32.224 1.00 78.56 769 GLU A O 1
ATOM 6557 N N . GLY A 1 770 ? 3.855 14.627 31.084 1.00 83.75 770 GLY A N 1
ATOM 6558 C CA . GLY A 1 770 ? 3.282 15.836 31.680 1.00 83.75 770 GLY A CA 1
ATOM 6559 C C . GLY A 1 770 ? 1.784 15.987 31.388 1.00 83.75 770 GLY A C 1
ATOM 6560 O O . GLY A 1 770 ? 0.999 16.314 32.282 1.00 83.75 770 GLY A O 1
ATOM 6561 N N . LYS A 1 771 ? 1.349 15.666 30.159 1.00 79.25 771 LYS A N 1
ATOM 6562 C CA . LYS A 1 771 ? -0.081 15.629 29.801 1.00 79.25 771 LYS A CA 1
ATOM 6563 C C . LYS A 1 771 ? -0.840 14.534 30.544 1.00 79.25 771 LYS A C 1
ATOM 6565 O O . LYS A 1 771 ? -1.962 14.779 30.988 1.00 79.25 771 LYS A O 1
ATOM 6570 N N . LYS A 1 772 ? -0.246 13.352 30.711 1.00 78.44 772 LYS A N 1
ATOM 6571 C CA . LYS A 1 772 ? -0.866 12.245 31.448 1.00 78.44 772 LYS A CA 1
ATOM 6572 C C . LYS A 1 772 ? -1.109 12.613 32.918 1.00 78.44 772 LYS A C 1
ATOM 6574 O O . LYS A 1 772 ? -2.234 12.476 33.390 1.00 78.44 772 LYS A O 1
ATOM 6579 N N . LYS A 1 773 ? -0.117 13.212 33.589 1.00 76.88 773 LYS A N 1
ATOM 6580 C CA . LYS A 1 773 ? -0.257 13.715 34.970 1.00 76.88 773 LYS A CA 1
ATOM 6581 C C . LYS A 1 773 ? -1.316 14.815 35.098 1.00 76.88 773 LYS A C 1
ATOM 6583 O O . LYS A 1 773 ? -2.046 14.847 36.084 1.00 76.88 773 LYS A O 1
ATOM 6588 N N . SER A 1 774 ? -1.451 15.686 34.092 1.00 70.75 774 SER A N 1
ATOM 6589 C CA . SER A 1 774 ? -2.502 16.717 34.094 1.00 70.75 774 SER A CA 1
ATOM 6590 C C . SER A 1 774 ? -3.923 16.145 33.990 1.00 70.75 774 SER A C 1
ATOM 6592 O O . SER A 1 774 ? -4.842 16.707 34.575 1.00 70.75 774 SER A O 1
ATOM 6594 N N . LEU A 1 775 ? -4.095 15.006 33.307 1.00 62.84 775 LEU A N 1
ATOM 6595 C CA . LEU A 1 775 ? -5.379 14.306 33.178 1.00 62.84 775 LEU A CA 1
ATOM 6596 C C . LEU A 1 775 ? -5.713 13.452 34.411 1.00 62.84 775 LEU A C 1
ATOM 6598 O O . LEU A 1 775 ? -6.884 13.298 34.748 1.00 62.84 775 LEU A O 1
ATOM 6602 N N . GLU A 1 776 ? -4.705 12.909 35.097 1.00 62.88 776 GLU A N 1
ATOM 6603 C CA . GLU A 1 776 ? -4.890 12.174 36.357 1.00 62.88 776 GLU A CA 1
ATOM 6604 C C . GLU A 1 776 ? -5.256 13.125 37.512 1.00 62.88 776 GLU A C 1
ATOM 6606 O O . GLU A 1 776 ? -6.207 12.853 38.241 1.00 62.88 776 GLU A O 1
ATOM 6611 N N . GLY A 1 777 ? -4.647 14.316 37.588 1.00 53.62 777 GLY A N 1
ATOM 6612 C CA . GLY A 1 777 ? -5.006 15.337 38.586 1.00 53.62 777 GLY A CA 1
ATOM 6613 C C . GLY A 1 777 ? -6.407 15.956 38.426 1.00 53.62 777 GLY A C 1
ATOM 6614 O O . GLY A 1 777 ? -6.908 16.597 39.352 1.00 53.62 777 GLY A O 1
ATOM 6615 N N . GLU A 1 778 ? -7.062 15.773 37.274 1.00 52.84 778 GLU A N 1
ATOM 6616 C CA . GLU A 1 778 ? -8.459 16.180 37.053 1.00 52.84 778 GLU A CA 1
ATOM 6617 C C . GLU A 1 778 ? -9.471 15.125 37.535 1.00 52.84 778 GLU A C 1
ATOM 6619 O O . GLU A 1 778 ? -10.621 15.474 37.804 1.00 52.84 778 GLU A O 1
ATOM 6624 N N . LYS A 1 779 ? -9.056 13.861 37.720 1.00 51.94 779 LYS A N 1
ATOM 6625 C CA . LYS A 1 779 ? -9.924 12.796 38.254 1.00 51.94 779 LYS A CA 1
ATOM 6626 C C . LYS A 1 779 ? -10.040 12.826 39.778 1.00 51.94 779 LYS A C 1
ATOM 6628 O O . LYS A 1 779 ? -11.122 12.569 40.299 1.00 51.94 779 LYS A O 1
ATOM 6633 N N . ASP A 1 780 ? -9.001 13.263 40.485 1.00 48.12 780 ASP A N 1
ATOM 6634 C CA . ASP A 1 780 ? -9.012 13.298 41.956 1.00 48.12 780 ASP A CA 1
ATOM 6635 C C . ASP A 1 780 ? -9.816 14.475 42.545 1.00 48.12 780 ASP A C 1
ATOM 6637 O O . ASP A 1 780 ? -10.149 14.482 43.727 1.00 48.12 780 ASP A O 1
ATOM 6641 N N . LYS A 1 781 ? -10.222 15.457 41.725 1.00 49.50 781 LYS A N 1
ATOM 6642 C CA . LYS A 1 781 ? -11.122 16.550 42.153 1.00 49.50 781 LYS A CA 1
ATOM 6643 C C . LYS A 1 781 ? -12.614 16.203 42.085 1.00 49.50 781 LYS A C 1
ATOM 6645 O O . LYS A 1 781 ? -13.434 17.029 42.479 1.00 49.50 781 LYS A O 1
ATOM 6650 N N . ALA A 1 782 ? -12.971 15.004 41.620 1.00 43.59 782 ALA A N 1
ATOM 6651 C CA . ALA A 1 782 ? -14.358 14.536 41.553 1.00 43.59 782 ALA A CA 1
ATOM 6652 C C . ALA A 1 782 ? -14.775 13.635 42.736 1.00 43.59 782 ALA A C 1
ATOM 6654 O O . ALA A 1 782 ? -15.958 13.344 42.870 1.00 43.59 782 ALA A O 1
ATOM 6655 N N . ALA A 1 783 ? -13.847 13.232 43.613 1.00 40.97 783 ALA A N 1
ATOM 6656 C CA . ALA A 1 783 ? -14.102 12.271 44.698 1.00 40.97 783 ALA A CA 1
ATOM 6657 C C . ALA A 1 783 ? -14.190 12.897 46.109 1.00 40.97 783 ALA A C 1
ATOM 6659 O O . ALA A 1 783 ? -14.046 12.201 47.106 1.00 40.97 783 ALA A O 1
ATOM 6660 N N . GLY A 1 784 ? -14.428 14.209 46.210 1.00 39.25 784 GLY A N 1
ATOM 6661 C CA . GLY A 1 784 ? -14.529 14.927 47.486 1.00 39.25 784 GLY A CA 1
ATOM 6662 C C . GLY A 1 784 ? -15.762 15.824 47.563 1.00 39.25 784 GLY A C 1
ATOM 6663 O O . GLY A 1 784 ? -15.629 17.041 47.670 1.00 39.25 784 GLY A O 1
ATOM 6664 N N . ARG A 1 785 ? -16.958 15.240 47.456 1.00 39.34 785 ARG A N 1
ATOM 6665 C CA . ARG A 1 785 ? -18.228 15.870 47.850 1.00 39.34 785 ARG A CA 1
ATOM 6666 C C . ARG A 1 785 ? -19.157 14.792 48.396 1.00 39.34 785 ARG A C 1
ATOM 6668 O O . ARG A 1 785 ? -19.862 14.131 47.641 1.00 39.34 785 ARG A O 1
ATOM 6675 N N . GLU A 1 786 ? -19.098 14.612 49.708 1.00 39.06 786 GLU A N 1
ATOM 6676 C CA . GLU A 1 786 ? -20.084 13.856 50.472 1.00 39.06 786 GLU A CA 1
ATOM 6677 C C . GLU A 1 786 ? -21.368 14.685 50.643 1.00 39.06 786 GLU A C 1
ATOM 6679 O O . GLU A 1 786 ? -21.321 15.856 51.015 1.00 39.06 786 GLU A O 1
ATOM 6684 N N . VAL A 1 787 ? -22.478 14.046 50.265 1.00 41.19 787 VAL A N 1
ATOM 6685 C CA . VAL A 1 787 ? -23.799 13.971 50.915 1.00 41.19 787 VAL A CA 1
ATOM 6686 C C . VAL A 1 787 ? -24.332 15.218 51.642 1.00 41.19 787 VAL A C 1
ATOM 6688 O O . VAL A 1 787 ? -23.997 15.476 52.791 1.00 41.19 787 VAL A O 1
ATOM 6691 N N . GLU A 1 788 ? -25.317 15.869 51.021 1.00 37.09 788 GLU A N 1
ATOM 6692 C CA . GLU A 1 788 ? -26.522 16.332 51.721 1.00 37.09 788 GLU A CA 1
ATOM 6693 C C . GLU A 1 788 ? -27.731 15.938 50.855 1.00 37.09 788 GLU A C 1
ATOM 6695 O O . GLU A 1 788 ? -27.806 16.274 49.670 1.00 37.09 788 GLU A O 1
ATOM 6700 N N . GLU A 1 789 ? -28.611 15.119 51.430 1.00 46.31 789 GLU A N 1
ATOM 6701 C CA . GLU A 1 789 ? -29.868 14.667 50.838 1.00 46.31 789 GLU A CA 1
ATOM 6702 C C . GLU A 1 789 ? -30.872 15.823 50.774 1.00 46.31 789 GLU A C 1
ATOM 6704 O O . GLU A 1 789 ? -31.399 16.236 51.801 1.00 46.31 789 GLU A O 1
ATOM 6709 N N . GLU A 1 790 ? -31.236 16.267 49.571 1.00 36.88 790 GLU A N 1
ATOM 6710 C CA . GLU A 1 790 ? -32.537 16.897 49.338 1.00 36.88 790 GLU A CA 1
ATOM 6711 C C . GLU A 1 790 ? -33.153 16.386 48.029 1.00 36.88 790 GLU A C 1
ATOM 6713 O O . GLU A 1 790 ? -32.512 16.300 46.979 1.00 36.88 790 GLU A O 1
ATOM 6718 N N . LYS A 1 791 ? -34.428 15.995 48.137 1.00 44.94 791 LYS A N 1
ATOM 6719 C CA . LYS A 1 791 ? -35.311 15.491 47.076 1.00 44.94 791 LYS A CA 1
ATOM 6720 C C . LYS A 1 791 ? -35.272 16.361 45.808 1.00 44.94 791 LYS A C 1
ATOM 6722 O O . LYS A 1 791 ? -35.427 17.574 45.926 1.00 44.94 791 LYS A O 1
ATOM 6727 N N . PRO A 1 792 ? -35.269 15.773 44.597 1.00 37.50 792 PRO A N 1
ATOM 6728 C CA . PRO A 1 792 ? -35.709 16.485 43.412 1.00 37.50 792 PRO A CA 1
ATOM 6729 C C . PRO A 1 792 ? -37.202 16.239 43.158 1.00 37.50 792 PRO A C 1
ATOM 6731 O O . PRO A 1 792 ? -37.669 15.117 42.964 1.00 37.50 792 PRO A O 1
ATOM 6734 N N . GLU A 1 793 ? -37.926 17.347 43.175 1.00 38.19 793 GLU A N 1
ATOM 6735 C CA . GLU A 1 793 ? -39.267 17.552 42.646 1.00 38.19 793 GLU A CA 1
ATOM 6736 C C . GLU A 1 793 ? -39.309 17.231 41.137 1.00 38.19 793 GLU A C 1
ATOM 6738 O O . GLU A 1 793 ? -38.375 17.540 40.391 1.00 38.19 793 GLU A O 1
ATOM 6743 N N . GLU A 1 794 ? -40.385 16.575 40.694 1.00 46.16 794 GLU A N 1
ATOM 6744 C CA . GLU A 1 794 ? -40.630 16.175 39.306 1.00 46.16 794 GLU A CA 1
ATOM 6745 C C . GLU A 1 794 ? -40.512 17.355 38.329 1.00 46.16 794 GLU A C 1
ATOM 6747 O O . GLU A 1 794 ? -41.345 18.261 38.311 1.00 46.16 794 GLU A O 1
ATOM 6752 N N . GLN A 1 795 ? -39.543 17.287 37.414 1.00 39.44 795 GLN A N 1
ATOM 6753 C CA . GLN A 1 795 ? -39.602 18.017 36.151 1.00 39.44 795 GLN A CA 1
ATOM 6754 C C . GLN A 1 795 ? -39.392 17.044 34.993 1.00 39.44 795 GLN A C 1
ATOM 6756 O O . GLN A 1 795 ? -38.331 16.447 34.814 1.00 39.44 795 GLN A O 1
ATOM 6761 N N . LYS A 1 796 ? -40.472 16.876 34.228 1.00 37.59 796 LYS A N 1
ATOM 6762 C CA . LYS A 1 796 ? -40.573 16.080 33.005 1.00 37.59 796 LYS A CA 1
ATOM 6763 C C . LYS A 1 796 ? -39.540 16.547 31.969 1.00 37.59 796 LYS A C 1
ATOM 6765 O O . LYS A 1 796 ? -39.486 17.747 31.696 1.00 37.59 796 LYS A O 1
ATOM 6770 N N . PRO A 1 797 ? -38.786 15.647 31.322 1.00 40.03 797 PRO A N 1
ATOM 6771 C CA . PRO A 1 797 ? -38.142 15.969 30.060 1.00 40.03 797 PRO A CA 1
ATOM 6772 C C . PRO A 1 797 ? -39.196 15.958 28.942 1.00 40.03 797 PRO A C 1
ATOM 6774 O O . PRO A 1 797 ? -39.913 14.976 28.762 1.00 40.03 797 PRO A O 1
ATOM 6777 N N . GLU A 1 798 ? -39.303 17.061 28.199 1.00 43.38 798 GLU A N 1
ATOM 6778 C CA . GLU A 1 798 ? -40.004 17.105 26.913 1.00 43.38 798 GLU A CA 1
ATOM 6779 C C . GLU A 1 798 ? -39.338 16.113 25.950 1.00 43.38 798 GLU A C 1
ATOM 6781 O O . GLU A 1 798 ? -38.252 16.353 25.415 1.00 43.38 798 GLU A O 1
ATOM 6786 N N . GLU A 1 799 ? -39.993 14.973 25.746 1.00 37.69 799 GLU A N 1
ATOM 6787 C CA . GLU A 1 799 ? -39.676 14.041 24.675 1.00 37.69 799 GLU A CA 1
ATOM 6788 C C . GLU A 1 799 ? -39.988 14.710 23.334 1.00 37.69 799 GLU A C 1
ATOM 6790 O O . GLU A 1 799 ? -41.133 15.009 22.990 1.00 37.69 799 GLU A O 1
ATOM 6795 N N . HIS A 1 800 ? -38.934 14.976 22.567 1.00 43.28 800 HIS A N 1
ATOM 6796 C CA . HIS A 1 800 ? -39.046 15.425 21.191 1.00 43.28 800 HIS A CA 1
ATOM 6797 C C . HIS A 1 800 ? -39.593 14.274 20.331 1.00 43.28 800 HIS A C 1
ATOM 6799 O O . HIS A 1 800 ? -38.884 13.331 19.982 1.00 43.28 800 HIS A O 1
ATOM 6805 N N . ASP A 1 801 ? -40.877 14.405 20.008 1.00 48.47 801 ASP A N 1
ATOM 6806 C CA . ASP A 1 801 ? -41.746 13.573 19.173 1.00 48.47 801 ASP A CA 1
ATOM 6807 C C . ASP A 1 801 ? -41.137 13.329 17.764 1.00 48.47 801 ASP A C 1
ATOM 6809 O O . ASP A 1 801 ? -41.411 14.041 16.794 1.00 48.47 801 ASP A O 1
ATOM 6813 N N . LEU A 1 802 ? -40.245 12.336 17.645 1.00 50.22 802 LEU A N 1
ATOM 6814 C CA . LEU A 1 802 ? -39.597 11.916 16.388 1.00 50.22 802 LEU A CA 1
ATOM 6815 C C . LEU A 1 802 ? -40.442 10.920 15.569 1.00 50.22 802 LEU A C 1
ATOM 6817 O O . LEU A 1 802 ? -40.095 10.625 14.423 1.00 50.22 802 LEU A O 1
ATOM 6821 N N . GLU A 1 803 ? -41.581 10.453 16.088 1.00 45.25 803 GLU A N 1
ATOM 6822 C CA . GLU A 1 803 ? -42.448 9.487 15.392 1.00 45.25 803 GLU A CA 1
ATOM 6823 C C . GLU A 1 803 ? -43.432 10.130 14.397 1.00 45.25 803 GLU A C 1
ATOM 6825 O O . GLU A 1 803 ? -43.866 9.471 13.450 1.00 45.25 803 GLU A O 1
ATOM 6830 N N . LYS A 1 804 ? -43.702 11.441 14.482 1.00 49.38 804 LYS A N 1
ATOM 6831 C CA . LYS A 1 804 ? -44.547 12.142 13.488 1.00 49.38 804 LYS A CA 1
ATOM 6832 C C . LYS A 1 804 ? -43.855 12.441 12.156 1.00 49.38 804 LYS A C 1
ATOM 6834 O O . LYS A 1 804 ? -44.524 12.504 11.130 1.00 49.38 804 LYS A O 1
ATOM 6839 N N . SER A 1 805 ? -42.526 12.570 12.125 1.00 51.47 805 SER A N 1
ATOM 6840 C CA . SER A 1 805 ? -41.805 12.919 10.883 1.00 51.47 805 SER A CA 1
ATOM 6841 C C . SER A 1 805 ? -41.590 11.737 9.927 1.00 51.47 805 SER A C 1
ATOM 6843 O O . SER A 1 805 ? -41.295 11.943 8.751 1.00 51.47 805 SER A O 1
ATOM 6845 N N . ILE A 1 806 ? -41.766 10.493 10.388 1.00 51.69 806 ILE A N 1
ATOM 6846 C CA . ILE A 1 806 ? -41.621 9.298 9.538 1.00 51.69 806 ILE A CA 1
ATOM 6847 C C . ILE A 1 806 ? -42.942 8.956 8.822 1.00 51.69 806 ILE A C 1
ATOM 6849 O O . ILE A 1 806 ? -42.920 8.401 7.722 1.00 51.69 806 ILE A O 1
ATOM 6853 N N . HIS A 1 807 ? -44.094 9.373 9.361 1.00 45.28 807 HIS A N 1
ATOM 6854 C CA . HIS A 1 807 ? -45.398 9.055 8.770 1.00 45.28 807 HIS A CA 1
ATOM 6855 C C . HIS A 1 807 ? -45.780 9.950 7.565 1.00 45.28 807 HIS A C 1
ATOM 6857 O O . HIS A 1 807 ? -46.590 9.538 6.730 1.00 45.28 807 HIS A O 1
ATOM 6863 N N . GLU A 1 808 ? -45.160 11.124 7.387 1.00 46.56 808 GLU A N 1
ATOM 6864 C CA . GLU A 1 808 ? -45.460 12.037 6.262 1.00 46.56 808 GLU A CA 1
ATOM 6865 C C . GLU A 1 808 ? -44.664 11.767 4.970 1.00 46.56 808 GLU A C 1
ATOM 6867 O O . GLU A 1 808 ? -45.065 12.217 3.895 1.00 46.56 808 GLU A O 1
ATOM 6872 N N . LEU A 1 809 ? -43.585 10.976 5.013 1.00 47.28 809 LEU A N 1
ATOM 6873 C CA . LEU A 1 809 ? -42.775 10.669 3.820 1.00 47.28 809 LEU A CA 1
ATOM 6874 C C . LEU A 1 809 ? -43.158 9.352 3.115 1.00 47.28 809 LEU A C 1
ATOM 6876 O O . LEU A 1 809 ? -42.664 9.075 2.022 1.00 47.28 809 LEU A O 1
ATOM 6880 N N . GLY A 1 810 ? -44.090 8.572 3.676 1.00 39.22 810 GLY A N 1
ATOM 6881 C CA . GLY A 1 810 ? -44.582 7.309 3.097 1.00 39.22 810 GLY A CA 1
ATOM 6882 C C . GLY A 1 810 ? -45.797 7.423 2.160 1.00 39.22 810 GLY A C 1
ATOM 6883 O O . GLY A 1 810 ? -46.197 6.431 1.556 1.00 39.22 810 GLY A O 1
ATOM 6884 N N . GLY A 1 811 ? -46.399 8.609 2.010 1.00 39.44 811 GLY A N 1
ATOM 6885 C CA . GLY A 1 811 ? -47.751 8.770 1.446 1.00 39.44 811 GLY A CA 1
ATOM 6886 C C . GLY A 1 811 ? -47.888 9.178 -0.030 1.00 39.44 811 GLY A C 1
ATOM 6887 O O . GLY A 1 811 ? -48.970 9.607 -0.419 1.00 39.44 811 GLY A O 1
ATOM 6888 N N . ARG A 1 812 ? -46.845 9.111 -0.877 1.00 43.28 812 ARG A N 1
ATOM 6889 C CA . ARG A 1 812 ? -46.928 9.599 -2.284 1.00 43.28 812 ARG A CA 1
ATOM 6890 C C . ARG A 1 812 ? -46.536 8.614 -3.389 1.00 43.28 812 ARG A C 1
ATOM 6892 O O . ARG A 1 812 ? -46.322 9.028 -4.525 1.00 43.28 812 ARG A O 1
ATOM 6899 N N . LEU A 1 813 ? -46.502 7.313 -3.112 1.00 42.94 813 LEU A N 1
ATOM 6900 C CA . LEU A 1 813 ? -46.239 6.286 -4.130 1.00 42.94 813 LEU A CA 1
ATOM 6901 C C . LEU A 1 813 ? -47.230 5.127 -4.016 1.00 42.94 813 LEU A C 1
ATOM 6903 O O . LEU A 1 813 ? -46.878 4.001 -3.683 1.00 42.94 813 LEU A O 1
ATOM 6907 N N . GLY A 1 814 ? -48.495 5.402 -4.317 1.00 37.34 814 GLY A N 1
ATOM 6908 C CA . GLY A 1 814 ? -49.487 4.341 -4.393 1.00 37.34 814 GLY A CA 1
ATOM 6909 C C . GLY A 1 814 ? -50.873 4.856 -4.710 1.00 37.34 814 GLY A C 1
ATOM 6910 O O . GLY A 1 814 ? -51.643 5.072 -3.790 1.00 37.34 814 GLY A O 1
ATOM 6911 N N . GLN A 1 815 ? -51.164 5.039 -6.002 1.00 40.22 815 GLN A N 1
ATOM 6912 C CA . GLN A 1 815 ? -52.421 4.673 -6.677 1.00 40.22 815 GLN A CA 1
ATOM 6913 C C . GLN A 1 815 ? -52.559 5.455 -7.990 1.00 40.22 815 GLN A C 1
ATOM 6915 O O . GLN A 1 815 ? -52.793 6.658 -7.993 1.00 40.22 815 GLN A O 1
ATOM 6920 N N . LYS A 1 816 ? -52.406 4.740 -9.109 1.00 36.41 816 LYS A N 1
ATOM 6921 C CA . LYS A 1 816 ? -53.349 4.721 -10.240 1.00 36.41 816 LYS A CA 1
ATOM 6922 C C . LYS A 1 816 ? -52.873 3.672 -11.247 1.00 36.41 816 LYS A C 1
ATOM 6924 O O . LYS A 1 816 ? -52.004 3.909 -12.081 1.00 36.41 816 LYS A O 1
ATOM 6929 N N . LYS A 1 817 ? -53.417 2.464 -11.086 1.00 45.09 817 LYS A N 1
ATOM 6930 C CA . LYS A 1 817 ? -53.571 1.485 -12.161 1.00 45.09 817 LYS A CA 1
ATOM 6931 C C . LYS A 1 817 ? -54.819 1.902 -12.929 1.00 45.09 817 LYS A C 1
ATOM 6933 O O . LYS A 1 817 ? -55.891 1.715 -12.377 1.00 45.09 817 LYS A O 1
ATOM 6938 N N . GLU A 1 818 ? -54.684 2.380 -14.159 1.00 36.81 818 GLU A N 1
ATOM 6939 C CA . GLU A 1 818 ? -55.759 2.307 -15.154 1.00 36.81 818 GLU A CA 1
ATOM 6940 C C . GLU A 1 818 ? -55.146 1.977 -16.525 1.00 36.81 818 GLU A C 1
ATOM 6942 O O . GLU A 1 818 ? -54.278 2.672 -17.044 1.00 36.81 818 GLU A O 1
ATOM 6947 N N . GLU A 1 819 ? -55.512 0.781 -16.980 1.00 34.72 819 GLU A N 1
ATOM 6948 C CA . GLU A 1 819 ? -55.903 0.396 -18.337 1.00 34.72 819 GLU A CA 1
ATOM 6949 C C . GLU A 1 819 ? -55.075 0.873 -19.544 1.00 34.72 819 GLU A C 1
ATOM 6951 O O . GLU A 1 819 ? -55.063 2.025 -19.967 1.00 34.72 819 GLU A O 1
ATOM 6956 N N . LYS A 1 820 ? -54.459 -0.116 -20.202 1.00 47.12 820 LYS A N 1
ATOM 6957 C CA . LYS A 1 820 ? -54.061 -0.025 -21.608 1.00 47.12 820 LYS A CA 1
ATOM 6958 C C . LYS A 1 820 ? -55.317 0.076 -22.480 1.00 47.12 820 LYS A C 1
ATOM 6960 O O . LYS A 1 820 ? -56.219 -0.742 -22.309 1.00 47.12 820 LYS A O 1
ATOM 6965 N N . PRO A 1 821 ? -55.248 0.860 -23.563 1.00 44.38 821 PRO A N 1
ATOM 6966 C CA . PRO A 1 821 ? -55.621 0.285 -24.847 1.00 44.38 821 PRO A CA 1
ATOM 6967 C C . PRO A 1 821 ? -54.518 0.497 -25.885 1.00 44.38 821 PRO A C 1
ATOM 6969 O O . PRO A 1 821 ? -53.861 1.535 -25.958 1.00 44.38 821 PRO A O 1
ATOM 6972 N N . GLY A 1 822 ? -54.284 -0.539 -26.688 1.00 39.91 822 GLY A N 1
ATOM 6973 C CA . GLY A 1 822 ? -53.421 -0.447 -27.857 1.00 39.91 822 GLY A CA 1
ATOM 6974 C C . GLY A 1 822 ? -54.061 0.402 -28.951 1.00 39.91 822 GLY A C 1
ATOM 6975 O O . GLY A 1 822 ? -55.279 0.415 -29.093 1.00 39.91 822 GLY A O 1
ATOM 6976 N N . LEU A 1 823 ? -53.237 1.041 -29.784 1.00 37.44 823 LEU A N 1
ATOM 6977 C CA . LEU A 1 823 ? -53.683 1.460 -31.106 1.00 37.44 823 LEU A CA 1
ATOM 6978 C C . LEU A 1 823 ? -52.562 1.344 -32.141 1.00 37.44 823 LEU A C 1
ATOM 6980 O O . LEU A 1 823 ? -51.470 1.896 -32.034 1.00 37.44 823 LEU A O 1
ATOM 6984 N N . ILE A 1 824 ? -52.901 0.553 -33.144 1.00 40.97 824 ILE A N 1
ATOM 6985 C CA . ILE A 1 824 ? -52.212 0.265 -34.387 1.00 40.97 824 ILE A CA 1
ATOM 6986 C C . ILE A 1 824 ? -52.460 1.421 -35.381 1.00 40.97 824 ILE A C 1
ATOM 6988 O O . ILE A 1 824 ? -53.589 1.879 -35.507 1.00 40.97 824 ILE A O 1
ATOM 6992 N N . ARG A 1 825 ? -51.440 1.730 -36.203 1.00 36.62 825 ARG A N 1
ATOM 6993 C CA . ARG A 1 825 ? -51.491 2.341 -37.560 1.00 36.62 825 ARG A CA 1
ATOM 6994 C C . ARG A 1 825 ? -51.860 3.828 -37.739 1.00 36.62 825 ARG A C 1
ATOM 6996 O O . ARG A 1 825 ? -52.820 4.333 -37.182 1.00 36.62 825 ARG A O 1
ATOM 7003 N N . ARG A 1 826 ? -51.211 4.365 -38.795 1.00 36.38 826 ARG A N 1
ATOM 7004 C CA . ARG A 1 826 ? -51.443 5.617 -39.556 1.00 36.38 826 ARG A CA 1
ATOM 7005 C C . ARG A 1 826 ? -50.909 6.860 -38.823 1.00 36.38 826 ARG A C 1
ATOM 7007 O O . ARG A 1 826 ? -51.121 7.009 -37.638 1.00 36.38 826 ARG A O 1
ATOM 7014 N N . ILE A 1 827 ? -50.164 7.771 -39.452 1.00 37.84 827 ILE A N 1
ATOM 7015 C CA . ILE A 1 827 ? -50.512 8.497 -40.680 1.00 37.84 827 ILE A CA 1
ATOM 7016 C C . ILE A 1 827 ? -49.244 8.920 -41.450 1.00 37.84 827 ILE A C 1
ATOM 7018 O O . ILE A 1 827 ? -48.358 9.591 -40.932 1.00 37.84 827 ILE A O 1
ATOM 7022 N N . ILE A 1 828 ? -49.227 8.544 -42.729 1.00 41.53 828 ILE A N 1
ATOM 7023 C CA . ILE A 1 828 ? -48.559 9.220 -43.847 1.00 41.53 828 ILE A CA 1
ATOM 7024 C C . ILE A 1 828 ? -49.338 10.513 -44.137 1.00 41.53 828 ILE A C 1
ATOM 7026 O O . ILE A 1 828 ? -50.533 10.379 -44.384 1.00 41.53 828 ILE A O 1
ATOM 7030 N N . LYS A 1 829 ? -48.701 11.698 -44.186 1.00 35.94 829 LYS A N 1
ATOM 7031 C CA . LYS A 1 829 ? -48.915 12.793 -45.179 1.00 35.94 829 LYS A CA 1
ATOM 7032 C C . LYS A 1 829 ? -48.527 14.182 -44.651 1.00 35.94 829 LYS A C 1
ATOM 7034 O O . LYS A 1 829 ? -48.979 14.566 -43.583 1.00 35.94 829 LYS A O 1
ATOM 7039 N N . ARG A 1 830 ? -47.919 14.949 -45.576 1.00 36.91 830 ARG A N 1
ATOM 7040 C CA . ARG A 1 830 ? -47.911 16.427 -45.718 1.00 36.91 830 ARG A CA 1
ATOM 7041 C C . ARG A 1 830 ? -47.071 17.180 -44.681 1.00 36.91 830 ARG A C 1
ATOM 7043 O O . ARG A 1 830 ? -47.131 16.874 -43.506 1.00 36.91 830 ARG A O 1
ATOM 7050 N N . SER A 1 831 ? -46.264 18.175 -45.027 1.00 33.91 831 SER A N 1
ATOM 7051 C CA . SER A 1 831 ? -46.035 18.974 -46.251 1.00 33.91 831 SER A CA 1
ATOM 7052 C C . SER A 1 831 ? -44.707 19.726 -46.009 1.00 33.91 831 SER A C 1
ATOM 7054 O O . SER A 1 831 ? -44.383 19.983 -44.855 1.00 33.91 831 SER A O 1
ATOM 7056 N N . GLY A 1 832 ? -43.815 19.924 -46.989 1.00 30.12 832 GLY A N 1
ATOM 7057 C CA . GLY A 1 832 ? -43.829 21.083 -47.904 1.00 30.12 832 GLY A CA 1
ATOM 7058 C C . GLY A 1 832 ? -43.608 22.395 -47.125 1.00 30.12 832 GLY A C 1
ATOM 7059 O O . GLY A 1 832 ? -44.298 22.622 -46.148 1.00 30.12 832 GLY A O 1
ATOM 7060 N N . GLU A 1 833 ? -42.701 23.319 -47.420 1.00 33.66 833 GLU A N 1
ATOM 7061 C CA . GLU A 1 833 ? -41.880 23.647 -48.581 1.00 33.66 833 GLU A CA 1
ATOM 7062 C C . GLU A 1 833 ? -40.757 24.581 -48.081 1.00 33.66 833 GLU A C 1
ATOM 7064 O O . GLU A 1 833 ? -40.988 25.379 -47.172 1.00 33.66 833 GLU A O 1
ATOM 7069 N N . LYS A 1 834 ? -39.574 24.546 -48.704 1.00 36.19 834 LYS A N 1
ATOM 7070 C CA . LYS A 1 834 ? -38.857 25.759 -49.144 1.00 36.19 834 LYS A CA 1
ATOM 7071 C C . LYS A 1 834 ? -37.682 25.372 -50.048 1.00 36.19 834 LYS A C 1
ATOM 7073 O O . LYS A 1 834 ? -36.677 24.829 -49.600 1.00 36.19 834 LYS A O 1
ATOM 7078 N N . LYS A 1 835 ? -37.888 25.646 -51.341 1.00 36.38 835 LYS A N 1
ATOM 7079 C CA . LYS A 1 835 ? -36.878 25.858 -52.393 1.00 36.38 835 LYS A CA 1
ATOM 7080 C C . LYS A 1 835 ? -35.935 27.004 -51.941 1.00 36.38 835 LYS A C 1
ATOM 7082 O O . LYS A 1 835 ? -36.333 27.797 -51.097 1.00 36.38 835 LYS A O 1
ATOM 7087 N N . GLU A 1 836 ? -34.687 27.144 -52.383 1.00 32.78 836 GLU A N 1
ATOM 7088 C CA . GLU A 1 836 ? -34.252 27.431 -53.755 1.00 32.78 836 GLU A CA 1
ATOM 7089 C C . GLU A 1 836 ? -32.706 27.496 -53.836 1.00 32.78 836 GLU A C 1
ATOM 7091 O O . GLU A 1 836 ? -32.077 27.950 -52.882 1.00 32.78 836 GLU A O 1
ATOM 7096 N N . LYS A 1 837 ? -32.182 27.201 -55.044 1.00 32.91 837 LYS A N 1
ATOM 7097 C CA . LYS A 1 837 ? -30.934 27.705 -55.680 1.00 32.91 837 LYS A CA 1
ATOM 7098 C C . LYS A 1 837 ? -29.604 27.152 -55.112 1.00 32.91 837 LYS A C 1
ATOM 7100 O O . LYS A 1 837 ? -29.338 27.254 -53.928 1.00 32.91 837 LYS A O 1
ATOM 7105 N N . THR A 1 838 ? -28.710 26.534 -55.891 1.00 32.06 838 THR A N 1
ATOM 7106 C CA . THR A 1 838 ? -28.254 26.868 -57.254 1.00 32.06 838 THR A CA 1
ATOM 7107 C C . THR A 1 838 ? -27.714 25.651 -58.022 1.00 32.06 838 THR A C 1
ATOM 7109 O O . THR A 1 838 ? -26.945 24.857 -57.484 1.00 32.06 838 THR A O 1
ATOM 7112 N N . GLU A 1 839 ? -28.088 25.580 -59.300 1.00 32.97 839 GLU A N 1
ATOM 7113 C CA . GLU A 1 839 ? -27.486 24.786 -60.380 1.00 32.97 839 GLU A CA 1
ATOM 7114 C C . GLU A 1 839 ? -26.103 25.318 -60.814 1.00 32.97 839 GLU A C 1
ATOM 7116 O O . GLU A 1 839 ? -25.700 26.407 -60.399 1.00 32.97 839 GLU A O 1
ATOM 7121 N N . LYS A 1 840 ? -25.490 24.576 -61.759 1.00 34.34 840 LYS A N 1
ATOM 7122 C CA . LYS A 1 840 ? -24.229 24.753 -62.520 1.00 34.34 840 LYS A CA 1
ATOM 7123 C C . LYS A 1 840 ? -23.096 23.884 -61.954 1.00 34.34 840 LYS A C 1
ATOM 7125 O O . LYS A 1 840 ? -22.651 24.110 -60.840 1.00 34.34 840 LYS A O 1
ATOM 7130 N N . THR A 1 841 ? -22.595 22.848 -62.624 1.00 32.09 841 THR A N 1
ATOM 7131 C CA . THR A 1 841 ? -22.477 22.577 -64.068 1.00 32.09 841 THR A CA 1
ATOM 7132 C C . THR A 1 841 ? -22.297 21.073 -64.309 1.00 32.09 841 THR A C 1
ATOM 7134 O O . THR A 1 841 ? -21.424 20.452 -63.699 1.00 32.09 841 THR A O 1
ATOM 7137 N N . GLU A 1 842 ? -23.094 20.519 -65.222 1.00 32.84 842 GLU A N 1
ATOM 7138 C CA . GLU A 1 842 ? -22.739 19.347 -66.028 1.00 32.84 842 GLU A CA 1
ATOM 7139 C C . GLU A 1 842 ? -21.718 19.732 -67.118 1.00 32.84 842 GLU A C 1
ATOM 7141 O O . GLU A 1 842 ? -21.457 20.910 -67.346 1.00 32.84 842 GLU A O 1
ATOM 7146 N N . GLU A 1 843 ? -21.220 18.698 -67.802 1.00 32.50 843 GLU A N 1
ATOM 7147 C CA . GLU A 1 843 ? -20.451 18.697 -69.056 1.00 32.50 843 GLU A CA 1
ATOM 7148 C C . GLU A 1 843 ? -18.920 18.754 -68.939 1.00 32.50 843 GLU A C 1
ATOM 7150 O O . GLU A 1 843 ? -18.303 19.809 -68.891 1.00 32.50 843 GLU A O 1
ATOM 7155 N N . ILE A 1 844 ? -18.293 17.569 -68.976 1.00 37.06 844 ILE A N 1
ATOM 7156 C CA . ILE A 1 844 ? -17.449 17.110 -70.099 1.00 37.06 844 ILE A CA 1
ATOM 7157 C C . ILE A 1 844 ? -17.302 15.572 -70.001 1.00 37.06 844 ILE A C 1
ATOM 7159 O O . ILE A 1 844 ? -16.654 15.045 -69.103 1.00 37.06 844 ILE A O 1
ATOM 7163 N N . LYS A 1 845 ? -17.994 14.887 -70.929 1.00 35.31 845 LYS A N 1
ATOM 7164 C CA . LYS A 1 845 ? -17.562 13.749 -71.780 1.00 35.31 845 LYS A CA 1
ATOM 7165 C C . LYS A 1 845 ? -16.778 12.619 -71.076 1.00 35.31 845 LYS A C 1
ATOM 7167 O O . LYS A 1 845 ? -15.639 12.809 -70.678 1.00 35.31 845 LYS A O 1
ATOM 7172 N N . LYS A 1 846 ? -17.319 11.408 -70.866 1.00 36.12 846 LYS A N 1
ATOM 7173 C CA . LYS A 1 846 ? -17.705 10.385 -71.873 1.00 36.12 846 LYS A CA 1
ATOM 7174 C C . LYS A 1 846 ? -16.708 10.277 -73.039 1.00 36.12 846 LYS A C 1
ATOM 7176 O O . LYS A 1 846 ? -16.878 10.962 -74.039 1.00 36.12 846 LYS A O 1
ATOM 7181 N N . ALA A 1 847 ? -15.719 9.392 -72.899 1.00 30.94 847 ALA A N 1
ATOM 7182 C CA . ALA A 1 847 ? -15.116 8.600 -73.979 1.00 30.94 847 ALA A CA 1
ATOM 7183 C C . ALA A 1 847 ? -14.179 7.533 -73.375 1.00 30.94 847 ALA A C 1
ATOM 7185 O O . ALA A 1 847 ? -13.372 7.870 -72.511 1.00 30.94 847 ALA A O 1
ATOM 7186 N N . GLY A 1 848 ? -14.264 6.283 -73.845 1.00 33.47 848 GLY A N 1
ATOM 7187 C CA . GLY A 1 848 ? -13.174 5.308 -73.708 1.00 33.47 848 GLY A CA 1
ATOM 7188 C C . GLY A 1 848 ? -13.484 4.024 -72.941 1.00 33.47 848 GLY A C 1
ATOM 7189 O O . GLY A 1 848 ? -12.730 3.662 -72.045 1.00 33.47 848 GLY A O 1
ATOM 7190 N N . GLU A 1 849 ? -14.571 3.343 -73.295 1.00 35.97 849 GLU A N 1
ATOM 7191 C CA . GLU A 1 849 ? -14.757 1.910 -73.057 1.00 35.97 849 GLU A CA 1
ATOM 7192 C C . GLU A 1 849 ? -14.513 1.208 -74.399 1.00 35.97 849 GLU A C 1
ATOM 7194 O O . GLU A 1 849 ? -15.263 1.461 -75.333 1.00 35.97 849 GLU A O 1
ATOM 7199 N N . GLU A 1 850 ? -13.408 0.462 -74.506 1.00 33.88 850 GLU A N 1
ATOM 7200 C CA . GLU A 1 850 ? -13.184 -0.760 -75.308 1.00 33.88 850 GLU A CA 1
ATOM 7201 C C . GLU A 1 850 ? -11.680 -0.979 -75.562 1.00 33.88 850 GLU A C 1
ATOM 7203 O O . GLU A 1 850 ? -10.910 -0.027 -75.670 1.00 33.88 850 GLU A O 1
ATOM 7208 N N . VAL A 1 851 ? -11.309 -2.258 -75.728 1.00 33.97 851 VAL A N 1
ATOM 7209 C CA . VAL A 1 851 ? -10.028 -2.785 -76.251 1.00 33.97 851 VAL A CA 1
ATOM 7210 C C . VAL A 1 851 ? -8.943 -3.105 -75.199 1.00 33.97 851 VAL A C 1
ATOM 7212 O O . VAL A 1 851 ? -7.999 -2.349 -74.996 1.00 33.97 851 VAL A O 1
ATOM 7215 N N . LEU A 1 852 ? -9.063 -4.268 -74.535 1.00 33.75 852 LEU A N 1
ATOM 7216 C CA . LEU A 1 852 ? -8.225 -5.470 -74.773 1.00 33.75 852 LEU A CA 1
ATOM 7217 C C . LEU A 1 852 ? -8.317 -6.477 -73.615 1.00 33.75 852 LEU A C 1
ATOM 7219 O O . LEU A 1 852 ? -7.716 -6.312 -72.554 1.00 33.75 852 LEU A O 1
ATOM 7223 N N . GLU A 1 853 ? -9.033 -7.569 -73.881 1.00 37.53 853 GLU A N 1
ATOM 7224 C CA . GLU A 1 853 ? -8.708 -8.887 -73.343 1.00 37.53 853 GLU A CA 1
ATOM 7225 C C . GLU A 1 853 ? -7.338 -9.323 -73.883 1.00 37.53 853 GLU A C 1
ATOM 7227 O O . GLU A 1 853 ? -7.149 -9.412 -75.095 1.00 37.53 853 GLU A O 1
ATOM 7232 N N . ALA A 1 854 ? -6.406 -9.652 -72.991 1.00 34.91 854 ALA A N 1
ATOM 7233 C CA . ALA A 1 854 ? -5.338 -10.606 -73.262 1.00 34.91 854 ALA A CA 1
ATOM 7234 C C . ALA A 1 854 ? -4.876 -11.246 -71.945 1.00 34.91 854 ALA A C 1
ATOM 7236 O O . ALA A 1 854 ? -4.774 -10.591 -70.909 1.00 34.91 854 ALA A O 1
ATOM 7237 N N . LYS A 1 855 ? -4.688 -12.562 -72.025 1.00 40.44 855 LYS A N 1
ATOM 7238 C CA . LYS A 1 855 ? -4.287 -13.521 -70.992 1.00 40.44 855 LYS A CA 1
ATOM 7239 C C . LYS A 1 855 ? -2.875 -13.263 -70.452 1.00 40.44 855 LYS A C 1
ATOM 7241 O O . LYS A 1 855 ? -2.060 -12.737 -71.193 1.00 40.44 855 LYS A O 1
ATOM 7246 N N . GLU A 1 856 ? -2.638 -13.736 -69.224 1.00 36.19 856 GLU A N 1
ATOM 7247 C CA . GLU A 1 856 ? -1.433 -14.413 -68.672 1.00 36.19 856 GLU A CA 1
ATOM 7248 C C . GLU A 1 856 ? -1.529 -14.287 -67.132 1.00 36.19 856 GLU A C 1
ATOM 7250 O O . GLU A 1 856 ? -1.582 -13.189 -66.588 1.00 36.19 856 GLU A O 1
ATOM 7255 N N . GLU A 1 857 ? -1.953 -15.314 -66.385 1.00 45.59 857 GLU A N 1
ATOM 7256 C CA . GLU A 1 857 ? -1.132 -16.434 -65.882 1.00 45.59 857 GLU A CA 1
ATOM 7257 C C . GLU A 1 857 ? 0.233 -15.995 -65.324 1.00 45.59 857 GLU A C 1
ATOM 7259 O O . GLU A 1 857 ? 1.250 -16.177 -65.971 1.00 45.59 857 GLU A O 1
ATOM 7264 N N . GLU A 1 858 ? 0.258 -15.470 -64.091 1.00 36.56 858 GLU A N 1
ATOM 7265 C CA . GLU A 1 858 ? 1.446 -15.526 -63.224 1.00 36.56 858 GLU A CA 1
ATOM 7266 C C . GLU A 1 858 ? 1.055 -15.767 -61.752 1.00 36.56 858 GLU A C 1
ATOM 7268 O O . GLU A 1 858 ? 0.034 -15.293 -61.245 1.00 36.56 858 GLU A O 1
ATOM 7273 N N . GLU A 1 859 ? 1.875 -16.589 -61.102 1.00 42.19 859 GLU A N 1
ATOM 7274 C CA . GLU A 1 859 ? 1.692 -17.273 -59.821 1.00 42.19 859 GLU A CA 1
ATOM 7275 C C . GLU A 1 859 ? 1.582 -16.347 -58.589 1.00 42.19 859 GLU A C 1
ATOM 7277 O O . GLU A 1 859 ? 2.189 -15.273 -58.541 1.00 42.19 859 GLU A O 1
ATOM 7282 N N . PRO A 1 860 ? 0.880 -16.758 -57.510 1.00 39.28 860 PRO A N 1
ATOM 7283 C CA . PRO A 1 860 ? 0.927 -16.034 -56.248 1.00 39.28 860 PRO A CA 1
ATOM 7284 C C . PRO A 1 860 ? 2.233 -16.343 -55.502 1.00 39.28 860 PRO A C 1
ATOM 7286 O O . PRO A 1 860 ? 2.322 -17.311 -54.750 1.00 39.28 860 PRO A O 1
ATOM 7289 N N . LEU A 1 861 ? 3.223 -15.464 -55.669 1.00 35.69 861 LEU A N 1
ATOM 7290 C CA . LEU A 1 861 ? 4.418 -15.409 -54.829 1.00 35.69 861 LEU A CA 1
ATOM 7291 C C . LEU A 1 861 ? 4.033 -15.211 -53.356 1.00 35.69 861 LEU A C 1
ATOM 7293 O O . LEU A 1 861 ? 3.376 -14.239 -52.961 1.00 35.69 861 LEU A O 1
ATOM 7297 N N . GLU A 1 862 ? 4.464 -16.176 -52.551 1.00 46.38 862 GLU A N 1
ATOM 7298 C CA . GLU A 1 862 ? 4.373 -16.209 -51.102 1.00 46.38 862 GLU A CA 1
ATOM 7299 C C . GLU A 1 862 ? 4.893 -14.903 -50.487 1.00 46.38 862 GLU A C 1
ATOM 7301 O O . GLU A 1 862 ? 6.044 -14.510 -50.663 1.00 46.38 862 GLU A O 1
ATOM 7306 N N . THR A 1 863 ? 4.050 -14.235 -49.699 1.00 36.94 863 THR A N 1
ATOM 7307 C CA . THR A 1 863 ? 4.525 -13.252 -48.722 1.00 36.94 863 THR A CA 1
ATOM 7308 C C . THR A 1 863 ? 4.135 -13.705 -47.327 1.00 36.94 863 THR A C 1
ATOM 7310 O O . THR A 1 863 ? 3.029 -13.502 -46.821 1.00 36.94 863 THR A O 1
ATOM 7313 N N . GLU A 1 864 ? 5.106 -14.372 -46.716 1.00 44.28 864 GLU A N 1
ATOM 7314 C CA . GLU A 1 864 ? 5.167 -14.675 -45.301 1.00 44.28 864 GLU A CA 1
ATOM 7315 C C . GLU A 1 864 ? 5.181 -13.403 -44.429 1.00 44.28 864 GLU A C 1
ATOM 7317 O O . GLU A 1 864 ? 5.541 -12.306 -44.857 1.00 44.28 864 GLU A O 1
ATOM 7322 N N . LYS A 1 865 ? 4.881 -13.618 -43.139 1.00 46.53 865 LYS A N 1
ATOM 7323 C CA . LYS A 1 865 ? 4.989 -12.701 -41.983 1.00 46.53 865 LYS A CA 1
ATOM 7324 C C . LYS A 1 865 ? 3.761 -11.842 -41.662 1.00 46.53 865 LYS A C 1
ATOM 7326 O O . LYS A 1 865 ? 3.840 -10.631 -41.450 1.00 46.53 865 LYS A O 1
ATOM 7331 N N . LYS A 1 866 ? 2.641 -12.518 -41.376 1.00 41.47 866 LYS A N 1
ATOM 7332 C CA . LYS A 1 866 ? 1.696 -12.056 -40.338 1.00 41.47 866 LYS A CA 1
ATOM 7333 C C . LYS A 1 866 ? 2.269 -12.349 -38.945 1.00 41.47 866 LYS A C 1
ATOM 7335 O O . LYS A 1 866 ? 1.822 -13.255 -38.258 1.00 41.47 866 LYS A O 1
ATOM 7340 N N . GLY A 1 867 ? 3.275 -11.578 -38.537 1.00 40.69 867 GLY A N 1
ATOM 7341 C CA . GLY A 1 867 ? 3.634 -11.479 -37.123 1.00 40.69 867 GLY A CA 1
ATOM 7342 C C . GLY A 1 867 ? 2.598 -10.615 -36.407 1.00 40.69 867 GLY A C 1
ATOM 7343 O O . GLY A 1 867 ? 2.349 -9.481 -36.826 1.00 40.69 867 GLY A O 1
ATOM 7344 N N . GLU A 1 868 ? 1.973 -11.149 -35.363 1.00 42.66 868 GLU A N 1
ATOM 7345 C CA . GLU A 1 868 ? 1.024 -10.451 -34.495 1.00 42.66 868 GLU A CA 1
ATOM 7346 C C . GLU A 1 868 ? 1.702 -9.233 -33.840 1.00 42.66 868 GLU A C 1
ATOM 7348 O O . GLU A 1 868 ? 2.414 -9.331 -32.847 1.00 42.66 868 GLU A O 1
ATOM 7353 N N . LYS A 1 869 ? 1.529 -8.050 -34.440 1.00 47.72 869 LYS A N 1
ATOM 7354 C CA . LYS A 1 869 ? 2.066 -6.778 -33.933 1.00 47.72 869 LYS A CA 1
ATOM 7355 C C . LYS A 1 869 ? 1.053 -6.140 -32.975 1.00 47.72 869 LYS A C 1
ATOM 7357 O O . LYS A 1 869 ? 0.443 -5.118 -33.299 1.00 47.72 869 LYS A O 1
ATOM 7362 N N . GLU A 1 870 ? 0.848 -6.743 -31.806 1.00 46.66 870 GLU A N 1
ATOM 7363 C CA . GLU A 1 870 ? 0.118 -6.092 -30.714 1.00 46.66 870 GLU A CA 1
ATOM 7364 C C . GLU A 1 870 ? 0.946 -4.908 -30.185 1.00 46.66 870 GLU A C 1
ATOM 7366 O O . GLU A 1 870 ? 2.041 -5.084 -29.661 1.00 46.66 870 GLU A O 1
ATOM 7371 N N . GLY A 1 871 ? 0.444 -3.680 -30.362 1.00 70.25 871 GLY A N 1
ATOM 7372 C CA . GLY A 1 871 ? 1.029 -2.471 -29.761 1.00 70.25 871 GLY A CA 1
ATOM 7373 C C . GLY A 1 871 ? 1.411 -1.335 -30.715 1.00 70.25 871 GLY A C 1
ATOM 7374 O O . GLY A 1 871 ? 1.767 -0.267 -30.232 1.00 70.25 871 GLY A O 1
ATOM 7375 N N . LYS A 1 872 ? 1.308 -1.499 -32.042 1.00 85.62 872 LYS A N 1
ATOM 7376 C CA . LYS A 1 872 ? 1.655 -0.418 -32.990 1.00 85.62 872 LYS A CA 1
ATOM 7377 C C . LYS A 1 872 ? 0.490 0.545 -33.231 1.00 85.62 872 LYS A C 1
ATOM 7379 O O . LYS A 1 872 ? -0.668 0.140 -33.359 1.00 85.62 872 LYS A O 1
ATOM 7384 N N . SER A 1 873 ? 0.792 1.834 -33.323 1.00 90.81 873 SER A N 1
ATOM 7385 C CA . SER A 1 873 ? -0.160 2.910 -33.581 1.00 90.81 873 SER A CA 1
ATOM 7386 C C . SER A 1 873 ? -0.850 2.729 -34.931 1.00 90.81 873 SER A C 1
ATOM 7388 O O . SER A 1 873 ? -0.243 2.359 -35.935 1.00 90.81 873 SER A O 1
ATOM 7390 N N . ARG A 1 874 ? -2.130 3.112 -35.024 1.00 91.44 874 ARG A N 1
ATOM 7391 C CA . ARG A 1 874 ? -2.844 3.171 -36.317 1.00 91.44 874 ARG A CA 1
ATOM 7392 C C . ARG A 1 874 ? -2.114 4.048 -37.340 1.00 91.44 874 ARG A C 1
ATOM 7394 O O . ARG A 1 874 ? -2.232 3.823 -38.545 1.00 91.44 874 ARG A O 1
ATOM 7401 N N . LYS A 1 875 ? -1.371 5.057 -36.867 1.00 95.69 875 LYS A N 1
ATOM 7402 C CA . LYS A 1 875 ? -0.535 5.912 -37.715 1.00 95.69 875 LYS A CA 1
ATOM 7403 C C . LYS A 1 875 ? 0.632 5.125 -38.314 1.00 95.69 875 LYS A C 1
ATOM 7405 O O . LYS A 1 875 ? 0.890 5.304 -39.499 1.00 95.69 875 LYS A O 1
ATOM 7410 N N . PHE A 1 876 ? 1.261 4.232 -37.548 1.00 96.44 876 PHE A N 1
ATOM 7411 C CA . PHE A 1 876 ? 2.347 3.365 -38.012 1.00 96.44 876 PHE A CA 1
ATOM 7412 C C . PHE A 1 876 ? 1.875 2.460 -39.151 1.00 96.44 876 PHE A C 1
ATOM 741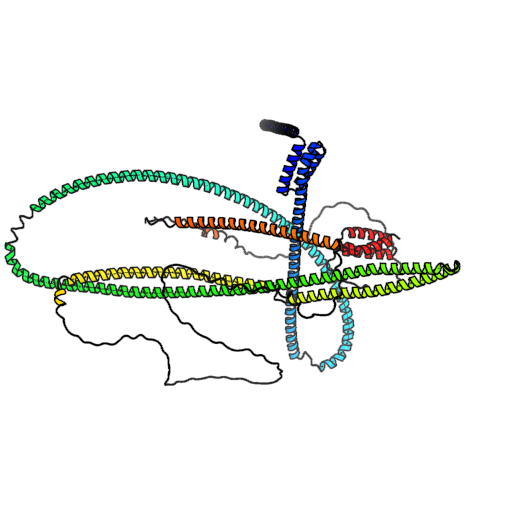4 O O . PHE A 1 876 ? 2.441 2.489 -40.240 1.00 96.44 876 PHE A O 1
ATOM 7421 N N . THR A 1 877 ? 0.761 1.744 -38.962 1.00 95.38 877 THR A N 1
ATOM 7422 C CA . THR A 1 877 ? 0.207 0.863 -40.007 1.00 95.38 877 THR A CA 1
ATOM 7423 C C . THR A 1 877 ? -0.174 1.643 -41.265 1.00 95.38 877 THR A C 1
ATOM 7425 O O . THR A 1 877 ? 0.016 1.169 -42.383 1.00 95.38 877 THR A O 1
ATOM 7428 N N . LYS A 1 878 ? -0.693 2.868 -41.099 1.00 96.44 878 LYS A N 1
ATOM 7429 C CA . LYS A 1 878 ? -1.011 3.758 -42.222 1.00 96.44 878 LYS A CA 1
ATOM 7430 C C . LYS A 1 878 ? 0.250 4.242 -42.944 1.00 96.44 878 LYS A C 1
ATOM 7432 O O . LYS A 1 878 ? 0.232 4.305 -44.168 1.00 96.44 878 LYS A O 1
ATOM 7437 N N . CYS A 1 879 ? 1.312 4.562 -42.207 1.00 97.25 879 CYS A N 1
ATOM 7438 C CA . CYS A 1 879 ? 2.605 4.980 -42.744 1.00 97.25 879 CYS A CA 1
ATOM 7439 C C . CYS A 1 879 ? 3.230 3.854 -43.585 1.00 97.25 879 CYS A C 1
ATOM 7441 O O . CYS A 1 879 ? 3.482 4.045 -44.771 1.00 97.25 879 CYS A O 1
ATOM 7443 N N . HIS A 1 880 ? 3.312 2.643 -43.027 1.00 96.75 880 HIS A N 1
ATOM 7444 C CA . HIS A 1 880 ? 3.839 1.456 -43.707 1.00 96.75 880 HIS A CA 1
ATOM 7445 C C . HIS A 1 880 ? 3.011 1.064 -44.942 1.00 96.75 880 HIS A C 1
ATOM 7447 O O . HIS A 1 880 ? 3.556 0.739 -45.992 1.00 96.75 880 HIS A O 1
ATOM 7453 N N . LYS A 1 881 ? 1.674 1.143 -44.876 1.00 97.25 881 LYS A N 1
ATOM 7454 C CA . LYS A 1 881 ? 0.820 0.875 -46.047 1.00 97.25 881 LYS A CA 1
ATOM 7455 C C . LYS A 1 881 ? 1.035 1.894 -47.172 1.00 97.25 881 LYS A C 1
ATOM 7457 O O . LYS A 1 881 ? 0.864 1.562 -48.340 1.00 97.25 881 LYS A O 1
ATOM 7462 N N . MET A 1 882 ? 1.349 3.143 -46.832 1.00 97.50 882 MET A N 1
ATOM 7463 C CA . MET A 1 882 ? 1.619 4.192 -47.818 1.00 97.50 882 MET A CA 1
ATOM 7464 C C . MET A 1 882 ? 3.026 4.064 -48.415 1.00 97.50 882 MET A C 1
ATOM 7466 O O . MET A 1 882 ? 3.177 4.386 -49.589 1.00 97.50 882 MET A O 1
ATOM 7470 N N . LEU A 1 883 ? 4.001 3.547 -47.656 1.00 97.62 883 LEU A N 1
ATOM 7471 C CA . LEU A 1 883 ? 5.331 3.178 -48.160 1.00 97.62 883 LEU A CA 1
ATOM 7472 C C . LEU A 1 883 ? 5.251 2.084 -49.219 1.00 97.62 883 LEU A C 1
ATOM 7474 O O . LEU A 1 883 ? 5.701 2.306 -50.335 1.00 97.62 883 LEU A O 1
ATOM 7478 N N . VAL A 1 884 ? 4.567 0.976 -48.916 1.00 97.56 884 VAL A N 1
ATOM 7479 C CA . VAL A 1 884 ? 4.387 -0.135 -49.869 1.00 97.56 884 VAL A CA 1
ATOM 7480 C C . VAL A 1 884 ? 3.730 0.353 -51.164 1.00 97.56 884 VAL A C 1
ATOM 7482 O O . VAL A 1 884 ? 4.214 0.074 -52.252 1.00 97.56 884 VAL A O 1
ATOM 7485 N N . LYS A 1 885 ? 2.690 1.192 -51.067 1.00 97.56 885 LYS A N 1
ATOM 7486 C CA . LYS A 1 885 ? 2.049 1.792 -52.251 1.00 97.56 885 LYS A CA 1
ATOM 7487 C C . LYS A 1 885 ? 2.963 2.727 -53.041 1.00 97.56 885 LYS A C 1
ATOM 7489 O O . LYS A 1 885 ? 2.752 2.904 -54.238 1.00 97.56 885 LYS A O 1
ATOM 7494 N N . ALA A 1 886 ? 3.891 3.404 -52.371 1.00 97.88 886 ALA A N 1
ATOM 7495 C CA . ALA A 1 886 ? 4.838 4.292 -53.027 1.00 97.88 886 ALA A CA 1
ATOM 7496 C C . ALA A 1 886 ? 5.913 3.490 -53.773 1.00 97.88 886 ALA A C 1
ATOM 7498 O O . ALA A 1 886 ? 6.219 3.843 -54.907 1.00 97.88 886 ALA A O 1
ATOM 7499 N N . ASP A 1 887 ? 6.403 2.396 -53.183 1.00 96.75 887 ASP A N 1
ATOM 7500 C CA . ASP A 1 887 ? 7.300 1.440 -53.847 1.00 96.75 887 ASP A CA 1
ATOM 7501 C C . ASP A 1 887 ? 6.606 0.734 -55.026 1.00 96.75 887 ASP A C 1
ATOM 7503 O O . ASP A 1 887 ? 7.174 0.662 -56.110 1.00 96.75 887 ASP A O 1
ATOM 7507 N N . GLU A 1 888 ? 5.350 0.296 -54.877 1.00 97.44 888 GLU A N 1
ATOM 7508 C CA . GLU A 1 888 ? 4.558 -0.276 -55.981 1.00 97.44 888 GLU A CA 1
ATOM 7509 C C . GLU A 1 888 ? 4.357 0.729 -57.127 1.00 97.44 888 GLU A C 1
ATOM 7511 O O . GLU A 1 888 ? 4.469 0.376 -58.300 1.00 97.44 888 GLU A O 1
ATOM 7516 N N . ALA A 1 889 ? 4.050 1.993 -56.808 1.00 97.56 889 ALA A N 1
ATOM 7517 C CA . ALA A 1 889 ? 3.913 3.044 -57.816 1.00 97.56 889 ALA A CA 1
ATOM 7518 C C . ALA A 1 889 ? 5.248 3.327 -58.520 1.00 97.56 889 ALA A C 1
ATOM 7520 O O . ALA A 1 889 ? 5.264 3.548 -59.729 1.00 97.56 889 ALA A O 1
ATOM 7521 N N . PHE A 1 890 ? 6.357 3.277 -57.776 1.00 96.69 890 PHE A N 1
ATOM 7522 C CA . PHE A 1 890 ? 7.697 3.409 -58.332 1.00 96.69 890 PHE A CA 1
ATOM 7523 C C . PHE A 1 890 ? 8.043 2.241 -59.267 1.00 96.69 890 PHE A C 1
ATOM 7525 O O . PHE A 1 890 ? 8.515 2.486 -60.371 1.00 96.69 890 PHE A O 1
ATOM 7532 N N . GLY A 1 891 ? 7.735 0.996 -58.881 1.00 95.00 891 GLY A N 1
ATOM 7533 C CA . GLY A 1 891 ? 7.937 -0.195 -59.718 1.00 95.00 891 GLY A CA 1
ATOM 7534 C C . GLY A 1 891 ? 7.113 -0.187 -61.010 1.00 95.00 891 GLY A C 1
ATOM 7535 O O . GLY A 1 891 ? 7.549 -0.716 -62.024 1.00 95.00 891 GLY A O 1
ATOM 7536 N N . LYS A 1 892 ? 5.960 0.492 -61.011 1.00 97.19 892 LYS A N 1
ATOM 7537 C CA . LYS A 1 892 ? 5.133 0.734 -62.209 1.00 97.19 892 LYS A CA 1
ATOM 7538 C C . LYS A 1 892 ? 5.586 1.944 -63.040 1.00 97.19 892 LYS A C 1
ATOM 7540 O O . LYS A 1 892 ? 4.831 2.411 -63.885 1.00 97.19 892 LYS A O 1
ATOM 7545 N N . ASN A 1 893 ? 6.778 2.487 -62.778 1.00 95.12 893 ASN A N 1
ATOM 7546 C CA . ASN A 1 893 ? 7.333 3.691 -63.406 1.00 95.12 893 ASN A CA 1
ATOM 7547 C C . ASN A 1 893 ? 6.508 4.989 -63.217 1.00 95.12 893 ASN A C 1
ATOM 7549 O O . ASN A 1 893 ? 6.820 6.013 -63.827 1.00 95.12 893 ASN A O 1
ATOM 7553 N N . ASP A 1 894 ? 5.518 5.026 -62.314 1.00 97.38 894 ASP A N 1
ATOM 7554 C CA . ASP A 1 894 ? 4.732 6.231 -61.999 1.00 97.38 894 ASP A CA 1
ATOM 7555 C C . ASP A 1 894 ? 5.437 7.080 -60.921 1.00 97.38 894 ASP A C 1
ATOM 7557 O O . ASP A 1 894 ? 5.058 7.136 -59.740 1.00 97.38 894 ASP A O 1
ATOM 7561 N N . ARG A 1 895 ? 6.516 7.757 -61.339 1.00 96.88 895 ARG A N 1
ATOM 7562 C CA . ARG A 1 895 ? 7.366 8.569 -60.447 1.00 96.88 895 ARG A CA 1
ATOM 7563 C C . ARG A 1 895 ? 6.595 9.707 -59.770 1.00 96.88 895 ARG A C 1
ATOM 7565 O O . ARG A 1 895 ? 6.866 10.026 -58.610 1.00 96.88 895 ARG A O 1
ATOM 7572 N N . ALA A 1 896 ? 5.630 10.322 -60.456 1.00 95.94 896 ALA A N 1
ATOM 7573 C CA . ALA A 1 896 ? 4.853 11.440 -59.916 1.00 95.94 896 ALA A CA 1
ATOM 7574 C C . ALA A 1 896 ? 3.971 10.994 -58.740 1.00 95.94 896 ALA A C 1
ATOM 7576 O O . ALA A 1 896 ? 3.946 11.634 -57.678 1.00 95.94 896 ALA A O 1
ATOM 7577 N N . LYS A 1 897 ? 3.290 9.854 -58.886 1.00 97.25 897 LYS A N 1
ATOM 7578 C CA . LYS A 1 897 ? 2.475 9.268 -57.821 1.00 97.25 897 LYS A CA 1
ATOM 7579 C C . LYS A 1 897 ? 3.325 8.759 -56.664 1.00 97.25 897 LYS A C 1
ATOM 7581 O O . LYS A 1 897 ? 2.953 8.995 -55.511 1.00 97.25 897 LYS A O 1
ATOM 7586 N N . ALA A 1 898 ? 4.476 8.150 -56.945 1.00 97.38 898 ALA A N 1
ATOM 7587 C CA . ALA A 1 898 ? 5.419 7.710 -55.920 1.00 97.38 898 ALA A CA 1
ATOM 7588 C C . ALA A 1 898 ? 5.947 8.893 -55.081 1.00 97.38 898 ALA A C 1
ATOM 7590 O O . ALA A 1 898 ? 5.871 8.844 -53.852 1.00 97.38 898 ALA A O 1
ATOM 7591 N N . LYS A 1 899 ? 6.340 10.017 -55.709 1.00 97.50 899 LYS A N 1
ATOM 7592 C CA . LYS A 1 899 ? 6.727 11.258 -54.999 1.00 97.50 899 LYS A CA 1
ATOM 7593 C C . LYS A 1 899 ? 5.593 11.810 -54.127 1.00 97.50 899 LYS A C 1
ATOM 7595 O O . LYS A 1 899 ? 5.812 12.173 -52.970 1.00 97.50 899 LYS A O 1
ATOM 7600 N N . LYS A 1 900 ? 4.355 11.827 -54.635 1.00 97.69 900 LYS A N 1
ATOM 7601 C CA . LYS A 1 900 ? 3.179 12.293 -53.875 1.00 97.69 900 LYS A CA 1
ATOM 7602 C C . LYS A 1 900 ? 2.872 11.400 -52.670 1.00 97.69 900 LYS A C 1
ATOM 7604 O O . LYS A 1 900 ? 2.442 11.897 -51.627 1.00 97.69 900 LYS A O 1
ATOM 7609 N N . LEU A 1 901 ? 3.061 10.088 -52.803 1.00 97.81 901 LEU A N 1
ATOM 7610 C CA . LEU A 1 901 ? 2.901 9.142 -51.700 1.00 97.81 901 LEU A CA 1
ATOM 7611 C C . LEU A 1 901 ? 4.038 9.275 -50.682 1.00 97.81 901 LEU A C 1
ATOM 7613 O O . LEU A 1 901 ? 3.742 9.328 -49.492 1.00 97.81 901 LEU A O 1
ATOM 7617 N N . TYR A 1 902 ? 5.284 9.450 -51.126 1.00 97.81 902 TYR A N 1
ATOM 7618 C CA . TYR A 1 902 ? 6.435 9.708 -50.257 1.00 97.81 902 TYR A CA 1
ATOM 7619 C C . TYR A 1 902 ? 6.229 10.934 -49.354 1.00 97.81 902 TYR A C 1
ATOM 7621 O O . TYR A 1 902 ? 6.410 10.840 -48.141 1.00 97.81 902 TYR A O 1
ATOM 7629 N N . LEU A 1 903 ? 5.753 12.064 -49.895 1.00 98.00 903 LEU A N 1
ATOM 7630 C CA . LEU A 1 903 ? 5.462 13.259 -49.085 1.00 98.00 903 LEU A CA 1
ATOM 7631 C C . LEU A 1 903 ? 4.411 12.979 -47.998 1.00 98.00 903 LEU A C 1
ATOM 7633 O O . LEU A 1 903 ? 4.587 13.354 -46.840 1.00 98.00 903 LEU A O 1
ATOM 7637 N N . LYS A 1 904 ? 3.353 12.232 -48.339 1.00 97.31 904 LYS A N 1
ATOM 7638 C CA . LYS A 1 904 ? 2.328 11.818 -47.366 1.00 97.31 904 LYS A CA 1
ATOM 7639 C C . LYS A 1 904 ? 2.884 10.877 -46.298 1.00 97.31 904 LYS A C 1
ATOM 7641 O O . LYS A 1 904 ? 2.433 10.931 -45.154 1.00 97.31 904 LYS A O 1
ATOM 7646 N N . VAL A 1 905 ? 3.825 10.005 -46.657 1.00 97.94 905 VAL A N 1
ATOM 7647 C CA . VAL A 1 905 ? 4.527 9.145 -45.698 1.00 97.94 905 VAL A CA 1
ATOM 7648 C C . VAL A 1 905 ? 5.391 9.997 -44.768 1.00 97.94 905 VAL A C 1
ATOM 7650 O O . VAL A 1 905 ? 5.293 9.827 -43.558 1.00 97.94 905 VAL A O 1
ATOM 7653 N N . ARG A 1 906 ? 6.162 10.961 -45.287 1.00 97.56 906 ARG A N 1
ATOM 7654 C CA . ARG A 1 906 ? 6.992 11.879 -44.484 1.00 97.56 906 ARG A CA 1
ATOM 7655 C C . ARG A 1 906 ? 6.163 12.663 -43.456 1.00 97.56 906 ARG A C 1
ATOM 7657 O O . ARG A 1 906 ? 6.552 12.755 -42.291 1.00 97.56 906 ARG A O 1
ATOM 7664 N N . ASP A 1 907 ? 4.986 13.154 -43.842 1.00 97.25 907 ASP A N 1
ATOM 7665 C CA . ASP A 1 907 ? 4.063 13.853 -42.931 1.00 97.25 907 ASP A CA 1
ATOM 7666 C C . ASP A 1 907 ? 3.462 12.943 -41.851 1.00 97.25 907 ASP A C 1
ATOM 7668 O O . ASP A 1 907 ? 3.124 13.398 -40.754 1.00 97.25 907 ASP A O 1
ATOM 7672 N N . LEU A 1 908 ? 3.280 11.654 -42.154 1.00 97.38 908 LEU A N 1
ATOM 7673 C CA . LEU A 1 908 ? 2.852 10.663 -41.168 1.00 97.38 908 LEU A CA 1
ATOM 7674 C C . LEU A 1 908 ? 4.005 10.285 -40.240 1.00 97.38 908 LEU A C 1
ATOM 7676 O O . LEU A 1 908 ? 3.792 10.213 -39.031 1.00 97.38 908 LEU A O 1
ATOM 7680 N N . TYR A 1 909 ? 5.209 10.119 -40.788 1.00 97.31 909 TYR A N 1
ATOM 7681 C CA . TYR A 1 909 ? 6.431 9.779 -40.071 1.00 97.31 909 TYR A CA 1
ATOM 7682 C C . TYR A 1 909 ? 6.754 10.796 -38.975 1.00 97.31 909 TYR A C 1
ATOM 7684 O O . TYR A 1 909 ? 6.998 10.408 -37.835 1.00 97.31 909 TYR A O 1
ATOM 7692 N N . THR A 1 910 ? 6.658 12.102 -39.251 1.00 97.06 910 THR A N 1
ATOM 7693 C CA . THR A 1 910 ? 6.898 13.147 -38.232 1.00 97.06 910 THR A CA 1
ATOM 7694 C C . THR A 1 910 ? 5.962 13.033 -37.022 1.00 97.06 910 THR A C 1
ATOM 7696 O O . THR A 1 910 ? 6.358 13.389 -35.909 1.00 97.06 910 THR A O 1
ATOM 7699 N N . LYS A 1 911 ? 4.767 12.456 -37.212 1.00 96.44 911 LYS A N 1
ATOM 7700 C CA . LYS A 1 911 ? 3.712 12.274 -36.199 1.00 96.44 911 LYS A CA 1
ATOM 7701 C C . LYS A 1 911 ? 3.743 10.913 -35.485 1.00 96.44 911 LYS A C 1
ATOM 7703 O O . LYS A 1 911 ? 2.841 10.670 -34.675 1.00 96.44 911 LYS A O 1
ATOM 7708 N N . LEU A 1 912 ? 4.697 10.034 -35.813 1.00 96.88 912 LEU A N 1
ATOM 7709 C CA . LEU A 1 912 ? 4.921 8.750 -35.134 1.00 96.88 912 LEU A CA 1
ATOM 7710 C C . LEU A 1 912 ? 5.735 8.920 -33.844 1.00 96.88 912 LEU A C 1
ATOM 7712 O O . LEU A 1 912 ? 6.478 9.897 -33.684 1.00 96.88 912 LEU A O 1
ATOM 7716 N N . GLU A 1 913 ? 5.597 7.959 -32.930 1.00 95.25 913 GLU A N 1
ATOM 7717 C CA . GLU A 1 913 ? 6.442 7.869 -31.734 1.00 95.25 913 GLU A CA 1
ATOM 7718 C C . GLU A 1 913 ? 7.880 7.469 -32.097 1.00 95.25 913 GLU A C 1
ATOM 7720 O O . GLU A 1 913 ? 8.140 6.938 -33.174 1.00 95.25 913 GLU A O 1
ATOM 7725 N N . TYR A 1 914 ? 8.844 7.739 -31.213 1.00 95.50 914 TYR A N 1
ATOM 7726 C CA . TYR A 1 914 ? 10.270 7.532 -31.502 1.00 95.50 914 TYR A CA 1
ATOM 7727 C C . TYR A 1 914 ? 10.613 6.079 -31.881 1.00 95.50 914 TYR A C 1
ATOM 7729 O O . TYR A 1 914 ? 11.347 5.847 -32.839 1.00 95.50 914 TYR A O 1
ATOM 7737 N N . ILE A 1 915 ? 10.030 5.101 -31.180 1.00 91.38 915 ILE A N 1
ATOM 7738 C CA . ILE A 1 915 ? 10.249 3.669 -31.446 1.00 91.38 915 ILE A CA 1
ATOM 7739 C C . ILE A 1 915 ? 9.714 3.290 -32.837 1.00 91.38 915 ILE A C 1
ATOM 7741 O O . ILE A 1 915 ? 10.383 2.605 -33.603 1.00 91.38 915 ILE A O 1
ATOM 7745 N N . GLU A 1 916 ? 8.542 3.810 -33.196 1.00 95.69 916 GLU A N 1
ATOM 7746 C CA . GLU A 1 916 ? 7.898 3.601 -34.497 1.00 95.69 916 GLU A CA 1
ATOM 7747 C C . GLU A 1 916 ? 8.643 4.287 -35.649 1.00 95.69 916 GLU A C 1
ATOM 7749 O O . GLU A 1 916 ? 8.705 3.758 -36.758 1.00 95.69 916 GLU A O 1
ATOM 7754 N N . LYS A 1 917 ? 9.222 5.464 -35.385 1.00 97.38 917 LYS A N 1
ATOM 7755 C CA . LYS A 1 917 ? 10.094 6.174 -36.326 1.00 97.38 917 LYS A CA 1
ATOM 7756 C C . LYS A 1 917 ? 11.327 5.340 -36.651 1.00 97.38 917 LYS A C 1
ATOM 7758 O O . LYS A 1 917 ? 11.638 5.175 -37.823 1.00 97.38 917 LYS A O 1
ATOM 7763 N N . LYS A 1 918 ? 11.984 4.770 -35.637 1.00 96.25 918 LYS A N 1
ATOM 7764 C CA . LYS A 1 918 ? 13.194 3.959 -35.828 1.00 96.25 918 LYS A CA 1
ATOM 7765 C C . LYS A 1 918 ? 12.959 2.773 -36.770 1.00 96.25 918 LYS A C 1
ATOM 7767 O O . LYS A 1 918 ? 13.805 2.504 -37.605 1.00 96.25 918 LYS A O 1
ATOM 7772 N N . GLU A 1 919 ? 11.807 2.110 -36.674 1.00 95.62 919 GLU A N 1
ATOM 7773 C CA . GLU A 1 919 ? 11.480 0.970 -37.544 1.00 95.62 919 GLU A CA 1
ATOM 7774 C C . GLU A 1 919 ? 11.177 1.362 -38.999 1.00 95.62 919 GLU A C 1
ATOM 7776 O O . GLU A 1 919 ? 11.445 0.585 -39.905 1.00 95.62 919 GLU A O 1
ATOM 7781 N N . ILE A 1 920 ? 10.596 2.543 -39.236 1.00 96.44 920 ILE A N 1
ATOM 7782 C CA . ILE A 1 920 ? 10.190 2.994 -40.582 1.00 96.44 920 ILE A CA 1
ATOM 7783 C C . ILE A 1 920 ? 11.296 3.788 -41.291 1.00 96.44 920 ILE A C 1
ATOM 7785 O O . ILE A 1 920 ? 11.241 3.982 -42.506 1.00 96.44 920 ILE A O 1
ATOM 7789 N N . TYR A 1 921 ? 12.288 4.279 -40.547 1.00 97.19 921 TYR A N 1
ATOM 7790 C CA . TYR A 1 921 ? 13.304 5.184 -41.072 1.00 97.19 921 TYR A CA 1
ATOM 7791 C C . TYR A 1 921 ? 14.069 4.594 -42.261 1.00 97.19 921 TYR A C 1
ATOM 7793 O O . TYR A 1 921 ? 14.194 5.268 -43.282 1.00 97.19 921 TYR A O 1
ATOM 7801 N N . ASP A 1 922 ? 14.494 3.333 -42.167 1.00 97.12 922 ASP A N 1
ATOM 7802 C CA . ASP A 1 922 ? 15.282 2.684 -43.218 1.00 97.12 922 ASP A CA 1
ATOM 7803 C C . ASP A 1 922 ? 14.465 2.492 -44.506 1.00 97.12 922 ASP A C 1
ATOM 7805 O O . ASP A 1 922 ? 14.944 2.810 -45.593 1.00 97.12 922 ASP A O 1
ATOM 7809 N N . GLU A 1 923 ? 13.200 2.068 -44.396 1.00 97.06 923 GLU A N 1
ATOM 7810 C CA . GLU A 1 923 ? 12.283 1.927 -45.541 1.00 97.06 923 GLU A CA 1
ATOM 7811 C C . GLU A 1 923 ? 12.003 3.284 -46.209 1.00 97.06 923 GLU A C 1
ATOM 7813 O O . GLU A 1 923 ? 12.028 3.419 -47.436 1.00 97.06 923 GLU A O 1
ATOM 7818 N N . LEU A 1 924 ? 11.780 4.325 -45.400 1.00 97.62 924 LEU A N 1
ATOM 7819 C CA . LEU A 1 924 ? 11.561 5.683 -45.892 1.00 97.62 924 LEU A CA 1
ATOM 7820 C C . LEU A 1 924 ? 12.802 6.237 -46.606 1.00 97.62 924 LEU A C 1
ATOM 7822 O O . LEU A 1 924 ? 12.670 6.915 -47.629 1.00 97.62 924 LEU A O 1
ATOM 7826 N N . LEU A 1 925 ? 13.993 5.957 -46.073 1.00 97.62 925 LEU A N 1
ATOM 7827 C CA . LEU A 1 925 ? 15.266 6.394 -46.637 1.00 97.62 925 LEU A CA 1
ATOM 7828 C C . LEU A 1 925 ? 15.587 5.656 -47.944 1.00 97.62 925 LEU A C 1
ATOM 7830 O O . LEU A 1 925 ? 16.026 6.281 -48.909 1.00 97.62 925 LEU A O 1
ATOM 7834 N N . GLN A 1 926 ? 15.303 4.354 -48.020 1.00 97.12 926 GLN A N 1
ATOM 7835 C CA . GLN A 1 926 ? 15.432 3.583 -49.258 1.00 97.12 926 GLN A CA 1
ATOM 7836 C C . GLN A 1 926 ? 14.539 4.147 -50.366 1.00 97.12 926 GLN A C 1
ATOM 7838 O O . GLN A 1 926 ? 15.021 4.388 -51.474 1.00 97.12 926 GLN A O 1
ATOM 7843 N N . LEU A 1 927 ? 13.265 4.424 -50.070 1.00 97.44 927 LEU A N 1
ATOM 7844 C CA . LEU A 1 927 ? 12.343 5.017 -51.039 1.00 97.44 927 LEU A CA 1
ATOM 7845 C C . LEU A 1 927 ? 12.796 6.419 -51.481 1.00 97.44 927 LEU A C 1
ATOM 7847 O O . LEU A 1 927 ? 12.698 6.753 -52.661 1.00 97.44 927 LEU A O 1
ATOM 7851 N N . TYR A 1 928 ? 13.334 7.230 -50.564 1.00 97.75 928 TYR A N 1
ATOM 7852 C CA . TYR A 1 928 ? 13.917 8.533 -50.901 1.00 97.75 928 TYR A CA 1
ATOM 7853 C C . TYR A 1 928 ? 15.086 8.397 -51.885 1.00 97.75 928 TYR A C 1
ATOM 7855 O O . TYR A 1 928 ? 15.096 9.060 -52.921 1.00 97.75 928 TYR A O 1
ATOM 7863 N N . ASN A 1 929 ? 16.026 7.491 -51.608 1.00 97.31 929 ASN A N 1
ATOM 7864 C CA . ASN A 1 929 ? 17.179 7.249 -52.473 1.00 97.31 929 ASN A CA 1
ATOM 7865 C C . ASN A 1 929 ? 16.765 6.721 -53.855 1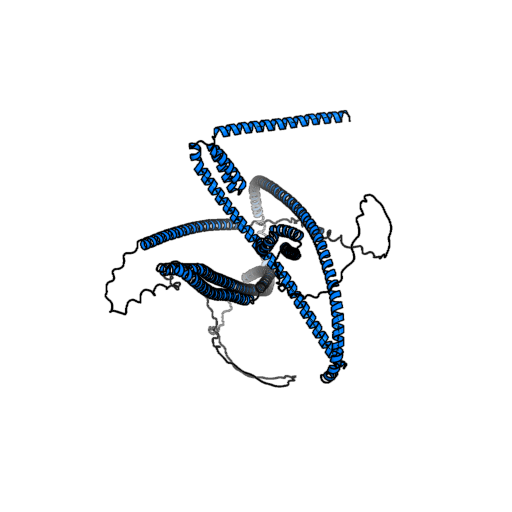.00 97.31 929 ASN A C 1
ATOM 7867 O O . ASN A 1 929 ? 17.385 7.087 -54.851 1.00 97.31 929 ASN A O 1
ATOM 7871 N N . LYS A 1 930 ? 15.704 5.903 -53.936 1.00 96.69 930 LYS A N 1
ATOM 7872 C CA . LYS A 1 930 ? 15.122 5.456 -55.214 1.00 96.69 930 LYS A CA 1
ATOM 7873 C C . LYS A 1 930 ? 14.498 6.611 -56.001 1.00 96.69 930 LYS A C 1
ATOM 7875 O O . LYS A 1 930 ? 14.673 6.671 -57.207 1.00 96.69 930 LYS A O 1
ATOM 7880 N N . LEU A 1 931 ? 13.791 7.526 -55.331 1.00 96.12 931 LEU A N 1
ATOM 7881 C CA . LEU A 1 931 ? 13.113 8.668 -55.964 1.00 96.12 931 LEU A CA 1
ATOM 7882 C C . LEU A 1 931 ? 14.039 9.840 -56.318 1.00 96.12 931 LEU A C 1
ATOM 7884 O O . LEU A 1 931 ? 13.637 10.711 -57.094 1.00 96.12 931 LEU A O 1
ATOM 7888 N N . SER A 1 932 ? 15.217 9.899 -55.692 1.00 92.75 932 SER A N 1
ATOM 7889 C CA . SER A 1 932 ? 16.251 10.904 -55.951 1.00 92.75 932 SER A CA 1
ATOM 7890 C C . SER A 1 932 ? 17.129 10.564 -57.159 1.00 92.75 932 SER A C 1
ATOM 7892 O O . SER A 1 932 ? 17.817 11.455 -57.654 1.00 92.75 932 SER A O 1
ATOM 7894 N N . LYS A 1 933 ? 17.125 9.301 -57.597 1.00 87.25 933 LYS A N 1
ATOM 7895 C CA . LYS A 1 933 ? 17.686 8.841 -58.873 1.00 87.25 933 LYS A CA 1
ATOM 7896 C C . LYS A 1 933 ? 16.620 8.962 -59.970 1.00 87.25 933 LYS A C 1
ATOM 7898 O O . LYS A 1 933 ? 16.985 9.191 -61.141 1.00 87.25 933 LYS A O 1
#

Foldseek 3Di:
DVVVVVVVVVVVVVVVVVVVVVVVVVVVVVVVVVVVVVVVDVVCPLLNVLVVLLVVLVVCLVVVNLVSNVVSLVVSVVSLVVDDPVSNVVCVVSSVVSVVSSVVSVVVVVVVVVVVVVVVVVVVVVVVVVVVVVVVVVVVVVVVVVVVVVVVVVVVVVVVQVVCVVVVNDDDPVVVVVVVVVVVVVVVVVVVVVVVVVVVVVVVVVVVVVVVVVVVVVVVVVVVVVVVVVVVVVVVVVVVVVVVVVVVVVVVVVVVVVVVVVVVVVVVVVVVVVVVVVVVVVVVVVVVVVVVVVVVVVVVVVVVVVVVVVVVVVVVVVVVPPVVVVPPVCVVVCVVVVVVCVVVVVVVVVVVVVVLVVVLVVLVVVLVVLVVVLVVLVVVLVVLVVVLVVLVVLLVVLVVVLVVLVVVLVVLVVVVVVLVVLLVVLVVVLVVLVVVLVVVLVVLVVVLVVLVVVLVVVLVVVLVVLVVVLPPDDPVVSVVVNVVVNVVSVVVSVVVNVVVVVVSVVVNVVSVVSNVVSVVVSVVSVVVSCPPPHVVNSVVSSVVSVVSSVVSVVVSVVSVVVSVVSVVVSVVSVVVSVVSVVVSVVSVVVSVVSVVVVVPPPDVPVVPPDDDDDDDDDDDDDDDDDDDDDDDDDDDDDDDDDDDDDDDDDDDDDDDDDDDDDDDDDDDDDDDDDDDDDDDDDDDDDDDDDDDDDDDDDDDDPPPPPPDPPDDDDDDDDDDDDDDPDVVNVVVVVVVVVVVVVVVVVVVVVVVVVVVVVVVVVVVVVVVVVVVVVVVVVVVVVPPDDDDDDDDDDDDDPDDPPPVVVVVVPPDPDDDDDDDDDDDDDDDDDDDDDDDDDDDDDDDDDDDPDDDDDDDDDDPDDDDDPDPPPPADPLLVVLVVLLVVLVVCVVVVNLVVSVVSLVVSVVSLVVGDPVSNVVCVVSSVVSVVSSVD

Sequence (933 aa):
RGEEREKHRKEKEVEEEREKERLKKLRERKELEERKKQEKEAKIGGVGICRRLIEKGYKALENDKIRKAERLYEKIMDIYAHLSAEGKIDVFKEINSFYKSLLLKKDTLRHKREKQEAAEEAIKKQKELEKKRRLERKTQKKAIRERLREEKRKAKEKTRFEFLHKLGLAKTEEEKKEIEKQKKKENERREREKRQKDIERKKLEDLKKKQQEEALRGKAQEEKQKEKERKRIEEERRKAEEENRKQREAESRKKEEAKRIWKEEKQKKKEAELKKKEEEKRLRALEKKKLEEERREEKEQKLKNKELEKKKAEDERRKKEIEKKRIEEEKRKARELEKQREEEERREEEEKRKSALDEIKNIEDGISQKDSKIEELTNKLKSAVSEKEGLSGEISRLQRGIEEINNQKEAILKEYEEEMQKRRDLEESHKSSIKEWKEKYDAKATEKANLSRTTKEEYENELRKLDEELQGLDAEERKEREKWKKLELKAKSKLQEKDREKAYEQELNYLLKERRQIEDDWKRGREAAGEAPSGKDKEQKRKELDSEIKNNEKAIEELNPKIAAKDKAIESLESSIEKTEEEKEKLQDKAAEKKKGLEGISYVASLFKFREKKPVREIKEKEPVLKKEQIEKEKKPAKKPEIKEVLEPKKETETGPKEKAGLFSGIFRKKQEAKRIDEKPKKEPEKRKEKERLIEEKKPEEEIKKKKDVLFPGLFEKGEKKPAKTEDRIKEENELKQLEREVKDLVLRVEDKGKKWLGILEEDLERWEGKKKSLEGEKDKAAGREVEEEKPEEQKPEEHDLEKSIHELGGRLGQKKEEKPGLIRRIIKRSGEKKEKTEKTEEIKKAGEEVLEAKEEEEPLETEKKGEKEGKSRKFTKCHKMLVKADEAFGKNDRAKAKKLYLKVRDLYTKLEYIEKKEIYDELLQLYNKLSK

pLDDT: mean 73.11, std 22.45, range [30.12, 98.0]